Protein 1NSC (pdb70)

Organism: Influenza B virus (strain B/Beijing/1/1987) (NCBI:txid11525)

Sequence (780 aa):
EPEWTYPRLSCQGSTFQKALLISPHRFGEARGNSAPLIIREPFIACGPKECKHFALTHYAAQPGGYYNGTREDRNKLRHLISVKLGKIPTVENSIFHMAAWSGSACHDGREWTYIGVDGPDSNALIKIKYGEAYTDTYHSYANNILRTQESACNCIGGDCYLMITDGSASGISKCRFLKIREGRIIKEIFPTGRVEHTEECTCGFASNKTIECACRDNSYTAKRPFVKLNVETDTAEIRLMCTETYLDTPRPDDGSITGPCESNGDKGRGGIKGGFVHQRMASKIGRWYSRTMSKTERMGMELYVRYDGDPWTDSDALAHSGVMVSMKEPGWYSFGFEIKDKKCDVPCIGIEMVHDGGKKTWHSAATAIYCLMGSGQLLWDTVTGVDMALEPEWTYPRLSCQGSTFQKALLISPHRFGEARGNSAPLIIREPFIACGPKECKHFALTHYAAQPGGYYNGTREDRNKLRHLISVKLGKIPTVENSIFHMAAWSGSACHDGREWTYIGVDGPDSNALIKIKYGEAYTDTYHSYANNILRTQESACNCIGGDCYLMITDGSASGISKCRFLKIREGRIIKEIFPTGRVEHTEECTCGFASNKTIECACRDNSYTAKRPFVKLNVETDTAEIRLMCTETYLDTPRPDDGSITGPCESNGDKGRGGIKGGFVHQRMASKIGRWYSRTMSKTERMGMELYVRYDGDPWTDSDALAHSGVMVSMKEPGWYSFGFEIKDKKCDVPCIGIEMVHDGGKKTWHSAATAIYCLMGSGQLLWDTVTGVDMAL

Radius of gyration: 27.84 Å; Cα contacts (8 Å, |Δi|>4): 2509; chains: 2; bounding box: 74×58×83 Å

Structure (mmCIF, N/CA/C/O backbone):
data_1NSC
#
_entry.id   1NSC
#
_cell.length_a   88.900
_cell.length_b   88.900
_cell.length_c   222.800
_cell.angle_alpha   90.00
_cell.angle_beta   90.00
_cell.angle_gamma   120.00
#
_symmetry.space_group_name_H-M   'P 31 2 1'
#
loop_
_entity.id
_entity.type
_entity.pdbx_description
1 polymer NEURAMINIDASE
2 non-polymer 2-acetamido-2-deoxy-beta-D-glucopyranose
3 non-polymer 'N-acetyl-alpha-neuraminic acid'
4 non-polymer 'CALCIUM ION'
5 water water
#
loop_
_atom_site.group_PDB
_atom_site.id
_atom_site.type_symbol
_atom_site.label_atom_id
_atom_site.label_alt_id
_atom_site.label_comp_id
_atom_site.label_asym_id
_atom_site.label_entity_id
_atom_site.label_seq_id
_atom_site.pdbx_PDB_ins_code
_atom_site.Cartn_x
_atom_site.Cartn_y
_atom_site.Cartn_z
_atom_site.occupancy
_atom_site.B_iso_or_equiv
_atom_site.auth_seq_id
_atom_site.auth_comp_id
_atom_site.auth_asym_id
_atom_site.auth_atom_id
_atom_site.pdbx_PDB_model_num
ATOM 1 N N . GLU A 1 1 ? -2.500 17.323 -5.380 1.00 50.76 76 GLU A N 1
ATOM 2 C CA . GLU A 1 1 ? -1.715 18.541 -5.342 1.00 51.27 76 GLU A CA 1
ATOM 3 C C . GLU A 1 1 ? -2.438 19.437 -4.317 1.00 47.85 76 GLU A C 1
ATOM 4 O O . GLU A 1 1 ? -3.424 18.932 -3.753 1.00 48.10 76 GLU A O 1
ATOM 13 N N . PRO A 1 2 ? -2.038 20.677 -3.946 1.00 43.34 77 PRO A N 1
ATOM 14 C CA . PRO A 1 2 ? -2.613 21.407 -2.821 1.00 38.92 77 PRO A CA 1
ATOM 15 C C . PRO A 1 2 ? -4.073 21.732 -3.060 1.00 34.91 77 PRO A C 1
ATOM 16 O O . PRO A 1 2 ? -4.589 21.804 -4.190 1.00 33.10 77 PRO A O 1
ATOM 20 N N . GLU A 1 3 ? -4.755 21.873 -1.949 1.00 32.40 78 GLU A N 1
ATOM 21 C CA . GLU A 1 3 ? -6.143 22.220 -2.028 1.00 29.75 78 GLU A CA 1
ATOM 22 C C . GLU A 1 3 ? -6.260 23.690 -2.398 1.00 23.09 78 GLU A C 1
ATOM 23 O O . GLU A 1 3 ? -5.394 24.520 -2.105 1.00 19.81 78 GLU A O 1
ATOM 30 N N . TRP A 1 4 ? -7.328 24.010 -3.107 1.00 18.11 79 TRP A N 1
ATOM 31 C CA . TRP A 1 4 ? -7.608 25.404 -3.382 1.00 15.73 79 TRP A CA 1
ATOM 32 C C . TRP A 1 4 ? -7.975 26.074 -2.058 1.00 15.29 79 TRP A C 1
ATOM 33 O O . TRP A 1 4 ? -8.520 25.469 -1.138 1.00 14.86 79 TRP A O 1
ATOM 46 N N . THR A 1 5 ? -7.562 27.321 -1.924 1.00 15.42 80 THR A N 1
ATOM 47 C CA . THR A 1 5 ? -7.884 28.176 -0.798 1.00 17.00 80 THR A CA 1
ATOM 48 C C . THR A 1 5 ? -9.346 28.682 -0.843 1.00 14.55 80 THR A C 1
ATOM 49 O O . THR A 1 5 ? -9.916 28.931 -1.928 1.00 12.84 80 THR A O 1
ATOM 55 N N . TYR A 1 6 ? -9.975 28.806 0.331 1.00 12.36 81 TYR A N 1
ATOM 56 C CA . TYR A 1 6 ? -11.285 29.416 0.513 1.00 12.99 81 TYR A CA 1
ATOM 57 C C . TYR A 1 6 ? -11.168 30.395 1.690 1.00 13.47 81 TYR A C 1
ATOM 58 O O . TYR A 1 6 ? -10.302 30.164 2.546 1.00 15.26 81 TYR A O 1
ATOM 69 N N . PRO A 1 7 ? -11.956 31.460 1.866 1.00 10.85 82 PRO A N 1
ATOM 70 C CA . PRO A 1 7 ? -12.002 32.230 3.105 1.00 10.90 82 PRO A CA 1
ATOM 71 C C . PRO A 1 7 ? -12.433 31.369 4.278 1.00 14.12 82 PRO A C 1
ATOM 72 O O . PRO A 1 7 ? -13.302 30.532 4.100 1.00 14.60 82 PRO A O 1
ATOM 76 N N . ARG A 1 8 ? -11.921 31.544 5.488 1.00 13.17 83 ARG A N 1
ATOM 77 C CA . ARG A 1 8 ? -12.350 30.752 6.649 1.00 14.08 83 ARG A CA 1
ATOM 78 C C . ARG A 1 8 ? -12.859 31.751 7.684 1.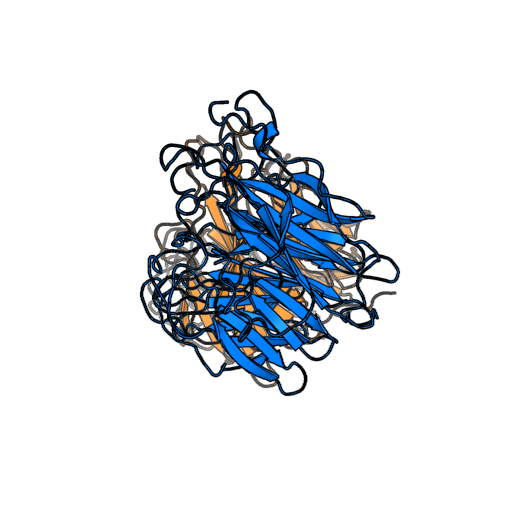00 13.57 83 ARG A C 1
ATOM 79 O O . ARG A 1 8 ? -12.810 32.972 7.453 1.00 15.56 83 ARG A O 1
ATOM 93 N N . LEU A 1 9 ? -13.420 31.294 8.814 1.00 13.62 84 LEU A N 1
ATOM 94 C CA . LEU A 1 9 ? -13.789 32.209 9.882 1.00 14.96 84 LEU A CA 1
ATOM 95 C C . LEU A 1 9 ? -12.487 32.835 10.410 1.00 11.84 84 LEU A C 1
ATOM 96 O O . LEU A 1 9 ? -11.394 32.234 10.327 1.00 12.79 84 LEU A O 1
ATOM 102 N N . SER A 1 10 ? -12.562 34.091 10.832 1.00 12.71 85 SER A N 1
ATOM 103 C CA . SER A 1 10 ? -11.394 34.788 11.362 1.00 13.99 85 SER A CA 1
ATOM 104 C C . SER A 1 10 ? -10.983 34.264 12.719 1.00 13.20 85 SER A C 1
ATOM 105 O O . SER A 1 10 ? -11.820 33.696 13.436 1.00 13.01 85 SER A O 1
ATOM 110 N N . CYS A 1 11 ? -9.709 34.415 13.093 1.00 11.94 86 CYS A N 1
ATOM 111 C CA . CYS A 1 11 ? -9.226 34.030 14.414 1.00 13.06 86 CYS A CA 1
ATOM 112 C C . CYS A 1 11 ? -9.907 34.924 15.447 1.00 15.80 86 CYS A C 1
ATOM 113 O O . CYS A 1 11 ? -10.355 36.037 15.125 1.00 15.05 86 CYS A O 1
ATOM 117 N N . GLN A 1 12 ? -10.015 34.442 16.678 1.00 16.95 87 GLN A N 1
ATOM 118 C CA . GLN A 1 12 ? -10.669 35.175 17.756 1.00 20.05 87 GLN A CA 1
ATOM 119 C C . GLN A 1 12 ? -9.860 36.439 18.041 1.00 16.41 87 GLN A C 1
ATOM 120 O O . GLN A 1 12 ? -8.635 36.407 17.935 1.00 17.25 87 GLN A O 1
ATOM 129 N N . GLY A 1 13 ? -10.489 37.534 18.396 1.00 13.23 88 GLY A N 1
ATOM 130 C CA . GLY A 1 13 ? -9.816 38.773 18.720 1.00 11.92 88 GLY A CA 1
ATOM 131 C C . GLY A 1 13 ? -10.860 39.882 18.605 1.00 12.54 88 GLY A C 1
ATOM 132 O O . GLY A 1 13 ? -11.912 39.662 17.967 1.00 14.89 88 GLY A O 1
ATOM 134 N N . SER A 1 14 ? -10.625 41.047 19.203 1.00 12.73 89 SER A N 1
ATOM 135 C CA . SER A 1 14 ? -11.560 42.135 19.090 1.00 13.13 89 SER A CA 1
ATOM 136 C C . SER A 1 14 ? -10.880 43.478 18.948 1.00 14.73 89 SER A C 1
ATOM 137 O O . SER A 1 14 ? -11.551 44.518 18.887 1.00 16.21 89 SER A O 1
ATOM 142 N N . THR A 1 15 ? -9.562 43.526 18.869 1.00 12.21 90 THR A N 1
ATOM 143 C CA . THR A 1 15 ? -8.901 44.783 18.638 1.00 10.39 90 THR A CA 1
ATOM 144 C C . THR A 1 15 ? -7.716 44.494 17.739 1.00 8.86 90 THR A C 1
ATOM 145 O O . THR A 1 15 ? -7.250 43.351 17.662 1.00 10.18 90 THR A O 1
ATOM 151 N N . PHE A 1 16 ? -7.272 45.551 17.058 1.00 11.66 91 PHE A N 1
ATOM 152 C CA . PHE A 1 16 ? -6.066 45.462 16.242 1.00 10.52 91 PHE A CA 1
ATOM 153 C C . PHE A 1 16 ? -4.914 45.950 17.107 1.00 10.62 91 PHE A C 1
ATOM 154 O O . PHE A 1 16 ? -5.145 46.719 18.066 1.00 9.91 91 PHE A O 1
ATOM 163 N N . GLN A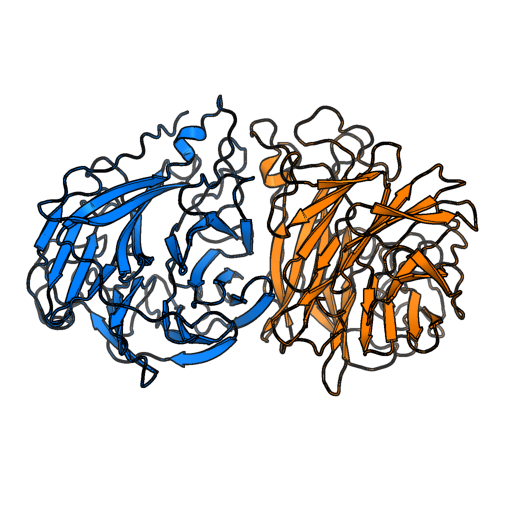 1 17 ? -3.696 45.487 16.831 1.00 7.61 92 GLN A N 1
ATOM 164 C CA . GLN A 1 17 ? -2.531 45.989 17.550 1.00 10.69 92 GLN A CA 1
ATOM 165 C C . GLN A 1 17 ? -1.402 46.181 16.541 1.00 9.08 92 GLN A C 1
ATOM 166 O O . GLN A 1 17 ? -1.444 45.586 15.447 1.00 11.80 92 GLN A O 1
ATOM 175 N N . LYS A 1 18 ? -0.403 46.986 16.904 1.00 7.77 93 LYS A N 1
ATOM 176 C CA . LYS A 1 18 ? 0.764 47.234 16.091 1.00 7.89 93 LYS A CA 1
ATOM 177 C C . LYS A 1 18 ? 1.491 45.902 15.927 1.00 9.39 93 LYS A C 1
ATOM 178 O O . LYS A 1 18 ? 1.829 45.205 16.920 1.00 6.38 93 LYS A O 1
ATOM 188 N N . ALA A 1 19 ? 1.728 45.579 14.648 1.00 7.38 94 ALA A N 1
ATOM 189 C CA . ALA A 1 19 ? 2.400 44.319 14.379 1.00 8.82 94 ALA A CA 1
ATOM 190 C C . ALA A 1 19 ? 3.839 44.468 13.925 1.00 8.47 94 ALA A C 1
ATOM 191 O O . ALA A 1 19 ? 4.765 43.974 14.596 1.00 8.45 94 ALA A O 1
ATOM 194 N N . LEU A 1 20 ? 4.071 45.220 12.865 1.00 7.43 95 LEU A N 1
ATOM 195 C CA . LEU A 1 20 ? 5.386 45.219 12.216 1.00 6.85 95 LEU A CA 1
ATOM 196 C C . LEU A 1 20 ? 5.521 46.463 11.365 1.00 5.23 95 LEU A C 1
ATOM 197 O O . LEU A 1 20 ? 4.538 46.889 10.760 1.00 7.34 95 LEU A O 1
ATOM 203 N N . LEU A 1 21 ? 6.768 46.928 11.265 1.00 5.89 96 LEU A N 1
ATOM 204 C CA . LEU A 1 21 ? 7.080 48.104 10.473 1.00 5.39 96 LEU A CA 1
ATOM 205 C C . LEU A 1 21 ? 8.152 47.634 9.504 1.00 8.47 96 LEU A C 1
ATOM 206 O O . LEU A 1 21 ? 9.155 47.073 9.996 1.00 8.92 96 LEU A O 1
ATOM 212 N N . ILE A 1 22 ? 7.990 47.824 8.189 1.00 7.09 97 ILE A N 1
ATOM 213 C CA . ILE A 1 22 ? 9.081 47.579 7.229 1.00 4.00 97 ILE A CA 1
ATOM 214 C C . ILE A 1 22 ? 9.443 49.008 6.786 1.00 6.40 97 ILE A C 1
ATOM 215 O O . ILE A 1 22 ? 8.683 49.686 6.086 1.00 6.41 97 ILE A O 1
ATOM 221 N N . SER A 1 23 ? 10.612 49.473 7.181 1.00 3.05 98 SER A N 1
ATOM 222 C CA . SER A 1 23 ? 11.025 50.842 6.894 1.00 6.96 98 SER A CA 1
ATOM 223 C C . SER A 1 23 ? 12.361 50.811 6.196 1.00 6.37 98 SER A C 1
ATOM 224 O O . SER A 1 23 ? 13.408 50.982 6.831 1.00 7.81 98 SER A O 1
ATOM 229 N N . PRO A 1 24 ? 12.406 50.573 4.891 1.00 7.25 99 PRO A N 1
ATOM 230 C CA . PRO A 1 24 ? 13.649 50.246 4.203 1.00 8.70 99 PRO A CA 1
ATOM 231 C C . PRO A 1 24 ? 14.603 51.446 4.203 1.00 8.54 99 PRO A C 1
ATOM 232 O O . PRO A 1 24 ? 15.821 51.288 4.181 1.00 9.04 99 PRO A O 1
ATOM 236 N N . HIS A 1 25 ? 14.092 52.681 4.250 1.00 7.21 100 HIS A N 1
ATOM 237 C CA . HIS A 1 25 ? 14.968 53.820 4.135 1.00 7.70 100 HIS A CA 1
ATOM 238 C C . HIS A 1 25 ? 15.624 54.182 5.477 1.00 10.72 100 HIS A C 1
ATOM 239 O O . HIS A 1 25 ? 16.410 55.126 5.527 1.00 8.44 100 HIS A O 1
ATOM 249 N N . ARG A 1 26 ? 15.390 53.372 6.557 1.00 8.47 101 ARG A N 1
ATOM 250 C CA . ARG A 1 26 ? 16.162 53.504 7.786 1.00 7.97 101 ARG A CA 1
ATOM 251 C C . ARG A 1 26 ? 17.589 53.083 7.442 1.00 9.35 101 ARG A C 1
ATOM 252 O O . ARG A 1 26 ? 18.490 53.271 8.240 1.00 8.82 101 ARG A O 1
ATOM 266 N N . PHE A 1 27 ? 17.806 52.461 6.280 1.00 8.27 102 PHE A N 1
ATOM 267 C CA . PHE A 1 27 ? 19.110 51.986 5.888 1.00 9.06 102 PHE A CA 1
ATOM 268 C C . PHE A 1 27 ? 19.603 52.676 4.635 1.00 7.91 102 PHE A C 1
ATOM 269 O O . PHE A 1 27 ? 20.578 52.215 4.031 1.00 10.35 102 PHE A O 1
ATOM 278 N N . GLY A 1 28 ? 18.941 53.740 4.202 1.00 7.93 103 GLY A N 1
ATOM 279 C CA . GLY A 1 28 ? 19.305 54.330 2.935 1.00 6.86 103 GLY A CA 1
ATOM 280 C C . GLY A 1 28 ? 20.280 55.484 3.079 1.00 11.00 103 GLY A C 1
ATOM 281 O O . GLY A 1 28 ? 20.470 56.241 2.108 1.00 11.60 103 GLY A O 1
ATOM 283 N N . GLU A 1 29 ? 20.923 55.692 4.236 1.00 10.07 104 GLU A N 1
ATOM 284 C CA . GLU A 1 29 ? 21.812 56.843 4.427 1.00 11.91 104 GLU A CA 1
ATOM 285 C C . GLU A 1 29 ? 22.961 56.828 3.434 1.00 9.22 104 GLU A C 1
ATOM 286 O O . GLU A 1 29 ? 23.522 55.775 3.114 1.00 10.17 104 GLU A O 1
ATOM 293 N N . ALA A 1 30 ? 23.375 57.980 2.943 1.00 11.43 105 ALA A N 1
ATOM 294 C CA . ALA A 1 30 ? 24.479 58.018 2.008 1.00 13.85 105 ALA A CA 1
ATOM 295 C C . ALA A 1 30 ? 25.762 57.426 2.570 1.00 13.64 105 ALA A C 1
ATOM 296 O O . ALA A 1 30 ? 26.576 56.966 1.800 1.00 14.65 105 ALA A O 1
ATOM 299 N N . ARG A 1 31 ? 25.990 57.469 3.890 1.00 16.04 106 ARG A N 1
ATOM 300 C CA . ARG A 1 31 ? 27.152 56.844 4.517 1.00 17.64 106 ARG A CA 1
ATOM 301 C C . ARG A 1 31 ? 26.932 55.359 4.909 1.00 16.56 106 ARG A C 1
ATOM 302 O O . ARG A 1 31 ? 27.807 54.716 5.507 1.00 15.94 106 ARG A O 1
ATOM 316 N N . GLY A 1 32 ? 25.729 54.828 4.678 1.00 12.51 107 GLY A N 1
ATOM 317 C CA . GLY A 1 32 ? 25.460 53.432 4.954 1.00 9.95 107 GLY A CA 1
ATOM 318 C C . GLY A 1 32 ? 25.867 52.625 3.738 1.00 11.70 107 GLY A C 1
ATOM 319 O O . GLY A 1 32 ? 26.334 53.155 2.730 1.00 8.76 107 GLY A O 1
ATOM 321 N N . ASN A 1 33 ? 25.589 51.330 3.832 1.00 10.31 108 ASN A N 1
ATOM 322 C CA . ASN A 1 33 ? 26.021 50.368 2.818 1.00 9.73 108 ASN A CA 1
ATOM 323 C C . ASN A 1 33 ? 24.871 49.555 2.225 1.00 6.63 108 ASN A C 1
ATOM 324 O O . ASN A 1 33 ? 25.078 48.414 1.818 1.00 8.06 108 ASN A O 1
ATOM 332 N N . SER A 1 34 ? 23.633 50.046 2.228 1.00 6.64 109 SER A N 1
ATOM 333 C CA . SER A 1 34 ? 22.523 49.204 1.804 1.00 7.75 109 SER A CA 1
ATOM 334 C C . SER A 1 34 ? 21.899 49.851 0.594 1.00 7.74 109 SER A C 1
ATOM 335 O O . SER A 1 34 ? 22.254 50.970 0.178 1.00 4.85 109 SER A O 1
ATOM 340 N N . ALA A 1 35 ? 21.033 49.046 -0.041 1.00 7.85 110 ALA A N 1
ATOM 341 C CA . ALA A 1 35 ? 20.346 49.516 -1.248 1.00 8.34 110 ALA A CA 1
ATOM 342 C C . ALA A 1 35 ? 18.850 49.264 -1.197 1.00 7.53 110 ALA A C 1
ATOM 343 O O . ALA A 1 35 ? 18.317 48.447 -1.961 1.00 8.10 110 ALA A O 1
ATOM 346 N N . PRO A 1 36 ? 18.088 49.897 -0.276 1.00 9.31 111 PRO A N 1
ATOM 347 C CA . PRO A 1 36 ? 16.641 49.815 -0.292 1.00 7.03 111 PRO A CA 1
ATOM 348 C C . PRO A 1 36 ? 16.115 50.340 -1.612 1.00 7.73 111 PRO A C 1
ATOM 349 O O . PRO A 1 36 ? 16.587 51.376 -2.115 1.00 8.09 111 PRO A O 1
ATOM 353 N N . LEU A 1 37 ? 15.138 49.646 -2.169 1.00 5.55 112 LEU A N 1
ATOM 354 C CA . LEU A 1 37 ? 14.559 50.121 -3.411 1.00 7.38 112 LEU A CA 1
ATOM 355 C C . LEU A 1 37 ? 13.590 51.277 -3.225 1.00 6.94 112 LEU A C 1
ATOM 356 O O . LEU A 1 37 ? 12.873 51.362 -2.218 1.00 7.90 112 LEU A O 1
ATOM 362 N N . ILE A 1 38 ? 13.515 52.163 -4.211 1.00 7.30 113 ILE A N 1
ATOM 363 C CA . ILE A 1 38 ? 12.521 53.240 -4.221 1.00 7.76 113 ILE A CA 1
ATOM 364 C C . ILE A 1 38 ? 11.217 52.659 -4.821 1.00 7.42 113 ILE A C 1
ATOM 365 O O . ILE A 1 38 ? 11.149 52.117 -5.942 1.00 7.85 113 ILE A O 1
ATOM 371 N N . ILE A 1 39 ? 10.153 52.817 -4.042 1.00 7.24 114 ILE A N 1
ATOM 372 C CA . ILE A 1 39 ? 8.864 52.161 -4.288 1.00 8.53 114 ILE A CA 1
ATOM 373 C C . ILE A 1 39 ? 7.671 53.069 -3.923 1.00 10.17 114 ILE A C 1
ATOM 374 O O . ILE A 1 39 ? 7.842 54.060 -3.209 1.00 7.64 114 ILE A O 1
ATOM 380 N N . ARG A 1 40 ? 6.472 52.736 -4.408 1.00 8.59 115 ARG A N 1
ATOM 381 C CA . ARG A 1 40 ? 5.230 53.285 -3.865 1.00 7.04 115 ARG A CA 1
ATOM 382 C C . ARG A 1 40 ? 4.216 52.186 -4.149 1.00 8.10 115 ARG A C 1
ATOM 383 O O . ARG A 1 40 ? 4.569 51.158 -4.759 1.00 7.09 115 ARG A O 1
ATOM 397 N N . GLU A 1 41 ? 2.978 52.360 -3.709 1.00 8.61 116 GLU A N 1
ATOM 398 C CA . GLU A 1 41 ? 1.901 51.365 -3.752 1.00 7.72 116 GLU A CA 1
ATOM 399 C C . GLU A 1 41 ? 2.319 49.964 -3.248 1.00 6.61 116 GLU A C 1
ATOM 400 O O . GLU A 1 41 ? 2.168 48.936 -3.939 1.00 6.92 116 GLU A O 1
ATOM 407 N N . PRO A 1 42 ? 2.893 49.837 -2.035 1.00 9.26 117 PRO A N 1
ATOM 408 C CA . PRO A 1 42 ? 3.032 48.552 -1.382 1.00 5.99 117 PRO A CA 1
ATOM 409 C C . PRO A 1 42 ? 1.722 47.847 -1.059 1.00 7.20 117 PRO A C 1
ATOM 410 O O . PRO A 1 42 ? 0.678 48.455 -0.791 1.00 7.93 117 PRO A O 1
ATOM 414 N N . PHE A 1 43 ? 1.739 46.529 -1.009 1.00 7.17 118 PHE A N 1
ATOM 415 C CA . PHE A 1 43 ? 0.565 45.808 -0.523 1.00 6.03 118 PHE A CA 1
ATOM 416 C C . PHE A 1 43 ? 1.068 44.435 -0.169 1.00 6.01 118 PHE A C 1
ATOM 417 O O . PHE A 1 43 ? 2.208 44.083 -0.529 1.00 7.27 118 PHE A O 1
ATOM 426 N N . ILE A 1 44 ? 0.291 43.665 0.594 1.00 6.80 119 ILE A N 1
ATOM 427 C CA . ILE A 1 44 ? 0.769 42.344 1.000 1.00 9.79 119 ILE A CA 1
ATOM 428 C C . ILE A 1 44 ? -0.313 41.345 0.614 1.00 8.81 119 ILE A C 1
ATOM 429 O O . ILE A 1 44 ? -1.494 41.678 0.635 1.00 11.55 119 ILE A O 1
ATOM 435 N N . ALA A 1 45 ? 0.071 40.134 0.272 1.00 8.85 120 ALA A N 1
ATOM 436 C CA . ALA A 1 45 ? -0.874 39.087 -0.034 1.00 8.30 120 ALA A CA 1
ATOM 437 C C . ALA A 1 45 ? -0.234 37.846 0.580 1.00 8.60 120 ALA A C 1
ATOM 438 O O . ALA A 1 45 ? 0.989 37.687 0.579 1.00 10.05 120 ALA A O 1
ATOM 441 N N . CYS A 1 46 ? -1.021 36.944 1.119 1.00 8.77 121 CYS A N 1
ATOM 442 C CA . CYS A 1 46 ? -0.539 35.715 1.721 1.00 10.17 121 CYS A CA 1
ATOM 443 C C . CYS A 1 46 ? -1.111 34.464 1.089 1.00 13.53 121 CYS A C 1
ATOM 444 O O . CYS A 1 46 ? -2.264 34.458 0.624 1.00 15.08 121 CYS A O 1
ATOM 448 N N . GLY A 1 47 ? -0.255 33.442 1.055 1.00 12.98 122 GLY A N 1
ATOM 449 C CA . GLY A 1 47 ? -0.618 32.103 0.672 1.00 16.49 122 GLY A CA 1
ATOM 450 C C . GLY A 1 47 ? -0.722 31.310 1.972 1.00 19.68 122 GLY A C 1
ATOM 451 O O . GLY A 1 47 ? -0.605 31.877 3.067 1.00 14.74 122 GLY A O 1
ATOM 453 N N . PRO A 1 48 ? -0.899 29.989 1.925 1.00 21.18 123 PRO A N 1
ATOM 454 C CA . PRO A 1 48 ? -1.021 29.184 3.138 1.00 23.62 123 PRO A CA 1
ATOM 455 C C . PRO A 1 48 ? 0.139 29.201 4.113 1.00 24.64 123 PRO A C 1
ATOM 456 O O . PRO A 1 48 ? -0.047 29.047 5.317 1.00 25.19 123 PRO A O 1
ATOM 460 N N . LYS A 1 49 ? 1.349 29.401 3.625 1.00 25.85 124 LYS A N 1
ATOM 461 C CA . LYS A 1 49 ? 2.523 29.376 4.485 1.00 30.34 124 LYS A CA 1
ATOM 462 C C . LYS A 1 49 ? 3.297 30.677 4.551 1.00 30.17 124 LYS A C 1
ATOM 463 O O . LYS A 1 49 ? 4.122 30.861 5.443 1.00 32.53 124 LYS A O 1
ATOM 473 N 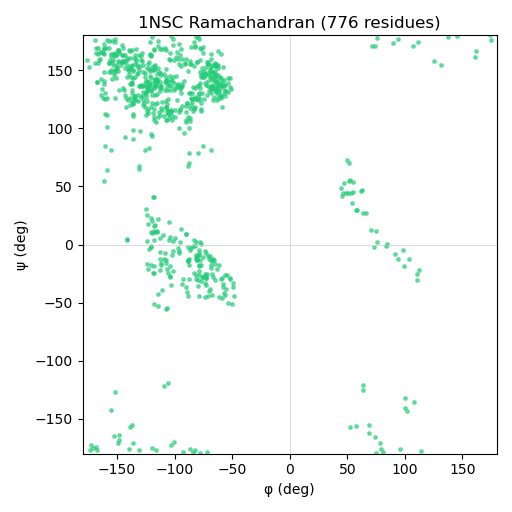N . GLU A 1 50 ? 3.121 31.585 3.609 1.00 27.33 125 GLU A N 1
ATOM 474 C CA . GLU A 1 50 ? 4.045 32.696 3.529 1.00 24.92 125 GLU A CA 1
ATOM 475 C C . GLU A 1 50 ? 3.274 33.863 2.968 1.00 17.16 125 GLU A C 1
ATOM 476 O O . GLU A 1 50 ? 2.320 33.678 2.211 1.00 14.24 125 GLU A O 1
ATOM 483 N N . CYS A 1 51 ? 3.695 35.043 3.337 1.00 12.60 126 CYS A N 1
ATOM 484 C CA . CYS A 1 51 ? 3.137 36.245 2.757 1.00 11.39 126 CYS A CA 1
ATOM 485 C C . CYS A 1 51 ? 4.240 36.920 1.941 1.00 10.21 126 CYS A C 1
ATOM 486 O O . CYS A 1 51 ? 5.440 36.840 2.270 1.00 8.11 126 CYS A O 1
ATOM 490 N N . LYS A 1 52 ? 3.858 37.594 0.863 1.00 10.31 127 LYS A N 1
ATOM 491 C CA . LYS A 1 52 ? 4.786 38.429 0.107 1.00 9.53 127 LYS A CA 1
ATOM 492 C C . LYS A 1 52 ? 4.401 39.882 0.260 1.00 9.84 127 LYS A C 1
ATOM 493 O O . LYS A 1 52 ? 3.228 40.268 0.335 1.00 9.07 127 LYS A O 1
ATOM 503 N N . HIS A 1 53 ? 5.436 40.714 0.265 1.00 8.99 128 HIS A N 1
ATOM 504 C CA . HIS A 1 53 ? 5.310 42.146 0.371 1.00 7.45 128 HIS A CA 1
ATOM 505 C C . HIS A 1 53 ? 5.622 42.676 -1.034 1.00 7.81 128 HIS A C 1
ATOM 506 O O . HIS A 1 53 ? 6.779 42.633 -1.457 1.00 8.35 128 HIS A O 1
ATOM 516 N N . PHE A 1 54 ? 4.600 43.133 -1.754 1.00 5.53 129 PHE A N 1
ATOM 517 C CA . PHE A 1 54 ? 4.738 43.649 -3.112 1.00 6.14 129 PHE A CA 1
ATOM 518 C C . PHE A 1 54 ? 4.839 45.162 -3.122 1.00 5.75 129 PHE A C 1
ATOM 519 O O . PHE A 1 54 ? 4.427 45.844 -2.160 1.00 5.85 129 PHE A O 1
ATOM 528 N N . ALA A 1 55 ? 5.368 45.703 -4.214 1.00 2.55 130 ALA A N 1
ATOM 529 C CA . ALA A 1 55 ? 5.334 47.139 -4.415 1.00 3.69 130 ALA A CA 1
ATOM 530 C C . ALA A 1 55 ? 5.699 47.430 -5.853 1.00 5.31 130 ALA A C 1
ATOM 531 O O . ALA A 1 55 ? 6.151 46.517 -6.574 1.00 8.92 130 ALA A O 1
ATOM 534 N N . LEU A 1 56 ? 5.508 48.675 -6.275 1.00 3.97 131 LEU A N 1
ATOM 535 C CA . LEU A 1 56 ? 5.915 49.141 -7.590 1.00 6.05 131 LEU A CA 1
ATOM 536 C C . LEU A 1 56 ? 7.149 50.003 -7.445 1.00 5.44 131 LEU A C 1
ATOM 537 O O . LEU A 1 56 ? 7.127 51.137 -6.943 1.00 7.54 131 LEU A O 1
ATOM 543 N N . THR A 1 57 ? 8.276 49.465 -7.890 1.00 5.70 132 THR A N 1
ATOM 544 C CA . THR A 1 57 ? 9.529 50.201 -7.785 1.00 4.82 132 THR A CA 1
ATOM 545 C C . THR A 1 57 ? 9.728 51.104 -8.987 1.00 6.13 132 THR A C 1
ATOM 546 O O . THR A 1 57 ? 9.279 50.821 -10.105 1.00 6.76 132 THR A O 1
ATOM 552 N N . HIS A 1 58 ? 10.515 52.161 -8.766 1.00 6.11 133 HIS A N 1
ATOM 553 C CA . HIS A 1 58 ? 10.994 53.041 -9.845 1.00 7.86 133 HIS A CA 1
ATOM 554 C C . HIS A 1 58 ? 12.335 52.532 -10.390 1.00 7.97 133 HIS A C 1
ATOM 555 O O . HIS A 1 58 ? 13.039 53.226 -11.150 1.00 8.65 133 HIS A O 1
ATOM 565 N N . TYR A 1 59 ? 12.749 51.317 -9.968 1.00 7.91 134 TYR A N 1
ATOM 566 C CA . TYR A 1 59 ? 13.950 50.672 -10.496 1.00 7.39 134 TYR A CA 1
ATOM 567 C C . TYR A 1 59 ? 15.176 51.542 -10.179 1.00 6.89 134 TYR A C 1
ATOM 568 O O . TYR A 1 59 ? 16.036 51.868 -11.007 1.00 9.06 134 TYR A O 1
ATOM 579 N N . ALA A 1 60 ? 15.235 51.989 -8.936 1.00 8.58 135 ALA A N 1
ATOM 580 C CA . ALA A 1 60 ? 16.300 52.853 -8.462 1.00 7.60 135 ALA A CA 1
ATOM 581 C C . ALA A 1 60 ? 16.407 52.597 -6.962 1.00 9.21 135 ALA A C 1
ATOM 582 O O . ALA A 1 60 ? 15.414 52.176 -6.358 1.00 8.92 135 ALA A O 1
ATOM 585 N N . ALA A 1 61 ? 17.577 52.831 -6.372 1.00 6.78 136 ALA A N 1
ATOM 586 C CA . ALA A 1 61 ? 17.852 52.621 -4.956 1.00 8.12 136 ALA A CA 1
ATOM 587 C C . ALA A 1 61 ? 18.308 53.901 -4.279 1.00 8.41 136 ALA A C 1
ATOM 588 O O . ALA A 1 61 ? 18.621 54.886 -4.953 1.00 9.05 136 ALA A O 1
ATOM 591 N N . GLN A 1 62 ? 18.265 53.924 -2.947 1.00 8.64 137 GLN A N 1
ATOM 592 C CA . GLN A 1 62 ? 18.754 55.027 -2.143 1.00 6.81 137 GLN A CA 1
ATOM 593 C C . GLN A 1 62 ? 19.897 54.434 -1.308 1.00 9.16 137 GLN A C 1
ATOM 594 O O . GLN A 1 62 ? 19.657 53.406 -0.658 1.00 9.64 137 GLN A O 1
ATOM 603 N N . PRO A 1 63 ? 21.113 55.000 -1.262 1.00 9.02 138 PRO A N 1
ATOM 604 C CA . PRO A 1 63 ? 21.567 56.142 -2.069 1.00 8.58 138 PRO A CA 1
ATOM 605 C C . PRO A 1 63 ? 21.729 55.808 -3.546 1.00 9.07 138 PRO A C 1
ATOM 606 O O . PRO A 1 63 ? 21.989 54.652 -3.870 1.00 10.46 138 PRO A O 1
ATOM 610 N N . GLY A 1 64 ? 21.561 56.762 -4.455 1.00 8.91 139 GLY A N 1
ATOM 611 C CA . GLY A 1 64 ? 21.665 56.451 -5.847 1.00 7.77 139 GLY A CA 1
ATOM 612 C C . GLY A 1 64 ? 21.607 57.727 -6.650 1.00 9.99 139 GLY A C 1
ATOM 613 O O . GLY A 1 64 ? 21.604 58.809 -6.068 1.00 8.66 139 GLY A O 1
ATOM 615 N N . GLY A 1 65 ? 21.533 57.633 -7.976 1.00 10.02 140 GLY A N 1
ATOM 616 C CA . GLY A 1 65 ? 21.569 58.780 -8.868 1.00 11.21 140 GLY A CA 1
ATOM 617 C C . GLY A 1 65 ? 20.318 58.915 -9.705 1.00 12.75 140 GLY A C 1
ATOM 618 O O . GLY A 1 65 ? 20.285 59.769 -10.605 1.00 13.06 140 GLY A O 1
ATOM 620 N N . TYR A 1 66 ? 19.258 58.150 -9.443 1.00 12.11 141 TYR A N 1
ATOM 621 C CA . TYR A 1 66 ? 18.087 58.208 -10.288 1.00 9.63 141 TYR A CA 1
ATOM 622 C C . TYR A 1 66 ? 16.853 58.666 -9.534 1.00 11.32 141 TYR A C 1
ATOM 623 O O . TYR A 1 66 ? 15.752 58.164 -9.742 1.00 12.81 141 TYR A O 1
ATOM 634 N N . TYR A 1 67 ? 17.002 59.659 -8.667 1.00 9.84 142 TYR A N 1
ATOM 635 C CA . TYR A 1 67 ? 15.865 60.153 -7.918 1.00 12.02 142 TYR A CA 1
ATOM 636 C C . TYR A 1 67 ? 14.911 60.951 -8.756 1.00 12.47 142 TYR A C 1
ATOM 637 O O . TYR A 1 67 ? 13.720 60.968 -8.460 1.00 11.66 142 TYR A O 1
ATOM 648 N N . ASN A 1 68 ? 15.402 61.611 -9.813 1.00 15.82 143 ASN A N 1
ATOM 649 C CA . ASN A 1 68 ? 14.529 62.444 -10.623 1.00 18.51 143 ASN A CA 1
ATOM 650 C C . ASN A 1 68 ? 13.488 61.610 -11.375 1.00 16.88 143 ASN A C 1
ATOM 651 O O . ASN A 1 68 ? 13.834 60.633 -12.048 1.00 17.55 143 ASN A O 1
ATOM 659 N N . GLY A 1 69 ? 12.210 61.906 -11.206 1.00 13.43 144 GLY A N 1
ATOM 660 C CA . GLY A 1 69 ? 11.160 61.144 -11.850 1.00 16.17 144 GLY A CA 1
ATOM 661 C C . GLY A 1 69 ? 10.567 60.105 -10.900 1.00 15.82 144 GLY A C 1
ATOM 662 O O . GLY A 1 69 ? 9.561 59.445 -11.245 1.00 14.76 144 GLY A O 1
ATOM 664 N N . THR A 1 70 ? 11.106 59.949 -9.678 1.00 12.03 145 THR A N 1
ATOM 665 C CA . THR A 1 70 ? 10.510 58.967 -8.798 1.00 13.24 145 THR A CA 1
ATOM 666 C C . THR A 1 70 ? 9.227 59.452 -8.138 1.00 13.06 145 THR A C 1
ATOM 667 O O . THR A 1 70 ? 8.588 58.717 -7.367 1.00 12.45 145 THR A O 1
ATOM 673 N N . ARG A 1 71 ? 8.778 60.667 -8.457 1.00 14.82 146 ARG A N 1
ATOM 674 C CA . ARG A 1 71 ? 7.514 61.097 -7.916 1.00 16.85 146 ARG A CA 1
ATOM 675 C C . ARG A 1 71 ? 6.496 60.987 -9.037 1.00 19.77 146 ARG A C 1
ATOM 676 O O . ARG A 1 71 ? 5.379 61.480 -8.891 1.00 25.58 146 ARG A O 1
ATOM 690 N N . GLU A 1 72 ? 6.805 60.440 -10.195 1.00 20.96 147 GLU A N 1
ATOM 691 C CA . GLU A 1 72 ? 5.815 60.245 -11.237 1.00 22.58 147 GLU A CA 1
ATOM 692 C C . GLU A 1 72 ? 5.205 58.858 -11.044 1.00 18.35 147 GLU A C 1
ATOM 693 O O . GLU A 1 72 ? 5.838 57.945 -10.516 1.00 17.06 147 GLU A O 1
ATOM 700 N N . ASP A 1 73 ? 4.006 58.642 -11.529 1.00 16.45 148 ASP A N 1
ATOM 701 C CA . ASP A 1 73 ? 3.324 57.391 -11.318 1.00 15.68 148 ASP A CA 1
ATOM 702 C C . ASP A 1 73 ? 3.540 56.405 -12.456 1.00 13.50 148 ASP A C 1
ATOM 703 O O . ASP A 1 73 ? 3.601 55.201 -12.182 1.00 11.91 148 ASP A O 1
ATOM 709 N N . ARG A 1 74 ? 3.670 56.824 -13.720 1.00 11.76 149 ARG A N 1
ATOM 710 C CA . ARG A 1 74 ? 3.769 55.872 -14.808 1.00 9.88 149 ARG A CA 1
ATOM 711 C C . ARG A 1 74 ? 4.941 56.216 -15.710 1.00 9.93 149 ARG A C 1
ATOM 712 O O . ARG A 1 74 ? 5.213 57.385 -15.950 1.00 9.01 149 ARG A O 1
ATOM 726 N N . ASN A 1 75 ? 5.717 55.211 -16.111 1.00 8.53 150 ASN A N 1
ATOM 727 C CA . ASN A 1 75 ? 6.845 55.384 -17.005 1.00 8.27 150 ASN A CA 1
ATOM 728 C C . ASN A 1 75 ? 7.273 54.016 -17.471 1.00 9.89 150 ASN A C 1
ATOM 729 O O . ASN A 1 75 ? 6.655 53.033 -17.076 1.00 11.90 150 ASN A O 1
ATOM 737 N N . LYS A 1 76 ? 8.345 53.874 -18.258 1.00 8.02 151 LYS A N 1
ATOM 738 C CA . LYS A 1 76 ? 8.722 52.608 -18.859 1.00 9.27 151 LYS A CA 1
ATOM 739 C C . LYS A 1 76 ? 9.588 51.761 -17.973 1.00 8.85 151 LYS A C 1
ATOM 740 O O . LYS A 1 76 ? 9.965 50.665 -18.377 1.00 7.68 151 LYS A O 1
ATOM 750 N N . LEU A 1 77 ? 9.985 52.268 -16.808 1.00 8.02 152 LEU A N 1
ATOM 751 C CA . LEU A 1 77 ? 10.856 51.531 -15.920 1.00 8.44 152 LEU A CA 1
ATOM 752 C C . LEU A 1 77 ? 10.150 50.917 -14.720 1.00 8.77 152 LEU A C 1
ATOM 753 O O . LEU A 1 77 ? 10.729 49.992 -14.135 1.00 9.67 152 LEU A O 1
ATOM 759 N N . ARG A 1 78 ? 8.940 51.328 -14.303 1.00 7.52 153 ARG A N 1
ATOM 760 C CA . ARG A 1 78 ? 8.375 50.777 -13.058 1.00 8.71 153 ARG A CA 1
ATOM 761 C C . ARG A 1 78 ? 8.145 49.291 -13.198 1.00 7.59 153 ARG A C 1
ATOM 762 O O . ARG A 1 78 ? 7.824 48.790 -14.289 1.00 5.11 153 ARG A O 1
ATOM 776 N N . HIS A 1 79 ? 8.417 48.558 -12.119 1.00 6.24 154 HIS A N 1
ATOM 777 C CA . HIS A 1 79 ? 8.224 47.117 -12.130 1.00 4.78 154 HIS A CA 1
ATOM 778 C C . HIS A 1 79 ? 7.550 46.687 -10.844 1.00 6.45 154 HIS A C 1
ATOM 779 O O . HIS A 1 79 ? 7.701 47.347 -9.813 1.00 7.36 154 HIS A O 1
ATOM 789 N N . LEU A 1 80 ? 6.780 45.616 -10.909 1.00 6.52 155 LEU A N 1
ATOM 790 C CA . LEU A 1 80 ? 6.200 44.974 -9.743 1.00 6.02 155 LEU A CA 1
ATOM 791 C C . LEU A 1 80 ? 7.290 44.067 -9.146 1.00 5.06 155 LEU A C 1
ATOM 792 O O . LEU A 1 80 ? 7.849 43.205 -9.837 1.00 8.79 155 LEU A O 1
ATOM 798 N N . ILE A 1 81 ? 7.597 44.236 -7.853 1.00 6.27 156 ILE A N 1
ATOM 799 C CA . ILE A 1 81 ? 8.594 43.456 -7.161 1.00 5.90 156 ILE A CA 1
ATOM 800 C C . ILE A 1 81 ? 7.955 42.894 -5.890 1.00 7.32 156 ILE A C 1
ATOM 801 O O . ILE A 1 81 ? 6.906 43.365 -5.415 1.00 6.04 156 ILE A O 1
ATOM 807 N N . SER A 1 82 ? 8.617 41.917 -5.294 1.00 5.55 157 SER A N 1
ATOM 808 C CA . SER A 1 82 ? 8.211 41.464 -3.982 1.00 7.74 157 SER A CA 1
ATOM 809 C C . SER A 1 82 ? 9.415 40.904 -3.238 1.00 7.42 157 SER A C 1
ATOM 810 O O . SER A 1 82 ? 10.462 40.574 -3.822 1.00 6.74 157 SER A O 1
ATOM 815 N N . VAL A 1 83 ? 9.219 40.757 -1.934 1.00 5.82 158 VAL A N 1
ATOM 816 C CA . VAL A 1 83 ? 10.123 40.028 -1.074 1.00 5.23 158 VAL A CA 1
ATOM 817 C C . VAL A 1 83 ? 9.214 39.268 -0.143 1.00 8.77 158 VAL A C 1
ATOM 818 O O . VAL A 1 83 ? 8.028 39.607 -0.008 1.00 7.41 158 VAL A O 1
ATOM 823 N N . LYS A 1 84 ? 9.789 38.312 0.585 1.00 7.91 159 LYS A N 1
ATOM 824 C CA . LYS A 1 84 ? 9.017 37.594 1.588 1.00 8.52 159 LYS A CA 1
ATOM 825 C C . LYS A 1 84 ? 8.702 38.610 2.681 1.00 7.31 159 LYS A C 1
ATOM 826 O O . LYS A 1 84 ? 9.574 39.428 3.040 1.00 8.29 159 LYS A O 1
ATOM 836 N N . LEU A 1 85 ? 7.486 38.620 3.188 1.00 6.65 160 LEU A N 1
ATOM 837 C CA . LEU A 1 85 ? 7.165 39.574 4.259 1.00 6.84 160 LEU A CA 1
ATOM 838 C C . LEU A 1 85 ? 8.122 39.423 5.454 1.00 8.30 160 LEU A C 1
ATOM 839 O O . LEU A 1 85 ? 8.382 38.307 5.906 1.00 6.96 160 LEU A O 1
ATOM 845 N N . GLY A 1 86 ? 8.653 40.537 5.941 1.00 9.04 161 GLY A N 1
ATOM 846 C CA . GLY A 1 86 ? 9.602 40.526 7.046 1.00 6.81 161 GLY A CA 1
ATOM 847 C C . GLY A 1 86 ? 11.024 40.751 6.506 1.00 9.29 161 GLY A C 1
ATOM 848 O O . GLY A 1 86 ? 11.953 40.960 7.330 1.00 9.05 161 GLY A O 1
ATOM 850 N N . LYS A 1 87 ? 11.247 40.660 5.179 1.00 8.83 162 LYS A N 1
ATOM 851 C CA . LYS A 1 87 ? 12.562 40.978 4.620 1.00 10.39 162 LYS A CA 1
ATOM 852 C C . LYS A 1 87 ? 12.756 42.367 4.079 1.00 18.28 162 LYS A C 1
ATOM 853 O O . LYS A 1 87 ? 11.756 42.963 3.587 1.00 22.04 162 LYS A O 1
ATOM 863 N N . ILE A 1 88 ? 14.060 42.767 4.076 1.00 16.30 163 ILE A N 1
ATOM 864 C CA . ILE A 1 88 ? 13.965 44.178 3.659 1.00 12.62 163 ILE A CA 1
ATOM 865 C C . ILE A 1 88 ? 13.943 44.397 2.123 1.00 8.17 163 ILE A C 1
ATOM 866 O O . ILE A 1 88 ? 14.809 43.776 1.526 1.00 7.69 163 ILE A O 1
ATOM 872 N N . PRO A 1 89 ? 13.029 45.077 1.361 1.00 11.01 164 PRO A N 1
ATOM 873 C CA . PRO A 1 89 ? 13.037 45.108 -0.111 1.00 11.54 164 PRO A CA 1
ATOM 874 C C . PRO A 1 89 ? 14.237 45.881 -0.670 1.00 8.80 164 PRO A C 1
ATOM 875 O O . PRO A 1 89 ? 14.154 47.071 -0.953 1.00 11.61 164 PRO A O 1
ATOM 879 N N . THR A 1 90 ? 15.420 45.288 -0.775 1.00 9.93 165 THR A N 1
ATOM 880 C CA . THR A 1 90 ? 16.584 45.927 -1.357 1.00 7.04 165 THR A CA 1
ATOM 881 C C . THR A 1 90 ? 16.729 45.372 -2.777 1.00 8.19 165 THR A C 1
ATOM 882 O O . THR A 1 90 ? 15.998 44.443 -3.199 1.00 6.42 165 THR A O 1
ATOM 888 N N . VAL A 1 91 ? 17.717 45.891 -3.512 1.00 6.14 166 VAL A N 1
ATOM 889 C CA . VAL A 1 91 ? 18.104 45.410 -4.837 1.00 6.65 166 VAL A CA 1
ATOM 890 C C . VAL A 1 91 ? 18.299 43.891 -4.840 1.00 7.95 166 VAL A C 1
ATOM 891 O O . VAL A 1 91 ? 17.704 43.200 -5.680 1.00 11.24 166 VAL A O 1
ATOM 896 N N . GLU A 1 92 ? 19.075 43.324 -3.923 1.00 9.33 167 GLU A N 1
ATOM 897 C CA . GLU A 1 92 ? 19.336 41.897 -3.901 1.00 8.38 167 GLU A CA 1
ATOM 898 C C . GLU A 1 92 ? 18.267 41.056 -3.267 1.00 6.93 167 GLU A C 1
ATOM 899 O O . GLU A 1 92 ? 18.140 39.893 -3.677 1.00 11.56 167 GLU A O 1
ATOM 906 N N . ASN A 1 93 ? 17.481 41.530 -2.286 1.00 4.99 168 ASN A N 1
ATOM 907 C CA . ASN A 1 93 ? 16.449 40.690 -1.690 1.00 5.90 168 ASN A CA 1
ATOM 908 C C . ASN A 1 93 ? 15.223 40.534 -2.590 1.00 6.72 168 ASN A C 1
ATOM 909 O O . ASN A 1 93 ? 14.532 39.528 -2.589 1.00 6.20 168 ASN A O 1
ATOM 917 N N . SER A 1 94 ? 14.946 41.507 -3.427 1.00 8.00 169 SER A N 1
ATOM 918 C CA . SER A 1 94 ? 13.738 41.527 -4.240 1.00 7.28 169 SER A CA 1
ATOM 919 C C . SER A 1 94 ? 13.819 40.667 -5.477 1.00 8.07 169 SER A C 1
ATOM 920 O O . SER A 1 94 ? 14.913 40.255 -5.887 1.00 8.52 169 SER A O 1
ATOM 925 N N . ILE A 1 95 ? 12.627 40.284 -5.947 1.00 8.56 170 ILE A N 1
ATOM 926 C CA . ILE A 1 95 ? 12.424 39.594 -7.218 1.00 11.36 170 ILE A CA 1
ATOM 927 C C . ILE A 1 95 ? 11.602 40.545 -8.088 1.00 8.80 170 ILE A C 1
ATOM 928 O O . ILE A 1 95 ? 10.599 41.086 -7.609 1.00 7.15 170 ILE A O 1
ATOM 934 N N . PHE A 1 96 ? 11.975 40.678 -9.354 1.00 6.95 171 PHE A N 1
ATOM 935 C CA . PHE A 1 96 ? 11.305 41.553 -10.302 1.00 6.09 171 PHE A CA 1
ATOM 936 C C . PHE A 1 96 ? 10.395 40.653 -11.131 1.00 7.62 171 PHE A C 1
ATOM 937 O O . PHE A 1 96 ? 10.822 39.726 -11.837 1.00 7.92 171 PHE A O 1
ATOM 946 N N . HIS A 1 97 ? 9.096 40.887 -11.014 1.00 6.15 172 HIS A N 1
ATOM 947 C CA . HIS A 1 97 ? 8.102 40.015 -11.638 1.00 6.45 172 HIS A CA 1
ATOM 948 C C . HIS A 1 97 ? 7.744 40.398 -13.052 1.00 7.88 172 HIS A C 1
ATOM 949 O O . HIS A 1 97 ? 7.582 39.511 -13.907 1.00 9.62 172 HIS A O 1
ATOM 959 N N . MET A 1 98 ? 7.547 41.695 -13.274 1.00 7.05 173 MET A N 1
ATOM 960 C CA . MET A 1 98 ? 7.118 42.164 -14.576 1.00 8.55 173 MET A CA 1
ATOM 961 C C . MET A 1 98 ? 7.099 43.664 -14.581 1.00 8.61 173 MET A C 1
ATOM 962 O O . MET A 1 98 ? 7.012 44.293 -13.504 1.00 6.54 173 MET A O 1
ATOM 968 N N . ALA A 1 99 ? 7.291 44.228 -15.795 1.00 7.76 174 ALA A N 1
ATOM 969 C CA . ALA A 1 99 ? 7.208 45.661 -16.014 1.00 7.28 174 ALA A CA 1
ATOM 970 C C . ALA A 1 99 ? 5.749 46.063 -15.759 1.00 6.49 174 ALA A C 1
ATOM 971 O O . ALA A 1 99 ? 4.817 45.431 -16.315 1.00 9.05 174 ALA A O 1
ATOM 974 N N . ALA A 1 100 ? 5.541 47.056 -14.899 1.00 7.09 175 ALA A N 1
ATOM 975 C CA . ALA A 1 100 ? 4.186 47.430 -14.480 1.00 7.44 175 ALA A CA 1
ATOM 976 C C . ALA A 1 100 ? 4.163 48.763 -13.751 1.00 8.05 175 ALA A C 1
ATOM 977 O O . ALA A 1 100 ? 5.053 49.015 -12.943 1.00 7.92 175 ALA A O 1
ATOM 980 N N . TRP A 1 101 ? 3.169 49.609 -13.988 1.00 6.93 176 TRP A N 1
ATOM 981 C CA . TRP A 1 101 ? 2.999 50.798 -13.190 1.00 6.22 176 TRP A CA 1
ATOM 982 C C . TRP A 1 101 ? 1.682 50.816 -12.402 1.00 6.79 176 TRP A C 1
ATOM 983 O O . TRP A 1 101 ? 1.330 51.842 -11.814 1.00 6.76 176 TRP A O 1
ATOM 996 N N . SER A 1 102 ? 0.977 49.674 -12.355 1.00 7.41 177 SER A N 1
ATOM 997 C CA . SER A 1 102 ? -0.175 49.427 -11.503 1.00 7.45 177 SER A CA 1
ATOM 998 C C . SER A 1 102 ? -0.185 47.906 -11.321 1.00 5.93 177 SER A C 1
ATOM 999 O O . SER A 1 102 ? 0.143 47.158 -12.263 1.00 6.52 177 SER A O 1
ATOM 1004 N N . GLY A 1 103 ? -0.524 47.387 -10.146 1.00 7.45 178 GLY A N 1
ATOM 1005 C CA . GLY A 1 103 ? -0.382 45.959 -9.910 1.00 8.15 178 GLY A CA 1
ATOM 1006 C C . GLY A 1 103 ? -1.352 45.387 -8.901 1.00 9.31 178 GLY A C 1
ATOM 1007 O O . GLY A 1 103 ? -2.148 46.078 -8.251 1.00 7.52 178 GLY A O 1
ATOM 1009 N N . SER A 1 104 ? -1.279 44.062 -8.796 1.00 8.44 179 SER A N 1
ATOM 1010 C CA . SER A 1 104 ? -2.052 43.275 -7.845 1.00 5.96 179 SER A CA 1
ATOM 1011 C C . SER A 1 104 ? -1.433 41.874 -7.874 1.00 6.85 179 SER A C 1
ATOM 1012 O O . SER A 1 104 ? -0.661 41.532 -8.781 1.00 8.72 179 SER A O 1
ATOM 1017 N N . ALA A 1 105 ? -1.735 41.028 -6.886 1.00 5.78 180 ALA A N 1
ATOM 1018 C CA . ALA A 1 105 ? -1.276 39.651 -6.829 1.00 6.91 180 ALA A CA 1
ATOM 1019 C C . ALA A 1 105 ? -2.111 38.939 -5.752 1.00 8.51 180 ALA A C 1
ATOM 1020 O O . ALA A 1 105 ? -2.690 39.577 -4.849 1.00 6.84 180 ALA A O 1
ATOM 1023 N N . CYS A 1 106 ? -2.196 37.615 -5.899 1.00 7.11 181 CYS A N 1
ATOM 1024 C CA . CYS A 1 106 ? -2.882 36.753 -4.939 1.00 7.06 181 CYS A CA 1
ATOM 1025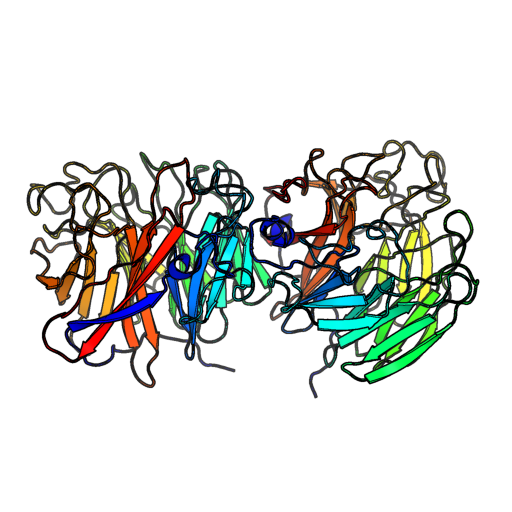 C C . CYS A 1 106 ? -2.511 35.300 -5.140 1.00 9.35 181 CYS A C 1
ATOM 1026 O O . CYS A 1 106 ? -2.051 34.875 -6.205 1.00 8.21 181 CYS A O 1
ATOM 1030 N N . HIS A 1 107 ? -2.714 34.507 -4.110 1.00 10.03 182 HIS A N 1
ATOM 1031 C CA . HIS A 1 107 ? -2.368 33.112 -4.155 1.00 7.51 182 HIS A CA 1
ATOM 1032 C C . HIS A 1 107 ? -3.675 32.357 -4.116 1.00 9.94 182 HIS A C 1
ATOM 1033 O O . HIS A 1 107 ? -4.584 32.694 -3.326 1.00 9.06 182 HIS A O 1
ATOM 1043 N N . ASP A 1 108 ? -3.781 31.340 -4.948 1.00 7.37 183 ASP A N 1
ATOM 1044 C CA . ASP A 1 108 ? -5.009 30.571 -4.951 1.00 9.20 183 ASP A CA 1
ATOM 1045 C C . ASP A 1 108 ? -4.976 29.249 -4.184 1.00 8.69 183 ASP A C 1
ATOM 1046 O O . ASP A 1 108 ? -5.932 28.473 -4.210 1.00 7.84 183 ASP A O 1
ATOM 1052 N N . GLY A 1 109 ? -3.872 28.984 -3.493 1.00 7.96 184 GLY A N 1
ATOM 1053 C CA . GLY A 1 109 ? -3.719 27.772 -2.705 1.00 14.08 184 GLY A CA 1
ATOM 1054 C C . GLY A 1 109 ? -2.684 26.893 -3.370 1.00 15.66 184 GLY A C 1
ATOM 1055 O O . GLY A 1 109 ? -1.992 26.090 -2.738 1.00 16.11 184 GLY A O 1
ATOM 1057 N N . ARG A 1 110 ? -2.545 27.089 -4.671 1.00 14.50 185 ARG A N 1
ATOM 1058 C CA . ARG A 1 110 ? -1.564 26.367 -5.442 1.00 15.44 185 ARG A CA 1
ATOM 1059 C C . ARG A 1 110 ? -0.458 27.249 -6.011 1.00 13.55 185 ARG A C 1
ATOM 1060 O O . ARG A 1 110 ? 0.697 26.856 -5.908 1.00 15.37 185 ARG A O 1
ATOM 1074 N N . GLU A 1 111 ? -0.723 28.433 -6.547 1.00 12.93 186 GLU A N 1
ATOM 1075 C CA . GLU A 1 111 ? 0.303 29.218 -7.182 1.00 10.39 186 GLU A CA 1
ATOM 1076 C C . GLU A 1 111 ? -0.068 30.677 -7.033 1.00 10.61 186 GLU A C 1
ATOM 1077 O O . GLU A 1 111 ? -1.184 31.012 -6.596 1.00 8.75 186 GLU A O 1
ATOM 1084 N N . TRP A 1 112 ? 0.926 31.540 -7.238 1.00 7.94 187 TRP A N 1
ATOM 1085 C CA . TRP A 1 112 ? 0.773 32.979 -7.270 1.00 7.17 187 TRP A CA 1
ATOM 1086 C C . TRP A 1 112 ? 0.335 33.454 -8.662 1.00 8.74 187 TRP A C 1
ATOM 1087 O O . TRP A 1 112 ? 0.894 33.006 -9.679 1.00 6.60 187 TRP A O 1
ATOM 1100 N N . THR A 1 113 ? -0.640 34.357 -8.689 1.00 6.45 188 THR A N 1
ATOM 1101 C CA . THR A 1 113 ? -1.022 35.069 -9.884 1.00 8.66 188 THR A CA 1
ATOM 1102 C C . THR A 1 113 ? -0.481 36.484 -9.689 1.00 9.63 188 THR A C 1
ATOM 1103 O O . THR A 1 113 ? -0.645 37.090 -8.609 1.00 9.75 188 THR A O 1
ATOM 1109 N N . TYR A 1 114 ? 0.188 37.025 -10.715 1.00 6.76 189 TYR A N 1
ATOM 1110 C CA . TYR A 1 114 ? 0.734 38.372 -10.613 1.00 6.89 189 TYR A CA 1
ATOM 1111 C C . TYR A 1 114 ? 0.073 39.180 -11.721 1.00 8.89 189 TYR A C 1
ATOM 1112 O O . TYR A 1 114 ? -0.047 38.682 -12.847 1.00 9.45 189 TYR A O 1
ATOM 1123 N N . ILE A 1 115 ? -0.366 40.404 -11.414 1.00 8.77 190 ILE A N 1
ATOM 1124 C CA . ILE A 1 115 ? -1.006 41.258 -12.405 1.00 10.52 190 ILE A CA 1
ATOM 1125 C C . ILE A 1 115 ? -0.260 42.576 -12.488 1.00 7.96 190 ILE A C 1
ATOM 1126 O O . ILE A 1 115 ? 0.043 43.216 -11.466 1.00 9.29 190 ILE A O 1
ATOM 1132 N N . GLY A 1 116 ? 0.039 43.032 -13.694 1.00 7.31 191 GLY A N 1
ATOM 1133 C CA . GLY A 1 116 ? 0.710 44.297 -13.833 1.00 8.52 191 GLY A CA 1
ATOM 1134 C C . GLY A 1 116 ? 0.129 45.028 -15.027 1.00 9.52 191 GLY A C 1
ATOM 1135 O O . GLY A 1 116 ? -0.311 44.405 -16.001 1.00 12.38 191 GLY A O 1
ATOM 1137 N N . VAL A 1 117 ? 0.127 46.345 -14.999 1.00 6.99 192 VAL A N 1
ATOM 1138 C CA . VAL A 1 117 ? -0.406 47.087 -16.134 1.00 8.55 192 VAL A CA 1
ATOM 1139 C C . VAL A 1 117 ? 0.708 47.930 -16.645 1.00 7.20 192 VAL A C 1
ATOM 1140 O O . VAL A 1 117 ? 1.398 48.542 -15.813 1.00 6.68 192 VAL A O 1
ATOM 1145 N N . ASP A 1 118 ? 0.947 47.958 -17.940 1.00 9.30 193 ASP A N 1
ATOM 1146 C CA . ASP A 1 118 ? 1.825 48.988 -18.478 1.00 11.33 193 ASP A CA 1
ATOM 1147 C C . ASP A 1 118 ? 1.351 49.297 -19.905 1.00 11.55 193 ASP A C 1
ATOM 1148 O O . ASP A 1 118 ? 0.284 48.847 -20.341 1.00 12.10 193 ASP A O 1
ATOM 1154 N N . GLY A 1 119 ? 2.141 50.069 -20.639 1.00 9.27 194 GLY A N 1
ATOM 1155 C CA . GLY A 1 119 ? 1.769 50.517 -21.959 1.00 7.20 194 GLY A CA 1
ATOM 1156 C C . GLY A 1 119 ? 1.530 52.012 -21.889 1.00 11.06 194 GLY A C 1
ATOM 1157 O O . GLY A 1 119 ? 1.597 52.623 -20.816 1.00 9.96 194 GLY A O 1
ATOM 1159 N N . PRO A 1 120 ? 1.282 52.663 -23.014 1.00 9.60 195 PRO A N 1
ATOM 1160 C CA . PRO A 1 120 ? 0.975 54.085 -23.065 1.00 13.40 195 PRO A CA 1
ATOM 1161 C C . PRO A 1 120 ? -0.343 54.402 -22.365 1.00 10.18 195 PRO A C 1
ATOM 1162 O O . PRO A 1 120 ? -1.253 53.561 -22.352 1.00 10.74 195 PRO A O 1
ATOM 1166 N N . ASP A 1 121 ? -0.465 55.603 -21.784 1.00 11.40 196 ASP A N 1
ATOM 1167 C CA . ASP A 1 121 ? -1.711 56.012 -21.131 1.00 10.58 196 ASP A CA 1
ATOM 1168 C C . ASP A 1 121 ? -2.998 55.793 -21.914 1.00 12.52 196 ASP A C 1
ATOM 1169 O O . ASP A 1 121 ? -3.988 55.244 -21.409 1.00 12.79 196 ASP A O 1
ATOM 1175 N N . SER A 1 122 ? -2.982 56.132 -23.195 1.00 12.84 197 SER A N 1
ATOM 1176 C CA . SER A 1 122 ? -4.181 55.973 -24.017 1.00 14.08 197 SER A CA 1
ATOM 1177 C C . SER A 1 122 ? -4.403 54.547 -24.463 1.00 12.71 197 SER A C 1
ATOM 1178 O O . SER A 1 122 ? -5.445 54.266 -25.054 1.00 13.60 197 SER A O 1
ATOM 1183 N N . ASN A 1 123 ? -3.512 53.598 -24.193 1.00 9.76 198 ASN A N 1
ATOM 1184 C CA . ASN A 1 123 ? -3.757 52.261 -24.658 1.00 11.52 198 ASN A CA 1
ATOM 1185 C C . ASN A 1 123 ? -2.940 51.270 -23.839 1.00 10.11 198 ASN A C 1
ATOM 1186 O O . ASN A 1 123 ? -2.057 50.576 -24.346 1.00 12.14 198 ASN A O 1
ATOM 1194 N N . ALA A 1 124 ? -3.240 51.198 -22.554 1.00 9.15 199 ALA A N 1
ATOM 1195 C CA . ALA A 1 124 ? -2.483 50.341 -21.661 1.00 8.10 199 ALA A CA 1
ATOM 1196 C C . ALA A 1 124 ? -2.950 48.908 -21.645 1.00 7.94 199 ALA A C 1
ATOM 1197 O O . ALA A 1 124 ? -3.920 48.570 -22.342 1.00 9.86 199 ALA A O 1
ATOM 1200 N N . LEU A 1 125 ? -2.334 48.043 -20.827 1.00 9.63 200 LEU A N 1
ATOM 1201 C CA . LEU A 1 125 ? -2.555 46.618 -20.959 1.00 10.15 200 LEU A CA 1
ATOM 1202 C C . LEU A 1 125 ? -2.372 45.894 -19.622 1.00 10.28 200 LEU A C 1
ATOM 1203 O O . LEU A 1 125 ? -1.356 46.043 -18.931 1.00 9.74 200 LEU A O 1
ATOM 1209 N N . ILE A 1 126 ? -3.404 45.130 -19.244 1.00 12.22 201 ILE A N 1
ATOM 1210 C CA . ILE A 1 126 ? -3.336 44.235 -18.077 1.00 10.67 201 ILE A CA 1
ATOM 1211 C C . ILE A 1 126 ? -2.501 43.036 -18.535 1.00 10.84 201 ILE A C 1
ATOM 1212 O O . ILE A 1 126 ? -2.796 42.475 -19.613 1.00 10.30 201 ILE A O 1
ATOM 1218 N N . LYS A 1 127 ? -1.475 42.601 -17.794 1.00 8.90 202 LYS A N 1
ATOM 1219 C CA . LYS A 1 127 ? -0.764 41.384 -18.174 1.00 8.29 202 LYS A CA 1
ATOM 1220 C C . LYS A 1 127 ? -0.839 40.501 -16.931 1.00 8.81 202 LYS A C 1
ATOM 1221 O O . LYS A 1 127 ? -0.700 40.994 -15.803 1.00 8.57 202 LYS A O 1
ATOM 1231 N N . ILE A 1 128 ? -1.034 39.202 -17.121 1.00 7.61 203 ILE A N 1
ATOM 1232 C CA . ILE A 1 128 ? -1.219 38.255 -16.025 1.00 8.42 203 ILE A CA 1
ATOM 1233 C C . ILE A 1 128 ? -0.140 37.207 -16.144 1.00 8.99 203 ILE A C 1
ATOM 1234 O O . ILE A 1 128 ? 0.122 36.696 -17.247 1.00 10.37 203 ILE A O 1
ATOM 1240 N N . LYS A 1 129 ? 0.450 36.846 -15.016 1.00 8.39 204 LYS A N 1
ATOM 1241 C CA . LYS A 1 129 ? 1.494 35.838 -14.972 1.00 8.39 204 LYS A CA 1
ATOM 1242 C C . LYS A 1 129 ? 1.008 34.817 -13.947 1.00 7.95 204 LYS A C 1
ATOM 1243 O O . LYS A 1 129 ? 0.426 35.202 -12.929 1.00 10.28 204 LYS A O 1
ATOM 1253 N N . TYR A 1 130 ? 1.158 33.529 -14.167 1.00 9.71 205 TYR A N 1
ATOM 1254 C CA . TYR A 1 130 ? 0.763 32.521 -13.179 1.00 9.39 205 TYR A CA 1
ATOM 1255 C C . TYR A 1 130 ? 2.106 31.829 -12.875 1.00 9.47 205 TYR A C 1
ATOM 1256 O O . TYR A 1 130 ? 2.693 31.173 -13.747 1.00 7.48 205 TYR A O 1
ATOM 1267 N N . GLY A 1 131 ? 2.665 31.947 -11.682 1.00 8.62 206 GLY A N 1
ATOM 1268 C CA . GLY A 1 131 ? 4.010 31.433 -11.452 1.00 8.45 206 GLY A CA 1
ATOM 1269 C C . GLY A 1 131 ? 5.036 32.182 -12.318 1.00 10.09 206 GLY A C 1
ATOM 1270 O O . GLY A 1 131 ? 5.095 33.427 -12.320 1.00 9.39 206 GLY A O 1
ATOM 1272 N N . GLU A 1 132 ? 5.806 31.414 -13.099 1.00 8.88 207 GLU A N 1
ATOM 1273 C CA . GLU A 1 132 ? 6.802 31.996 -14.003 1.00 11.85 207 GLU A CA 1
ATOM 1274 C C . GLU A 1 132 ? 6.239 32.340 -15.358 1.00 11.61 207 GLU A C 1
ATOM 1275 O O . GLU A 1 132 ? 6.889 33.056 -16.110 1.00 11.95 207 GLU A O 1
ATOM 1282 N N . ALA A 1 133 ? 5.055 31.854 -15.723 1.00 9.29 208 ALA A N 1
ATOM 1283 C CA . ALA A 1 133 ? 4.606 32.047 -17.097 1.00 9.17 208 ALA A CA 1
ATOM 1284 C C . ALA A 1 133 ? 3.661 33.206 -17.361 1.00 11.11 208 ALA A C 1
ATOM 1285 O O . ALA A 1 133 ? 2.780 33.451 -16.545 1.00 12.62 208 ALA A O 1
ATOM 1288 N N . TYR A 1 134 ? 3.861 33.958 -18.454 1.00 9.12 209 TYR A N 1
ATOM 1289 C CA . TYR A 1 134 ? 2.924 35.000 -18.838 1.00 9.26 209 TYR A CA 1
ATOM 1290 C C . TYR A 1 134 ? 1.784 34.233 -19.524 1.00 9.87 209 TYR A C 1
ATOM 1291 O O . TYR A 1 134 ? 2.050 33.425 -20.426 1.00 11.08 209 TYR A O 1
ATOM 1302 N N . THR A 1 135 ? 0.533 34.446 -19.091 1.00 8.57 210 THR A N 1
ATOM 1303 C CA . THR A 1 135 ? -0.588 33.644 -19.543 1.00 7.49 210 THR A CA 1
ATOM 1304 C C . THR A 1 135 ? -1.705 34.368 -20.274 1.00 9.18 210 THR A C 1
ATOM 1305 O O . THR A 1 135 ? -2.398 33.738 -21.088 1.00 10.34 210 THR A O 1
ATOM 1311 N N . ASP A 1 136 ? -1.872 35.679 -20.040 1.00 8.59 211 ASP A N 1
ATOM 1312 C CA . ASP A 1 136 ? -2.986 36.400 -20.656 1.00 6.44 211 ASP A CA 1
ATOM 1313 C C . ASP A 1 136 ? -2.866 37.906 -20.525 1.00 7.46 211 ASP A C 1
ATOM 1314 O O . ASP A 1 136 ? -2.024 38.417 -19.779 1.00 7.21 211 ASP A O 1
ATOM 1320 N N . THR A 1 137 ? -3.701 38.655 -21.246 1.00 7.85 212 THR A N 1
ATOM 1321 C CA . THR A 1 137 ? -3.699 40.105 -21.187 1.00 7.17 212 THR A CA 1
ATOM 1322 C C . THR A 1 137 ? -5.149 40.584 -21.371 1.00 6.06 212 THR A C 1
ATOM 1323 O O . THR A 1 137 ? -5.983 39.828 -21.888 1.00 8.09 212 THR A O 1
ATOM 1329 N N . TYR A 1 138 ? -5.462 41.826 -21.019 1.00 6.67 213 TYR A N 1
ATOM 1330 C CA . TYR A 1 138 ? -6.786 42.377 -21.187 1.00 7.72 213 TYR A CA 1
ATOM 1331 C C . TYR A 1 138 ? -6.539 43.778 -21.717 1.00 8.22 213 TYR A C 1
ATOM 1332 O O . TYR A 1 138 ? -5.636 44.484 -21.248 1.00 9.41 213 TYR A O 1
ATOM 1343 N N . HIS A 1 139 ? -7.320 44.222 -22.690 1.00 8.53 214 HIS A N 1
ATOM 1344 C CA . HIS A 1 139 ? -7.095 45.523 -23.339 1.00 8.43 214 HIS A CA 1
ATOM 1345 C C . HIS A 1 139 ? -7.833 46.682 -22.669 1.00 5.08 214 HIS A C 1
ATOM 1346 O O . HIS A 1 139 ? -8.883 46.506 -22.003 1.00 8.17 214 HIS A O 1
ATOM 1356 N N . SER A 1 140 ? -7.352 47.884 -22.932 1.00 7.35 215 SER A N 1
ATOM 1357 C CA . SER A 1 140 ? -8.009 49.127 -22.529 1.00 7.43 215 SER A CA 1
ATOM 1358 C C . SER A 1 140 ? -9.355 49.253 -23.244 1.00 12.38 215 SER A C 1
ATOM 1359 O O . SER A 1 140 ? -9.433 49.101 -24.476 1.00 11.80 215 SER A O 1
ATOM 1364 N N . TYR A 1 141 ? -10.400 49.579 -22.484 1.00 10.66 216 TYR A N 1
ATOM 1365 C CA . TYR A 1 141 ? -11.731 49.713 -23.052 1.00 13.22 216 TYR A CA 1
ATOM 1366 C C . TYR A 1 141 ? -12.254 51.135 -23.040 1.00 13.81 216 TYR A C 1
ATOM 1367 O O . TYR A 1 141 ? -13.337 51.385 -23.588 1.00 13.60 216 TYR A O 1
ATOM 1378 N N . ALA A 1 142 ? -11.580 52.027 -22.314 1.00 12.28 217 ALA A N 1
ATOM 1379 C CA . ALA A 1 142 ? -11.921 53.424 -22.298 1.00 11.62 217 ALA A CA 1
ATOM 1380 C C . ALA A 1 142 ? -10.748 54.276 -22.767 1.00 11.56 217 ALA A C 1
ATOM 1381 O O . ALA A 1 142 ? -10.906 55.485 -22.854 1.00 10.72 217 ALA A O 1
ATOM 1384 N N . ASN A 1 143 ? -9.583 53.701 -23.091 1.00 14.35 218 ASN A N 1
ATOM 1385 C CA . ASN A 1 143 ? -8.374 54.397 -23.558 1.00 17.28 218 ASN A CA 1
ATOM 1386 C C . ASN A 1 143 ? -7.917 55.578 -22.706 1.00 15.10 218 ASN A C 1
ATOM 1387 O O . ASN A 1 143 ? -7.508 56.636 -23.189 1.00 14.66 218 ASN A O 1
ATOM 1395 N N . ASN A 1 144 ? -7.944 55.351 -21.396 1.00 13.22 219 ASN A N 1
ATOM 1396 C CA . ASN A 1 144 ? -7.557 56.377 -20.444 1.00 12.44 219 ASN A CA 1
ATOM 1397 C C . ASN A 1 144 ? -7.081 55.750 -19.132 1.00 10.63 219 ASN A C 1
ATOM 1398 O O . ASN A 1 144 ? -7.799 55.638 -18.126 1.00 9.98 219 ASN A O 1
ATOM 1406 N N . ILE A 1 145 ? -5.812 55.338 -19.185 1.00 10.58 220 ILE A N 1
ATOM 1407 C CA . ILE A 1 145 ? -5.077 54.720 -18.075 1.00 11.06 220 ILE A CA 1
ATOM 1408 C C . ILE A 1 145 ? -5.821 53.563 -17.409 1.00 10.89 220 ILE A C 1
ATOM 1409 O O . ILE A 1 145 ? -6.402 53.686 -16.317 1.00 11.55 220 ILE A O 1
ATOM 1415 N N . LEU A 1 146 ? -5.858 52.469 -18.159 1.00 8.98 221 LEU A N 1
ATOM 1416 C CA . LEU A 1 146 ? -6.333 51.186 -17.639 1.00 9.14 221 LEU A CA 1
ATOM 1417 C C . LEU A 1 146 ? -5.434 50.916 -16.425 1.00 11.02 221 LEU A C 1
ATOM 1418 O O . LEU A 1 146 ? -4.212 51.164 -16.499 1.00 11.40 221 LEU A O 1
ATOM 1424 N N . ARG A 1 147 ? -6.023 50.452 -15.332 1.00 7.75 222 ARG A N 1
ATOM 1425 C CA . ARG A 1 147 ? -5.303 50.373 -14.080 1.00 7.92 222 ARG A CA 1
ATOM 1426 C C . ARG A 1 147 ? -6.004 49.414 -13.123 1.00 7.46 222 ARG A C 1
ATOM 1427 O O . ARG A 1 147 ? -7.112 48.954 -13.427 1.00 6.60 222 ARG A O 1
ATOM 1441 N N . THR A 1 148 ? -5.403 49.029 -11.994 1.00 6.82 223 THR A N 1
ATOM 1442 C CA . THR A 1 148 ? -6.019 48.046 -11.141 1.00 6.24 223 THR A CA 1
ATOM 1443 C C . THR A 1 148 ? -5.875 48.403 -9.678 1.00 6.39 223 THR A C 1
ATOM 1444 O O . THR A 1 148 ? -5.714 49.573 -9.329 1.00 8.37 223 THR A O 1
ATOM 1450 N N . GLN A 1 149 ? -5.965 47.403 -8.798 1.00 9.92 224 GLN A N 1
ATOM 1451 C CA . GLN A 1 149 ? -6.198 47.657 -7.400 1.00 7.76 224 GLN A CA 1
ATOM 1452 C C . GLN A 1 149 ? -5.121 48.221 -6.513 1.00 8.40 224 GLN A C 1
ATOM 1453 O O . GLN A 1 149 ? -5.486 48.966 -5.582 1.00 7.97 224 GLN A O 1
ATOM 1462 N N . GLU A 1 150 ? -3.859 47.852 -6.759 1.00 7.89 225 GLU A N 1
ATOM 1463 C CA . GLU A 1 150 ? -2.744 48.180 -5.880 1.00 6.01 225 GLU A CA 1
ATOM 1464 C C . GLU A 1 150 ? -2.904 47.468 -4.546 1.00 6.60 225 GLU A C 1
ATOM 1465 O O . GLU A 1 150 ? -2.453 47.937 -3.491 1.00 5.80 225 GLU A O 1
ATOM 1472 N N . SER A 1 151 ? -3.594 46.326 -4.550 1.00 6.69 226 SER A N 1
ATOM 1473 C CA . SER A 1 151 ? -3.698 45.483 -3.369 1.00 6.43 226 SER A CA 1
ATOM 1474 C C . SER A 1 151 ? -4.066 44.088 -3.832 1.00 8.99 226 SER A C 1
ATOM 1475 O O . SER A 1 151 ? -4.322 43.894 -5.031 1.00 10.04 226 SER A O 1
ATOM 1480 N N . ALA A 1 152 ? -4.129 43.129 -2.912 1.00 6.20 227 ALA A N 1
ATOM 1481 C CA . ALA A 1 152 ? -4.406 41.740 -3.264 1.00 9.44 227 ALA A CA 1
ATOM 1482 C C . ALA A 1 152 ? -5.689 41.462 -4.028 1.00 7.37 227 ALA A C 1
ATOM 1483 O O . ALA A 1 152 ? -6.735 42.065 -3.772 1.00 5.89 227 ALA A O 1
ATOM 1486 N N . CYS A 1 153 ? -5.594 40.588 -5.033 1.00 6.47 228 CYS A N 1
ATOM 1487 C CA . CYS A 1 153 ? -6.788 40.042 -5.667 1.00 7.39 228 CYS A CA 1
ATOM 1488 C C . CYS A 1 153 ? -7.278 38.954 -4.717 1.00 9.23 228 CYS A C 1
ATOM 1489 O O . CYS A 1 153 ? -6.650 38.688 -3.659 1.00 6.95 228 CYS A O 1
ATOM 1493 N N . ASN A 1 154 ? -8.402 38.314 -5.020 1.00 7.37 229 ASN A N 1
ATOM 1494 C CA . ASN A 1 154 ? -9.019 37.390 -4.080 1.00 9.18 229 ASN A CA 1
ATOM 1495 C C . ASN A 1 154 ? -9.421 36.109 -4.769 1.00 6.50 229 ASN A C 1
ATOM 1496 O O . ASN A 1 154 ? -10.174 36.139 -5.733 1.00 8.21 229 ASN A O 1
ATOM 1504 N N . CYS A 1 155 ? -8.962 34.969 -4.298 1.00 8.59 230 CYS A N 1
ATOM 1505 C CA . CYS A 1 155 ? -9.268 33.693 -4.914 1.00 8.87 230 CYS A CA 1
ATOM 1506 C C . CYS A 1 155 ? -10.117 32.799 -4.020 1.00 12.01 230 CYS A C 1
ATOM 1507 O O . CYS A 1 155 ? -9.913 32.771 -2.793 1.00 10.20 230 CYS A O 1
ATOM 1511 N N . ILE A 1 156 ? -11.067 32.042 -4.608 1.00 9.36 231 ILE A N 1
ATOM 1512 C CA . ILE A 1 156 ? -11.912 31.105 -3.876 1.00 11.12 231 ILE A CA 1
ATOM 1513 C C . ILE A 1 156 ? -12.086 29.892 -4.797 1.00 8.85 231 ILE A C 1
ATOM 1514 O O . ILE A 1 156 ? -12.476 30.047 -5.958 1.00 8.38 231 ILE A O 1
ATOM 1520 N N . GLY A 1 157 ? -11.632 28.705 -4.368 1.00 11.78 232 GLY A N 1
ATOM 1521 C CA . GLY A 1 157 ? -11.726 27.461 -5.155 1.00 11.60 232 GLY A CA 1
ATOM 1522 C C . GLY A 1 157 ? -11.047 27.528 -6.531 1.00 11.72 232 GLY A C 1
ATOM 1523 O O . GLY A 1 157 ? -11.460 26.892 -7.516 1.00 11.24 232 GLY A O 1
ATOM 1525 N N . GLY A 1 158 ? -9.993 28.334 -6.647 1.00 12.71 233 GLY A N 1
ATOM 1526 C CA . GLY A 1 158 ? -9.238 28.419 -7.876 1.00 12.95 233 GLY A CA 1
ATOM 1527 C C . GLY A 1 158 ? -9.623 29.615 -8.709 1.00 9.03 233 GLY A C 1
ATOM 1528 O O . GLY A 1 158 ? -8.855 29.983 -9.600 1.00 11.84 233 GLY A O 1
ATOM 1530 N N . ASP A 1 159 ? -10.776 30.196 -8.456 1.00 9.15 234 ASP A N 1
ATOM 1531 C CA . ASP A 1 159 ? -11.193 31.387 -9.195 1.00 11.10 234 ASP A CA 1
ATOM 1532 C C . ASP A 1 159 ? -10.720 32.670 -8.507 1.00 9.53 234 ASP A C 1
ATOM 1533 O O . ASP A 1 159 ? -11.096 32.906 -7.347 1.00 11.97 234 ASP A O 1
ATOM 1539 N N . CYS A 1 160 ? -9.896 33.482 -9.199 1.00 7.03 235 CYS A N 1
ATOM 1540 C CA . CYS A 1 160 ? -9.450 34.749 -8.649 1.00 12.29 235 CYS A CA 1
ATOM 1541 C C . CYS A 1 160 ? -10.070 35.984 -9.348 1.00 17.25 235 CYS A C 1
ATOM 1542 O O . CYS A 1 160 ? -10.118 36.171 -10.588 1.00 23.80 235 CYS A O 1
ATOM 1546 N N . TYR A 1 161 ? -10.206 36.953 -8.388 1.00 15.85 236 TYR A N 1
ATOM 1547 C CA . TYR A 1 161 ? -11.156 37.993 -8.870 1.00 8.18 236 TYR A CA 1
ATOM 1548 C C . TYR A 1 161 ? -10.537 39.361 -8.766 1.00 13.05 236 TYR A C 1
ATOM 1549 O O . TYR A 1 161 ? -9.878 39.527 -7.729 1.00 8.74 236 TYR A O 1
ATOM 1560 N N . LEU A 1 162 ? -10.654 40.234 -9.756 1.00 9.11 237 LEU A N 1
ATOM 1561 C CA . LEU A 1 162 ? -9.795 41.396 -9.759 1.00 9.41 237 LEU A CA 1
ATOM 1562 C C . LEU A 1 162 ? -10.535 42.567 -10.286 1.00 8.65 237 LEU A C 1
ATOM 1563 O O . LEU A 1 162 ? -11.195 42.415 -11.297 1.00 9.33 237 LEU A O 1
ATOM 1569 N N . MET A 1 163 ? -10.463 43.709 -9.615 1.00 7.99 238 MET A N 1
ATOM 1570 C CA . MET A 1 163 ? -11.036 44.953 -10.137 1.00 10.08 238 MET A CA 1
ATOM 1571 C C . MET A 1 163 ? -10.053 45.582 -11.109 1.00 10.14 238 MET A C 1
ATOM 1572 O O . MET A 1 163 ? -8.855 45.666 -10.772 1.00 9.35 238 MET A O 1
ATOM 1578 N N . ILE A 1 164 ? -10.550 46.041 -12.260 1.00 9.98 239 ILE A N 1
ATOM 1579 C CA . ILE A 1 164 ? -9.755 46.881 -13.153 1.00 11.74 239 ILE A CA 1
ATOM 1580 C C . ILE A 1 164 ? -10.623 48.103 -13.468 1.00 11.46 239 ILE A C 1
ATOM 1581 O O . ILE A 1 164 ? -11.832 48.067 -13.227 1.00 9.63 239 ILE A O 1
ATOM 1587 N N . THR A 1 165 ? -10.089 49.204 -13.956 1.00 8.81 240 THR A N 1
ATOM 1588 C CA . THR A 1 165 ? -10.904 50.350 -14.287 1.00 10.47 240 THR A CA 1
ATOM 1589 C C . THR A 1 165 ? -10.152 51.090 -15.370 1.00 11.03 240 THR A C 1
ATOM 1590 O O . THR A 1 165 ? -8.947 50.871 -15.565 1.00 8.68 240 THR A O 1
ATOM 1596 N N . ASP A 1 166 ? -10.854 51.983 -16.049 1.00 10.39 241 ASP A N 1
ATOM 1597 C CA . ASP A 1 166 ? -10.278 52.685 -17.184 1.00 10.04 241 ASP A CA 1
ATOM 1598 C C . ASP A 1 166 ? -11.190 53.877 -17.321 1.00 10.10 241 ASP A C 1
ATOM 1599 O O . ASP A 1 166 ? -12.411 53.735 -17.155 1.00 10.79 241 ASP A O 1
ATOM 1605 N N . GLY A 1 167 ? -10.651 55.043 -17.616 1.00 8.86 242 GLY A N 1
ATOM 1606 C CA . GLY A 1 167 ? -11.456 56.236 -17.773 1.00 13.32 242 GLY A CA 1
ATOM 1607 C C . GLY A 1 167 ? -10.756 57.386 -17.083 1.00 16.98 242 GLY A C 1
ATOM 1608 O O . GLY A 1 167 ? -9.699 57.216 -16.459 1.00 18.20 242 GLY A O 1
ATOM 1610 N N . SER A 1 168 ? -11.358 58.562 -17.165 1.00 17.73 243 SER A N 1
ATOM 1611 C CA . SER A 1 168 ? -10.771 59.775 -16.652 1.00 17.17 243 SER A CA 1
ATOM 1612 C C . SER A 1 168 ? -10.677 59.804 -15.146 1.00 15.96 243 SER A C 1
ATOM 1613 O O . SER A 1 168 ? -11.656 59.549 -14.436 1.00 16.93 243 SER A O 1
ATOM 1618 N N . ALA A 1 169 ? -9.508 60.200 -14.661 1.00 16.85 244 ALA A N 1
ATOM 1619 C CA . ALA A 1 169 ? -9.353 60.403 -13.226 1.00 17.16 244 ALA A CA 1
ATOM 1620 C C . ALA A 1 169 ? -10.241 61.554 -12.711 1.00 18.60 244 ALA A C 1
ATOM 1621 O O . ALA A 1 169 ? -10.537 61.644 -11.513 1.00 20.55 244 ALA A O 1
ATOM 1624 N N . SER A 1 170 ? -10.745 62.416 -13.612 1.00 20.76 245 SER A N 1
ATOM 1625 C CA . SER A 1 170 ? -11.592 63.556 -13.273 1.00 23.23 245 SER A CA 1
ATOM 1626 C C . SER A 1 170 ? -13.029 63.386 -13.713 1.00 20.58 245 SER A C 1
ATOM 1627 O O . SER A 1 170 ? -13.815 64.320 -13.605 1.00 22.38 245 SER A O 1
ATOM 1632 N N . GLY A 1 171 ? -13.426 62.225 -14.185 1.00 19.67 246 GLY A N 1
ATOM 1633 C CA . GLY A 1 171 ? -14.769 62.055 -14.683 1.00 18.84 246 GLY A CA 1
ATOM 1634 C C . GLY A 1 171 ? -15.198 60.612 -14.514 1.00 18.90 246 GLY A C 1
ATOM 1635 O O . GLY A 1 171 ? -15.051 60.030 -13.431 1.00 20.49 246 GLY A O 1
ATOM 1637 N N . ILE A 1 172 ? -15.651 60.006 -15.608 1.00 15.52 247 ILE A N 1
ATOM 1638 C CA . ILE A 1 172 ? -16.164 58.661 -15.573 1.00 16.18 247 ILE A CA 1
ATOM 1639 C C . ILE A 1 172 ? -15.079 57.599 -15.741 1.00 16.97 247 ILE A C 1
ATOM 1640 O O . ILE A 1 172 ? -14.202 57.703 -16.615 1.00 16.20 247 ILE A O 1
ATOM 1646 N N . SER A 1 173 ? -15.114 56.646 -14.826 1.00 14.25 248 SER A N 1
ATOM 1647 C CA . SER A 1 173 ? -14.232 55.485 -14.850 1.00 14.49 248 SER A CA 1
ATOM 1648 C C . SER A 1 173 ? -15.078 54.319 -14.358 1.00 14.28 248 SER A C 1
ATOM 1649 O O . SER A 1 173 ? -15.264 54.100 -13.149 1.00 14.34 248 SER A O 1
ATOM 1654 N N . LYS A 1 174 ? -15.689 53.606 -15.291 1.00 10.18 249 LYS A N 1
ATOM 1655 C CA . LYS A 1 174 ? -16.488 52.457 -14.926 1.00 13.12 249 LYS A CA 1
ATOM 1656 C C . LYS A 1 174 ? -15.560 51.289 -14.714 1.00 12.07 249 LYS A C 1
ATOM 1657 O O . LYS A 1 174 ? -14.814 50.952 -15.632 1.00 11.63 249 LYS A O 1
ATOM 1667 N N . CYS A 1 175 ? -15.597 50.640 -13.568 1.00 10.90 250 CYS A N 1
ATOM 1668 C CA . CYS A 1 175 ? -14.717 49.516 -13.359 1.00 9.10 250 CYS A CA 1
ATOM 1669 C C . CYS A 1 175 ? -15.373 48.272 -13.920 1.00 8.98 250 CYS A C 1
ATOM 1670 O O . CYS A 1 175 ? -16.545 48.273 -14.289 1.00 9.06 250 CYS A O 1
ATOM 1674 N N . ARG A 1 176 ? -14.627 47.186 -14.003 1.00 8.32 251 ARG A N 1
ATOM 1675 C CA . ARG A 1 176 ? -15.102 45.869 -14.413 1.00 10.18 251 ARG A CA 1
ATOM 1676 C C . ARG A 1 176 ? -14.318 44.957 -13.471 1.00 10.57 251 ARG A C 1
ATOM 1677 O O . ARG A 1 176 ? -13.303 45.370 -12.871 1.00 9.85 251 ARG A O 1
ATOM 1691 N N . PHE A 1 177 ? -14.812 43.729 -13.317 1.00 10.06 252 PHE A N 1
ATOM 1692 C CA . PHE A 1 177 ? -14.108 42.713 -12.547 1.00 7.02 252 PHE A CA 1
ATOM 1693 C C . PHE A 1 177 ? -13.747 41.579 -13.490 1.00 9.53 252 PHE A C 1
ATOM 1694 O O . PHE A 1 177 ? -14.512 41.237 -14.395 1.00 11.02 252 PHE A O 1
ATOM 1703 N N . LEU A 1 178 ? -12.553 41.019 -13.341 1.00 10.61 253 LEU A N 1
ATOM 1704 C CA . LEU A 1 178 ? -12.101 39.903 -14.160 1.00 10.17 253 LEU A CA 1
ATOM 1705 C C . LEU A 1 178 ? -12.096 38.667 -13.245 1.00 10.82 253 LEU A C 1
ATOM 1706 O O . LEU A 1 178 ? -11.761 38.787 -12.057 1.00 11.39 253 LEU A O 1
ATOM 1712 N N . LYS A 1 179 ? -12.526 37.532 -13.784 1.00 9.50 254 LYS A N 1
ATOM 1713 C CA . LYS A 1 179 ? -12.522 36.261 -13.090 1.00 10.86 254 LYS A CA 1
ATOM 1714 C C . LYS A 1 179 ? -11.393 35.508 -13.775 1.00 8.36 254 LYS A C 1
ATOM 1715 O O . LYS A 1 179 ? -11.440 35.257 -14.979 1.00 12.15 254 LYS A O 1
ATOM 1725 N N . ILE A 1 180 ? -10.349 35.129 -13.046 1.00 9.48 255 ILE A N 1
ATOM 1726 C CA . ILE A 1 180 ? -9.110 34.597 -13.590 1.00 10.58 255 ILE A CA 1
ATOM 1727 C C . ILE A 1 180 ? -8.945 33.191 -12.994 1.00 10.59 255 ILE A C 1
ATOM 1728 O O . ILE A 1 180 ? -9.101 33.004 -11.772 1.00 11.66 255 ILE A O 1
ATOM 1734 N N . ARG A 1 181 ? -8.645 32.175 -13.796 1.00 8.93 256 ARG A N 1
ATOM 1735 C CA . ARG A 1 181 ? -8.412 30.855 -13.253 1.00 7.79 256 ARG A CA 1
ATOM 1736 C C . ARG A 1 181 ? -7.121 30.366 -13.878 1.00 9.70 256 ARG A C 1
ATOM 1737 O O . ARG A 1 181 ? -6.971 30.400 -15.103 1.00 9.84 256 ARG A O 1
ATOM 1751 N N . GLU A 1 182 ? -6.155 30.006 -13.053 1.00 8.51 257 GLU A N 1
ATOM 1752 C CA . GLU A 1 182 ? -4.830 29.574 -13.496 1.00 8.97 257 GLU A CA 1
ATOM 1753 C C . GLU A 1 182 ? -4.188 30.500 -14.522 1.00 9.11 257 GLU A C 1
ATOM 1754 O O . GLU A 1 182 ? -3.510 30.122 -15.491 1.00 8.20 257 GLU A O 1
ATOM 1761 N N . GLY A 1 183 ? -4.306 31.783 -14.223 1.00 8.16 258 GLY A N 1
ATOM 1762 C CA . GLY A 1 183 ? -3.702 32.785 -15.064 1.00 9.40 258 GLY A CA 1
ATOM 1763 C C . GLY A 1 183 ? -4.500 33.210 -16.289 1.00 10.65 258 GLY A C 1
ATOM 1764 O O . GLY A 1 183 ? -4.035 34.104 -17.027 1.00 11.56 258 GLY A O 1
ATOM 1766 N N . ARG A 1 184 ? -5.682 32.654 -16.562 1.00 9.92 259 ARG A N 1
ATOM 1767 C CA . ARG A 1 184 ? -6.374 33.050 -17.785 1.00 10.35 259 ARG A CA 1
ATOM 1768 C C . ARG A 1 184 ? -7.720 33.636 -17.424 1.00 9.31 259 ARG A C 1
ATOM 1769 O O . ARG A 1 184 ? -8.364 33.172 -16.468 1.00 11.01 259 ARG A O 1
ATOM 1783 N N . ILE A 1 185 ? -8.131 34.666 -18.164 1.00 10.62 260 ILE A N 1
ATOM 1784 C CA . ILE A 1 185 ? -9.377 35.348 -17.876 1.00 9.83 260 ILE A CA 1
ATOM 1785 C C . ILE A 1 185 ? -10.487 34.465 -18.395 1.00 10.43 260 ILE A C 1
ATOM 1786 O O . ILE A 1 185 ? -10.493 34.074 -19.559 1.00 12.44 260 ILE A O 1
ATOM 1792 N N . ILE A 1 186 ? -11.374 34.075 -17.515 1.00 8.21 261 ILE A N 1
ATOM 1793 C CA . ILE A 1 186 ? -12.467 33.195 -17.925 1.00 13.37 261 ILE A CA 1
ATOM 1794 C C . ILE A 1 186 ? -13.809 33.913 -17.840 1.00 13.42 261 ILE A C 1
ATOM 1795 O O . ILE A 1 186 ? -14.833 33.328 -18.215 1.00 16.51 261 ILE A O 1
ATOM 1801 N N . LYS A 1 187 ? -13.894 35.135 -17.317 1.00 12.16 262 LYS A N 1
ATOM 1802 C CA . LYS A 1 187 ? -15.161 35.855 -17.275 1.00 13.44 262 LYS A CA 1
ATOM 1803 C C . LYS A 1 187 ? -14.890 37.319 -17.000 1.00 12.93 262 LYS A C 1
ATOM 1804 O O . LYS A 1 187 ? -13.950 37.625 -16.244 1.00 12.78 262 LYS A O 1
ATOM 1814 N N . GLU A 1 188 ? -15.664 38.202 -17.641 1.00 12.00 263 GLU A N 1
ATOM 1815 C CA . GLU A 1 188 ? -15.618 39.641 -17.390 1.00 15.46 263 GLU A CA 1
ATOM 1816 C C . GLU A 1 188 ? -16.954 39.998 -16.722 1.00 15.90 263 GLU A C 1
ATOM 1817 O O . GLU A 1 188 ? -18.029 39.556 -17.163 1.00 17.38 263 GLU A O 1
ATOM 1824 N N . ILE A 1 189 ? -16.920 40.790 -15.666 1.00 12.54 264 ILE A N 1
ATOM 1825 C CA . ILE A 1 189 ? -18.110 41.119 -14.898 1.00 11.90 264 ILE A CA 1
ATOM 1826 C C . ILE A 1 189 ? -18.312 42.616 -14.956 1.00 8.55 264 ILE A C 1
ATOM 1827 O O . ILE A 1 189 ? -17.440 43.408 -14.572 1.00 9.81 264 ILE A O 1
ATOM 1833 N N . PHE A 1 190 ? -19.468 43.012 -15.456 1.00 6.26 265 PHE A N 1
ATOM 1834 C CA . PHE A 1 190 ? -19.880 44.389 -15.651 1.00 9.32 265 PHE A CA 1
ATOM 1835 C C . PHE A 1 190 ? -20.834 44.774 -14.531 1.00 10.57 265 PHE A C 1
ATOM 1836 O O . PHE A 1 190 ? -21.960 44.230 -14.456 1.00 10.56 265 PHE A O 1
ATOM 1845 N N . PRO A 1 191 ? -20.404 45.594 -13.565 1.00 10.32 266 PRO A N 1
ATOM 1846 C CA . PRO A 1 191 ? -21.228 45.925 -12.394 1.00 9.13 266 PRO A CA 1
ATOM 1847 C C . PRO A 1 191 ? -22.436 46.767 -12.749 1.00 11.84 266 PRO A C 1
ATOM 1848 O O . PRO A 1 191 ? -22.414 47.455 -13.778 1.00 13.07 266 PRO A O 1
ATOM 1852 N N . THR A 1 192 ? -23.430 46.738 -11.842 1.00 10.63 267 THR A N 1
ATOM 1853 C CA . THR A 1 192 ? -24.657 47.532 -11.912 1.00 13.22 267 THR A CA 1
ATOM 1854 C C . THR A 1 192 ? -24.633 48.583 -10.795 1.00 13.97 267 THR A C 1
ATOM 1855 O O . THR A 1 192 ? -23.828 48.483 -9.856 1.00 13.72 267 THR A O 1
ATOM 1861 N N . GLY A 1 193 ? -25.548 49.542 -10.866 1.00 12.07 268 GLY A N 1
ATOM 1862 C CA . GLY A 1 193 ? -25.741 50.468 -9.784 1.00 12.99 268 GLY A CA 1
ATOM 1863 C C . GLY A 1 193 ? -25.078 51.814 -10.008 1.00 15.80 268 GLY A C 1
ATOM 1864 O O . GLY A 1 193 ? -25.225 52.468 -11.052 1.00 14.75 268 GLY A O 1
ATOM 1866 N N . ARG A 1 194 ? -24.357 52.270 -8.988 1.00 11.88 269 ARG A N 1
ATOM 1867 C CA . ARG A 1 194 ? -23.714 53.553 -9.048 1.00 12.83 269 ARG A CA 1
ATOM 1868 C C . ARG A 1 194 ? -22.333 53.212 -9.592 1.00 14.47 269 ARG A C 1
ATOM 1869 O O . ARG A 1 194 ? -21.429 52.841 -8.832 1.00 11.33 269 ARG A O 1
ATOM 1883 N N . VAL A 1 195 ? -22.181 53.360 -10.907 1.00 12.96 270 VAL A N 1
ATOM 1884 C CA . VAL A 1 195 ? -20.943 52.951 -11.605 1.00 15.46 270 VAL A CA 1
ATOM 1885 C C . VAL A 1 195 ? -20.113 54.099 -12.183 1.00 12.91 270 VAL A C 1
ATOM 1886 O O . VAL A 1 195 ? -19.095 53.817 -12.810 1.00 13.57 270 VAL A O 1
ATOM 1891 N N . GLU A 1 196 ? -20.475 55.369 -11.943 1.00 12.88 271 GLU A N 1
ATOM 1892 C CA . GLU A 1 196 ? -19.816 56.506 -12.591 1.00 18.95 271 GLU A CA 1
ATOM 1893 C C . GLU A 1 196 ? -18.313 56.588 -12.359 1.00 16.12 271 GLU A C 1
ATOM 1894 O O . GLU A 1 196 ? -17.573 57.046 -13.244 1.00 20.33 271 GLU A O 1
ATOM 1901 N N . HIS A 1 197 ? -17.812 56.178 -11.195 1.00 14.48 272 HIS A N 1
ATOM 1902 C CA . HIS A 1 197 ? -16.372 56.222 -10.951 1.00 14.58 272 HIS A CA 1
ATOM 1903 C C . HIS A 1 197 ? -15.988 55.287 -9.806 1.00 12.53 272 HIS A C 1
ATOM 1904 O O . HIS A 1 197 ? -16.376 55.531 -8.653 1.00 12.74 272 HIS A O 1
ATOM 1914 N N . THR A 1 198 ? -15.256 54.207 -10.106 1.00 12.19 273 THR A N 1
ATOM 1915 C CA . THR A 1 198 ? -14.758 53.313 -9.068 1.00 10.06 273 THR A CA 1
ATOM 1916 C C . THR A 1 198 ? -13.302 52.998 -9.407 1.00 12.21 273 THR A C 1
ATOM 1917 O O . THR A 1 198 ? -13.014 52.588 -10.551 1.00 10.58 273 THR A O 1
ATOM 1923 N N . GLU A 1 199 ? -12.352 53.233 -8.513 1.00 8.60 274 GLU A N 1
ATOM 1924 C CA . GLU A 1 199 ? -11.006 52.782 -8.793 1.00 12.65 274 GLU A CA 1
ATOM 1925 C C . GLU A 1 199 ? -10.334 52.349 -7.493 1.00 9.47 274 GLU A C 1
ATOM 1926 O O . GLU A 1 199 ? -10.894 52.493 -6.408 1.00 8.88 274 GLU A O 1
ATOM 1933 N N . GLU A 1 200 ? -9.153 51.747 -7.608 1.00 9.70 275 GLU A N 1
ATOM 1934 C CA . GLU A 1 200 ? -8.370 51.295 -6.468 1.00 9.43 275 GLU A CA 1
ATOM 1935 C C . GLU A 1 200 ? -9.153 50.555 -5.386 1.00 11.04 275 GLU A C 1
ATOM 1936 O O . GLU A 1 200 ? -9.020 50.802 -4.178 1.00 10.80 275 GLU A O 1
ATOM 1943 N N . CYS A 1 201 ? -9.958 49.586 -5.823 1.00 7.65 276 CYS A N 1
ATOM 1944 C CA . CYS A 1 201 ? -10.785 48.870 -4.884 1.00 7.45 276 CYS A CA 1
ATOM 1945 C C . CYS A 1 201 ? -9.927 48.030 -3.955 1.00 7.67 276 CYS A C 1
ATOM 1946 O O . CYS A 1 201 ? -8.933 47.447 -4.398 1.00 9.80 276 CYS A O 1
ATOM 1950 N N . THR A 1 202 ? -10.243 48.074 -2.656 1.00 7.12 277 THR A N 1
ATOM 1951 C CA . THR A 1 202 ? -9.606 47.160 -1.718 1.00 8.23 277 THR A CA 1
ATOM 1952 C C . THR A 1 202 ? -10.676 46.090 -1.440 1.00 9.68 277 THR A C 1
ATOM 1953 O O . THR A 1 202 ? -11.766 46.405 -0.937 1.00 8.50 277 THR A O 1
ATOM 1959 N N . CYS A 1 203 ? -10.425 44.843 -1.829 1.00 6.64 278 CYS A N 1
ATOM 1960 C CA . CYS A 1 203 ? -11.436 43.803 -1.748 1.00 9.39 278 CYS A CA 1
ATOM 1961 C C . CYS A 1 203 ? -11.094 42.648 -0.812 1.00 9.14 278 CYS A C 1
ATOM 1962 O O . CYS A 1 203 ? -9.913 42.278 -0.646 1.00 8.16 278 CYS A O 1
ATOM 1966 N N . GLY A 1 204 ? -12.139 42.038 -0.257 1.00 9.45 279 GLY A N 1
ATOM 1967 C CA . GLY A 1 204 ? -11.964 40.871 0.586 1.00 9.11 279 GLY A CA 1
ATOM 1968 C C . GLY A 1 204 ? -13.244 40.061 0.627 1.00 10.27 279 GLY A C 1
ATOM 1969 O O . GLY A 1 204 ? -14.292 40.541 0.175 1.00 9.23 279 GLY A O 1
ATOM 1971 N N . PHE A 1 205 ? -13.194 38.854 1.176 1.00 11.83 280 PHE A N 1
ATOM 1972 C CA . PHE A 1 205 ? -14.367 38.009 1.276 1.00 12.06 280 PHE A CA 1
ATOM 1973 C C . PHE A 1 205 ? -15.177 38.329 2.516 1.00 14.66 280 PHE A C 1
ATOM 1974 O O . PHE A 1 205 ? -14.647 38.287 3.635 1.00 14.64 280 PHE A O 1
ATOM 1983 N N . ALA A 1 206 ? -16.447 38.674 2.316 1.00 13.47 281 ALA A N 1
ATOM 1984 C CA . ALA A 1 206 ? -17.380 38.798 3.423 1.00 12.89 281 ALA A CA 1
ATOM 1985 C C . ALA A 1 206 ? -17.834 37.398 3.820 1.00 12.44 281 ALA A C 1
ATOM 1986 O O . ALA A 1 206 ? -18.235 37.194 4.969 1.00 12.72 281 ALA A O 1
ATOM 1989 N N . SER A 1 207 ? -17.816 36.425 2.903 1.00 11.98 282 SER A N 1
ATOM 1990 C CA . SER A 1 207 ? -18.282 35.056 3.177 1.00 11.44 282 SER A CA 1
ATOM 1991 C C . SER A 1 207 ? -17.871 34.237 1.961 1.00 13.24 282 SER A C 1
ATOM 1992 O O . SER A 1 207 ? -17.256 34.786 1.044 1.00 13.48 282 SER A O 1
ATOM 1997 N N . ASN A 1 208 ? -18.230 32.966 1.840 1.00 12.40 283 ASN A N 1
ATOM 1998 C CA . ASN A 1 208 ? -17.960 32.203 0.613 1.00 13.48 283 ASN A CA 1
ATOM 1999 C C . ASN A 1 208 ? -18.846 32.650 -0.548 1.00 15.32 283 ASN A C 1
ATOM 2000 O O . ASN A 1 208 ? -18.590 32.280 -1.688 1.00 18.98 283 ASN A O 1
ATOM 2007 N N . LYS A 1 209 ? -19.857 33.482 -0.341 1.00 13.43 284 LYS A N 1
ATOM 2008 C CA . LYS A 1 209 ? -20.726 33.892 -1.431 1.00 17.89 284 LYS A CA 1
ATOM 2009 C C . LYS A 1 209 ? -20.406 35.291 -1.967 1.00 16.85 284 LYS A C 1
ATOM 2010 O O . LYS A 1 209 ? -20.715 35.601 -3.125 1.00 15.80 284 LYS A O 1
ATOM 2020 N N . THR A 1 210 ? -19.762 36.143 -1.160 1.00 13.41 285 THR A N 1
ATOM 2021 C CA . THR A 1 210 ? -19.636 37.557 -1.489 1.00 13.13 285 THR A CA 1
ATOM 2022 C C . THR A 1 210 ? -18.235 38.137 -1.231 1.00 14.58 285 THR A C 1
ATOM 2023 O O . THR A 1 210 ? -17.631 37.958 -0.157 1.00 14.05 285 THR A O 1
ATOM 2029 N N . ILE A 1 211 ? -17.757 38.866 -2.231 1.00 10.67 286 ILE A N 1
ATOM 2030 C CA . ILE A 1 211 ? -16.563 39.659 -2.127 1.00 11.63 286 ILE A CA 1
ATOM 2031 C C . ILE A 1 211 ? -17.110 41.078 -1.979 1.00 13.33 286 ILE A C 1
ATOM 2032 O O . ILE A 1 211 ? -18.054 41.447 -2.706 1.00 11.44 286 ILE A O 1
ATOM 2038 N N . GLU A 1 212 ? -16.544 41.865 -1.059 1.00 10.60 287 GLU A N 1
ATOM 2039 C CA . GLU A 1 212 ? -16.899 43.269 -0.946 1.00 11.71 287 GLU A CA 1
ATOM 2040 C C . GLU A 1 212 ? -15.638 44.089 -1.112 1.00 10.84 287 GLU A C 1
ATOM 2041 O O . GLU A 1 212 ? -14.536 43.637 -0.756 1.00 11.05 287 GLU A O 1
ATOM 2048 N N . CYS A 1 213 ? -15.789 45.310 -1.615 1.00 11.35 288 CYS A N 1
ATOM 2049 C CA . CYS A 1 213 ? -14.672 46.192 -1.844 1.00 9.94 288 CYS A CA 1
ATOM 2050 C C . CYS A 1 213 ? -15.014 47.604 -1.412 1.00 11.75 288 CYS A C 1
ATOM 2051 O O . CYS A 1 213 ? -16.140 48.028 -1.673 1.00 10.42 288 CYS A O 1
ATOM 2055 N N . ALA A 1 214 ? -14.096 48.336 -0.773 1.00 10.20 289 ALA A N 1
ATOM 2056 C CA . ALA A 1 214 ? -14.258 49.759 -0.478 1.00 10.25 289 ALA A CA 1
ATOM 2057 C C . ALA A 1 214 ? -13.282 50.377 -1.471 1.00 9.42 289 ALA A C 1
ATOM 2058 O O . ALA A 1 214 ? -12.078 50.058 -1.448 1.00 12.02 289 ALA A O 1
ATOM 2061 N N . CYS A 1 215 ? -13.764 51.273 -2.327 1.00 6.73 290 CYS A N 1
ATOM 2062 C CA . CYS A 1 215 ? -12.987 51.798 -3.433 1.00 9.03 290 CYS A CA 1
ATOM 2063 C C . CYS A 1 215 ? -12.830 53.294 -3.332 1.00 9.21 290 CYS A C 1
ATOM 2064 O O . CYS A 1 215 ? -13.236 53.930 -2.347 1.00 11.81 290 CYS A O 1
ATOM 2068 N N . ARG A 1 216 ? -12.236 53.903 -4.330 1.00 7.38 291 ARG A N 1
ATOM 2069 C CA . ARG A 1 216 ? -11.970 55.330 -4.362 1.00 9.89 291 ARG A CA 1
ATOM 2070 C C . ARG A 1 216 ? -12.741 55.946 -5.521 1.00 12.89 291 ARG A C 1
ATOM 2071 O O . ARG A 1 216 ? -12.826 55.342 -6.608 1.00 9.64 291 ARG A O 1
ATOM 2085 N N . ASP A 1 217 ? -13.365 57.098 -5.248 1.00 12.98 292 ASP A N 1
ATOM 2086 C CA . ASP A 1 217 ? -13.975 57.895 -6.293 1.00 11.58 292 ASP A CA 1
ATOM 2087 C C . ASP A 1 217 ? -13.126 59.157 -6.290 1.00 11.74 292 ASP A C 1
ATOM 2088 O O . ASP A 1 217 ? -13.181 60.000 -5.368 1.00 11.22 292 ASP A O 1
ATOM 2094 N N . ASN A 1 218 ? -12.344 59.300 -7.375 1.00 10.23 293 ASN A N 1
ATOM 2095 C CA . ASN A 1 218 ? -11.427 60.408 -7.555 1.00 10.22 293 ASN A CA 1
ATOM 2096 C C . ASN A 1 218 ? -12.047 61.702 -8.062 1.00 14.30 293 ASN A C 1
ATOM 2097 O O . ASN A 1 218 ? -11.425 62.778 -8.084 1.00 12.15 293 ASN A O 1
ATOM 2105 N N . SER A 1 219 ? -13.298 61.577 -8.438 1.00 16.01 294 SER A N 1
ATOM 2106 C CA . SER A 1 219 ? -13.952 62.670 -9.107 1.00 19.40 294 SER A CA 1
ATOM 2107 C C . SER A 1 219 ? -15.114 63.348 -8.383 1.00 18.02 294 SER A C 1
ATOM 2108 O O . SER A 1 219 ? -15.150 64.579 -8.205 1.00 15.25 294 SER A O 1
ATOM 2113 N N . TYR A 1 220 ? -16.070 62.530 -7.955 1.00 18.31 295 TYR A N 1
ATOM 2114 C CA . TYR A 1 220 ? -17.367 63.012 -7.518 1.00 16.46 295 TYR A CA 1
ATOM 2115 C C . TYR A 1 220 ? -17.662 63.025 -6.047 1.00 16.53 295 TYR A C 1
ATOM 2116 O O . TYR A 1 220 ? -18.513 63.808 -5.632 1.00 15.74 295 TYR A O 1
ATOM 2127 N N . THR A 1 221 ? -17.032 62.201 -5.215 1.00 13.80 296 THR A N 1
ATOM 2128 C CA . THR A 1 221 ? -17.449 62.124 -3.825 1.00 14.76 296 THR A CA 1
ATOM 2129 C C . THR A 1 221 ? -16.287 61.708 -2.904 1.00 16.64 296 THR A C 1
ATOM 2130 O O . THR A 1 221 ? -15.194 61.333 -3.378 1.00 16.12 296 THR A O 1
ATOM 2136 N N . ALA A 1 222 ? -16.498 61.977 -1.615 1.00 16.79 297 ALA A N 1
ATOM 2137 C CA . ALA A 1 222 ? -15.613 61.554 -0.544 1.00 16.33 297 ALA A CA 1
ATOM 2138 C C . ALA A 1 222 ? -16.185 60.320 0.181 1.00 15.23 297 ALA A C 1
ATOM 2139 O O . ALA A 1 222 ? -15.558 59.761 1.098 1.00 14.13 297 ALA A O 1
ATOM 2142 N N . LYS A 1 223 ? -17.410 59.879 -0.169 1.00 14.91 298 LYS A N 1
ATOM 2143 C CA . LYS A 1 223 ? -17.958 58.603 0.301 1.00 13.24 298 LYS A CA 1
ATOM 2144 C C . LYS A 1 223 ? -17.263 57.542 -0.558 1.00 13.36 298 LYS A C 1
ATOM 2145 O O . LYS A 1 223 ? -16.912 57.830 -1.729 1.00 11.70 298 LYS A O 1
ATOM 2155 N N . ARG A 1 224 ? -16.963 56.354 -0.040 1.00 9.61 299 ARG A N 1
ATOM 2156 C CA . ARG A 1 224 ? -16.300 55.336 -0.886 1.00 10.34 299 ARG A CA 1
ATOM 2157 C C . ARG A 1 224 ? -17.304 54.499 -1.648 1.00 9.54 299 ARG A C 1
ATOM 2158 O O . ARG A 1 224 ? -18.272 54.029 -1.020 1.00 11.77 299 ARG A O 1
ATOM 2172 N N . PRO A 1 225 ? -17.176 54.290 -2.981 1.00 10.87 300 PRO A N 1
ATOM 2173 C CA . PRO A 1 225 ? -17.945 53.276 -3.726 1.00 11.24 300 PRO A CA 1
ATOM 2174 C C . PRO A 1 225 ? -17.735 51.911 -3.068 1.00 11.93 300 PRO A C 1
ATOM 2175 O O . PRO A 1 225 ? -16.598 51.583 -2.718 1.00 13.29 300 PRO A O 1
ATOM 2179 N N . PHE A 1 226 ? -18.764 51.132 -2.809 1.00 9.34 301 PHE A N 1
ATOM 2180 C CA . PHE A 1 226 ? -18.657 49.874 -2.081 1.00 10.07 301 PHE A CA 1
ATOM 2181 C C . PHE A 1 226 ? -19.296 48.835 -2.971 1.00 8.29 301 PHE A C 1
ATOM 2182 O O . PHE A 1 226 ? -20.494 48.892 -3.300 1.00 9.85 301 PHE A O 1
ATOM 2191 N N . VAL A 1 227 ? -18.494 47.874 -3.364 1.00 9.37 302 VAL A N 1
ATOM 2192 C CA . VAL A 1 227 ? -18.875 46.815 -4.280 1.00 8.71 302 VAL A CA 1
ATOM 2193 C C . VAL A 1 227 ? -19.359 45.576 -3.508 1.00 12.69 302 VAL A C 1
ATOM 2194 O O . VAL A 1 227 ? -18.648 45.149 -2.585 1.00 13.00 302 VAL A O 1
ATOM 2199 N N . LYS A 1 228 ? -20.445 44.923 -3.906 1.00 10.77 303 LYS A N 1
ATOM 2200 C CA . LYS A 1 228 ? -20.806 43.620 -3.373 1.00 12.88 303 LYS A CA 1
ATOM 2201 C C . LYS A 1 228 ? -20.809 42.747 -4.624 1.00 12.71 303 LYS A C 1
ATOM 2202 O O . LYS A 1 228 ? -21.551 43.029 -5.581 1.00 13.68 303 LYS A O 1
ATOM 2212 N N . LEU A 1 229 ? -19.954 41.728 -4.680 1.00 10.61 304 LEU A N 1
ATOM 2213 C CA . LEU A 1 229 ? -19.773 40.901 -5.863 1.00 12.14 304 LEU A CA 1
ATOM 2214 C C . LEU A 1 229 ? -20.203 39.520 -5.443 1.00 13.47 304 LEU A C 1
ATOM 2215 O O . LEU A 1 229 ? -19.605 38.987 -4.490 1.00 14.41 304 LEU A O 1
ATOM 2221 N N . ASN A 1 230 ? -21.214 38.950 -6.130 1.00 14.40 305 ASN A N 1
ATOM 2222 C CA . ASN A 1 230 ? -21.701 37.611 -5.816 1.00 14.85 305 ASN A CA 1
ATOM 2223 C C . ASN A 1 230 ? -20.895 36.624 -6.652 1.00 15.33 305 ASN A C 1
ATOM 2224 O O . ASN A 1 230 ? -20.975 36.600 -7.882 1.00 17.56 305 ASN A O 1
ATOM 2232 N N . VAL A 1 231 ? -20.118 35.803 -5.969 1.00 12.11 306 VAL A N 1
ATOM 2233 C CA . VAL A 1 231 ? -19.198 34.861 -6.550 1.00 14.24 306 VAL A CA 1
ATOM 2234 C C . VAL A 1 231 ? -19.952 33.683 -7.161 1.00 16.24 306 VAL A C 1
ATOM 2235 O O . VAL A 1 231 ? -19.445 33.009 -8.059 1.00 17.88 306 VAL A O 1
ATOM 2240 N N . GLU A 1 232 ? -21.159 33.377 -6.690 1.00 16.80 307 GLU A N 1
ATOM 2241 C CA . GLU A 1 232 ? -21.920 32.267 -7.240 1.00 21.09 307 GLU A CA 1
ATOM 2242 C C . GLU A 1 232 ? -22.621 32.629 -8.545 1.00 21.49 307 GLU A C 1
ATOM 2243 O O . GLU A 1 232 ? -22.796 31.780 -9.411 1.00 23.47 307 GLU A O 1
ATOM 2250 N N . THR A 1 233 ? -23.107 33.850 -8.719 1.00 22.83 308 THR A N 1
ATOM 2251 C CA . THR A 1 233 ? -23.748 34.253 -9.957 1.00 19.02 308 THR A CA 1
ATOM 2252 C C . THR A 1 233 ? -22.826 35.093 -10.833 1.00 19.23 308 THR A C 1
ATOM 2253 O O . THR A 1 233 ? -23.194 35.429 -11.969 1.00 20.25 308 THR A O 1
ATOM 2259 N N . ASP A 1 234 ? -21.654 35.511 -10.293 1.00 16.08 309 ASP A N 1
ATOM 2260 C CA . ASP A 1 234 ? -20.730 36.413 -10.967 1.00 13.86 309 ASP A CA 1
ATOM 2261 C C . ASP A 1 234 ? -21.385 37.667 -11.463 1.00 13.81 309 ASP A C 1
ATOM 2262 O O . ASP A 1 234 ? -21.369 38.062 -12.643 1.00 15.79 309 ASP A O 1
ATOM 2268 N N . THR A 1 235 ? -22.023 38.330 -10.505 1.00 13.07 310 THR A N 1
ATOM 2269 C CA . THR A 1 235 ? -22.643 39.606 -10.775 1.00 13.78 310 THR A CA 1
ATOM 2270 C C . THR A 1 235 ? -22.168 40.571 -9.693 1.00 12.03 310 THR A C 1
ATOM 2271 O O . THR A 1 235 ? -21.766 40.150 -8.606 1.00 15.03 310 THR A O 1
ATOM 2277 N N . ALA A 1 236 ? -22.142 41.850 -9.971 1.00 13.20 311 ALA A N 1
ATOM 2278 C CA . ALA A 1 236 ? -21.741 42.825 -8.971 1.00 11.99 311 ALA A CA 1
ATOM 2279 C C . ALA A 1 236 ? -22.623 44.047 -9.059 1.00 12.58 311 ALA A C 1
ATOM 2280 O O . ALA A 1 236 ? -23.064 44.453 -10.158 1.00 13.62 311 ALA A O 1
ATOM 2283 N N . GLU A 1 237 ? -22.777 44.714 -7.912 1.00 11.48 312 GLU A N 1
ATOM 2284 C CA . GLU A 1 237 ? -23.523 45.956 -7.814 1.00 9.38 312 GLU A CA 1
ATOM 2285 C C . GLU A 1 237 ? -22.715 46.921 -6.949 1.00 9.18 312 GLU A C 1
ATOM 2286 O O . GLU A 1 237 ? -22.014 46.482 -6.008 1.00 11.92 312 GLU A O 1
ATOM 2293 N N . ILE A 1 238 ? -22.733 48.201 -7.275 1.00 9.28 313 ILE A N 1
ATOM 2294 C CA . ILE A 1 238 ? -21.930 49.173 -6.550 1.00 12.35 313 ILE A CA 1
ATOM 2295 C C . ILE A 1 238 ? -22.855 50.256 -6.033 1.00 13.10 313 ILE A C 1
ATOM 2296 O O . ILE A 1 238 ? -23.732 50.679 -6.784 1.00 14.08 313 ILE A O 1
ATOM 2302 N N . ARG A 1 239 ? -22.732 50.695 -4.791 1.00 11.69 314 ARG A N 1
ATOM 2303 C CA . ARG A 1 239 ? -23.465 51.864 -4.278 1.00 11.59 314 ARG A CA 1
ATOM 2304 C C . ARG A 1 239 ? -22.500 52.540 -3.324 1.00 10.69 314 ARG A C 1
ATOM 2305 O O . ARG A 1 239 ? -21.590 51.875 -2.813 1.00 13.28 314 ARG A O 1
ATOM 2319 N N . LEU A 1 240 ? -22.647 53.830 -3.041 1.00 11.07 315 LEU A N 1
ATOM 2320 C CA . LEU A 1 240 ? -21.786 54.568 -2.119 1.00 11.29 315 LEU A CA 1
ATOM 2321 C C . LEU A 1 240 ? -22.007 54.127 -0.686 1.00 13.93 315 LEU A C 1
ATOM 2322 O O . LEU A 1 240 ? -23.132 53.798 -0.294 1.00 14.98 315 LEU A O 1
ATOM 2328 N N . MET A 1 241 ? -20.946 54.086 0.133 1.00 12.84 316 MET A N 1
ATOM 2329 C CA . MET A 1 241 ? -21.151 53.817 1.546 1.00 13.15 316 MET A CA 1
ATOM 2330 C C . MET A 1 241 ? -21.993 54.968 2.115 1.00 13.24 316 MET A C 1
ATOM 2331 O O . MET A 1 241 ? -21.711 56.137 1.837 1.00 13.97 316 MET A O 1
ATOM 2337 N N . CYS A 1 242 ? -22.991 54.655 2.932 1.00 14.81 317 CYS A N 1
ATOM 2338 C CA . CYS A 1 242 ? -23.826 55.673 3.539 1.00 14.96 317 CYS A CA 1
ATOM 2339 C C . CYS A 1 242 ? -23.303 56.240 4.851 1.00 13.74 317 CYS A C 1
ATOM 2340 O O . CYS A 1 242 ? -23.806 57.275 5.279 1.00 14.84 317 CYS A O 1
ATOM 2344 N N . THR A 1 243 ? -22.298 55.656 5.521 1.00 15.82 318 THR A N 1
ATOM 2345 C CA . THR A 1 243 ? -21.839 56.162 6.822 1.00 13.57 318 THR A CA 1
ATOM 2346 C C . THR A 1 243 ? -21.405 57.606 6.778 1.00 13.92 318 THR A C 1
ATOM 2347 O O . THR A 1 243 ? -20.771 58.097 5.819 1.00 14.32 318 THR A O 1
ATOM 2353 N N . GLU A 1 244 ? -21.740 58.318 7.859 1.00 14.83 319 GLU A N 1
ATOM 2354 C CA . GLU A 1 244 ? -21.288 59.698 8.010 1.00 16.44 319 GLU A CA 1
ATOM 2355 C C . GLU A 1 244 ? -19.794 59.819 8.219 1.00 13.39 319 GLU A C 1
ATOM 2356 O O . GLU A 1 244 ? -19.239 60.910 8.037 1.00 11.34 319 GLU A O 1
ATOM 2363 N N . THR A 1 245 ? -19.134 58.712 8.610 1.00 15.81 320 THR A N 1
ATOM 2364 C CA . THR A 1 245 ? -17.675 58.716 8.776 1.00 15.69 320 THR A CA 1
ATOM 2365 C C . THR A 1 245 ? -17.048 58.570 7.366 1.00 16.98 320 THR A C 1
ATOM 2366 O O . THR A 1 245 ? -16.643 57.471 6.984 1.00 15.88 320 THR A O 1
ATOM 2372 N N . TYR A 1 246 ? -16.954 59.619 6.526 1.00 15.90 321 TYR A N 1
ATOM 2373 C CA . TYR A 1 246 ? -16.491 59.500 5.124 1.00 16.26 321 TYR A CA 1
ATOM 2374 C C . TYR A 1 246 ? -15.048 59.036 5.125 1.00 16.03 321 TYR A C 1
ATOM 2375 O O . TYR A 1 246 ? -14.205 59.562 5.879 1.00 13.74 321 TYR A O 1
ATOM 2386 N N . LEU A 1 247 ? -14.767 58.021 4.312 1.00 12.81 322 LEU A N 1
ATOM 2387 C CA . LEU A 1 247 ? -13.445 57.438 4.407 1.00 13.22 322 LEU A CA 1
ATOM 2388 C C . LEU A 1 247 ? -12.401 57.930 3.418 1.00 14.34 322 LEU A C 1
ATOM 2389 O O . LEU A 1 247 ? -11.216 57.556 3.518 1.00 12.94 322 LEU A O 1
ATOM 2395 N N . ASP A 1 248 ? -12.792 58.778 2.457 1.00 12.74 323 ASP A N 1
ATOM 2396 C CA . ASP A 1 248 ? -11.811 59.280 1.504 1.00 12.29 323 ASP A CA 1
ATOM 2397 C C . ASP A 1 248 ? -10.997 60.471 2.037 1.00 13.38 323 ASP A C 1
ATOM 2398 O O . ASP A 1 248 ? -11.282 60.993 3.124 1.00 14.27 323 ASP A O 1
ATOM 2404 N N . THR A 1 249 ? -9.951 60.873 1.314 1.00 11.54 324 THR A N 1
ATOM 2405 C CA . THR A 1 249 ? -9.177 62.078 1.578 1.00 11.05 324 THR A CA 1
ATOM 2406 C C . THR A 1 249 ? -8.994 62.686 0.200 1.00 10.19 324 THR A C 1
ATOM 2407 O O . THR A 1 249 ? -8.409 62.012 -0.654 1.00 12.86 324 THR A O 1
ATOM 2413 N N . PRO A 1 250 ? -9.411 63.920 -0.104 1.00 12.83 325 PRO A N 1
ATOM 2414 C CA . PRO A 1 250 ? -10.029 64.833 0.853 1.00 13.15 325 PRO A CA 1
ATOM 2415 C C . PRO A 1 250 ? -11.458 64.489 1.193 1.00 14.17 325 PRO A C 1
ATOM 2416 O O . PRO A 1 250 ? -12.085 63.674 0.499 1.00 16.86 325 PRO A O 1
ATOM 2420 N N . ARG A 1 251 ? -11.971 65.069 2.266 1.00 15.21 326 ARG A N 1
ATOM 2421 C CA . ARG A 1 251 ? -13.342 64.835 2.665 1.00 12.72 326 ARG A CA 1
ATOM 2422 C C . ARG A 1 251 ? -13.850 66.089 3.384 1.00 14.25 326 ARG A C 1
ATOM 2423 O O . ARG A 1 251 ? -13.047 66.839 3.965 1.00 11.28 326 ARG A O 1
ATOM 2437 N N . PRO A 1 252 ? -15.168 66.361 3.366 1.00 14.46 327 PRO A N 1
ATOM 2438 C CA . PRO A 1 252 ? -15.816 67.318 4.268 1.00 16.57 327 PRO A CA 1
ATOM 2439 C C . PRO A 1 252 ? -15.882 66.756 5.703 1.00 17.29 327 PRO A C 1
ATOM 2440 O O . PRO A 1 252 ? -15.439 65.612 5.995 1.00 14.95 327 PRO A O 1
ATOM 2444 N N . ASP A 1 253 ? -16.474 67.526 6.626 1.00 16.90 328 ASP A N 1
ATOM 2445 C CA . ASP A 1 253 ? -16.640 67.058 8.007 1.00 19.21 328 ASP A CA 1
ATOM 2446 C C . ASP A 1 253 ? -17.633 65.919 8.045 1.00 16.82 328 ASP A C 1
ATOM 2447 O O . ASP A 1 253 ? -18.550 65.829 7.210 1.00 16.17 328 ASP A O 1
ATOM 2453 N N . ASP A 1 254 ? -17.470 65.057 9.041 1.00 16.18 329 ASP A N 1
ATOM 2454 C CA . ASP A 1 254 ? -18.315 63.891 9.171 1.00 17.18 329 ASP A CA 1
ATOM 2455 C C . ASP A 1 254 ? -19.755 64.299 9.346 1.00 19.73 329 ASP A C 1
ATOM 2456 O O . ASP A 1 254 ? -20.056 65.322 9.957 1.00 19.74 329 ASP A O 1
ATOM 2462 N N . GLY A 1 255 ? -20.634 63.572 8.693 1.00 20.88 330 GLY A N 1
ATOM 2463 C CA . GLY A 1 255 ? -22.048 63.859 8.760 1.00 23.08 330 GLY A CA 1
ATOM 2464 C C . GLY A 1 255 ? -22.482 65.088 7.987 1.00 23.10 330 GLY A C 1
ATOM 2465 O O . GLY A 1 255 ? -23.693 65.310 7.939 1.00 23.74 330 GLY A O 1
ATOM 2467 N N . SER A 1 256 ? -21.605 65.861 7.334 1.00 24.52 331 SER A N 1
ATOM 2468 C CA . SER A 1 256 ? -22.037 67.077 6.657 1.00 24.66 331 SER A CA 1
ATOM 2469 C C . SER A 1 256 ? -22.724 66.902 5.306 1.00 27.05 331 SER A C 1
ATOM 2470 O O . SER A 1 256 ? -23.285 67.876 4.785 1.00 31.11 331 SER A O 1
ATOM 2475 N N . ILE A 1 257 ? -22.676 65.728 4.653 1.00 25.12 332 ILE A N 1
ATOM 2476 C CA . ILE A 1 257 ? -23.308 65.575 3.351 1.00 25.29 332 ILE A CA 1
ATOM 2477 C C . ILE A 1 257 ? -24.738 65.203 3.663 1.00 25.23 332 ILE A C 1
ATOM 2478 O O . ILE A 1 257 ? -25.043 64.073 4.096 1.00 24.33 332 ILE A O 1
ATOM 2484 N N . THR A 1 258 ? -25.600 66.184 3.454 1.00 27.48 333 THR A N 1
ATOM 2485 C CA . THR A 1 258 ? -27.010 65.966 3.693 1.00 32.26 333 THR A CA 1
ATOM 2486 C C . THR A 1 258 ? -27.681 65.310 2.511 1.00 29.78 333 THR A C 1
ATOM 2487 O O . THR A 1 258 ? -27.241 65.429 1.369 1.00 30.26 333 THR A O 1
ATOM 2493 N N . GLY A 1 259 ? -28.757 64.608 2.797 1.00 30.31 334 GLY A N 1
ATOM 2494 C CA . GLY A 1 259 ? -29.515 63.998 1.732 1.00 29.81 334 GLY A CA 1
ATOM 2495 C C . GLY A 1 259 ? -29.398 62.498 1.883 1.00 27.65 334 GLY A C 1
ATOM 2496 O O . GLY A 1 259 ? -28.821 62.045 2.888 1.00 28.64 334 GLY A O 1
ATOM 2498 N N . PRO A 1 260 ? -29.997 61.725 0.961 1.00 26.59 335 PRO A N 1
ATOM 2499 C CA . PRO A 1 260 ? -29.948 60.267 0.917 1.00 25.54 335 PRO A CA 1
ATOM 2500 C C . PRO A 1 260 ? -28.540 59.681 0.786 1.00 22.20 335 PRO A C 1
ATOM 2501 O O . PRO A 1 260 ? -27.619 60.381 0.371 1.00 21.07 335 PRO A O 1
ATOM 2505 N N . CYS A 1 261 ? -28.370 58.392 1.062 1.00 21.76 336 CYS A N 1
ATOM 2506 C CA . CYS A 1 261 ? -27.071 57.754 1.012 1.00 20.46 336 CYS A CA 1
ATOM 2507 C C . CYS A 1 261 ? -26.336 57.986 -0.286 1.00 20.22 336 CYS A C 1
ATOM 2508 O O . CYS A 1 261 ? -25.100 58.072 -0.265 1.00 18.57 336 CYS A O 1
ATOM 2512 N N . GLU A 1 262 ? -27.066 58.183 -1.395 1.00 19.63 337 GLU A N 1
ATOM 2513 C CA . GLU A 1 262 ? -26.423 58.442 -2.665 1.00 23.74 337 GLU A CA 1
ATOM 2514 C C . GLU A 1 262 ? -25.916 59.856 -2.910 1.00 22.95 337 GLU A C 1
ATOM 2515 O O . GLU A 1 262 ? -25.253 60.050 -3.941 1.00 21.62 337 GLU A O 1
ATOM 2522 N N . SER A 1 263 ? -26.214 60.866 -2.083 1.00 20.07 338 SER A N 1
ATOM 2523 C CA . SER A 1 263 ? -25.733 62.213 -2.342 1.00 20.89 338 SER A CA 1
ATOM 2524 C C . SER A 1 263 ? -24.224 62.224 -2.314 1.00 20.48 338 SER A C 1
ATOM 2525 O O . SER A 1 263 ? -23.622 61.652 -1.397 1.00 17.88 338 SER A O 1
ATOM 2530 N N . ASN A 1 264 ? -23.655 62.804 -3.360 1.00 19.09 339 ASN A N 1
ATOM 2531 C CA . ASN A 1 264 ? -22.224 62.891 -3.523 1.00 21.18 339 ASN A CA 1
ATOM 2532 C C . ASN A 1 264 ? -21.571 63.839 -2.558 1.00 22.10 339 ASN A C 1
ATOM 2533 O O . ASN A 1 264 ? -20.502 63.553 -2.020 1.00 20.83 339 ASN A O 1
ATOM 2541 N N . GLY A 1 265 ? -22.187 64.978 -2.292 1.00 22.51 340 GLY A N 1
ATOM 2542 C CA . GLY A 1 265 ? -21.607 65.929 -1.379 1.00 21.87 340 GLY A CA 1
ATOM 2543 C C . GLY A 1 265 ? -20.427 66.679 -1.950 1.00 21.62 340 GLY A C 1
ATOM 2544 O O . GLY A 1 265 ? -20.083 66.661 -3.136 1.00 20.71 340 GLY A O 1
ATOM 2546 N N . ASP A 1 266 ? -19.779 67.280 -0.978 1.00 23.06 341 ASP A N 1
ATOM 2547 C CA . ASP A 1 266 ? -18.730 68.220 -1.246 1.00 25.29 341 ASP A CA 1
ATOM 2548 C C . ASP A 1 266 ? -17.337 67.627 -1.138 1.00 22.72 341 ASP A C 1
ATOM 2549 O O . ASP A 1 266 ? -17.185 66.595 -0.486 1.00 20.63 341 ASP A O 1
ATOM 2555 N N . LYS A 1 267 ? -16.330 68.285 -1.722 1.00 20.48 342 LYS A N 1
ATOM 2556 C CA . LYS A 1 267 ? -14.949 67.856 -1.712 1.00 23.94 342 LYS A CA 1
ATOM 2557 C C . LYS A 1 267 ? -14.750 66.425 -2.211 1.00 21.70 342 LYS A C 1
ATOM 2558 O O . LYS A 1 267 ? -13.963 65.606 -1.713 1.00 20.48 342 LYS A O 1
ATOM 2568 N N . GLY A 1 268 ? -15.448 66.156 -3.306 1.00 18.05 343 GLY A N 1
ATOM 2569 C CA . GLY A 1 268 ? -15.405 64.860 -3.933 1.00 14.85 343 GLY A CA 1
ATOM 2570 C C . GLY A 1 268 ? -14.159 64.591 -4.755 1.00 15.71 343 GLY A C 1
ATOM 2571 O O . GLY A 1 268 ? -13.690 63.426 -4.889 1.00 12.64 343 GLY A O 1
ATOM 2573 N N . ARG A 1 269 ? -13.643 65.680 -5.311 1.00 16.54 344 ARG A N 1
ATOM 2574 C CA . ARG A 1 269 ? -12.475 65.624 -6.179 1.00 17.52 344 ARG A CA 1
ATOM 2575 C C . ARG A 1 269 ? -11.198 65.255 -5.408 1.00 16.16 344 ARG A C 1
ATOM 2576 O O . ARG A 1 269 ? -10.919 65.798 -4.331 1.00 17.53 344 ARG A O 1
ATOM 2590 N N . GLY A 1 270 ? -10.429 64.323 -5.988 1.00 13.74 345 GLY A N 1
ATOM 2591 C CA . GLY A 1 270 ? -9.248 63.768 -5.348 1.00 10.99 345 GLY A CA 1
ATOM 2592 C C . GLY A 1 270 ? -9.684 62.490 -4.628 1.00 10.32 345 GLY A C 1
ATOM 2593 O O . GLY A 1 270 ? -10.878 62.098 -4.628 1.00 9.47 345 GLY A O 1
ATOM 2595 N N . GLY A 1 271 ? -8.725 61.775 -4.026 1.00 12.23 346 GLY A N 1
ATOM 2596 C CA . GLY A 1 271 ? -9.043 60.555 -3.290 1.00 11.02 346 GLY A CA 1
ATOM 2597 C C . GLY A 1 271 ? -7.770 59.854 -2.822 1.00 10.79 346 GLY A C 1
ATOM 2598 O O . GLY A 1 271 ? -6.634 60.295 -3.082 1.00 9.20 346 GLY A O 1
ATOM 2600 N N . ILE A 1 272 ? -7.960 58.739 -2.145 1.00 11.04 347 ILE A N 1
ATOM 2601 C CA . ILE A 1 272 ? -6.865 57.918 -1.671 1.00 10.88 347 ILE A CA 1
ATOM 2602 C C . ILE A 1 272 ? -7.397 56.494 -1.584 1.00 11.94 347 ILE A C 1
ATOM 2603 O O . ILE A 1 272 ? -8.594 56.289 -1.329 1.00 10.12 347 ILE A O 1
ATOM 2609 N N . LYS A 1 273 ? -6.561 55.482 -1.862 1.00 11.01 348 LYS A N 1
ATOM 2610 C CA . LYS A 1 273 ? -6.957 54.087 -1.647 1.00 9.56 348 LYS A CA 1
ATOM 2611 C C . LYS A 1 273 ? -7.122 53.844 -0.150 1.00 9.05 348 LYS A C 1
ATOM 2612 O O . LYS A 1 273 ? -6.254 54.274 0.623 1.00 10.94 348 LYS A O 1
ATOM 2622 N N . GLY A 1 274 ? -8.156 53.154 0.286 1.00 8.37 349 GLY A N 1
ATOM 2623 C CA . GLY A 1 274 ? -8.392 53.031 1.711 1.00 11.14 349 GLY A CA 1
ATOM 2624 C C . GLY A 1 274 ? -8.373 51.599 2.204 1.00 9.44 349 GLY A C 1
ATOM 2625 O O . GLY A 1 274 ? -8.683 50.649 1.464 1.00 11.62 349 GLY A O 1
ATOM 2627 N N . GLY A 1 275 ? -7.965 51.421 3.453 1.00 10.04 350 GLY A N 1
ATOM 2628 C CA . GLY A 1 275 ? -7.893 50.068 4.039 1.00 7.31 350 GLY A CA 1
ATOM 2629 C C . GLY A 1 275 ? -9.287 49.581 4.369 1.00 6.98 350 GLY A C 1
ATOM 2630 O O . GLY A 1 275 ? -10.186 50.329 4.751 1.00 6.33 350 GLY A O 1
ATOM 2632 N N . PHE A 1 276 ? -9.458 48.271 4.245 1.00 10.38 351 PHE A N 1
ATOM 2633 C CA . PHE A 1 276 ? -10.714 47.608 4.480 1.00 8.58 351 PHE A CA 1
ATOM 2634 C C . PHE A 1 276 ? -10.392 46.134 4.638 1.00 10.66 351 PHE A C 1
ATOM 2635 O O . PHE A 1 276 ? -9.672 45.588 3.778 1.00 11.52 351 PHE A O 1
ATOM 2644 N N . VAL A 1 277 ? -10.853 45.458 5.702 1.00 9.54 352 VAL A N 1
ATOM 2645 C CA . VAL A 1 277 ? -10.641 44.017 5.891 1.00 9.88 352 VAL A CA 1
ATOM 2646 C C . VAL A 1 277 ? -11.820 43.492 6.730 1.00 8.10 352 VAL A C 1
ATOM 2647 O O . VAL A 1 277 ? -12.433 44.232 7.506 1.00 10.19 352 VAL A O 1
ATOM 2652 N N . HIS A 1 278 ? -12.169 42.228 6.516 1.00 8.83 353 HIS A N 1
ATOM 2653 C CA . HIS A 1 278 ? -13.312 41.594 7.135 1.00 9.76 353 HIS A CA 1
ATOM 2654 C C . HIS A 1 278 ? -12.850 40.740 8.266 1.00 11.13 353 HIS A C 1
ATOM 2655 O O . HIS A 1 278 ? -11.787 40.118 8.163 1.00 11.07 353 HIS A O 1
ATOM 2665 N N . GLN A 1 279 ? -13.681 40.727 9.303 1.00 10.89 354 GLN A N 1
ATOM 2666 C CA . GLN A 1 279 ? -13.556 39.800 10.418 1.00 9.51 354 GLN A CA 1
ATOM 2667 C C . GLN A 1 279 ? -14.823 38.948 10.369 1.00 10.02 354 GLN A C 1
ATOM 2668 O O . GLN A 1 279 ? -15.925 39.397 10.704 1.00 13.13 354 GLN A O 1
ATOM 2677 N N . ARG A 1 280 ? -14.706 37.714 9.932 1.00 11.42 355 ARG A N 1
ATOM 2678 C CA . ARG A 1 280 ? -15.863 36.866 9.743 1.00 12.55 355 ARG A CA 1
ATOM 2679 C C . ARG A 1 280 ? -16.045 35.994 10.994 1.00 14.06 355 ARG A C 1
ATOM 2680 O O . ARG A 1 280 ? -15.177 35.176 11.362 1.00 13.11 355 ARG A O 1
ATOM 2694 N N . MET A 1 281 ? -17.129 36.200 11.718 1.00 15.05 356 MET A N 1
ATOM 2695 C CA . MET A 1 281 ? -17.381 35.406 12.908 1.00 19.94 356 MET A CA 1
ATOM 2696 C C . MET A 1 281 ? -18.518 34.518 12.534 1.00 22.07 356 MET A C 1
ATOM 2697 O O . MET A 1 281 ? -19.165 34.729 11.503 1.00 21.51 356 MET A O 1
ATOM 2703 N N . ALA A 1 282 ? -18.792 33.533 13.375 1.00 26.10 357 ALA A N 1
ATOM 2704 C CA . ALA A 1 282 ? -19.829 32.553 13.073 1.00 29.42 357 ALA A CA 1
ATOM 2705 C C . ALA A 1 282 ? -21.216 33.132 12.813 1.00 31.70 357 ALA A C 1
ATOM 2706 O O . ALA A 1 282 ? -21.909 32.726 11.872 1.00 33.92 357 ALA A O 1
ATOM 2709 N N . SER A 1 283 ? -21.587 34.125 13.624 1.00 33.77 358 SER A N 1
ATOM 2710 C CA . SER A 1 283 ? -22.882 34.769 13.517 1.00 35.85 358 SER A CA 1
ATOM 2711 C C . SER A 1 283 ? -22.838 36.199 12.984 1.00 35.77 358 SER A C 1
ATOM 2712 O O . SER A 1 283 ? -23.901 36.717 12.636 1.00 39.12 358 SER A O 1
ATOM 2717 N N . LYS A 1 284 ? -21.663 36.842 12.900 1.00 31.26 359 LYS A N 1
ATOM 2718 C CA . LYS A 1 284 ? -21.583 38.255 12.558 1.00 28.04 359 LYS A CA 1
ATOM 2719 C C . LYS A 1 284 ? -20.341 38.670 11.790 1.00 23.31 359 LYS A C 1
ATOM 2720 O O . LYS A 1 284 ? -19.371 37.910 11.782 1.00 21.29 359 LYS A O 1
ATOM 2730 N N . ILE A 1 285 ? -20.364 39.865 11.188 1.00 21.72 360 ILE A N 1
ATOM 2731 C CA . ILE A 1 285 ? -19.303 40.326 10.323 1.00 18.58 360 ILE A CA 1
ATOM 2732 C C . ILE A 1 285 ? -18.790 41.672 10.768 1.00 17.40 360 ILE A C 1
ATOM 2733 O O . ILE A 1 285 ? -19.522 42.648 10.885 1.00 17.86 360 ILE A O 1
ATOM 2739 N N . GLY A 1 286 ? -17.504 41.753 11.064 1.00 14.65 361 GLY A N 1
ATOM 2740 C CA . GLY A 1 286 ? -16.894 43.019 11.413 1.00 14.99 361 GLY A CA 1
ATOM 2741 C C . GLY A 1 286 ? -16.299 43.602 10.158 1.00 14.24 361 GLY A C 1
ATOM 2742 O O . GLY A 1 286 ? -15.677 42.858 9.401 1.00 14.63 361 GLY A O 1
ATOM 2744 N N . ARG A 1 287 ? -16.568 44.858 9.834 1.00 12.32 362 ARG A N 1
ATOM 2745 C CA . ARG A 1 287 ? -15.904 45.500 8.719 1.00 11.39 362 ARG A CA 1
ATOM 2746 C C . ARG A 1 287 ? -15.002 46.577 9.332 1.00 10.52 362 ARG A C 1
ATOM 2747 O O . ARG A 1 287 ? -15.470 47.486 10.036 1.00 10.99 362 ARG A O 1
ATOM 2761 N N . TRP A 1 288 ? -13.685 46.409 9.113 1.00 9.85 363 TRP A N 1
ATOM 2762 C CA . TRP A 1 288 ? -12.632 47.285 9.643 1.00 9.33 363 TRP A CA 1
ATOM 2763 C C . TRP A 1 288 ? -12.147 48.173 8.520 1.00 8.93 363 TRP A C 1
ATOM 2764 O O . TRP A 1 288 ? -11.922 47.696 7.401 1.00 10.76 363 TRP A O 1
ATOM 2777 N N . TYR A 1 289 ? -12.021 49.463 8.792 1.00 8.99 364 TYR A N 1
ATOM 2778 C CA . TYR A 1 289 ? -11.665 50.471 7.800 1.00 11.35 364 TYR A CA 1
ATOM 2779 C C . TYR A 1 289 ? -10.558 51.383 8.300 1.00 12.57 364 TYR A C 1
ATOM 2780 O O . TYR A 1 289 ? -10.457 51.559 9.516 1.00 15.28 364 TYR A O 1
ATOM 2791 N N . SER A 1 290 ? -9.720 51.987 7.463 1.00 12.17 365 SER A N 1
ATOM 2792 C CA . SER A 1 290 ? -8.787 53.025 7.930 1.00 14.14 365 SER A CA 1
ATOM 2793 C C . SER A 1 290 ? -8.987 54.317 7.131 1.00 13.01 365 SER A C 1
ATOM 2794 O O . SER A 1 290 ? -9.469 54.275 5.985 1.00 16.79 365 SER A O 1
ATOM 2799 N N . ARG A 1 291 ? -8.704 55.469 7.709 1.00 11.07 366 ARG A N 1
ATOM 2800 C CA . ARG A 1 291 ? -8.725 56.713 6.969 1.00 11.59 366 ARG A CA 1
ATOM 2801 C C . ARG A 1 291 ? -7.703 57.623 7.604 1.00 10.77 366 ARG A C 1
ATOM 2802 O O . ARG A 1 291 ? -7.324 57.418 8.775 1.00 11.42 366 ARG A O 1
ATOM 2816 N N . THR A 1 292 ? -7.240 58.600 6.831 1.00 8.95 367 THR A N 1
ATOM 2817 C CA . THR A 1 292 ? -6.246 59.549 7.311 1.00 10.31 367 THR A CA 1
ATOM 2818 C C . THR A 1 292 ? -6.846 60.360 8.477 1.00 12.64 367 THR A C 1
ATOM 2819 O O . THR A 1 292 ? -8.083 60.492 8.634 1.00 12.21 367 THR A O 1
ATOM 2825 N N . MET A 1 293 ? -5.947 60.840 9.341 1.00 11.73 368 MET A N 1
ATOM 2826 C CA . MET A 1 293 ? -6.375 61.693 10.412 1.00 13.23 368 MET A CA 1
ATOM 2827 C C . MET A 1 293 ? -6.715 63.049 9.816 1.00 13.33 368 MET A C 1
ATOM 2828 O O . MET A 1 293 ? -7.767 63.586 10.165 1.00 13.92 368 MET A O 1
ATOM 2834 N N . SER A 1 294 ? -5.903 63.635 8.930 1.00 11.19 369 SER A N 1
ATOM 2835 C CA . SER A 1 294 ? -6.245 64.897 8.350 1.00 13.31 369 SER A CA 1
ATOM 2836 C C . SER A 1 294 ? -7.368 64.706 7.336 1.00 14.93 369 SER A C 1
ATOM 2837 O O . SER A 1 294 ? -7.448 63.706 6.622 1.00 16.01 369 SER A O 1
ATOM 2842 N N . LYS A 1 295 ? -8.257 65.683 7.203 1.00 16.60 370 LYS A N 1
ATOM 2843 C CA . LYS A 1 295 ? -9.334 65.609 6.209 1.00 18.51 370 LYS A CA 1
ATOM 2844 C C . LYS A 1 295 ? -8.914 65.946 4.793 1.00 15.66 370 LYS A C 1
ATOM 2845 O O . LYS A 1 295 ? -9.620 65.638 3.827 1.00 14.59 370 LYS A O 1
ATOM 2855 N N . THR A 1 296 ? -7.778 66.621 4.704 1.00 13.88 371 THR A N 1
ATOM 2856 C CA . THR A 1 296 ? -7.297 67.139 3.440 1.00 16.17 371 THR A CA 1
ATOM 2857 C C . THR A 1 296 ? -5.915 66.661 3.040 1.00 16.76 371 THR A C 1
ATOM 2858 O O . THR A 1 296 ? -5.613 66.732 1.848 1.00 16.30 371 THR A O 1
ATOM 2864 N N . GLU A 1 297 ? -5.059 66.182 3.950 1.00 14.25 372 GLU A N 1
ATOM 2865 C CA . GLU A 1 297 ? -3.693 65.856 3.601 1.00 17.55 372 GLU A CA 1
ATOM 2866 C C . GLU A 1 297 ? -3.511 64.375 3.919 1.00 11.11 372 GLU A C 1
ATOM 2867 O O . GLU A 1 297 ? -4.268 63.794 4.692 1.00 12.51 372 GLU A O 1
ATOM 2874 N N . ARG A 1 298 ? -2.495 63.745 3.377 1.00 10.03 373 ARG A N 1
ATOM 2875 C CA . ARG A 1 298 ? -2.223 62.330 3.619 1.00 9.32 373 ARG A CA 1
ATOM 2876 C C . ARG A 1 298 ? -1.342 62.217 4.877 1.00 10.26 373 ARG A C 1
ATOM 2877 O O . ARG A 1 298 ? -0.140 61.883 4.839 1.00 10.69 373 ARG A O 1
ATOM 2891 N N . MET A 1 299 ? -1.929 62.567 6.037 1.00 9.63 374 MET A N 1
ATOM 2892 C CA . MET A 1 299 ? -1.223 62.573 7.307 1.00 10.41 374 MET A CA 1
ATOM 2893 C C . MET A 1 299 ? -2.048 61.819 8.331 1.00 10.51 374 MET A C 1
ATOM 2894 O O . MET A 1 299 ? -3.277 61.991 8.416 1.00 10.59 374 MET A O 1
ATOM 2900 N N . GLY A 1 300 ? -1.369 60.971 9.110 1.00 8.65 375 GLY A N 1
ATOM 2901 C CA . GLY A 1 300 ? -2.004 60.171 10.130 1.00 10.41 375 GLY A CA 1
ATOM 2902 C C . GLY A 1 300 ? -2.851 59.046 9.552 1.00 9.22 375 GLY A C 1
ATOM 2903 O O . GLY A 1 300 ? -3.101 58.996 8.345 1.00 9.27 375 GLY A O 1
ATOM 2905 N N . MET A 1 301 ? -3.332 58.128 10.398 1.00 9.00 376 MET A N 1
ATOM 2906 C CA . MET A 1 301 ? -4.211 57.032 10.000 1.00 10.57 376 MET A CA 1
ATOM 2907 C C . MET A 1 301 ? -4.896 56.477 11.257 1.00 11.40 376 MET A C 1
ATOM 2908 O O . MET A 1 301 ? -4.221 56.133 12.240 1.00 9.37 376 MET A O 1
ATOM 2914 N N . GLU A 1 302 ? -6.231 56.409 11.233 1.00 11.13 377 GLU A N 1
ATOM 2915 C CA . GLU A 1 302 ? -7.075 55.925 12.311 1.00 12.90 377 GLU A CA 1
ATOM 2916 C C . GLU A 1 302 ? -7.828 54.717 11.812 1.00 11.71 377 GLU A C 1
ATOM 2917 O O . GLU A 1 302 ? -8.143 54.634 10.616 1.00 13.60 377 GLU A O 1
ATOM 2924 N N . LEU A 1 303 ? -8.195 53.861 12.749 1.00 10.92 378 LEU A N 1
ATOM 2925 C CA . LEU A 1 303 ? -8.870 52.603 12.500 1.00 9.87 378 LEU A CA 1
ATOM 2926 C C . LEU A 1 303 ? -10.317 52.769 12.926 1.00 13.21 378 LEU A C 1
ATOM 2927 O O . LEU A 1 303 ? -10.543 53.432 13.957 1.00 13.03 378 LEU A O 1
ATOM 2933 N N . TYR A 1 304 ? -11.275 52.196 12.188 1.00 11.00 379 TYR A N 1
ATOM 2934 C CA . TYR A 1 304 ? -12.698 52.247 12.496 1.00 12.57 379 TYR A CA 1
ATOM 2935 C C . TYR A 1 304 ? -13.327 50.881 12.256 1.00 13.55 379 TYR A C 1
ATOM 2936 O O . TYR A 1 304 ? -12.801 50.100 11.452 1.00 14.54 379 TYR A O 1
ATOM 2947 N N . VAL A 1 305 ? -14.417 50.534 12.938 1.00 10.41 380 VAL A N 1
ATOM 2948 C CA . VAL A 1 305 ? -15.071 49.251 12.753 1.00 13.18 380 VAL A CA 1
ATOM 2949 C C . VAL A 1 305 ? -16.576 49.461 12.863 1.00 13.47 380 VAL A C 1
ATOM 2950 O O . VAL A 1 305 ? -17.044 50.386 13.534 1.00 14.93 380 VAL A O 1
ATOM 2955 N N . ARG A 1 306 ? -17.320 48.602 12.183 1.00 12.98 381 ARG A N 1
ATOM 2956 C CA . ARG A 1 306 ? -18.776 48.514 12.252 1.00 17.04 381 ARG A CA 1
ATOM 2957 C C . ARG A 1 306 ? -19.137 47.031 12.149 1.00 15.83 381 ARG A C 1
ATOM 2958 O O . ARG A 1 306 ? -18.631 46.343 11.243 1.00 16.06 381 ARG A O 1
ATOM 2972 N N . TYR A 1 307 ? -19.950 46.479 13.047 1.00 14.37 382 TYR A N 1
ATOM 2973 C CA . TYR A 1 307 ? -20.377 45.093 12.950 1.00 16.79 382 TYR A CA 1
ATOM 2974 C C . TYR A 1 307 ? -21.727 45.076 12.252 1.00 16.80 382 TYR A C 1
ATOM 2975 O O . TYR A 1 307 ? -22.554 45.955 12.444 1.00 17.10 382 TYR A O 1
ATOM 2986 N N . ASP A 1 308 ? -21.860 44.159 11.321 1.00 16.37 383 ASP A N 1
ATOM 2987 C CA . ASP A 1 308 ? -23.064 43.879 10.571 1.00 20.88 383 ASP A CA 1
ATOM 2988 C C . ASP A 1 308 ? -23.741 45.058 9.889 1.00 20.31 383 ASP A C 1
ATOM 2989 O O . ASP A 1 308 ? -23.082 46.036 9.545 1.00 18.16 383 ASP A O 1
ATOM 2995 N N . GLY A 1 309 ? -25.043 44.979 9.599 1.00 20.03 384 GLY A N 1
ATOM 2996 C CA . GLY A 1 309 ? -25.748 46.051 8.926 1.00 19.54 384 GLY A CA 1
ATOM 2997 C C . GLY A 1 309 ? -25.487 46.066 7.427 1.00 20.62 384 GLY A C 1
ATOM 2998 O O . GLY A 1 309 ? -24.923 45.094 6.900 1.00 19.33 384 GLY A O 1
ATOM 3000 N N . ASP A 1 310 ? -25.915 47.108 6.724 1.00 19.22 385 ASP A N 1
ATOM 3001 C CA . ASP A 1 310 ? -25.658 47.226 5.311 1.00 19.46 385 ASP A CA 1
ATOM 3002 C C . ASP A 1 310 ? -24.923 48.546 5.047 1.00 17.82 385 ASP A C 1
ATOM 3003 O O . ASP A 1 310 ? -25.488 49.650 5.124 1.00 16.55 385 ASP A O 1
ATOM 3009 N N . PRO A 1 311 ? -23.652 48.494 4.613 1.00 16.76 386 PRO A N 1
ATOM 3010 C CA . PRO A 1 311 ? -22.860 49.678 4.278 1.00 16.98 386 PRO A CA 1
ATOM 3011 C C . PRO A 1 311 ? -23.561 50.618 3.308 1.00 14.58 386 PRO A C 1
ATOM 3012 O O . PRO A 1 311 ? -23.358 51.825 3.361 1.00 12.10 386 PRO A O 1
ATOM 3016 N N . TRP A 1 312 ? -24.420 50.097 2.432 1.00 14.39 387 TRP A N 1
ATOM 3017 C CA . TRP A 1 312 ? -25.100 50.923 1.466 1.00 13.84 387 TRP A CA 1
ATOM 3018 C C . TRP A 1 312 ? -26.210 51.723 2.109 1.00 15.99 387 TRP A C 1
ATOM 3019 O O . TRP A 1 312 ? -26.489 52.820 1.622 1.00 13.39 387 TRP A O 1
ATOM 3032 N N . THR A 1 313 ? -26.831 51.255 3.200 1.00 19.35 388 THR A N 1
ATOM 3033 C CA . THR A 1 313 ? -27.969 51.977 3.780 1.00 22.30 388 THR A CA 1
ATOM 3034 C C . THR A 1 313 ? -27.751 52.621 5.145 1.00 24.19 388 THR A C 1
ATOM 3035 O O . THR A 1 313 ? -28.561 53.442 5.583 1.00 24.30 388 THR A O 1
ATOM 3041 N N . ASP A 1 314 ? -26.684 52.221 5.843 1.00 25.06 389 ASP A N 1
ATOM 3042 C CA . ASP A 1 314 ? -26.451 52.659 7.212 1.00 25.89 389 ASP A CA 1
ATOM 3043 C C . ASP A 1 314 ? -25.741 53.967 7.298 1.00 24.51 389 ASP A C 1
ATOM 3044 O O . ASP A 1 314 ? -24.614 54.098 6.824 1.00 23.54 389 ASP A O 1
ATOM 3050 N N . SER A 1 315 ? -26.395 54.923 7.919 1.00 21.61 390 SER A N 1
ATOM 3051 C CA . SER A 1 315 ? -25.859 56.262 8.044 1.00 22.22 390 SER A CA 1
ATOM 3052 C C . SER A 1 315 ? -24.987 56.462 9.280 1.00 21.03 390 SER A C 1
ATOM 3053 O O . SER A 1 315 ? -24.271 57.457 9.410 1.00 23.51 390 SER A O 1
ATOM 3058 N N . ASP A 1 316 ? -25.067 55.508 10.181 1.00 20.07 391 ASP A N 1
ATOM 3059 C CA . ASP A 1 316 ? -24.385 55.491 11.452 1.00 23.56 391 ASP A CA 1
ATOM 3060 C C . ASP A 1 316 ? -22.914 55.724 11.345 1.00 22.04 391 ASP A C 1
ATOM 3061 O O . ASP A 1 316 ? -22.256 55.319 10.390 1.00 24.19 391 ASP A O 1
ATOM 3067 N N . ALA A 1 317 ? -22.419 56.440 12.331 1.00 19.35 392 ALA A N 1
ATOM 3068 C CA . ALA A 1 317 ? -21.000 56.672 12.446 1.00 17.27 392 ALA A CA 1
ATOM 3069 C C . ALA A 1 317 ? -20.249 55.379 12.701 1.00 17.12 392 ALA A C 1
ATOM 3070 O O . ALA A 1 317 ? -20.739 54.467 13.385 1.00 16.89 392 ALA A O 1
ATOM 3073 N N . LEU A 1 318 ? -19.088 55.211 12.087 1.00 14.95 393 LEU A N 1
ATOM 3074 C CA . LEU A 1 318 ? -18.277 54.032 12.352 1.00 14.84 393 LEU A CA 1
ATOM 3075 C C . LEU A 1 318 ? -17.614 54.236 13.715 1.00 15.19 393 LEU A C 1
ATOM 3076 O O . LEU A 1 318 ? -17.353 55.369 14.110 1.00 15.03 393 LEU A O 1
ATOM 3082 N N . ALA A 1 319 ? -17.312 53.160 14.441 1.00 17.65 394 ALA A N 1
ATOM 3083 C CA . ALA A 1 319 ? -16.679 53.247 15.769 1.00 16.85 394 ALA A CA 1
ATOM 3084 C C . ALA A 1 319 ? -15.170 53.391 15.660 1.00 18.65 394 ALA A C 1
ATOM 3085 O O . ALA A 1 319 ? -14.516 52.504 15.097 1.00 13.72 394 ALA A O 1
ATOM 3088 N N . HIS A 1 320 ? -14.665 54.536 16.147 1.00 18.19 395 HIS A N 1
ATOM 3089 C CA . HIS A 1 320 ? -13.242 54.806 16.206 1.00 17.69 395 HIS A CA 1
ATOM 3090 C C . HIS A 1 320 ? -12.573 53.757 17.059 1.00 15.27 395 HIS A C 1
ATOM 3091 O O . HIS A 1 320 ? -12.931 53.539 18.218 1.00 15.30 395 HIS A O 1
ATOM 3101 N N . SER A 1 321 ? -11.535 53.169 16.455 1.00 13.75 396 SER A N 1
ATOM 3102 C CA . SER A 1 321 ? -10.802 52.081 17.053 1.00 12.03 396 SER A CA 1
ATOM 3103 C C . SER A 1 321 ? -9.313 52.256 17.249 1.00 13.02 396 SER A C 1
ATOM 3104 O O . SER A 1 321 ? -8.615 51.264 17.427 1.00 14.11 396 SER A O 1
ATOM 3109 N N . GLY A 1 322 ? -8.771 53.470 17.216 1.00 10.90 397 GLY A N 1
ATOM 3110 C CA . GLY A 1 322 ? -7.415 53.708 17.691 1.00 12.70 397 GLY A CA 1
ATOM 3111 C C . GLY A 1 322 ? -6.644 54.380 16.591 1.00 13.00 397 GLY A C 1
ATOM 3112 O O . GLY A 1 322 ? -7.078 54.347 15.428 1.00 13.94 397 GLY A O 1
ATOM 3114 N N . VAL A 1 323 ? -5.584 55.055 16.989 1.00 11.67 398 VAL A N 1
ATOM 3115 C CA . VAL A 1 323 ? -4.688 55.826 16.120 1.00 13.64 398 VAL A CA 1
ATOM 3116 C C . VAL A 1 323 ? -3.509 54.915 15.755 1.00 12.88 398 VAL A C 1
ATOM 3117 O O . VAL A 1 323 ? -2.741 54.471 16.632 1.00 14.67 398 VAL A O 1
ATOM 3122 N N . MET A 1 324 ? -3.375 54.615 14.457 1.00 10.74 399 MET A N 1
ATOM 3123 C CA . MET A 1 324 ? -2.279 53.776 14.006 1.00 9.94 399 MET A CA 1
ATOM 3124 C C . MET A 1 324 ? -1.106 54.669 13.685 1.00 11.27 399 MET A C 1
ATOM 3125 O O . MET A 1 324 ? 0.031 54.289 13.966 1.00 13.15 399 MET A O 1
ATOM 3131 N N . VAL A 1 325 ? -1.332 55.821 13.060 1.00 11.75 400 VAL A N 1
ATOM 3132 C CA . VAL A 1 325 ? -0.280 56.752 12.670 1.00 10.29 400 VAL A CA 1
ATOM 3133 C C . VAL A 1 325 ? -0.753 58.118 13.149 1.00 11.85 400 VAL A C 1
ATOM 3134 O O . VAL A 1 325 ? -1.876 58.522 12.833 1.00 10.61 400 VAL A O 1
ATOM 3139 N N . SER A 1 326 ? 0.065 58.874 13.879 1.00 12.37 401 SER A N 1
ATOM 3140 C CA . SER A 1 326 ? -0.333 60.173 14.398 1.00 14.56 401 SER A CA 1
ATOM 3141 C C . SER A 1 326 ? -0.325 61.165 13.247 1.00 13.48 401 SER A C 1
ATOM 3142 O O . SER A 1 326 ? 0.287 60.949 12.198 1.00 12.16 401 SER A O 1
ATOM 3147 N N . MET A 1 327 ? -0.853 62.340 13.510 1.00 13.57 402 MET A N 1
ATOM 3148 C CA . MET A 1 327 ? -0.941 63.332 12.491 1.00 16.78 402 MET A CA 1
ATOM 3149 C C . MET A 1 327 ? 0.391 63.885 12.068 1.00 14.68 402 MET A C 1
ATOM 3150 O O . MET A 1 327 ? 0.470 64.537 11.026 1.00 15.82 402 MET A O 1
ATOM 3156 N N . LYS A 1 328 ? 1.447 63.620 12.846 1.00 14.72 403 LYS A N 1
ATOM 3157 C CA . LYS A 1 328 ? 2.771 64.112 12.526 1.00 17.34 403 LYS A CA 1
ATOM 3158 C C . LYS A 1 328 ? 3.458 63.228 11.494 1.00 15.47 403 LYS A C 1
ATOM 3159 O O . LYS A 1 328 ? 4.482 63.611 10.939 1.00 18.82 403 LYS A O 1
ATOM 3169 N N . GLU A 1 329 ? 2.909 62.073 11.194 1.00 14.29 404 GLU A N 1
ATOM 3170 C CA . GLU A 1 329 ? 3.563 61.096 10.351 1.00 12.66 404 GLU A CA 1
ATOM 3171 C C . GLU A 1 329 ? 2.776 60.930 9.056 1.00 12.12 404 GLU A C 1
ATOM 3172 O O . GLU A 1 329 ? 1.540 61.101 9.080 1.00 12.14 404 GLU A O 1
ATOM 3179 N N . PRO A 1 330 ? 3.372 60.557 7.908 1.00 13.03 405 PRO A N 1
ATOM 3180 C CA . PRO A 1 330 ? 2.637 60.301 6.650 1.00 12.02 405 PRO A CA 1
ATOM 3181 C C . PRO A 1 330 ? 1.666 59.134 6.727 1.00 11.48 405 PRO A C 1
ATOM 3182 O O . PRO A 1 330 ? 1.963 58.113 7.341 1.00 13.66 405 PRO A O 1
ATOM 3186 N N . GLY A 1 331 ? 0.493 59.282 6.131 1.00 11.34 406 GLY A N 1
ATOM 3187 C CA . GLY A 1 331 ? -0.484 58.217 6.072 1.00 10.84 406 GLY A CA 1
ATOM 3188 C C . GLY A 1 331 ? -0.980 58.267 4.641 1.00 9.53 406 GLY A C 1
ATOM 3189 O O . GLY A 1 331 ? -1.772 59.140 4.295 1.00 8.82 406 GLY A O 1
ATOM 3191 N N . TRP A 1 332 ? -0.479 57.411 3.744 1.00 8.82 407 TRP A N 1
ATOM 3192 C CA . TRP A 1 332 ? -0.929 57.470 2.368 1.00 8.88 407 TRP A CA 1
ATOM 3193 C C . TRP A 1 332 ? -1.791 56.246 2.062 1.00 9.74 407 TRP A C 1
ATOM 3194 O O . TRP A 1 332 ? -2.802 56.027 2.757 1.00 9.79 407 TRP A O 1
ATOM 3207 N N . TYR A 1 333 ? -1.505 55.374 1.089 1.00 7.83 408 TYR A N 1
ATOM 3208 C CA . TYR A 1 333 ? -2.451 54.295 0.784 1.00 9.51 408 TYR A CA 1
ATOM 3209 C C . TYR A 1 333 ? -2.576 53.292 1.908 1.00 8.41 408 TYR A C 1
ATOM 3210 O O . TYR A 1 333 ? -1.625 53.074 2.638 1.00 9.42 408 TYR A O 1
ATOM 3221 N N . SER A 1 334 ? -3.721 52.681 2.113 1.00 10.23 409 SER A N 1
ATOM 3222 C CA . SER A 1 334 ? -3.812 51.599 3.074 1.00 8.01 409 SER A CA 1
ATOM 3223 C C . SER A 1 334 ? -4.597 50.503 2.367 1.00 8.85 409 SER A C 1
ATOM 3224 O O . SER A 1 334 ? -5.291 50.724 1.358 1.00 8.88 409 SER A O 1
ATOM 3229 N N . PHE A 1 335 ? -4.503 49.302 2.907 1.00 5.81 410 PHE A N 1
ATOM 3230 C CA . PHE A 1 335 ? -5.027 48.125 2.214 1.00 8.72 410 PHE A CA 1
ATOM 3231 C C . PHE A 1 335 ? -5.304 47.058 3.262 1.00 9.46 410 PHE A C 1
ATOM 3232 O O . PHE A 1 335 ? -4.694 47.077 4.347 1.00 10.38 410 PHE A O 1
ATOM 3241 N N . GLY A 1 336 ? -6.209 46.115 2.982 1.00 7.14 411 GLY A N 1
ATOM 3242 C CA . GLY A 1 336 ? -6.430 45.067 3.960 1.00 6.69 411 GLY A CA 1
ATOM 3243 C C . GLY A 1 336 ? -5.767 43.812 3.437 1.00 7.55 411 GLY A C 1
ATOM 3244 O O . GLY A 1 336 ? -5.489 43.730 2.231 1.00 7.94 411 GLY A O 1
ATOM 3246 N N . PHE A 1 337 ? -5.459 42.820 4.263 1.00 7.12 412 PHE A N 1
ATOM 3247 C CA . PHE A 1 337 ? -5.014 41.539 3.795 1.00 8.77 412 PHE A CA 1
ATOM 3248 C C . PHE A 1 337 ? -5.224 40.567 4.958 1.00 10.07 412 PHE A C 1
ATOM 3249 O O . PHE A 1 337 ? -5.507 41.016 6.075 1.00 11.00 412 PHE A O 1
ATOM 3258 N N . GLU A 1 338 ? -5.110 39.272 4.700 1.00 7.75 413 GLU A N 1
ATOM 3259 C CA . GLU A 1 338 ? -5.372 38.247 5.714 1.00 9.22 413 GLU A CA 1
ATOM 3260 C C . GLU A 1 338 ? -4.227 37.261 5.756 1.00 9.03 413 GLU A C 1
ATOM 3261 O O . GLU A 1 338 ? -3.717 36.849 4.701 1.00 9.68 413 GLU A O 1
ATOM 3268 N N . ILE A 1 339 ? -3.804 36.904 6.963 1.00 9.90 414 ILE A N 1
ATOM 3269 C CA . ILE A 1 339 ? -2.742 35.961 7.177 1.00 9.53 414 ILE A CA 1
ATOM 3270 C C . ILE A 1 339 ? -3.442 34.666 7.511 1.00 12.06 414 ILE A C 1
ATOM 3271 O O . ILE A 1 339 ? -4.449 34.659 8.232 1.00 11.51 414 ILE A O 1
ATOM 3277 N N . LYS A 1 340 ? -2.951 33.553 6.988 1.00 10.59 415 LYS A N 1
ATOM 3278 C CA . LYS A 1 340 ? -3.546 32.263 7.232 1.00 13.18 415 LYS A CA 1
ATOM 3279 C C . LYS A 1 340 ? -2.897 31.631 8.473 1.00 16.40 415 LYS A C 1
ATOM 3280 O O . LYS A 1 340 ? -1.708 31.251 8.466 1.00 17.29 415 LYS A O 1
ATOM 3290 N N . ASP A 1 341 ? -3.631 31.587 9.595 1.00 14.17 416 ASP A N 1
ATOM 3291 C CA . ASP A 1 341 ? -3.180 30.787 10.734 1.00 13.53 416 ASP A CA 1
ATOM 3292 C C . ASP A 1 341 ? -3.602 29.337 10.445 1.00 15.23 416 ASP A C 1
ATOM 3293 O O . ASP A 1 341 ? -4.254 29.047 9.429 1.00 13.95 416 ASP A O 1
ATOM 3299 N N . LYS A 1 342 ? -3.295 28.379 11.319 1.00 18.17 417 LYS A N 1
ATOM 3300 C CA . LYS A 1 342 ? -3.567 26.955 11.133 1.00 18.57 417 LYS A CA 1
ATOM 3301 C C . LYS A 1 342 ? -5.022 26.644 10.800 1.00 19.29 417 LYS A C 1
ATOM 3302 O O . LYS A 1 342 ? -5.338 25.977 9.805 1.00 17.87 417 LYS A O 1
ATOM 3312 N N . LYS A 1 343 ? -5.939 27.181 11.584 1.00 15.29 418 LYS A N 1
ATOM 3313 C CA . LYS A 1 343 ? -7.350 26.883 11.435 1.00 17.07 418 LYS A CA 1
ATOM 3314 C C . LYS A 1 343 ? -8.191 28.115 11.149 1.00 14.45 418 LYS A C 1
ATOM 3315 O O . LYS A 1 343 ? -9.397 27.949 10.982 1.00 16.88 418 LYS A O 1
ATOM 3325 N N . CYS A 1 344 ? -7.666 29.338 11.075 1.00 13.45 419 CYS A N 1
ATOM 3326 C CA . CYS A 1 344 ? -8.498 30.549 10.969 1.00 12.30 419 CYS A CA 1
ATOM 3327 C C . CYS A 1 344 ? -7.691 31.661 10.301 1.00 9.02 419 CYS A C 1
ATOM 3328 O O . CYS A 1 344 ? -6.449 31.528 10.196 1.00 8.55 419 CYS A O 1
ATOM 3332 N N . ASP A 1 345 ? -8.351 32.706 9.792 1.00 9.50 420 ASP A N 1
ATOM 3333 C CA . ASP A 1 345 ? -7.662 33.786 9.089 1.00 9.35 420 ASP A CA 1
ATOM 3334 C C . ASP A 1 345 ? -7.510 35.023 9.961 1.00 12.14 420 ASP A C 1
ATOM 3335 O O . ASP A 1 345 ? -8.390 35.369 10.767 1.00 13.67 420 ASP A O 1
ATOM 3341 N N . VAL A 1 346 ? -6.364 35.694 9.883 1.00 11.37 421 VAL A N 1
ATOM 3342 C CA . VAL A 1 346 ? -6.067 36.865 10.696 1.00 10.88 421 VAL A CA 1
ATOM 3343 C C . VAL A 1 346 ? -6.156 38.082 9.775 1.00 9.93 421 VAL A C 1
ATOM 3344 O O . VAL A 1 346 ? -5.365 38.204 8.829 1.00 9.49 421 VAL A O 1
ATOM 3349 N N . PRO A 1 347 ? -7.124 38.964 9.994 1.00 10.04 422 PRO A N 1
ATOM 3350 C CA . PRO A 1 347 ? -7.279 40.222 9.274 1.00 8.05 422 PRO A CA 1
ATOM 3351 C C . PRO A 1 347 ? -6.235 41.242 9.689 1.00 10.87 422 PRO A C 1
ATOM 3352 O O . PRO A 1 347 ? -5.964 41.406 10.893 1.00 11.94 422 PRO A O 1
ATOM 3356 N N . CYS A 1 348 ? -5.669 41.953 8.724 1.00 10.67 423 CYS A N 1
ATOM 3357 C CA . CYS A 1 348 ? -4.678 42.976 8.986 1.00 9.23 423 CYS A CA 1
ATOM 3358 C C . CYS A 1 348 ? -4.930 44.141 8.028 1.00 10.29 423 CYS A C 1
ATOM 3359 O O . CYS A 1 348 ? -5.568 43.987 6.976 1.00 7.92 423 CYS A O 1
ATOM 3363 N N . ILE A 1 349 ? -4.424 45.314 8.399 1.00 5.82 424 ILE A N 1
ATOM 3364 C CA . ILE A 1 349 ? -4.451 46.489 7.558 1.00 8.49 424 ILE A CA 1
ATOM 3365 C C . ILE A 1 349 ? -3.006 46.933 7.484 1.00 10.34 424 ILE A C 1
ATOM 3366 O O . ILE A 1 349 ? -2.333 46.994 8.528 1.00 12.07 424 ILE A O 1
ATOM 3372 N N . GLY A 1 350 ? -2.524 47.181 6.269 1.00 8.06 425 GLY A N 1
ATOM 3373 C CA . GLY A 1 350 ? -1.193 47.725 6.055 1.00 10.34 425 GLY A CA 1
ATOM 3374 C C . GLY A 1 350 ? -1.334 49.193 5.617 1.00 11.55 425 GLY A C 1
ATOM 3375 O O . GLY A 1 350 ? -2.350 49.587 5.018 1.00 9.83 425 GLY A O 1
ATOM 3377 N N . ILE A 1 351 ? -0.329 50.021 5.930 1.00 8.39 426 ILE A N 1
ATOM 3378 C CA . ILE A 1 351 ? -0.350 51.442 5.674 1.00 10.11 426 ILE A CA 1
ATOM 3379 C C . ILE A 1 351 ? 0.922 51.806 4.955 1.00 10.21 426 ILE A C 1
ATOM 3380 O O . ILE A 1 351 ? 2.016 51.506 5.476 1.00 9.44 426 ILE A O 1
ATOM 3386 N N . GLU A 1 352 ? 0.786 52.480 3.812 1.00 7.92 427 GLU A N 1
ATOM 3387 C CA . GLU A 1 352 ? 1.900 53.025 3.059 1.00 8.91 427 GLU A CA 1
ATOM 3388 C C . GLU A 1 352 ? 2.216 54.343 3.744 1.00 9.51 427 GLU A C 1
ATOM 3389 O O . GLU A 1 352 ? 1.328 55.187 3.931 1.00 8.28 427 GLU A O 1
ATOM 3396 N N . MET A 1 353 ? 3.470 54.569 4.146 1.00 9.01 428 MET A N 1
ATOM 3397 C CA . MET A 1 353 ? 3.844 55.804 4.826 1.00 8.52 428 MET A CA 1
ATOM 3398 C C . MET A 1 353 ? 4.905 56.409 3.914 1.00 10.49 428 MET A C 1
ATOM 3399 O O . MET A 1 353 ? 6.085 56.052 3.924 1.00 9.02 428 MET A O 1
ATOM 3405 N N . VAL A 1 354 ? 4.513 57.316 3.028 1.00 8.76 429 VAL A N 1
ATOM 3406 C CA . VAL A 1 354 ? 5.436 57.827 2.046 1.00 10.00 429 VAL A CA 1
ATOM 3407 C C . VAL A 1 354 ? 6.390 58.858 2.622 1.00 10.18 429 VAL A C 1
ATOM 3408 O O . VAL A 1 354 ? 5.959 59.682 3.430 1.00 10.94 429 VAL A O 1
ATOM 3413 N N . HIS A 1 355 ? 7.664 58.818 2.242 1.00 7.97 430 HIS A N 1
ATOM 3414 C CA . HIS A 1 355 ? 8.637 59.839 2.557 1.00 7.75 430 HIS A CA 1
ATOM 3415 C C . HIS A 1 355 ? 8.536 60.809 1.373 1.00 11.13 430 HIS A C 1
ATOM 3416 O O . HIS A 1 355 ? 8.941 60.494 0.245 1.00 9.13 430 HIS A O 1
ATOM 3426 N N . ASP A 1 356 ? 7.923 61.973 1.592 1.00 11.82 431 ASP A N 1
ATOM 3427 C CA . ASP A 1 356 ? 7.718 62.889 0.511 1.00 12.79 431 ASP A CA 1
ATOM 3428 C C . ASP A 1 356 ? 8.475 64.154 0.828 1.00 16.31 431 ASP A C 1
ATOM 3429 O O . ASP A 1 356 ? 8.197 64.851 1.820 1.00 14.68 431 ASP A O 1
ATOM 3435 N N . GLY A 1 357 ? 9.432 64.397 -0.041 1.00 15.99 432 GLY A N 1
ATOM 3436 C CA . GLY A 1 357 ? 10.235 65.597 0.037 1.00 18.59 432 GLY A CA 1
ATOM 3437 C C . GLY A 1 357 ? 10.030 66.430 -1.217 1.00 19.93 432 GLY A C 1
ATOM 3438 O O . GLY A 1 357 ? 10.821 67.326 -1.514 1.00 22.97 432 GLY A O 1
ATOM 3440 N N . GLY A 1 358 ? 8.984 66.180 -2.002 1.00 22.07 433 GLY A N 1
ATOM 3441 C CA . GLY A 1 358 ? 8.772 66.890 -3.253 1.00 23.45 433 GLY A CA 1
ATOM 3442 C C . GLY A 1 358 ? 9.628 66.303 -4.378 1.00 25.19 433 GLY A C 1
ATOM 3443 O O . GLY A 1 358 ? 10.393 65.346 -4.212 1.00 23.42 433 GLY A O 1
ATOM 3445 N N . LYS A 1 359 ? 9.530 66.917 -5.563 1.00 26.33 434 LYS A N 1
ATOM 3446 C CA . LYS A 1 359 ? 10.174 66.372 -6.744 1.00 28.42 434 LYS A CA 1
ATOM 3447 C C . LYS A 1 359 ? 11.670 66.581 -6.761 1.00 25.51 434 LYS A C 1
ATOM 3448 O O . LYS A 1 359 ? 12.339 65.990 -7.598 1.00 26.75 434 LYS A O 1
ATOM 3458 N N . LYS A 1 360 ? 12.243 67.385 -5.877 1.00 23.69 435 LYS A N 1
ATOM 3459 C CA . LYS A 1 360 ? 13.679 67.568 -5.933 1.00 26.56 435 LYS A CA 1
ATOM 3460 C C . LYS A 1 360 ? 14.479 66.498 -5.214 1.00 23.97 435 LYS A C 1
ATOM 3461 O O . LYS A 1 360 ? 15.713 66.567 -5.181 1.00 24.50 435 LYS A O 1
ATOM 3471 N N . THR A 1 361 ? 13.816 65.522 -4.580 1.00 21.94 436 THR A N 1
ATOM 3472 C CA . THR A 1 361 ? 14.566 64.437 -3.942 1.00 18.36 436 THR A CA 1
ATOM 3473 C C . THR A 1 361 ? 13.858 63.108 -4.176 1.00 15.78 436 THR A C 1
ATOM 3474 O O . THR A 1 361 ? 12.844 63.058 -4.872 1.00 15.81 436 THR A O 1
ATOM 3480 N N . TRP A 1 362 ? 14.381 62.024 -3.586 1.00 12.53 437 TRP A N 1
ATOM 3481 C CA . TRP A 1 362 ? 13.793 60.700 -3.722 1.00 9.26 437 TRP A CA 1
ATOM 3482 C C . TRP A 1 362 ? 12.409 60.664 -3.080 1.00 9.93 437 TRP A C 1
ATOM 3483 O O . TRP A 1 362 ? 12.101 61.476 -2.199 1.00 12.02 437 TRP A O 1
ATOM 3496 N N . HIS A 1 363 ? 11.570 59.732 -3.536 1.00 10.56 438 HIS A N 1
ATOM 3497 C CA . HIS A 1 363 ? 10.191 59.619 -3.110 1.00 9.17 438 HIS A CA 1
ATOM 3498 C C . HIS A 1 363 ? 9.955 58.141 -2.887 1.00 9.35 438 HIS A C 1
ATOM 3499 O O . HIS A 1 363 ? 9.928 57.402 -3.860 1.00 8.50 438 HIS A O 1
ATOM 3509 N N . SER A 1 364 ? 9.733 57.636 -1.687 1.00 8.19 439 SER A N 1
ATOM 3510 C CA . SER A 1 364 ? 9.539 56.211 -1.486 1.00 8.89 439 SER A CA 1
ATOM 3511 C C . SER A 1 364 ? 8.665 55.979 -0.247 1.00 10.87 439 SER A C 1
ATOM 3512 O O . SER A 1 364 ? 8.106 56.968 0.258 1.00 9.49 439 SER A O 1
ATOM 3517 N N . ALA A 1 365 ? 8.557 54.771 0.353 1.00 7.90 440 ALA A N 1
ATOM 3518 C CA . ALA A 1 365 ? 7.568 54.585 1.395 1.00 8.44 440 ALA A CA 1
ATOM 3519 C C . ALA A 1 365 ? 7.932 53.455 2.350 1.00 10.03 440 ALA A C 1
ATOM 3520 O O . ALA A 1 365 ? 8.632 52.495 1.964 1.00 13.82 440 ALA A O 1
ATOM 3523 N N . ALA A 1 366 ? 7.525 53.613 3.603 1.00 9.19 441 ALA A N 1
ATOM 3524 C CA . ALA A 1 366 ? 7.621 52.546 4.578 1.00 8.73 441 ALA A CA 1
ATOM 3525 C C . ALA A 1 366 ? 6.251 51.848 4.579 1.00 11.26 441 ALA A C 1
ATOM 3526 O O . ALA A 1 366 ? 5.283 52.407 4.029 1.00 9.64 441 ALA A O 1
ATOM 3529 N N . THR A 1 367 ? 6.100 50.618 5.105 1.00 8.44 442 THR A N 1
ATOM 3530 C CA . THR A 1 367 ? 4.833 49.924 5.182 1.00 10.29 442 THR A CA 1
ATOM 3531 C C . THR A 1 367 ? 4.653 49.597 6.648 1.00 12.03 442 THR A C 1
ATOM 3532 O O . THR A 1 367 ? 5.562 49.018 7.251 1.00 12.41 442 THR A O 1
ATOM 3538 N N . ALA A 1 368 ? 3.557 50.020 7.262 1.00 10.81 443 ALA A N 1
ATOM 3539 C CA . ALA A 1 368 ? 3.263 49.682 8.645 1.00 11.68 443 ALA A CA 1
ATOM 3540 C C . ALA A 1 368 ? 2.126 48.656 8.643 1.00 12.44 443 ALA A C 1
ATOM 3541 O O . ALA A 1 368 ? 1.215 48.789 7.791 1.00 10.66 443 ALA A O 1
ATOM 3544 N N . ILE A 1 369 ? 2.142 47.633 9.526 1.00 9.08 444 ILE A N 1
ATOM 3545 C CA . ILE A 1 369 ? 1.088 46.613 9.585 1.00 8.41 444 ILE A CA 1
ATOM 3546 C C . ILE A 1 369 ? 0.467 46.546 10.988 1.00 8.17 444 ILE A C 1
ATOM 3547 O O . ILE A 1 369 ? 1.195 46.524 11.998 1.00 8.88 444 ILE A O 1
ATOM 3553 N N . TYR A 1 370 ? -0.865 46.523 11.016 1.00 7.77 445 TYR A N 1
ATOM 3554 C CA . TYR A 1 370 ? -1.652 46.325 12.204 1.00 9.19 445 TYR A CA 1
ATOM 3555 C C . TYR A 1 370 ? -2.520 45.119 11.955 1.00 8.86 445 TYR A C 1
ATOM 3556 O O . TYR A 1 370 ? -3.089 45.010 10.870 1.00 10.04 445 TYR A O 1
ATOM 3567 N N . CYS A 1 371 ? -2.674 44.207 12.916 1.00 7.89 446 CYS A N 1
ATOM 3568 C CA . CYS A 1 371 ? -3.541 43.059 12.736 1.00 7.95 446 CYS A CA 1
ATOM 3569 C C . CYS A 1 371 ? -4.418 42.847 13.967 1.00 8.29 446 CYS A C 1
ATOM 3570 O O . CYS A 1 371 ? -4.080 43.315 15.065 1.00 10.22 446 CYS A O 1
ATOM 3574 N N . LEU A 1 372 ? -5.569 42.193 13.756 1.00 9.56 447 LEU A N 1
ATOM 3575 C CA . LEU A 1 372 ? -6.483 41.771 14.837 1.00 12.54 447 LEU A CA 1
ATOM 3576 C C . LEU A 1 372 ? -5.702 40.836 15.776 1.00 13.30 447 LEU A C 1
ATOM 3577 O O . LEU A 1 372 ? -5.137 39.840 15.319 1.00 14.44 447 LEU A O 1
ATOM 3583 N N . MET A 1 373 ? -5.532 41.176 17.053 1.00 11.73 448 MET A N 1
ATOM 3584 C CA . MET A 1 373 ? -4.946 40.260 18.013 1.00 12.62 448 MET A CA 1
ATOM 3585 C C . MET A 1 373 ? -5.348 40.666 19.432 1.00 9.97 448 MET A C 1
ATOM 3586 O O . MET A 1 373 ? -5.204 41.819 19.890 1.00 9.92 448 MET A O 1
ATOM 3592 N N . GLY A 1 374 ? -5.912 39.674 20.106 1.00 9.52 449 GLY A N 1
ATOM 3593 C CA . GLY A 1 374 ? -6.325 39.795 21.498 1.00 10.84 449 GLY A CA 1
ATOM 3594 C C . GLY A 1 374 ? -7.511 40.740 21.648 1.00 14.11 449 GLY A C 1
ATOM 3595 O O . GLY A 1 374 ? -8.174 41.104 20.673 1.00 16.08 449 GLY A O 1
ATOM 3597 N N . SER A 1 375 ? -7.723 41.202 22.870 1.00 14.00 450 SER A N 1
ATOM 3598 C CA . SER A 1 375 ? -8.838 42.058 23.242 1.00 15.08 450 SER A CA 1
ATOM 3599 C C . SER A 1 375 ? -8.319 43.388 23.778 1.00 14.30 450 SER A C 1
ATOM 3600 O O . SER A 1 375 ? -7.103 43.614 23.884 1.00 15.83 450 SER A O 1
ATOM 3605 N N . GLY A 1 376 ? -9.204 44.318 24.150 1.00 12.39 451 GLY A N 1
ATOM 3606 C CA . GLY A 1 376 ? -8.779 45.572 24.709 1.00 11.01 451 GLY A CA 1
ATOM 3607 C C . GLY A 1 376 ? -8.855 46.672 23.683 1.00 11.90 451 GLY A C 1
ATOM 3608 O O . GLY A 1 376 ? -9.777 46.688 22.859 1.00 15.03 451 GLY A O 1
ATOM 3610 N N . GLN A 1 377 ? -7.897 47.583 23.745 1.00 13.89 452 GLN A N 1
ATOM 3611 C CA . GLN A 1 377 ? -7.849 48.768 22.903 1.00 17.44 452 GLN A CA 1
ATOM 3612 C C . GLN A 1 377 ? -6.535 48.737 22.142 1.00 14.86 452 GLN A C 1
ATOM 3613 O O . GLN A 1 377 ? -5.586 48.151 22.664 1.00 16.87 452 GLN A O 1
ATOM 3622 N N . LEU A 1 378 ? -6.415 49.420 20.999 1.00 14.13 453 LEU A N 1
ATOM 3623 C CA . LEU A 1 378 ? -5.171 49.531 20.235 1.00 14.49 453 LEU A CA 1
ATOM 3624 C C . LEU A 1 378 ? -4.257 50.407 21.084 1.00 14.08 453 LEU A C 1
ATOM 3625 O O . LEU A 1 378 ? -4.680 51.468 21.571 1.00 14.94 453 LEU A O 1
ATOM 3631 N N . LEU A 1 379 ? -3.016 49.973 21.275 1.00 12.41 454 LEU A N 1
ATOM 3632 C CA . LEU A 1 379 ? -2.140 50.645 22.188 1.00 11.07 454 LEU A CA 1
ATOM 3633 C C . LEU A 1 379 ? -1.088 51.528 21.605 1.00 12.14 454 LEU A C 1
ATOM 3634 O O . LEU A 1 379 ? -0.826 52.519 22.273 1.00 18.09 454 LEU A O 1
ATOM 3640 N N . TRP A 1 380 ? -0.427 51.315 20.459 1.00 9.07 455 TRP A N 1
ATOM 3641 C CA . TRP A 1 380 ? 0.687 52.167 20.083 1.00 7.26 455 TRP A CA 1
ATOM 3642 C C . TRP A 1 380 ? 0.628 52.456 18.594 1.00 9.61 455 TRP A C 1
ATOM 3643 O O . TRP A 1 380 ? 0.086 51.681 17.786 1.00 10.09 455 TRP A O 1
ATOM 3656 N N . ASP A 1 381 ? 1.152 53.626 18.275 1.00 10.34 456 ASP A N 1
ATOM 3657 C CA . ASP A 1 381 ? 1.204 54.137 16.918 1.00 8.91 456 ASP A CA 1
ATOM 3658 C C . ASP A 1 381 ? 2.564 53.824 16.288 1.00 9.06 456 ASP A C 1
ATOM 3659 O O . ASP A 1 381 ? 3.503 53.295 16.927 1.00 8.17 456 ASP A O 1
ATOM 3665 N N . THR A 1 382 ? 2.666 54.116 15.000 1.00 9.16 457 THR A N 1
ATOM 3666 C CA . THR A 1 382 ? 3.849 53.846 14.201 1.00 9.04 457 THR A CA 1
ATOM 3667 C C . THR A 1 382 ? 4.493 55.112 13.619 1.00 7.27 457 THR A C 1
ATOM 3668 O O . THR A 1 382 ? 3.787 56.020 13.136 1.00 8.25 457 THR A O 1
ATOM 3674 N N . VAL A 1 383 ? 5.843 55.208 13.721 1.00 7.86 458 VAL A N 1
ATOM 3675 C CA . VAL A 1 383 ? 6.588 56.312 13.151 1.00 8.15 458 VAL A CA 1
ATOM 3676 C C . VAL A 1 383 ? 7.560 55.703 12.142 1.00 9.06 458 VAL A C 1
ATOM 3677 O O . VAL A 1 383 ? 7.940 54.558 12.365 1.00 9.91 458 VAL A O 1
ATOM 3682 N N . THR A 1 384 ? 8.027 56.357 11.073 1.00 7.90 459 THR A N 1
ATOM 3683 C CA . THR A 1 384 ? 8.940 55.682 10.172 1.00 9.17 459 THR A CA 1
ATOM 3684 C C . THR A 1 384 ? 10.375 55.697 10.691 1.00 9.34 459 THR A C 1
ATOM 3685 O O . THR A 1 384 ? 11.179 54.842 10.294 1.00 9.62 459 THR A O 1
ATOM 3691 N N . GLY A 1 385 ? 10.684 56.721 11.506 1.00 7.47 460 GLY A N 1
ATOM 3692 C CA . GLY A 1 385 ? 12.004 56.979 12.025 1.00 8.29 460 GLY A CA 1
ATOM 3693 C C . GLY A 1 385 ? 12.956 57.473 10.946 1.00 7.60 460 GLY A C 1
ATOM 3694 O O . GLY A 1 385 ? 14.159 57.528 11.211 1.00 9.35 460 GLY A O 1
ATOM 3696 N N . VAL A 1 386 ? 12.493 57.871 9.747 1.00 6.51 461 VAL A N 1
ATOM 3697 C CA . VAL A 1 386 ? 13.440 58.218 8.702 1.00 8.00 461 VAL A CA 1
ATOM 3698 C C . VAL A 1 386 ? 13.661 59.735 8.632 1.00 8.47 461 VAL A C 1
ATOM 3699 O O . VAL A 1 386 ? 12.681 60.487 8.648 1.00 9.35 461 VAL A O 1
ATOM 3704 N N . ASP A 1 387 ? 14.927 60.154 8.502 1.00 9.72 462 ASP A N 1
ATOM 3705 C CA . ASP A 1 387 ? 15.293 61.512 8.199 1.00 13.68 462 ASP A CA 1
ATOM 3706 C C . ASP A 1 387 ? 15.729 61.534 6.730 1.00 10.96 462 ASP A C 1
ATOM 3707 O O . ASP A 1 387 ? 16.745 60.980 6.306 1.00 10.54 462 ASP A O 1
ATOM 3713 N N . MET A 1 388 ? 14.925 62.207 5.916 1.00 13.06 463 MET A N 1
ATOM 3714 C CA . MET A 1 388 ? 15.169 62.268 4.481 1.00 11.36 463 MET A CA 1
ATOM 3715 C C . MET A 1 388 ? 16.420 63.041 4.148 1.00 11.48 463 MET A C 1
ATOM 3716 O O . MET A 1 388 ? 16.872 62.931 3.011 1.00 11.57 463 MET A O 1
ATOM 3722 N N . ALA A 1 389 ? 17.038 63.823 5.032 1.00 11.95 464 ALA A N 1
ATOM 3723 C CA . ALA A 1 389 ? 18.256 64.505 4.655 1.00 11.77 464 ALA A CA 1
ATOM 3724 C C . ALA A 1 389 ? 19.461 63.572 4.650 1.00 13.15 464 ALA A C 1
ATOM 3725 O O . ALA A 1 389 ? 20.440 63.905 3.986 1.00 14.34 464 ALA A O 1
ATOM 3728 N N . LEU A 1 390 ? 19.434 62.388 5.293 1.00 12.55 465 LEU A N 1
ATOM 3729 C CA . LEU A 1 390 ? 20.629 61.562 5.432 1.00 12.69 465 LEU A CA 1
ATOM 3730 C C . LEU A 1 390 ? 20.972 60.698 4.230 1.00 13.40 465 LEU A C 1
ATOM 3731 O O . LEU A 1 390 ? 20.085 60.419 3.420 1.00 11.99 465 LEU A O 1
ATOM 3738 N N . GLU B 1 1 ? 11.624 8.973 -11.651 1.00 55.36 76 GLU B N 1
ATOM 3739 C CA . GLU B 1 1 ? 12.374 10.195 -11.458 1.00 53.73 76 GLU B CA 1
ATOM 3740 C C . GLU B 1 1 ? 11.422 11.243 -12.054 1.00 50.11 76 GLU B C 1
ATOM 3741 O O . GLU B 1 1 ? 10.297 10.861 -12.422 1.00 49.83 76 GLU B O 1
ATOM 3750 N N . PRO B 1 2 ? 11.734 12.548 -12.156 1.00 46.50 77 PRO B N 1
ATOM 3751 C CA . PRO B 1 2 ? 11.043 13.468 -13.063 1.00 41.25 77 PRO B CA 1
ATOM 3752 C C . PRO B 1 2 ? 11.172 12.930 -14.477 1.00 35.77 77 PRO B C 1
ATOM 3753 O O . PRO B 1 2 ? 12.092 12.159 -14.810 1.00 34.33 77 PRO B O 1
ATOM 3757 N N . GLU B 1 3 ? 10.225 13.258 -15.317 1.00 30.32 78 GLU B N 1
ATOM 3758 C CA . GLU B 1 3 ? 10.380 12.765 -16.637 1.00 30.53 78 GLU B CA 1
ATOM 3759 C C . GLU B 1 3 ? 10.989 13.832 -17.528 1.00 25.36 78 GLU B C 1
ATOM 3760 O O . GLU B 1 3 ? 11.190 14.991 -17.156 1.00 18.00 78 GLU B O 1
ATOM 3767 N N . TRP B 1 4 ? 11.441 13.351 -18.671 1.00 22.91 79 TRP B N 1
ATOM 3768 C CA . TRP B 1 4 ? 12.145 14.194 -19.595 1.00 20.87 79 TRP B CA 1
ATOM 3769 C C . TRP B 1 4 ? 11.187 15.194 -20.193 1.00 21.47 79 TRP B C 1
ATOM 3770 O O . TRP B 1 4 ? 10.009 14.918 -20.373 1.00 19.42 79 TRP B O 1
ATOM 3783 N N . THR B 1 5 ? 11.707 16.377 -20.462 1.00 20.04 80 THR B N 1
ATOM 3784 C CA . THR B 1 5 ? 11.026 17.426 -21.200 1.00 20.97 80 THR B CA 1
ATOM 3785 C C . THR B 1 5 ? 10.917 17.100 -22.708 1.00 21.52 80 THR B C 1
ATOM 3786 O O . THR B 1 5 ? 11.847 16.489 -23.288 1.00 17.47 80 THR B O 1
ATOM 3792 N N . TYR B 1 6 ? 9.787 17.544 -23.306 1.00 18.65 81 TYR B N 1
ATOM 3793 C CA . TYR B 1 6 ? 9.493 17.504 -24.745 1.00 18.52 81 TYR B CA 1
ATOM 3794 C C . TYR B 1 6 ? 8.892 18.855 -25.099 1.00 15.28 81 TYR B C 1
ATOM 3795 O O . TYR B 1 6 ? 8.252 19.493 -24.239 1.00 16.27 81 TYR B O 1
ATOM 3806 N N . PRO B 1 7 ? 9.047 19.403 -26.302 1.00 13.93 82 PRO B N 1
ATOM 3807 C CA . PRO B 1 7 ? 8.331 20.613 -26.698 1.00 12.96 82 PRO B CA 1
ATOM 3808 C C . PRO B 1 7 ? 6.837 20.274 -26.720 1.00 12.03 82 PRO B C 1
ATOM 3809 O O . PRO B 1 7 ? 6.450 19.202 -27.180 1.00 14.33 82 PRO B O 1
ATOM 3813 N N . ARG B 1 8 ? 5.994 21.167 -26.237 1.00 13.33 83 ARG B N 1
ATOM 3814 C CA . ARG B 1 8 ? 4.551 21.000 -26.250 1.00 12.72 83 ARG B CA 1
ATOM 3815 C C . ARG B 1 8 ? 3.964 22.067 -27.172 1.00 14.70 83 ARG B C 1
ATOM 3816 O O . ARG B 1 8 ? 4.687 22.909 -27.751 1.00 14.79 83 ARG B O 1
ATOM 3830 N N . LEU B 1 9 ? 2.654 22.045 -27.417 1.00 13.82 84 LEU B N 1
ATOM 3831 C CA . LEU B 1 9 ? 2.027 23.125 -28.151 1.00 14.01 84 LEU B CA 1
ATOM 3832 C C . LEU B 1 9 ? 2.153 24.422 -27.343 1.00 14.12 84 LEU B C 1
ATOM 3833 O O . LEU B 1 9 ? 2.193 24.455 -26.094 1.00 14.64 84 LEU B O 1
ATOM 3839 N N . SER B 1 10 ? 2.293 25.519 -28.071 1.00 13.59 85 SER B N 1
ATOM 3840 C CA . SER B 1 10 ? 2.474 26.808 -27.437 1.00 10.90 85 SER B CA 1
ATOM 3841 C C . SER B 1 10 ? 1.163 27.231 -26.787 1.00 11.98 85 SER B C 1
ATOM 3842 O O . SER B 1 10 ? 0.074 26.774 -27.196 1.00 11.53 85 SER B O 1
ATOM 3847 N N . CYS B 1 11 ? 1.217 28.087 -25.771 1.00 8.74 86 CYS B N 1
ATOM 3848 C CA . CYS B 1 11 ? 0.026 28.644 -25.154 1.00 10.14 86 CYS B CA 1
ATOM 3849 C C . CYS B 1 11 ? -0.650 29.556 -26.173 1.00 10.81 86 CYS B C 1
ATOM 3850 O O . CYS B 1 11 ? -0.005 30.063 -27.096 1.00 9.85 86 CYS B O 1
ATOM 3854 N N . GLN B 1 12 ? -1.954 29.745 -26.031 1.00 13.01 87 GLN B N 1
ATOM 3855 C CA . GLN B 1 12 ? -2.725 30.546 -26.962 1.00 16.42 87 GLN B CA 1
ATOM 3856 C C . GLN B 1 12 ? -2.324 32.019 -26.907 1.00 14.28 87 GLN B C 1
ATOM 3857 O O . GLN B 1 12 ? -2.040 32.531 -25.809 1.00 15.53 87 GLN B O 1
ATOM 3866 N N . GLY B 1 13 ? -2.285 32.703 -28.054 1.00 11.29 88 GLY B N 1
ATOM 3867 C CA . GLY B 1 13 ? -1.962 34.120 -28.097 1.00 12.28 88 GLY B CA 1
ATOM 3868 C C . GLY B 1 13 ? -1.556 34.484 -29.503 1.00 13.05 88 GLY B C 1
ATOM 3869 O O . GLY B 1 13 ? -1.318 33.568 -30.321 1.00 15.16 88 GLY B O 1
ATOM 3871 N N . SER B 1 14 ? -1.488 35.768 -29.838 1.00 11.95 89 SER B N 1
ATOM 3872 C CA . SER B 1 14 ? -1.111 36.132 -31.192 1.00 14.27 89 SER B CA 1
ATOM 3873 C C . SER B 1 14 ? -0.215 37.358 -31.290 1.00 12.27 89 SER B C 1
ATOM 3874 O O . SER B 1 14 ? 0.031 37.877 -32.368 1.00 13.31 89 SER B O 1
ATOM 3879 N N . THR B 1 15 ? 0.235 37.946 -30.181 1.00 9.86 90 THR B N 1
ATOM 3880 C CA . THR B 1 15 ? 1.135 39.084 -30.271 1.00 8.35 90 THR B CA 1
ATOM 3881 C C . THR B 1 15 ? 2.076 38.929 -29.080 1.00 5.69 90 THR B C 1
ATOM 3882 O O . THR B 1 15 ? 1.794 38.185 -28.125 1.00 8.98 90 THR B O 1
ATOM 3888 N N . PHE B 1 16 ? 3.227 39.561 -29.195 1.00 8.08 91 PHE B N 1
ATOM 3889 C CA . PHE B 1 16 ? 4.164 39.616 -28.087 1.00 8.04 91 PHE B CA 1
ATOM 3890 C C . PHE B 1 16 ? 3.895 40.889 -27.315 1.00 7.83 91 PHE B C 1
ATOM 3891 O O . PHE B 1 16 ? 3.297 41.806 -27.881 1.00 8.79 91 PHE B O 1
ATOM 3900 N N . GLN B 1 17 ? 4.321 40.981 -26.065 1.00 6.59 92 GLN B N 1
ATOM 3901 C CA . GLN B 1 17 ? 4.162 42.179 -25.287 1.00 6.49 92 GLN B CA 1
ATOM 3902 C C . GLN B 1 17 ? 5.349 42.224 -24.348 1.00 6.67 92 GLN B C 1
ATOM 3903 O O . GLN B 1 17 ? 5.973 41.188 -24.066 1.00 6.88 92 GLN B O 1
ATOM 3912 N N . LYS B 1 18 ? 5.643 43.453 -23.906 1.00 7.02 93 LYS B N 1
ATOM 3913 C CA . LYS B 1 18 ? 6.745 43.731 -22.984 1.00 6.77 93 LYS B CA 1
ATOM 3914 C C . LYS B 1 18 ? 6.482 43.022 -21.668 1.00 7.93 93 LYS B C 1
ATOM 3915 O O . LYS B 1 18 ? 5.464 43.256 -20.987 1.00 9.58 93 LYS B O 1
ATOM 3925 N N . ALA B 1 19 ? 7.466 42.209 -21.285 1.00 8.63 94 ALA B N 1
ATOM 3926 C CA . ALA B 1 19 ? 7.331 41.420 -20.095 1.00 6.92 94 ALA B CA 1
ATOM 3927 C C . ALA B 1 19 ? 8.157 41.901 -18.930 1.00 9.49 94 ALA B C 1
ATOM 3928 O O . ALA B 1 19 ? 7.579 42.188 -17.865 1.00 5.56 94 ALA B O 1
ATOM 3931 N N . LEU B 1 20 ? 9.467 42.052 -19.150 1.00 9.15 95 LEU B N 1
ATOM 3932 C CA . LEU B 1 20 ? 10.386 42.261 -18.052 1.00 10.05 95 LEU B CA 1
ATOM 3933 C C . LEU B 1 20 ? 11.672 42.840 -18.532 1.00 8.93 95 LEU B C 1
ATOM 3934 O O . LEU B 1 20 ? 12.182 42.422 -19.555 1.00 7.81 95 LEU B O 1
ATOM 3940 N N . LEU B 1 21 ? 12.195 43.804 -17.784 1.00 9.10 96 LEU B N 1
ATOM 3941 C CA . LEU B 1 21 ? 13.526 44.328 -18.039 1.00 8.43 96 LEU B CA 1
ATOM 3942 C C . LEU B 1 21 ? 14.413 43.983 -16.822 1.00 10.36 96 LEU B C 1
ATOM 3943 O O . LEU B 1 21 ? 13.988 44.283 -15.685 1.00 8.37 96 LEU B O 1
ATOM 3949 N N . ILE B 1 22 ? 15.588 43.399 -17.041 1.00 7.96 97 ILE B N 1
ATOM 3950 C CA . ILE B 1 22 ? 16.629 43.241 -16.007 1.00 7.56 97 ILE B CA 1
ATOM 3951 C C . ILE B 1 22 ? 17.716 44.242 -16.384 1.00 6.70 97 ILE B C 1
ATOM 3952 O O . ILE B 1 22 ? 18.461 44.072 -17.374 1.00 4.53 97 ILE B O 1
ATOM 3958 N N . SER B 1 23 ? 17.803 45.325 -15.614 1.00 6.31 98 SER B N 1
ATOM 3959 C CA . SER B 1 23 ? 18.765 46.382 -15.922 1.00 9.43 98 SER B CA 1
ATOM 3960 C C . SER B 1 23 ? 19.693 46.592 -14.734 1.00 8.35 98 SER B C 1
ATOM 3961 O O . SER B 1 23 ? 19.459 47.501 -13.938 1.00 7.28 98 SER B O 1
ATOM 3966 N N . PRO B 1 24 ? 20.753 45.796 -14.567 1.00 9.12 99 PRO B N 1
ATOM 3967 C CA . PRO B 1 24 ? 21.545 45.714 -13.338 1.00 9.18 99 PRO B CA 1
ATOM 3968 C C . PRO B 1 24 ? 22.261 47.017 -13.048 1.00 11.13 99 PRO B C 1
ATOM 3969 O O . PRO B 1 24 ? 22.538 47.415 -11.907 1.00 9.43 99 PRO B O 1
ATOM 3973 N N . HIS B 1 25 ? 22.601 47.714 -14.136 1.00 7.56 100 HIS B N 1
ATOM 3974 C CA . HIS B 1 25 ? 23.396 48.901 -13.972 1.00 9.06 100 HIS B CA 1
ATOM 3975 C C . HIS B 1 25 ? 22.540 50.106 -13.581 1.00 9.50 100 HIS B C 1
ATOM 3976 O O . HIS B 1 25 ? 23.100 51.180 -13.378 1.00 11.21 100 HIS B O 1
ATOM 3986 N N . ARG B 1 26 ? 21.207 49.973 -13.394 1.00 5.67 101 ARG B N 1
ATOM 3987 C CA . ARG B 1 26 ? 20.411 51.030 -12.758 1.00 5.83 101 ARG B CA 1
ATOM 3988 C C . ARG B 1 26 ? 20.867 51.172 -11.289 1.00 8.43 101 ARG B C 1
ATOM 3989 O O . ARG B 1 26 ? 20.471 52.126 -10.618 1.00 9.21 101 ARG B O 1
ATOM 4003 N N . PHE B 1 27 ? 21.653 50.191 -10.771 1.00 4.51 102 PHE B N 1
ATOM 4004 C CA . PHE B 1 27 ? 22.125 50.189 -9.388 1.00 9.27 102 PHE B CA 1
ATOM 4005 C C . PHE B 1 27 ? 23.646 50.273 -9.292 1.00 9.63 102 PHE B C 1
ATOM 4006 O O . PHE B 1 27 ? 24.213 50.027 -8.211 1.00 11.18 102 PHE B O 1
ATOM 4015 N N . GLY B 1 28 ? 24.334 50.675 -10.371 1.00 9.34 103 GLY B N 1
ATOM 4016 C CA . GLY B 1 28 ? 25.801 50.653 -10.366 1.00 9.81 103 GLY B CA 1
ATOM 4017 C C . GLY B 1 28 ? 26.512 52.008 -10.217 1.00 7.46 103 GLY B C 1
ATOM 4018 O O . GLY B 1 28 ? 27.722 52.148 -10.499 1.00 9.12 103 GLY B O 1
ATOM 4020 N N . GLU B 1 29 ? 25.803 53.017 -9.713 1.00 10.05 104 GLU B N 1
ATOM 4021 C CA . GLU B 1 29 ? 26.332 54.369 -9.554 1.00 9.80 104 GLU B CA 1
ATOM 4022 C C . GLU B 1 29 ? 27.461 54.337 -8.540 1.00 11.76 104 GLU B C 1
ATOM 4023 O O . GLU B 1 29 ? 27.459 53.559 -7.576 1.00 12.79 104 GLU B O 1
ATOM 4030 N N . ALA B 1 30 ? 28.481 55.138 -8.743 1.00 12.42 105 ALA B N 1
ATOM 4031 C CA . ALA B 1 30 ? 29.575 55.238 -7.800 1.00 12.78 105 ALA B CA 1
ATOM 4032 C C . ALA B 1 30 ? 29.119 55.607 -6.393 1.00 15.04 105 ALA B C 1
ATOM 4033 O O . ALA B 1 30 ? 29.772 55.275 -5.416 1.00 16.01 105 ALA B O 1
ATOM 4036 N N . ARG B 1 31 ? 27.991 56.296 -6.248 1.00 15.82 106 ARG B N 1
ATOM 4037 C CA . ARG B 1 31 ? 27.513 56.651 -4.934 1.00 18.08 106 ARG B CA 1
ATOM 4038 C C . ARG B 1 31 ? 26.495 55.665 -4.380 1.00 14.45 106 ARG B C 1
ATOM 4039 O O . ARG B 1 31 ? 25.943 55.895 -3.314 1.00 15.06 106 ARG B O 1
ATOM 4053 N N . GLY B 1 32 ? 26.186 54.600 -5.109 1.00 12.19 107 GLY B N 1
ATOM 4054 C CA . GLY B 1 32 ? 25.232 53.599 -4.654 1.00 6.78 107 GLY B CA 1
ATOM 4055 C C . GLY B 1 32 ? 26.013 52.515 -3.952 1.00 8.45 107 GLY B C 1
ATOM 4056 O O . GLY B 1 32 ? 27.252 52.541 -3.880 1.00 8.73 107 GLY B O 1
ATOM 4058 N N . ASN B 1 33 ? 25.296 51.519 -3.502 1.00 6.13 108 ASN B N 1
ATOM 4059 C CA . ASN B 1 33 ? 25.900 50.482 -2.675 1.00 8.06 108 ASN B CA 1
ATOM 4060 C C . ASN B 1 33 ? 25.751 49.113 -3.328 1.00 8.72 108 ASN B C 1
ATOM 4061 O O . ASN B 1 33 ? 25.690 48.075 -2.662 1.00 10.59 108 ASN B O 1
ATOM 4069 N N . SER B 1 34 ? 25.558 49.022 -4.645 1.00 5.11 109 SER B N 1
ATOM 4070 C CA . SER B 1 34 ? 25.370 47.708 -5.214 1.00 7.19 109 SER B CA 1
ATOM 4071 C C . SER B 1 34 ? 26.539 47.204 -6.017 1.00 7.60 109 SER B C 1
ATOM 4072 O O . SER B 1 34 ? 27.451 47.984 -6.289 1.00 6.93 109 SER B O 1
ATOM 4077 N N . ALA B 1 35 ? 26.535 45.903 -6.358 1.00 4.69 110 ALA B N 1
ATOM 4078 C CA . ALA B 1 35 ? 27.589 45.335 -7.161 1.00 5.47 110 ALA B CA 1
ATOM 4079 C C . ALA B 1 35 ? 27.063 44.502 -8.336 1.00 4.40 110 ALA B C 1
ATOM 4080 O O . ALA B 1 35 ? 27.178 43.275 -8.385 1.00 5.59 110 ALA B O 1
ATOM 4083 N N . PRO B 1 36 ? 26.410 45.130 -9.351 1.00 6.51 111 PRO B N 1
ATOM 4084 C CA . PRO B 1 36 ? 25.993 44.418 -10.558 1.00 6.84 111 PRO B CA 1
ATOM 4085 C C . PRO B 1 36 ? 27.255 43.899 -11.258 1.00 5.99 111 PRO B C 1
ATOM 4086 O O . PRO B 1 36 ? 28.258 44.625 -11.386 1.00 9.56 111 PRO B O 1
ATOM 4090 N N . LEU B 1 37 ? 27.222 42.661 -11.749 1.00 6.07 112 LEU B N 1
ATOM 4091 C CA . LEU B 1 37 ? 28.343 42.125 -12.536 1.00 5.39 112 LEU B CA 1
ATOM 4092 C C . LEU B 1 37 ? 28.404 42.682 -13.973 1.00 7.16 112 LEU B C 1
ATOM 4093 O O . LEU B 1 37 ? 27.389 42.985 -14.611 1.00 5.27 112 LEU B O 1
ATOM 4099 N N . ILE B 1 38 ? 29.612 42.885 -14.501 1.00 5.35 113 ILE B N 1
ATOM 4100 C CA . ILE B 1 38 ? 29.845 43.314 -15.859 1.00 8.64 113 ILE B CA 1
ATOM 4101 C C . ILE B 1 38 ? 29.793 42.044 -16.698 1.00 7.43 113 ILE B C 1
ATOM 4102 O O . ILE B 1 38 ? 30.536 41.071 -16.515 1.00 5.84 113 ILE B O 1
ATOM 4108 N N . ILE B 1 39 ? 28.816 42.055 -17.587 1.00 7.71 114 ILE B N 1
ATOM 4109 C CA . ILE B 1 39 ? 28.482 40.921 -18.448 1.00 5.66 114 ILE B CA 1
ATOM 4110 C C . ILE B 1 39 ? 28.274 41.322 -19.916 1.00 8.66 114 ILE B C 1
ATOM 4111 O O . ILE B 1 39 ? 28.145 42.512 -20.237 1.00 9.64 114 ILE B O 1
ATOM 4117 N N . ARG B 1 40 ? 28.216 40.315 -20.782 1.00 8.49 115 ARG B N 1
ATOM 4118 C CA . ARG B 1 40 ? 27.677 40.413 -22.136 1.00 7.88 115 ARG B CA 1
ATOM 4119 C C . ARG B 1 40 ? 27.219 38.975 -22.468 1.00 6.13 115 ARG B C 1
ATOM 4120 O O . ARG B 1 40 ? 27.429 38.049 -21.672 1.00 8.01 115 ARG B O 1
ATOM 4134 N N . GLU B 1 41 ? 26.581 38.777 -23.621 1.00 5.80 116 GLU B N 1
ATOM 4135 C CA . GLU B 1 41 ? 25.981 37.548 -24.094 1.00 7.93 116 GLU B CA 1
ATOM 4136 C C . GLU B 1 41 ? 25.038 36.922 -23.064 1.00 8.75 116 GLU B C 1
ATOM 4137 O O . GLU B 1 41 ? 25.208 35.769 -22.658 1.00 10.62 116 GLU B O 1
ATOM 4144 N N . PRO B 1 42 ? 24.030 37.651 -22.554 1.00 10.55 117 PRO B N 1
ATOM 4145 C CA . PRO B 1 42 ? 22.995 37.075 -21.715 1.00 8.64 117 PRO B CA 1
ATOM 4146 C C . PRO B 1 42 ? 22.089 36.149 -22.525 1.00 9.79 117 PRO B C 1
ATOM 4147 O O . PRO B 1 42 ? 21.847 36.378 -23.724 1.00 8.86 117 PRO B O 1
ATOM 4151 N N . PHE B 1 43 ? 21.567 35.125 -21.860 1.00 7.38 118 PHE B N 1
ATOM 4152 C CA . PHE B 1 43 ? 20.514 34.336 -22.460 1.00 9.34 118 PHE B CA 1
ATOM 4153 C C . PHE B 1 43 ? 19.747 33.705 -21.298 1.00 10.07 118 PHE B C 1
ATOM 4154 O O . PHE B 1 43 ? 20.203 33.694 -20.136 1.00 6.61 118 PHE B O 1
ATOM 4163 N N . ILE B 1 44 ? 18.552 33.222 -21.615 1.00 7.45 119 ILE B N 1
ATOM 4164 C CA . ILE B 1 44 ? 17.670 32.620 -20.624 1.00 7.51 119 ILE B CA 1
ATOM 4165 C C . ILE B 1 44 ? 17.317 31.217 -21.089 1.00 9.30 119 ILE B C 1
ATOM 4166 O O . ILE B 1 44 ? 17.157 30.942 -22.292 1.00 10.52 119 ILE B O 1
ATOM 4172 N N . ALA B 1 45 ? 17.263 30.272 -20.155 1.00 9.39 120 ALA B N 1
ATOM 4173 C CA . ALA B 1 45 ? 16.833 28.914 -20.456 1.00 8.72 120 ALA B CA 1
ATOM 4174 C C . ALA B 1 45 ? 15.926 28.524 -19.283 1.00 11.19 120 ALA B C 1
ATOM 4175 O O . ALA B 1 45 ? 16.166 28.951 -18.131 1.00 12.44 120 ALA B O 1
ATOM 4178 N N . CYS B 1 46 ? 14.871 27.752 -19.533 1.00 7.86 121 CYS B N 1
ATOM 4179 C CA . CYS B 1 46 ? 13.952 27.398 -18.456 1.00 7.92 121 CYS B CA 1
ATOM 4180 C C . CYS B 1 46 ? 13.777 25.904 -18.343 1.00 10.31 121 CYS B C 1
ATOM 4181 O O . CYS B 1 46 ? 13.891 25.154 -19.323 1.00 8.09 121 CYS B O 1
ATOM 4185 N N . GLY B 1 47 ? 13.638 25.464 -17.097 1.00 11.18 122 GLY B N 1
ATOM 4186 C CA . GLY B 1 47 ? 13.249 24.113 -16.825 1.00 12.69 122 GLY B CA 1
ATOM 4187 C C . GLY B 1 47 ? 11.754 24.126 -16.485 1.00 16.35 122 GLY B C 1
ATOM 4188 O O . GLY B 1 47 ? 11.102 25.158 -16.609 1.00 16.11 122 GLY B O 1
ATOM 4190 N N . PRO B 1 48 ? 11.156 23.039 -15.995 1.00 17.88 123 PRO B N 1
ATOM 4191 C CA . PRO B 1 48 ? 9.720 22.921 -15.716 1.00 19.06 123 PRO B CA 1
ATOM 4192 C C . PRO B 1 48 ? 9.207 23.972 -14.719 1.00 20.48 123 PRO B C 1
ATOM 4193 O O . PRO B 1 48 ? 8.110 24.498 -14.846 1.00 22.19 123 PRO B O 1
ATOM 4197 N N . LYS B 1 49 ? 9.995 24.336 -13.717 1.00 23.04 124 LYS B N 1
ATOM 4198 C CA . LYS B 1 49 ? 9.545 25.202 -12.635 1.00 27.85 124 LYS B CA 1
ATOM 4199 C C . LYS B 1 49 ? 10.229 26.561 -12.630 1.00 28.08 124 LYS B C 1
ATOM 4200 O O . LYS B 1 49 ? 9.701 27.493 -12.022 1.00 31.80 124 LYS B O 1
ATOM 4210 N N . GLU B 1 50 ? 11.405 26.758 -13.218 1.00 24.80 125 GLU B N 1
ATOM 4211 C CA . GLU B 1 50 ? 12.062 28.058 -13.110 1.00 23.45 125 GLU B CA 1
ATOM 4212 C C . GLU B 1 50 ? 12.910 28.288 -14.340 1.00 19.35 125 GLU B C 1
ATOM 4213 O O . GLU B 1 50 ? 13.303 27.359 -15.054 1.00 16.90 125 GLU B O 1
ATOM 4220 N N . CYS B 1 51 ? 13.251 29.544 -14.506 1.00 15.93 126 CYS B N 1
ATOM 4221 C CA . CYS B 1 51 ? 14.096 29.991 -15.583 1.00 10.88 126 CYS B CA 1
ATOM 4222 C C . CYS B 1 51 ? 15.365 30.524 -14.944 1.00 10.36 126 CYS B C 1
ATOM 4223 O O . CYS B 1 51 ? 15.309 31.041 -13.816 1.00 8.88 126 CYS B O 1
ATOM 4227 N N . LYS B 1 52 ? 16.515 30.374 -15.609 1.00 7.37 127 LYS B N 1
ATOM 4228 C CA . LYS B 1 52 ? 17.756 30.979 -15.140 1.00 5.37 127 LYS B CA 1
ATOM 4229 C C . LYS B 1 52 ? 18.201 31.970 -16.208 1.00 7.70 127 LYS B C 1
ATOM 4230 O O . LYS B 1 52 ? 18.013 31.764 -17.412 1.00 8.13 127 LYS B O 1
ATOM 4240 N N . HIS B 1 53 ? 18.737 33.083 -15.757 1.00 6.33 128 HIS B N 1
ATOM 4241 C CA . HIS B 1 53 ? 19.232 34.108 -16.633 1.00 6.46 128 HIS B CA 1
ATOM 4242 C C . HIS B 1 53 ? 20.750 33.927 -16.573 1.00 5.47 128 HIS B C 1
ATOM 4243 O O . HIS B 1 53 ? 21.384 34.107 -15.522 1.00 6.92 128 HIS B O 1
ATOM 4253 N N . PHE B 1 54 ? 21.345 33.534 -17.693 1.00 4.53 129 PHE B N 1
ATOM 4254 C CA . PHE B 1 54 ? 22.784 33.302 -17.821 1.00 5.51 129 PHE B CA 1
ATOM 4255 C C . PHE B 1 54 ? 23.474 34.479 -18.482 1.00 7.64 129 PHE B C 1
ATOM 4256 O O . PHE B 1 54 ? 22.828 35.300 -19.154 1.00 7.10 129 PHE B O 1
ATOM 4265 N N . ALA B 1 55 ? 24.781 34.602 -18.281 1.00 8.37 130 ALA B N 1
ATOM 4266 C CA . ALA B 1 55 ? 25.581 35.596 -18.999 1.00 7.80 130 ALA B CA 1
ATOM 4267 C C . ALA B 1 55 ? 27.060 35.252 -18.848 1.00 8.21 130 ALA B C 1
ATOM 4268 O O . ALA B 1 55 ? 27.437 34.377 -18.036 1.00 6.71 130 ALA B O 1
ATOM 4271 N N . LEU B 1 56 ? 27.914 35.866 -19.672 1.00 5.94 131 LEU B N 1
ATOM 4272 C CA . LEU B 1 56 ? 29.338 35.638 -19.509 1.00 9.48 131 LEU B CA 1
ATOM 4273 C C . LEU B 1 56 ? 29.895 36.855 -18.810 1.00 9.04 131 LEU B C 1
ATOM 4274 O O . LEU B 1 56 ? 29.927 37.968 -19.367 1.00 10.83 131 LEU B O 1
ATOM 4280 N N . THR B 1 57 ? 30.312 36.710 -17.564 1.00 6.69 132 THR B N 1
ATOM 4281 C CA . THR B 1 57 ? 30.837 37.850 -16.864 1.00 6.54 132 THR B CA 1
ATOM 4282 C C . THR B 1 57 ? 32.320 38.033 -17.155 1.00 6.62 132 THR B C 1
ATOM 4283 O O . THR B 1 57 ? 33.051 37.086 -17.458 1.00 5.45 132 THR B O 1
ATOM 4289 N N . HIS B 1 58 ? 32.771 39.276 -16.996 1.00 8.69 133 HIS B N 1
ATOM 4290 C CA . HIS B 1 58 ? 34.182 39.606 -17.013 1.00 7.64 133 HIS B CA 1
ATOM 4291 C C . HIS B 1 58 ? 34.781 39.535 -15.593 1.00 9.03 133 HIS B C 1
ATOM 4292 O O . HIS B 1 58 ? 35.941 39.940 -15.385 1.00 9.98 133 HIS B O 1
ATOM 4302 N N . TYR B 1 59 ? 34.018 39.024 -14.608 1.00 8.43 134 TYR B N 1
ATOM 4303 C CA . TYR B 1 59 ? 34.499 38.789 -13.238 1.00 8.90 134 TYR B CA 1
ATOM 4304 C C . TYR B 1 59 ? 34.894 40.122 -12.595 1.00 8.53 134 TYR B C 1
ATOM 4305 O O . TYR B 1 59 ? 36.000 40.326 -12.053 1.00 8.88 134 TYR B O 1
ATOM 4316 N N . ALA B 1 60 ? 33.979 41.083 -12.759 1.00 8.88 135 ALA B N 1
ATOM 4317 C CA . ALA B 1 60 ? 34.196 42.445 -12.324 1.00 9.08 135 ALA B CA 1
ATOM 4318 C C . ALA B 1 60 ? 32.820 43.044 -12.107 1.00 8.55 135 ALA B C 1
ATOM 4319 O O . ALA B 1 60 ? 31.851 42.586 -12.745 1.00 7.66 135 ALA B O 1
ATOM 4322 N N . ALA B 1 61 ? 32.736 43.998 -11.171 1.00 6.79 136 ALA B N 1
ATOM 4323 C CA . ALA B 1 61 ? 31.481 44.681 -10.876 1.00 7.37 136 ALA B CA 1
ATOM 4324 C C . ALA B 1 61 ? 31.534 46.188 -11.154 1.00 8.62 136 ALA B C 1
ATOM 4325 O O . ALA B 1 61 ? 32.612 46.766 -11.409 1.00 12.48 136 ALA B O 1
ATOM 4328 N N . GLN B 1 62 ? 30.393 46.870 -11.161 1.00 9.83 137 GLN B N 1
ATOM 4329 C CA . GLN B 1 62 ? 30.366 48.324 -11.297 1.00 10.30 137 GLN B CA 1
ATOM 4330 C C . GLN B 1 62 ? 29.686 48.805 -10.012 1.00 8.77 137 GLN B C 1
ATOM 4331 O O . GLN B 1 62 ? 28.591 48.320 -9.743 1.00 11.62 137 GLN B O 1
ATOM 4340 N N . PRO B 1 63 ? 30.206 49.760 -9.221 1.00 10.59 138 PRO B N 1
ATOM 4341 C CA . PRO B 1 63 ? 31.498 50.411 -9.439 1.00 9.75 138 PRO B CA 1
ATOM 4342 C C . PRO B 1 63 ? 32.677 49.493 -9.132 1.00 9.17 138 PRO B C 1
ATOM 4343 O O . PRO B 1 63 ? 32.521 48.535 -8.348 1.00 7.44 138 PRO B O 1
ATOM 4347 N N . GLY B 1 64 ? 33.822 49.709 -9.779 1.00 7.26 139 GLY B N 1
ATOM 4348 C CA . GLY B 1 64 ? 34.949 48.836 -9.525 1.00 9.75 139 GLY B CA 1
ATOM 4349 C C . GLY B 1 64 ? 36.189 49.353 -10.231 1.00 8.87 139 GLY B C 1
ATOM 4350 O O . GLY B 1 64 ? 36.142 50.408 -10.873 1.00 7.94 139 GLY B O 1
ATOM 4352 N N . GLY B 1 65 ? 37.301 48.628 -10.158 1.00 9.46 140 GLY B N 1
ATOM 4353 C CA . GLY B 1 65 ? 38.550 49.088 -10.692 1.00 7.67 140 GLY B CA 1
ATOM 4354 C C . GLY B 1 65 ? 38.994 48.208 -11.815 1.00 9.12 140 GLY B C 1
ATOM 4355 O O . GLY B 1 65 ? 40.128 48.412 -12.249 1.00 7.97 140 GLY B O 1
ATOM 4357 N N . TYR B 1 66 ? 38.190 47.303 -12.364 1.00 8.61 141 TYR B N 1
ATOM 4358 C CA . TYR B 1 66 ? 38.671 46.398 -13.407 1.00 10.68 141 TYR B CA 1
ATOM 4359 C C . TYR B 1 66 ? 37.904 46.584 -14.722 1.00 10.81 141 TYR B C 1
ATOM 4360 O O . TYR B 1 66 ? 37.548 45.627 -15.424 1.00 14.02 141 TYR B O 1
ATOM 4371 N N . TYR B 1 67 ? 37.621 47.825 -15.095 1.00 11.97 142 TYR B N 1
ATOM 4372 C CA . TYR B 1 67 ? 36.891 48.098 -16.337 1.00 13.31 142 TYR B CA 1
ATOM 4373 C C . TYR B 1 67 ? 37.758 47.862 -17.561 1.00 16.11 142 TYR B C 1
ATOM 4374 O O . TYR B 1 67 ? 37.207 47.566 -18.625 1.00 14.52 142 TYR B O 1
ATOM 4385 N N . ASN B 1 68 ? 39.091 47.981 -17.495 1.00 15.13 143 ASN B N 1
ATOM 4386 C CA . ASN B 1 68 ? 39.897 47.763 -18.689 1.00 22.38 143 ASN B CA 1
ATOM 4387 C C . ASN B 1 68 ? 39.806 46.310 -19.111 1.00 22.64 143 ASN B C 1
ATOM 4388 O O . ASN B 1 68 ? 39.854 45.398 -18.277 1.00 23.78 143 ASN B O 1
ATOM 4396 N N . GLY B 1 69 ? 39.613 46.073 -20.405 1.00 19.67 144 GLY B N 1
ATOM 4397 C CA . GLY B 1 69 ? 39.508 44.726 -20.917 1.00 18.94 144 GLY B CA 1
ATOM 4398 C C . GLY B 1 69 ? 38.054 44.261 -20.948 1.00 18.36 144 GLY B C 1
ATOM 4399 O O . GLY B 1 69 ? 37.774 43.224 -21.569 1.00 16.93 144 GLY B O 1
ATOM 4401 N N . THR B 1 70 ? 37.057 44.970 -20.388 1.00 15.96 145 THR B N 1
ATOM 4402 C CA . THR B 1 70 ? 35.698 44.449 -20.434 1.00 16.68 145 THR B CA 1
ATOM 4403 C C . THR B 1 70 ? 35.035 44.623 -21.797 1.00 18.08 145 THR B C 1
ATOM 4404 O O . THR B 1 70 ? 33.884 44.253 -21.962 1.00 17.08 145 THR B O 1
ATOM 4410 N N . ARG B 1 71 ? 35.699 45.194 -22.802 1.00 20.40 146 ARG B N 1
ATOM 4411 C CA . ARG B 1 71 ? 35.121 45.234 -24.114 1.00 22.14 146 ARG B CA 1
ATOM 4412 C C . ARG B 1 71 ? 35.779 44.146 -24.943 1.00 23.63 146 ARG B C 1
ATOM 4413 O O . ARG B 1 71 ? 35.467 44.089 -26.125 1.00 29.56 146 ARG B O 1
ATOM 4427 N N . GLU B 1 72 ? 36.686 43.308 -24.422 1.00 23.32 147 GLU B N 1
ATOM 4428 C CA . GLU B 1 72 ? 37.260 42.207 -25.194 1.00 25.49 147 GLU B CA 1
ATOM 4429 C C . GLU B 1 72 ? 36.302 41.039 -25.029 1.00 22.68 147 GLU B C 1
ATOM 4430 O O . GLU B 1 72 ? 35.618 40.937 -23.995 1.00 19.15 147 GLU B O 1
ATOM 4437 N N . ASP B 1 73 ? 36.377 40.118 -25.986 1.00 15.31 148 ASP B N 1
ATOM 4438 C CA . ASP B 1 73 ? 35.503 38.963 -25.948 1.00 17.46 148 ASP B CA 1
ATOM 4439 C C . ASP B 1 73 ? 36.089 37.754 -25.256 1.00 16.04 148 ASP B C 1
ATOM 4440 O O . ASP B 1 73 ? 35.336 36.991 -24.646 1.00 14.97 148 ASP B O 1
ATOM 4446 N N . ARG B 1 74 ? 37.393 37.517 -25.245 1.00 11.45 149 ARG B N 1
ATOM 4447 C CA . ARG B 1 74 ? 37.877 36.275 -24.670 1.00 10.94 149 ARG B CA 1
ATOM 4448 C C . ARG B 1 74 ? 39.097 36.568 -23.827 1.00 10.53 149 ARG B C 1
ATOM 4449 O O . ARG B 1 74 ? 39.915 37.414 -24.193 1.00 13.30 149 ARG B O 1
ATOM 4463 N N . ASN B 1 75 ? 39.203 35.925 -22.678 1.00 11.80 150 ASN B N 1
ATOM 4464 C CA . ASN B 1 75 ? 40.331 36.078 -21.773 1.00 11.73 150 ASN B CA 1
ATOM 4465 C C . ASN B 1 75 ? 40.200 34.983 -20.717 1.00 10.55 150 ASN B C 1
ATOM 4466 O O . ASN B 1 75 ? 39.212 34.230 -20.730 1.00 12.87 150 ASN B O 1
ATOM 4474 N N . LYS B 1 76 ? 41.208 34.899 -19.831 1.00 10.10 151 LYS B N 1
ATOM 4475 C CA . LYS B 1 76 ? 41.309 33.892 -18.767 1.00 9.97 151 LYS B CA 1
ATOM 4476 C C . LYS B 1 76 ? 40.377 34.042 -17.584 1.00 9.75 151 LYS B C 1
ATOM 4477 O O . LYS B 1 76 ? 40.390 33.190 -16.694 1.00 12.78 151 LYS B O 1
ATOM 4487 N N . LEU B 1 77 ? 39.647 35.145 -17.530 1.00 7.43 152 LEU B N 1
ATOM 4488 C CA . LEU B 1 77 ? 38.786 35.505 -16.415 1.00 8.84 152 LEU B CA 1
ATOM 4489 C C . LEU B 1 77 ? 37.320 35.301 -16.665 1.00 8.54 152 LEU B C 1
ATOM 4490 O O . LEU B 1 77 ? 36.578 35.102 -15.689 1.00 9.82 152 LEU B O 1
ATOM 4496 N N . ARG B 1 78 ? 36.867 35.376 -17.925 1.00 7.74 153 ARG B N 1
ATOM 4497 C CA . ARG B 1 78 ? 35.437 35.276 -18.206 1.00 8.70 153 ARG B CA 1
ATOM 4498 C C . ARG B 1 78 ? 34.838 33.976 -17.709 1.00 7.65 153 ARG B C 1
ATOM 4499 O O . ARG B 1 78 ? 35.427 32.875 -17.801 1.00 6.59 153 ARG B O 1
ATOM 4513 N N . HIS B 1 79 ? 33.682 34.139 -17.075 1.00 8.98 154 HIS B N 1
ATOM 4514 C CA . HIS B 1 79 ? 32.952 33.001 -16.499 1.00 9.49 154 HIS B CA 1
ATOM 4515 C C . HIS B 1 79 ? 31.475 32.998 -16.878 1.00 8.20 154 HIS B C 1
ATOM 4516 O O . HIS B 1 79 ? 30.871 34.045 -17.072 1.00 6.94 154 HIS B O 1
ATOM 4526 N N . LEU B 1 80 ? 30.904 31.794 -17.017 1.00 7.69 155 LEU B N 1
ATOM 4527 C CA . LEU B 1 80 ? 29.462 31.597 -17.216 1.00 7.50 155 LEU B CA 1
ATOM 4528 C C . LEU B 1 80 ? 28.809 31.655 -15.838 1.00 5.94 155 LEU B C 1
ATOM 4529 O O . LEU B 1 80 ? 29.150 30.843 -14.949 1.00 8.14 155 LEU B O 1
ATOM 4535 N N . ILE B 1 81 ? 27.924 32.621 -15.630 1.00 6.31 156 ILE B N 1
ATOM 4536 C CA . ILE B 1 81 ? 27.235 32.765 -14.355 1.00 5.53 156 ILE B CA 1
ATOM 4537 C C . ILE B 1 81 ? 25.730 32.678 -14.540 1.00 7.48 156 ILE B C 1
ATOM 4538 O O . ILE B 1 81 ? 25.267 32.819 -15.675 1.00 6.28 156 ILE B O 1
ATOM 4544 N N . SER B 1 82 ? 24.936 32.453 -13.483 1.00 7.62 157 SER B N 1
ATOM 4545 C CA . SER B 1 82 ? 23.483 32.620 -13.589 1.00 6.67 157 SER B CA 1
ATOM 4546 C C . SER B 1 82 ? 22.905 33.156 -12.290 1.00 8.08 157 SER B C 1
ATOM 4547 O O . SER B 1 82 ? 23.557 33.065 -11.214 1.00 6.87 157 SER B O 1
ATOM 4552 N N . VAL B 1 83 ? 21.679 33.651 -12.451 1.00 7.28 158 VAL B N 1
ATOM 4553 C CA . VAL B 1 83 ? 20.767 33.986 -11.374 1.00 6.67 158 VAL B CA 1
ATOM 4554 C C . VAL B 1 83 ? 19.421 33.391 -11.751 1.00 7.22 158 VAL B C 1
ATOM 4555 O O . VAL B 1 83 ? 19.147 33.059 -12.925 1.00 6.14 158 VAL B O 1
ATOM 4560 N N . LYS B 1 84 ? 18.537 33.190 -10.782 1.00 8.75 159 LYS B N 1
ATOM 4561 C CA . LYS B 1 84 ? 17.156 32.859 -11.103 1.00 10.61 159 LYS B CA 1
ATOM 4562 C C . LYS B 1 84 ? 16.582 34.057 -11.872 1.00 10.04 159 LYS B C 1
ATOM 4563 O O . LYS B 1 84 ? 16.812 35.199 -11.430 1.00 7.74 159 LYS B O 1
ATOM 4573 N N . LEU B 1 85 ? 15.856 33.880 -12.999 1.00 8.95 160 LEU B N 1
ATOM 4574 C CA . LEU B 1 85 ? 15.283 35.000 -13.743 1.00 8.79 160 LEU B CA 1
ATOM 4575 C C . LEU B 1 85 ? 14.385 35.856 -12.832 1.00 7.64 160 LEU B C 1
ATOM 4576 O O . LEU B 1 85 ? 13.499 35.340 -12.130 1.00 9.27 160 LEU B O 1
ATOM 4582 N N . GLY B 1 86 ? 14.631 37.164 -12.798 1.00 5.51 161 GLY B N 1
ATOM 4583 C CA . GLY B 1 86 ? 13.877 38.018 -11.897 1.00 7.01 161 GLY B CA 1
ATOM 4584 C C . GLY B 1 86 ? 14.780 38.580 -10.801 1.00 8.38 161 GLY B C 1
ATOM 4585 O O . GLY B 1 86 ? 14.465 39.599 -10.178 1.00 8.99 161 GLY B O 1
ATOM 4587 N N . LYS B 1 87 ? 15.892 37.903 -10.568 1.00 7.49 162 LYS B N 1
ATOM 4588 C CA . LYS B 1 87 ? 16.904 38.431 -9.671 1.00 6.44 162 LYS B CA 1
ATOM 4589 C C . LYS B 1 87 ? 17.892 39.318 -10.434 1.00 7.70 162 LYS B C 1
ATOM 4590 O O . LYS B 1 87 ? 18.154 39.079 -11.628 1.00 10.49 162 LYS B O 1
ATOM 4600 N N . ILE B 1 88 ? 18.454 40.341 -9.775 1.00 4.40 163 ILE B N 1
ATOM 4601 C CA . ILE B 1 88 ? 19.502 41.198 -10.339 1.00 7.44 163 ILE B CA 1
ATOM 4602 C C . ILE B 1 88 ? 20.839 40.468 -10.225 1.00 7.60 163 ILE B C 1
ATOM 4603 O O . ILE B 1 88 ? 21.166 40.027 -9.100 1.00 6.26 163 ILE B O 1
ATOM 4609 N N . PRO B 1 89 ? 21.610 40.254 -11.336 1.00 9.08 164 PRO B N 1
ATOM 4610 C CA . PRO B 1 89 ? 22.829 39.438 -11.322 1.00 9.87 164 PRO B CA 1
ATOM 4611 C C . PRO B 1 89 ? 23.968 40.206 -10.655 1.00 11.09 164 PRO B C 1
ATOM 4612 O O . PRO B 1 89 ? 24.735 40.901 -11.329 1.00 12.27 164 PRO B O 1
ATOM 4616 N N . THR B 1 90 ? 24.080 40.172 -9.331 1.00 10.39 165 THR B N 1
ATOM 4617 C CA . THR B 1 90 ? 25.141 40.893 -8.625 1.00 7.43 165 THR B CA 1
ATOM 4618 C C . THR B 1 90 ? 26.180 39.874 -8.230 1.00 9.17 165 THR B C 1
ATOM 4619 O O . THR B 1 90 ? 25.963 38.663 -8.374 1.00 8.22 165 THR B O 1
ATOM 4625 N N . VAL B 1 91 ? 27.246 40.362 -7.580 1.00 4.59 166 VAL B N 1
ATOM 4626 C CA . VAL B 1 91 ? 28.304 39.508 -7.059 1.00 9.05 166 VAL B CA 1
ATOM 4627 C C . VAL B 1 91 ? 27.730 38.452 -6.112 1.00 9.09 166 VAL B C 1
ATOM 4628 O O . VAL B 1 91 ? 28.105 37.285 -6.218 1.00 11.45 166 VAL B O 1
ATOM 4633 N N . GLU B 1 92 ? 26.814 38.793 -5.207 1.00 8.49 167 GLU B N 1
ATOM 4634 C CA . GLU B 1 92 ? 26.302 37.811 -4.244 1.00 9.16 167 GLU B CA 1
ATOM 4635 C C . GLU B 1 92 ? 25.120 36.995 -4.732 1.00 7.58 167 GLU B C 1
ATOM 4636 O O . GLU B 1 92 ? 24.953 35.834 -4.342 1.00 9.00 167 GLU B O 1
ATOM 4643 N N . ASN B 1 93 ? 24.287 37.548 -5.620 1.00 7.18 168 ASN B N 1
ATOM 4644 C CA . ASN B 1 93 ? 23.175 36.786 -6.192 1.00 7.58 168 ASN B CA 1
ATOM 4645 C C . ASN B 1 93 ? 23.612 35.731 -7.214 1.00 9.11 168 ASN B C 1
ATOM 4646 O O . ASN B 1 93 ? 22.995 34.659 -7.305 1.00 9.66 168 ASN B O 1
ATOM 4654 N N . SER B 1 94 ? 24.722 35.936 -7.924 1.00 8.81 169 SER B N 1
ATOM 4655 C CA . SER B 1 94 ? 25.112 35.025 -8.988 1.00 7.71 169 SER B CA 1
ATOM 4656 C C . SER B 1 94 ? 25.809 33.756 -8.538 1.00 9.80 169 SER B C 1
ATOM 4657 O O . SER B 1 94 ? 26.233 33.649 -7.376 1.00 9.76 169 SER B O 1
ATOM 4662 N N . ILE B 1 95 ? 25.734 32.737 -9.397 1.00 6.62 170 ILE B N 1
ATOM 4663 C CA . ILE B 1 95 ? 26.400 31.449 -9.206 1.00 8.90 170 ILE B CA 1
ATOM 4664 C C . ILE B 1 95 ? 27.419 31.456 -10.322 1.00 6.13 170 ILE B C 1
ATOM 4665 O O . ILE B 1 95 ? 27.034 31.695 -11.471 1.00 5.47 170 ILE B O 1
ATOM 4671 N N . PHE B 1 96 ? 28.641 31.078 -10.035 1.00 5.84 171 PHE B N 1
ATOM 4672 C CA . PHE B 1 96 ? 29.689 30.964 -11.044 1.00 7.89 171 PHE B CA 1
ATOM 4673 C C . PHE B 1 96 ? 29.788 29.488 -11.395 1.00 8.03 171 PHE B C 1
ATOM 4674 O O . PHE B 1 96 ? 30.206 28.651 -10.579 1.00 11.25 171 PHE B O 1
ATOM 4683 N N . HIS B 1 97 ? 29.343 29.159 -12.606 1.00 8.02 172 HIS B N 1
ATOM 4684 C CA . HIS B 1 97 ? 29.341 27.789 -13.081 1.00 6.97 172 HIS B CA 1
ATOM 4685 C C . HIS B 1 97 ? 30.649 27.202 -13.573 1.00 10.35 172 HIS B C 1
ATOM 4686 O O . HIS B 1 97 ? 30.949 26.040 -13.230 1.00 8.25 172 HIS B O 1
ATOM 4696 N N . MET B 1 98 ? 31.417 27.959 -14.382 1.00 9.79 173 MET B N 1
ATOM 4697 C CA . MET B 1 98 ? 32.670 27.463 -14.975 1.00 9.58 173 MET B CA 1
ATOM 4698 C C . MET B 1 98 ? 33.331 28.589 -15.741 1.00 9.45 173 MET B C 1
ATOM 4699 O O . MET B 1 98 ? 32.680 29.612 -16.042 1.00 5.81 173 MET B O 1
ATOM 4705 N N . ALA B 1 99 ? 34.642 28.437 -15.946 1.00 7.53 174 ALA B N 1
ATOM 4706 C CA . ALA B 1 99 ? 35.417 29.409 -16.705 1.00 10.08 174 ALA B CA 1
ATOM 4707 C C . ALA B 1 99 ? 34.988 29.221 -18.147 1.00 6.43 174 ALA B C 1
ATOM 4708 O O . ALA B 1 99 ? 34.932 28.067 -18.593 1.00 9.44 174 ALA B O 1
ATOM 4711 N N . ALA B 1 100 ? 34.608 30.299 -18.845 1.00 5.41 175 ALA B N 1
ATOM 4712 C CA . ALA B 1 100 ? 34.103 30.183 -20.215 1.00 8.09 175 ALA B CA 1
ATOM 4713 C C . ALA B 1 100 ? 34.041 31.559 -20.850 1.00 7.39 175 ALA B C 1
ATOM 4714 O O . ALA B 1 100 ? 33.731 32.555 -20.164 1.00 6.79 175 ALA B O 1
ATOM 4717 N N . TRP B 1 101 ? 34.421 31.657 -22.127 1.00 5.85 176 TRP B N 1
ATOM 4718 C CA . TRP B 1 101 ? 34.204 32.909 -22.861 1.00 6.66 176 TRP B CA 1
ATOM 4719 C C . TRP B 1 101 ? 33.217 32.709 -24.012 1.00 5.48 176 TRP B C 1
ATOM 4720 O O . TRP B 1 101 ? 33.052 33.601 -24.834 1.00 7.16 176 TRP B O 1
ATOM 4733 N N . SER B 1 102 ? 32.540 31.555 -24.072 1.00 6.49 177 SER B N 1
ATOM 4734 C CA . SER B 1 102 ? 31.396 31.308 -24.943 1.00 7.37 177 SER B CA 1
ATOM 4735 C C . SER B 1 102 ? 30.526 30.273 -24.220 1.00 7.17 177 SER B C 1
ATOM 4736 O O . SER B 1 102 ? 31.057 29.354 -23.567 1.00 9.54 177 SER B O 1
ATOM 4741 N N . GLY B 1 103 ? 29.201 30.372 -24.322 1.00 6.65 178 GLY B N 1
ATOM 4742 C CA . GLY B 1 103 ? 28.342 29.505 -23.520 1.00 8.99 178 GLY B CA 1
ATOM 4743 C C . GLY B 1 103 ? 26.984 29.108 -24.104 1.00 9.51 178 GLY B C 1
ATOM 4744 O O . GLY B 1 103 ? 26.487 29.638 -25.112 1.00 7.51 178 GLY B O 1
ATOM 4746 N N . SER B 1 104 ? 26.413 28.113 -23.409 1.00 7.30 179 SER B N 1
ATOM 4747 C CA . SER B 1 104 ? 25.060 27.652 -23.626 1.00 8.40 179 SER B CA 1
ATOM 4748 C C . SER B 1 104 ? 24.643 26.842 -22.383 1.00 8.40 179 SER B C 1
ATOM 4749 O O . SER B 1 104 ? 25.474 26.482 -21.540 1.00 8.57 179 SER B O 1
ATOM 4754 N N . ALA B 1 105 ? 23.352 26.564 -22.188 1.00 6.53 180 ALA B N 1
ATOM 4755 C CA . ALA B 1 105 ? 22.869 25.720 -21.101 1.00 7.20 180 ALA B CA 1
ATOM 4756 C C . ALA B 1 105 ? 21.415 25.349 -21.433 1.00 7.86 180 ALA B C 1
ATOM 4757 O O . ALA B 1 105 ? 20.763 25.951 -22.300 1.00 6.36 180 ALA B O 1
ATOM 4760 N N . CYS B 1 106 ? 20.918 24.294 -20.849 1.00 6.34 181 CYS B N 1
ATOM 4761 C CA . CYS B 1 106 ? 19.547 23.888 -21.070 1.00 8.50 181 CYS B CA 1
ATOM 4762 C C . CYS B 1 106 ? 19.231 22.824 -20.050 1.00 8.42 181 CYS B C 1
ATOM 4763 O O . CYS B 1 106 ? 20.125 22.207 -19.457 1.00 10.86 181 CYS B O 1
ATOM 4767 N N . HIS B 1 107 ? 17.932 22.713 -19.785 1.00 7.57 182 HIS B N 1
ATOM 4768 C CA . HIS B 1 107 ? 17.407 21.747 -18.816 1.00 8.96 182 HIS B CA 1
ATOM 4769 C C . HIS B 1 107 ? 16.709 20.626 -19.586 1.00 8.43 182 HIS B C 1
ATOM 4770 O O . HIS B 1 107 ? 16.014 20.875 -20.593 1.00 12.25 182 HIS B O 1
ATOM 4780 N N . ASP B 1 108 ? 16.890 19.396 -19.146 1.00 8.66 183 ASP B N 1
ATOM 4781 C CA . ASP B 1 108 ? 16.317 18.267 -19.887 1.00 9.69 183 ASP B CA 1
ATOM 4782 C C . ASP B 1 108 ? 15.070 17.678 -19.197 1.00 10.46 183 ASP B C 1
ATOM 4783 O O . ASP B 1 108 ? 14.483 16.668 -19.610 1.00 16.11 183 ASP B O 1
ATOM 4789 N N . GLY B 1 109 ? 14.647 18.315 -18.107 1.00 11.46 184 GLY B N 1
ATOM 4790 C CA . GLY B 1 109 ? 13.519 17.809 -17.351 1.00 13.99 184 GLY B CA 1
ATOM 4791 C C . GLY B 1 109 ? 13.966 17.271 -16.001 1.00 13.50 184 GLY B C 1
ATOM 4792 O O . GLY B 1 109 ? 13.224 17.332 -15.014 1.00 13.26 184 GLY B O 1
ATOM 4794 N N . ARG B 1 110 ? 15.189 16.755 -15.937 1.00 13.12 185 ARG B N 1
ATOM 4795 C CA . ARG B 1 110 ? 15.765 16.262 -14.707 1.00 12.48 185 ARG B CA 1
ATOM 4796 C C . ARG B 1 110 ? 16.906 17.114 -14.175 1.00 14.09 185 ARG B C 1
ATOM 4797 O O . ARG B 1 110 ? 16.969 17.272 -12.962 1.00 11.33 185 ARG B O 1
ATOM 4811 N N . GLU B 1 111 ? 17.811 17.659 -15.007 1.00 12.12 186 GLU B N 1
ATOM 4812 C CA . GLU B 1 111 ? 18.971 18.421 -14.552 1.00 11.34 186 GLU B CA 1
ATOM 4813 C C . GLU B 1 111 ? 19.415 19.414 -15.616 1.00 7.71 186 GLU B C 1
ATOM 4814 O O . GLU B 1 111 ? 18.966 19.339 -16.770 1.00 9.44 186 GLU B O 1
ATOM 4821 N N . TRP B 1 112 ? 20.147 20.428 -15.148 1.00 5.53 187 TRP B N 1
ATOM 4822 C CA . TRP B 1 112 ? 20.798 21.437 -15.942 1.00 7.30 187 TRP B CA 1
ATOM 4823 C C . TRP B 1 112 ? 22.101 20.939 -16.563 1.00 7.91 187 TRP B C 1
ATOM 4824 O O . TRP B 1 112 ? 22.919 20.285 -15.916 1.00 9.65 187 TRP B O 1
ATOM 4837 N N . THR B 1 113 ? 22.231 21.173 -17.863 1.00 6.97 188 THR B N 1
ATOM 4838 C CA . THR B 1 113 ? 23.477 20.947 -18.571 1.00 6.52 188 THR B CA 1
ATOM 4839 C C . THR B 1 113 ? 24.058 22.352 -18.828 1.00 7.95 188 THR B C 1
ATOM 4840 O O . THR B 1 113 ? 2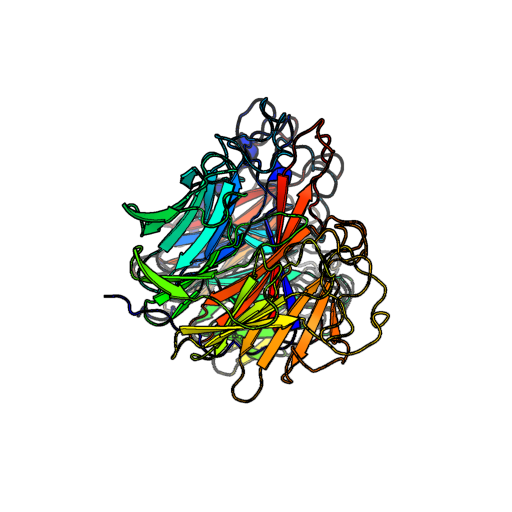3.380 23.245 -19.360 1.00 7.05 188 THR B O 1
ATOM 4846 N N . TYR B 1 114 ? 25.284 22.614 -18.416 1.00 6.81 189 TYR B N 1
ATOM 4847 C CA . TYR B 1 114 ? 25.953 23.882 -18.664 1.00 4.61 189 TYR B CA 1
ATOM 4848 C C . TYR B 1 114 ? 27.109 23.639 -19.621 1.00 6.87 189 TYR B C 1
ATOM 4849 O O . TYR B 1 114 ? 27.898 22.680 -19.472 1.00 8.16 189 TYR B O 1
ATOM 4860 N N . ILE B 1 115 ? 27.313 24.550 -20.561 1.00 7.77 190 ILE B N 1
ATOM 4861 C CA . ILE B 1 115 ? 28.299 24.350 -21.601 1.00 8.78 190 ILE B CA 1
ATOM 4862 C C . ILE B 1 115 ? 29.175 25.597 -21.610 1.00 10.35 190 ILE B C 1
ATOM 4863 O O . ILE B 1 115 ? 28.610 26.695 -21.736 1.00 10.17 190 ILE B O 1
ATOM 4869 N N . GLY B 1 116 ? 30.503 25.498 -21.534 1.00 10.40 191 GLY B N 1
ATOM 4870 C CA . GLY B 1 116 ? 31.349 26.689 -21.643 1.00 8.34 191 GLY B CA 1
ATOM 4871 C C . GLY B 1 116 ? 32.596 26.394 -22.491 1.00 11.82 191 GLY B C 1
ATOM 4872 O O . GLY B 1 116 ? 33.096 25.266 -22.484 1.00 13.99 191 GLY B O 1
ATOM 4874 N N . VAL B 1 117 ? 33.095 27.364 -23.242 1.00 10.61 192 VAL B N 1
ATOM 4875 C CA . VAL B 1 117 ? 34.276 27.170 -24.063 1.00 11.26 192 VAL B CA 1
ATOM 4876 C C . VAL B 1 117 ? 35.353 28.029 -23.455 1.00 12.52 192 VAL B C 1
ATOM 4877 O O . VAL B 1 117 ? 35.060 29.198 -23.136 1.00 11.64 192 VAL B O 1
ATOM 4882 N N . ASP B 1 118 ? 36.545 27.479 -23.249 1.00 9.49 193 ASP B N 1
ATOM 4883 C CA . ASP B 1 118 ? 37.661 28.363 -23.004 1.00 11.51 193 ASP B CA 1
ATOM 4884 C C . ASP B 1 118 ? 38.939 27.721 -23.557 1.00 11.56 193 ASP B C 1
ATOM 4885 O O . ASP B 1 118 ? 38.891 26.765 -24.328 1.00 10.54 193 ASP B O 1
ATOM 4891 N N . GLY B 1 119 ? 40.102 28.241 -23.231 1.00 14.03 194 GLY B N 1
ATOM 4892 C CA . GLY B 1 119 ? 41.323 27.761 -23.855 1.00 11.75 194 GLY B CA 1
ATOM 4893 C C . GLY B 1 119 ? 41.846 28.811 -24.845 1.00 13.02 194 GLY B C 1
ATOM 4894 O O . GLY B 1 119 ? 41.202 29.861 -25.090 1.00 7.87 194 GLY B O 1
ATOM 4896 N N . PRO B 1 120 ? 43.057 28.615 -25.370 1.00 12.79 195 PRO B N 1
ATOM 4897 C CA . PRO B 1 120 ? 43.646 29.515 -26.343 1.00 12.40 195 PRO B CA 1
ATOM 4898 C C . PRO B 1 120 ? 42.847 29.507 -27.626 1.00 11.88 195 PRO B C 1
ATOM 4899 O O . PRO B 1 120 ? 42.215 28.498 -27.961 1.00 12.06 195 PRO B O 1
ATOM 4903 N N . ASP B 1 121 ? 42.907 30.600 -28.368 1.00 9.79 196 ASP B N 1
ATOM 4904 C CA . ASP B 1 121 ? 42.154 30.734 -29.614 1.00 12.08 196 ASP B CA 1
ATOM 4905 C C . ASP B 1 121 ? 42.405 29.643 -30.600 1.00 11.25 196 ASP B C 1
ATOM 4906 O O . ASP B 1 121 ? 41.473 29.181 -31.268 1.00 14.50 196 ASP B O 1
ATOM 4912 N N . SER B 1 122 ? 43.652 29.189 -30.688 1.00 11.70 197 SER B N 1
ATOM 4913 C CA . SER B 1 122 ? 43.981 28.183 -31.676 1.00 14.59 197 SER B CA 1
ATOM 4914 C C . SER B 1 122 ? 43.656 26.773 -31.241 1.00 14.98 197 SER B C 1
ATOM 4915 O O . SER B 1 122 ? 43.801 25.813 -32.004 1.00 15.26 197 SER B O 1
ATOM 4920 N N . ASN B 1 123 ? 43.140 26.613 -30.025 1.00 13.22 198 ASN B N 1
ATOM 4921 C CA . ASN B 1 123 ? 42.992 25.282 -29.461 1.00 15.53 198 ASN B CA 1
ATOM 4922 C C . ASN B 1 123 ? 41.992 25.336 -28.320 1.00 14.80 198 ASN B C 1
ATOM 4923 O O . ASN B 1 123 ? 42.332 24.972 -27.183 1.00 15.30 198 ASN B O 1
ATOM 4931 N N . ALA B 1 124 ? 40.796 25.831 -28.563 1.00 11.63 199 ALA B N 1
ATOM 4932 C CA . ALA B 1 124 ? 39.850 25.972 -27.484 1.00 10.68 199 ALA B CA 1
ATOM 4933 C C . ALA B 1 124 ? 39.136 24.655 -27.249 1.00 11.03 199 ALA B C 1
ATOM 4934 O O . ALA B 1 124 ? 39.385 23.642 -27.927 1.00 10.55 199 ALA B O 1
ATOM 4937 N N . LEU B 1 125 ? 38.334 24.655 -26.206 1.00 9.92 200 LEU B N 1
ATOM 4938 C CA . LEU B 1 125 ? 37.740 23.452 -25.664 1.00 10.29 200 LEU B CA 1
ATOM 4939 C C . LEU B 1 125 ? 36.303 23.669 -25.182 1.00 9.84 200 LEU B C 1
ATOM 4940 O O . LEU B 1 125 ? 36.093 24.591 -24.397 1.00 9.51 200 LEU B O 1
ATOM 4946 N N . ILE B 1 126 ? 35.351 22.854 -25.674 1.00 7.72 201 ILE B N 1
ATOM 4947 C CA . ILE B 1 126 ? 33.969 22.828 -25.184 1.00 9.93 201 ILE B CA 1
ATOM 4948 C C . ILE B 1 126 ? 34.012 22.014 -23.890 1.00 11.12 201 ILE B C 1
ATOM 4949 O O . ILE B 1 126 ? 34.528 20.904 -23.935 1.00 8.55 201 ILE B O 1
ATOM 4955 N N . LYS B 1 127 ? 33.472 22.463 -22.761 1.00 8.69 202 LYS B N 1
ATOM 4956 C CA . LYS B 1 127 ? 33.442 21.717 -21.510 1.00 7.78 202 LYS B CA 1
ATOM 4957 C C . LYS B 1 127 ? 31.974 21.607 -21.112 1.00 8.43 202 LYS B C 1
ATOM 4958 O O . LYS B 1 127 ? 31.225 22.599 -21.211 1.00 7.19 202 LYS B O 1
ATOM 4968 N N . ILE B 1 128 ? 31.536 20.425 -20.680 1.00 9.45 203 ILE B N 1
ATOM 4969 C CA . ILE B 1 128 ? 30.136 20.196 -20.360 1.00 9.23 203 ILE B CA 1
ATOM 4970 C C . ILE B 1 128 ? 30.060 19.810 -18.903 1.00 9.33 203 ILE B C 1
ATOM 4971 O O . ILE B 1 128 ? 30.894 19.017 -18.426 1.00 9.15 203 ILE B O 1
ATOM 4977 N N . LYS B 1 129 ? 29.049 20.343 -18.230 1.00 10.45 204 LYS B N 1
ATOM 4978 C CA . LYS B 1 129 ? 28.793 20.082 -16.830 1.00 10.24 204 LYS B CA 1
ATOM 4979 C C . LYS B 1 129 ? 27.320 19.645 -16.710 1.00 10.24 204 LYS B C 1
ATOM 4980 O O . LYS B 1 129 ? 26.425 20.205 -17.371 1.00 12.76 204 LYS B O 1
ATOM 4990 N N . TYR B 1 130 ? 27.059 18.615 -15.916 1.00 7.71 205 TYR B N 1
ATOM 4991 C CA . TYR B 1 130 ? 25.704 18.156 -15.680 1.00 8.82 205 TYR B CA 1
ATOM 4992 C C . TYR B 1 130 ? 25.526 18.350 -14.184 1.00 7.25 205 TYR B C 1
ATOM 4993 O O . TYR B 1 130 ? 26.188 17.704 -13.358 1.00 7.26 205 TYR B O 1
ATOM 5004 N N . GLY B 1 131 ? 24.700 19.330 -13.855 1.00 8.99 206 GLY B N 1
ATOM 5005 C CA . GLY B 1 131 ? 24.542 19.726 -12.464 1.00 10.90 206 GLY B CA 1
ATOM 5006 C C . GLY B 1 131 ? 25.858 20.269 -11.947 1.00 10.55 206 GLY B C 1
ATOM 5007 O O . GLY B 1 131 ? 26.436 21.209 -12.518 1.00 11.99 206 GLY B O 1
ATOM 5009 N N . GLU B 1 132 ? 26.375 19.623 -10.906 1.00 10.59 207 GLU B N 1
ATOM 5010 C CA . GLU B 1 132 ? 27.649 19.994 -10.326 1.00 11.79 207 GLU B CA 1
ATOM 5011 C C . GLU B 1 132 ? 28.840 19.312 -10.983 1.00 12.70 207 GLU B C 1
ATOM 5012 O O . GLU B 1 132 ? 29.986 19.771 -10.843 1.00 13.99 207 GLU B O 1
ATOM 5019 N N . ALA B 1 133 ? 28.638 18.230 -11.723 1.00 10.97 208 ALA B N 1
ATOM 5020 C CA . ALA B 1 133 ? 29.757 17.433 -12.143 1.00 8.74 208 ALA B CA 1
ATOM 5021 C C . ALA B 1 133 ? 30.249 17.849 -13.517 1.00 8.09 208 ALA B C 1
ATOM 5022 O O . ALA B 1 133 ? 29.407 18.119 -14.372 1.00 8.14 208 ALA B O 1
ATOM 5025 N N . TYR B 1 134 ? 31.567 17.925 -13.747 1.00 9.71 209 TYR B N 1
ATOM 5026 C CA . TYR B 1 134 ? 32.135 18.179 -15.072 1.00 9.44 209 TYR B CA 1
ATOM 5027 C C . TYR B 1 134 ? 32.176 16.784 -15.702 1.00 12.79 209 TYR B C 1
ATOM 5028 O O . TYR B 1 134 ? 32.677 15.819 -15.086 1.00 12.17 209 TYR B O 1
ATOM 5039 N N . THR B 1 135 ? 31.555 16.637 -16.885 1.00 11.72 210 THR B N 1
ATOM 5040 C CA . THR B 1 135 ? 31.356 15.342 -17.492 1.00 10.75 210 THR B CA 1
ATOM 5041 C C . THR B 1 135 ? 32.003 15.070 -18.820 1.00 11.24 210 THR B C 1
ATOM 5042 O O . THR B 1 135 ? 32.193 13.886 -19.100 1.00 11.58 210 THR B O 1
ATOM 5048 N N . ASP B 1 136 ? 32.309 16.067 -19.647 1.00 10.62 211 ASP B N 1
ATOM 5049 C CA . ASP B 1 136 ? 32.901 15.743 -20.937 1.00 12.00 211 ASP B CA 1
ATOM 5050 C C . ASP B 1 136 ? 33.479 16.987 -21.599 1.00 8.90 211 ASP B C 1
ATOM 5051 O O . ASP B 1 136 ? 33.213 18.112 -21.163 1.00 11.43 211 ASP B O 1
ATOM 5057 N N . THR B 1 137 ? 34.335 16.818 -22.616 1.00 10.27 212 THR B N 1
ATOM 5058 C CA . THR B 1 137 ? 34.856 17.943 -23.380 1.00 9.47 212 THR B CA 1
ATOM 5059 C C . THR B 1 137 ? 34.844 17.578 -24.874 1.00 11.46 212 THR B C 1
ATOM 5060 O O . THR B 1 137 ? 34.650 16.407 -25.230 1.00 10.35 212 THR B O 1
ATOM 5066 N N . TYR B 1 138 ? 35.049 18.565 -25.758 1.00 11.06 213 TYR B N 1
ATOM 5067 C CA . TYR B 1 138 ? 35.108 18.359 -27.179 1.00 9.97 213 TYR B CA 1
ATOM 5068 C C . TYR B 1 138 ? 36.152 19.372 -27.645 1.00 12.39 213 TYR B C 1
ATOM 5069 O O . TYR B 1 138 ? 36.182 20.557 -27.230 1.00 8.63 213 TYR B O 1
ATOM 5080 N N . HIS B 1 139 ? 37.041 18.889 -28.514 1.00 11.59 214 HIS B N 1
ATOM 5081 C CA . HIS B 1 139 ? 38.187 19.691 -28.963 1.00 14.73 214 HIS B CA 1
ATOM 5082 C C . HIS B 1 139 ? 38.013 20.549 -30.208 1.00 12.51 214 HIS B C 1
ATOM 5083 O O . HIS B 1 139 ? 37.153 20.246 -31.033 1.00 15.22 214 HIS B O 1
ATOM 5093 N N . SER B 1 140 ? 38.802 21.610 -30.342 1.00 12.50 215 SER B N 1
ATOM 5094 C CA . SER B 1 140 ? 38.807 22.405 -31.572 1.00 11.70 215 SER B CA 1
ATOM 5095 C C . SER B 1 140 ? 39.135 21.546 -32.817 1.00 12.53 215 SER B C 1
ATOM 5096 O O . SER B 1 140 ? 40.125 20.811 -32.792 1.00 11.83 215 SER B O 1
ATOM 5101 N N . TYR B 1 141 ? 38.345 21.618 -33.901 1.00 10.97 216 TYR B N 1
ATOM 5102 C CA . TYR B 1 141 ? 38.558 20.827 -35.131 1.00 12.49 216 TYR B CA 1
ATOM 5103 C C . TYR B 1 141 ? 39.082 21.702 -36.276 1.00 14.24 216 TYR B C 1
ATOM 5104 O O . TYR B 1 141 ? 39.471 21.154 -37.307 1.00 14.53 216 TYR B O 1
ATOM 5115 N N . ALA B 1 142 ? 38.996 23.032 -36.197 1.00 11.89 217 ALA B N 1
ATOM 5116 C CA . ALA B 1 142 ? 39.549 23.870 -37.230 1.00 12.37 217 ALA B CA 1
ATOM 5117 C C . ALA B 1 142 ? 40.550 24.867 -36.625 1.00 13.45 217 ALA B C 1
ATOM 5118 O O . ALA B 1 142 ? 41.095 25.735 -37.322 1.00 13.20 217 ALA B O 1
ATOM 5121 N N . ASN B 1 143 ? 40.809 24.799 -35.308 1.00 13.14 218 ASN B N 1
ATOM 5122 C CA . ASN B 1 143 ? 41.800 25.590 -34.614 1.00 12.38 218 ASN B CA 1
ATOM 5123 C C . ASN B 1 143 ? 41.677 27.073 -34.789 1.00 12.93 218 ASN B C 1
ATOM 5124 O O . ASN B 1 143 ? 42.658 27.791 -34.973 1.00 11.99 218 ASN B O 1
ATOM 5132 N N . ASN B 1 144 ? 40.479 27.620 -34.681 1.00 11.27 219 ASN B N 1
ATOM 5133 C CA . ASN B 1 144 ? 40.330 29.036 -34.816 1.00 12.82 219 ASN B CA 1
ATOM 5134 C C . ASN B 1 144 ? 39.008 29.415 -34.184 1.00 10.16 219 ASN B C 1
ATOM 5135 O O . ASN B 1 144 ? 37.963 29.544 -34.794 1.00 9.74 219 ASN B O 1
ATOM 5143 N N . ILE B 1 145 ? 39.154 29.580 -32.891 1.00 9.67 220 ILE B N 1
ATOM 5144 C CA . ILE B 1 145 ? 38.113 29.982 -31.952 1.00 9.52 220 ILE B CA 1
ATOM 5145 C C . ILE B 1 145 ? 36.842 29.153 -32.024 1.00 7.79 220 ILE B C 1
ATOM 5146 O O . ILE B 1 145 ? 35.778 29.564 -32.527 1.00 9.01 220 ILE B O 1
ATOM 5152 N N . LEU B 1 146 ? 37.029 27.905 -31.554 1.00 8.31 221 LEU B N 1
ATOM 5153 C CA . LEU B 1 146 ? 35.916 26.995 -31.284 1.00 6.86 221 LEU B CA 1
ATOM 5154 C C . LEU B 1 146 ? 34.962 27.794 -30.384 1.00 6.39 221 LEU B C 1
ATOM 5155 O O . LEU B 1 146 ? 35.400 28.453 -29.425 1.00 10.55 221 LEU B O 1
ATOM 5161 N N . ARG B 1 147 ? 33.667 27.739 -30.668 1.00 7.73 222 ARG B N 1
ATOM 5162 C CA . ARG B 1 147 ? 32.717 28.613 -29.981 1.00 7.14 222 ARG B CA 1
ATOM 5163 C C . ARG B 1 147 ? 31.324 28.033 -30.108 1.00 6.11 222 ARG B C 1
ATOM 5164 O O . ARG B 1 147 ? 31.113 27.083 -30.899 1.00 9.72 222 ARG B O 1
ATOM 5178 N N . THR B 1 148 ? 30.340 28.552 -29.365 1.00 10.08 223 THR B N 1
ATOM 5179 C CA . THR B 1 148 ? 29.020 27.973 -29.405 1.00 6.16 223 THR B CA 1
ATOM 5180 C C . THR B 1 148 ? 27.902 29.033 -29.462 1.00 9.42 223 THR B C 1
ATOM 5181 O O . THR B 1 148 ? 28.086 30.152 -29.938 1.00 7.93 223 THR B O 1
ATOM 5187 N N . GLN B 1 149 ? 26.695 28.687 -29.015 1.00 5.60 224 GLN B N 1
ATOM 5188 C CA . GLN B 1 149 ? 25.522 29.459 -29.301 1.00 7.83 224 GLN B CA 1
ATOM 5189 C C . GLN B 1 149 ? 25.316 30.818 -28.697 1.00 6.41 224 GLN B C 1
ATOM 5190 O O . GLN B 1 149 ? 24.762 31.684 -29.387 1.00 7.65 224 GLN B O 1
ATOM 5199 N N . GLU B 1 150 ? 25.708 31.002 -27.436 1.00 7.52 225 GLU B N 1
ATOM 5200 C CA . GLU B 1 150 ? 25.328 32.155 -26.609 1.00 6.37 225 GLU B CA 1
ATOM 5201 C C . GLU B 1 150 ? 23.820 32.169 -26.373 1.00 6.68 225 GLU B C 1
ATOM 5202 O O . GLU B 1 150 ? 23.170 33.219 -26.232 1.00 11.92 225 GLU B O 1
ATOM 5209 N N . SER B 1 151 ? 23.199 30.975 -26.401 1.00 8.32 226 SER B N 1
ATOM 5210 C CA . SER B 1 151 ? 21.763 30.848 -26.099 1.00 9.58 226 SER B CA 1
ATOM 5211 C C . SER B 1 151 ? 21.486 29.394 -25.757 1.00 9.24 226 SER B C 1
ATOM 5212 O O . SER B 1 151 ? 22.357 28.541 -25.890 1.00 7.48 226 SER B O 1
ATOM 5217 N N . ALA B 1 152 ? 20.286 29.107 -25.306 1.00 8.14 227 ALA B N 1
ATOM 5218 C CA . ALA B 1 152 ? 19.928 27.793 -24.823 1.00 7.31 227 ALA B CA 1
ATOM 5219 C C . ALA B 1 152 ? 20.083 26.676 -25.836 1.00 7.83 227 ALA B C 1
ATOM 5220 O O . ALA B 1 152 ? 19.793 26.863 -27.030 1.00 8.29 227 ALA B O 1
ATOM 5223 N N . CYS B 1 153 ? 20.639 25.570 -25.327 1.00 5.28 228 CYS B N 1
ATOM 5224 C CA . CYS B 1 153 ? 20.564 24.329 -26.072 1.00 6.96 228 CYS B CA 1
ATOM 5225 C C . CYS B 1 153 ? 19.177 23.714 -25.915 1.00 8.73 228 CYS B C 1
ATOM 5226 O O . CYS B 1 153 ? 18.291 24.283 -25.234 1.00 6.08 228 CYS B O 1
ATOM 5230 N N . ASN B 1 154 ? 18.907 22.547 -26.525 1.00 8.71 229 ASN B N 1
ATOM 5231 C CA . ASN B 1 154 ? 17.531 22.057 -26.645 1.00 8.81 229 ASN B CA 1
ATOM 5232 C C . ASN B 1 154 ? 17.473 20.583 -26.423 1.00 8.84 229 ASN B C 1
ATOM 5233 O O . ASN B 1 154 ? 18.162 19.821 -27.102 1.00 10.48 229 ASN B O 1
ATOM 5241 N N . CYS B 1 155 ? 16.657 20.168 -25.473 1.00 8.53 230 CYS B N 1
ATOM 5242 C CA . CYS B 1 155 ? 16.571 18.771 -25.080 1.00 9.05 230 CYS B CA 1
ATOM 5243 C C . CYS B 1 155 ? 15.191 18.202 -25.391 1.00 10.09 230 CYS B C 1
ATOM 5244 O O . CYS B 1 155 ? 14.168 18.895 -25.223 1.00 9.90 230 CYS B O 1
ATOM 5248 N N . ILE B 1 156 ? 15.181 16.962 -25.876 1.00 9.85 231 ILE B N 1
ATOM 5249 C CA . ILE B 1 156 ? 13.968 16.211 -26.130 1.00 10.73 231 ILE B CA 1
ATOM 5250 C C . ILE B 1 156 ? 14.194 14.773 -25.672 1.00 10.31 231 ILE B C 1
ATOM 5251 O O . ILE B 1 156 ? 15.187 14.134 -26.021 1.00 11.69 231 ILE B O 1
ATOM 5257 N N . GLY B 1 157 ? 13.384 14.290 -24.724 1.00 11.47 232 GLY B N 1
ATOM 5258 C CA . GLY B 1 157 ? 13.488 12.910 -24.251 1.00 14.09 232 GLY B CA 1
ATOM 5259 C C . GLY B 1 157 ? 14.863 12.579 -23.685 1.00 13.22 232 GLY B C 1
ATOM 5260 O O . GLY B 1 157 ? 15.361 11.449 -23.739 1.00 14.02 232 GLY B O 1
ATOM 5262 N N . GLY B 1 158 ? 15.534 13.590 -23.134 1.00 15.00 233 GLY B N 1
ATOM 5263 C CA . GLY B 1 158 ? 16.854 13.374 -22.550 1.00 13.85 233 GLY B CA 1
ATOM 5264 C C . GLY B 1 158 ? 18.022 13.637 -23.473 1.00 11.90 233 GLY B C 1
ATOM 5265 O O . GLY B 1 158 ? 19.147 13.656 -22.980 1.00 13.18 233 GLY B O 1
ATOM 5267 N N . ASP B 1 159 ? 17.793 13.785 -24.771 1.00 11.14 234 ASP B N 1
ATOM 5268 C CA . ASP B 1 159 ? 18.880 14.109 -25.677 1.00 9.92 234 ASP B CA 1
ATOM 5269 C C . ASP B 1 159 ? 18.891 15.592 -25.932 1.00 9.58 234 ASP B C 1
ATOM 5270 O O . ASP B 1 159 ? 17.882 16.148 -26.352 1.00 10.33 234 ASP B O 1
ATOM 5276 N N . CYS B 1 160 ? 20.018 16.247 -25.673 1.00 9.10 235 CYS B N 1
ATOM 5277 C CA . CYS B 1 160 ? 20.188 17.685 -25.823 1.00 10.33 235 CYS B CA 1
ATOM 5278 C C . CYS B 1 160 ? 21.047 17.988 -27.038 1.00 9.31 235 CYS B C 1
ATOM 5279 O O . CYS B 1 160 ? 22.070 17.334 -27.244 1.00 12.20 235 CYS B O 1
ATOM 5283 N N . TYR B 1 161 ? 20.701 18.961 -27.874 1.00 8.97 236 TYR B N 1
ATOM 5284 C CA . TYR B 1 161 ? 21.440 19.272 -29.089 1.00 7.88 236 TYR B CA 1
ATOM 5285 C C . TYR B 1 161 ? 22.018 20.657 -28.950 1.00 9.41 236 TYR B C 1
ATOM 5286 O O . TYR B 1 161 ? 21.354 21.578 -28.434 1.00 9.54 236 TYR B O 1
ATOM 5297 N N . LEU B 1 162 ? 23.241 20.786 -29.437 1.00 8.67 237 LEU B N 1
ATOM 5298 C CA . LEU B 1 162 ? 24.025 22.007 -29.315 1.00 10.38 237 LEU B CA 1
ATOM 5299 C C . LEU B 1 162 ? 24.803 22.372 -30.582 1.00 9.49 237 LEU B C 1
ATOM 5300 O O . LEU B 1 162 ? 25.556 21.539 -31.068 1.00 12.06 237 LEU B O 1
ATOM 5306 N N . MET B 1 163 ? 24.680 23.567 -31.133 1.00 10.32 238 MET B N 1
ATOM 5307 C CA . MET B 1 163 ? 25.549 23.983 -32.233 1.00 8.74 238 MET B CA 1
ATOM 5308 C C . MET B 1 163 ? 26.903 24.400 -31.659 1.00 9.70 238 MET B C 1
ATOM 5309 O O . MET B 1 163 ? 26.963 25.104 -30.625 1.00 5.97 238 MET B O 1
ATOM 5315 N N . ILE B 1 164 ? 27.978 23.966 -32.337 1.00 6.77 239 ILE B N 1
ATOM 5316 C CA . ILE B 1 164 ? 29.329 24.491 -32.087 1.00 6.53 239 ILE B CA 1
ATOM 5317 C C . ILE B 1 164 ? 29.886 24.881 -33.465 1.00 7.80 239 ILE B C 1
ATOM 5318 O O . ILE B 1 164 ? 29.400 24.398 -34.501 1.00 8.44 239 ILE B O 1
ATOM 5324 N N . THR B 1 165 ? 30.877 25.741 -33.525 1.00 8.36 240 THR B N 1
ATOM 5325 C CA . THR B 1 165 ? 31.517 26.075 -34.773 1.00 8.25 240 THR B CA 1
ATOM 5326 C C . THR B 1 165 ? 32.966 26.421 -34.482 1.00 8.87 240 THR B C 1
ATOM 5327 O O . THR B 1 165 ? 33.366 26.664 -33.331 1.00 9.46 240 THR B O 1
ATOM 5333 N N . ASP B 1 166 ? 33.740 26.492 -35.555 1.00 8.15 241 ASP B N 1
ATOM 5334 C CA . ASP B 1 166 ? 35.171 26.705 -35.461 1.00 11.50 241 ASP B CA 1
ATOM 5335 C C . ASP B 1 166 ? 35.620 27.139 -36.853 1.00 12.32 241 ASP B C 1
ATOM 5336 O O . ASP B 1 166 ? 35.144 26.622 -37.879 1.00 12.35 241 ASP B O 1
ATOM 5342 N N . GLY B 1 167 ? 36.425 28.185 -36.914 1.00 13.00 242 GLY B N 1
ATOM 5343 C CA . GLY B 1 167 ? 36.911 28.668 -38.185 1.00 12.22 242 GLY B CA 1
ATOM 5344 C C . GLY B 1 167 ? 37.028 30.170 -38.143 1.00 11.64 242 GLY B C 1
ATOM 5345 O O . GLY B 1 167 ? 36.634 30.839 -37.163 1.00 11.59 242 GLY B O 1
ATOM 5347 N N . SER B 1 168 ? 37.478 30.708 -39.270 1.00 13.20 243 SER B N 1
ATOM 5348 C CA . SER B 1 168 ? 37.707 32.122 -39.366 1.00 12.22 243 SER B CA 1
ATOM 5349 C C . SER B 1 168 ? 36.428 32.949 -39.267 1.00 11.80 243 SER B C 1
ATOM 5350 O O . SER B 1 168 ? 35.425 32.677 -39.943 1.00 13.16 243 SER B O 1
ATOM 5355 N N . ALA B 1 169 ? 36.485 34.020 -38.451 1.00 10.74 244 ALA B N 1
ATOM 5356 C CA . ALA B 1 169 ? 35.383 34.958 -38.376 1.00 9.85 244 ALA B CA 1
ATOM 5357 C C . ALA B 1 169 ? 35.177 35.636 -39.747 1.00 12.62 244 ALA B C 1
ATOM 5358 O O . ALA B 1 169 ? 34.077 36.127 -40.041 1.00 11.11 244 ALA B O 1
ATOM 5361 N N . SER B 1 170 ? 36.161 35.667 -40.647 1.00 9.65 245 SER B N 1
ATOM 5362 C CA . SER B 1 170 ? 35.989 36.338 -41.921 1.00 13.21 245 SER B CA 1
ATOM 5363 C C . SER B 1 170 ? 36.277 35.386 -43.070 1.00 12.24 245 SER B C 1
ATOM 5364 O O . SER B 1 170 ? 36.735 35.761 -44.161 1.00 12.48 245 SER B O 1
ATOM 5369 N N . GLY B 1 171 ? 35.990 34.109 -42.823 1.00 11.27 246 GLY B N 1
ATOM 5370 C CA . GLY B 1 171 ? 36.178 33.037 -43.783 1.00 12.16 246 GLY B CA 1
ATOM 5371 C C . GLY B 1 171 ? 35.249 31.858 -43.478 1.00 11.55 246 GLY B C 1
ATOM 5372 O O . GLY B 1 171 ? 34.085 32.034 -43.073 1.00 11.96 246 GLY B O 1
ATOM 5374 N N . ILE B 1 172 ? 35.758 30.655 -43.677 1.00 11.74 247 ILE B N 1
ATOM 5375 C CA . ILE B 1 172 ? 35.000 29.432 -43.479 1.00 12.96 247 ILE B CA 1
ATOM 5376 C C . ILE B 1 172 ? 34.872 29.068 -41.984 1.00 12.31 247 ILE B C 1
ATOM 5377 O O . ILE B 1 172 ? 35.876 29.028 -41.266 1.00 14.02 247 ILE B O 1
ATOM 5383 N N . SER B 1 173 ? 33.661 28.880 -41.457 1.00 12.97 248 SER B N 1
ATOM 5384 C CA . SER B 1 173 ? 33.427 28.375 -40.111 1.00 11.16 248 SER B CA 1
ATOM 5385 C C . SER B 1 173 ? 32.302 27.356 -40.278 1.00 10.59 248 SER B C 1
ATOM 5386 O O . SER B 1 173 ? 31.107 27.720 -40.250 1.00 10.95 248 SER B O 1
ATOM 5391 N N . LYS B 1 174 ? 32.643 26.080 -40.506 1.00 12.64 249 LYS B N 1
ATOM 5392 C CA . LYS B 1 174 ? 31.612 25.069 -40.718 1.00 14.73 249 LYS B CA 1
ATOM 5393 C C . LYS B 1 174 ? 31.189 24.535 -39.366 1.00 11.24 249 LYS B C 1
ATOM 5394 O O . LYS B 1 174 ? 32.033 24.005 -38.640 1.00 11.26 249 LYS B O 1
ATOM 5404 N N . CYS B 1 175 ? 29.938 24.723 -38.990 1.00 10.28 250 CYS B N 1
ATOM 5405 C CA . CYS B 1 175 ? 29.464 24.242 -37.699 1.00 10.50 250 CYS B CA 1
ATOM 5406 C C . CYS B 1 175 ? 29.195 22.740 -37.671 1.00 11.68 250 CYS B C 1
ATOM 5407 O O . CYS B 1 175 ? 29.163 22.044 -38.695 1.00 10.35 250 CYS B O 1
ATOM 5411 N N . ARG B 1 176 ? 29.002 22.190 -36.483 1.00 10.59 251 ARG B N 1
ATOM 5412 C CA . ARG B 1 176 ? 28.598 20.814 -36.286 1.00 12.00 251 ARG B CA 1
ATOM 5413 C C . ARG B 1 176 ? 27.578 20.934 -35.145 1.00 10.07 251 ARG B C 1
ATOM 5414 O O . ARG B 1 176 ? 27.484 21.980 -34.466 1.00 10.65 251 ARG B O 1
ATOM 5428 N N . PHE B 1 177 ? 26.830 19.876 -34.920 1.00 9.18 252 PHE B N 1
ATOM 5429 C CA . PHE B 1 177 ? 25.942 19.805 -33.781 1.00 8.80 252 PHE B CA 1
ATOM 5430 C C . PHE B 1 177 ? 26.411 18.668 -32.908 1.00 9.86 252 PHE B C 1
ATOM 5431 O O . PHE B 1 177 ? 26.911 17.650 -33.409 1.00 12.79 252 PHE B O 1
ATOM 5440 N N . LEU B 1 178 ? 26.351 18.821 -31.602 1.00 7.52 253 LEU B N 1
ATOM 5441 C CA . LEU B 1 178 ? 26.650 17.707 -30.698 1.00 9.85 253 LEU B CA 1
ATOM 5442 C C . LEU B 1 178 ? 25.328 17.258 -30.090 1.00 10.94 253 LEU B C 1
ATOM 5443 O O . LEU B 1 178 ? 24.422 18.081 -29.909 1.00 13.36 253 LEU B O 1
ATOM 5449 N N . LYS B 1 179 ? 25.177 15.948 -29.868 1.00 10.35 254 LYS B N 1
ATOM 5450 C CA . LYS B 1 179 ? 24.035 15.347 -29.235 1.00 9.40 254 LYS B CA 1
ATOM 5451 C C . LYS B 1 179 ? 24.624 14.878 -27.910 1.00 10.14 254 LYS B C 1
ATOM 5452 O O . LYS B 1 179 ? 25.603 14.112 -27.872 1.00 10.08 254 LYS B O 1
ATOM 5462 N N . ILE B 1 180 ? 24.027 15.350 -26.807 1.00 9.36 255 ILE B N 1
ATOM 5463 C CA . ILE B 1 180 ? 24.544 15.239 -25.444 1.00 11.61 255 ILE B CA 1
ATOM 5464 C C . ILE B 1 180 ? 23.491 14.584 -24.574 1.00 11.55 255 ILE B C 1
ATOM 5465 O O . ILE B 1 180 ? 22.333 14.994 -24.630 1.00 13.45 255 ILE B O 1
ATOM 5471 N N . ARG B 1 181 ? 23.799 13.565 -23.779 1.00 10.99 256 ARG B N 1
ATOM 5472 C CA . ARG B 1 181 ? 22.788 12.949 -22.941 1.00 13.29 256 ARG B CA 1
ATOM 5473 C C . ARG B 1 181 ? 23.465 12.777 -21.591 1.00 11.19 256 ARG B C 1
ATOM 5474 O O . ARG B 1 181 ? 24.599 12.317 -21.490 1.00 10.02 256 ARG B O 1
ATOM 5488 N N . GLU B 1 182 ? 22.807 13.271 -20.558 1.00 12.22 257 GLU B N 1
ATOM 5489 C CA . GLU B 1 182 ? 23.326 13.337 -19.196 1.00 10.24 257 GLU B CA 1
ATOM 5490 C C . GLU B 1 182 ? 24.754 13.860 -19.129 1.00 11.05 257 GLU B C 1
ATOM 5491 O O . GLU B 1 182 ? 25.593 13.315 -18.409 1.00 10.81 257 GLU B O 1
ATOM 5498 N N . GLY B 1 183 ? 25.044 14.926 -19.887 1.00 8.40 258 GLY B N 1
ATOM 5499 C CA . GLY B 1 183 ? 26.351 15.573 -19.838 1.00 9.19 258 GLY B CA 1
ATOM 5500 C C . GLY B 1 183 ? 27.408 14.926 -20.716 1.00 6.92 258 GLY B C 1
ATOM 5501 O O . GLY B 1 183 ? 28.530 15.442 -20.737 1.00 9.83 258 GLY B O 1
ATOM 5503 N N . ARG B 1 184 ? 27.157 13.866 -21.477 1.00 8.36 259 ARG B N 1
ATOM 5504 C CA . ARG B 1 184 ? 28.210 13.228 -22.283 1.00 10.00 259 ARG B CA 1
ATOM 5505 C C . ARG B 1 184 ? 27.784 13.242 -23.748 1.00 10.78 259 ARG B C 1
ATOM 5506 O O . ARG B 1 184 ? 26.588 13.109 -24.057 1.00 11.95 259 ARG B O 1
ATOM 5520 N N . ILE B 1 185 ? 28.729 13.503 -24.648 1.00 12.05 260 ILE B N 1
ATOM 5521 C CA . ILE B 1 185 ? 28.509 13.634 -26.090 1.00 11.75 260 ILE B CA 1
ATOM 5522 C C . ILE B 1 185 ? 28.346 12.215 -26.645 1.00 11.89 260 ILE B C 1
ATOM 5523 O O . ILE B 1 185 ? 29.237 11.376 -26.541 1.00 13.11 260 ILE B O 1
ATOM 5529 N N . ILE B 1 186 ? 27.180 11.926 -27.176 1.00 11.50 261 ILE B N 1
ATOM 5530 C CA . ILE B 1 186 ? 26.945 10.611 -27.687 1.00 14.83 261 ILE B CA 1
ATOM 5531 C C . ILE B 1 186 ? 26.930 10.634 -29.199 1.00 17.85 261 ILE B C 1
ATOM 5532 O O . ILE B 1 186 ? 26.975 9.552 -29.798 1.00 21.32 261 ILE B O 1
ATOM 5538 N N . LYS B 1 187 ? 26.855 11.792 -29.862 1.00 18.32 262 LYS B N 1
ATOM 5539 C CA . LYS B 1 187 ? 26.936 11.834 -31.303 1.00 18.94 262 LYS B CA 1
ATOM 5540 C C . LYS B 1 187 ? 27.390 13.204 -31.806 1.00 16.09 262 LYS B C 1
ATOM 5541 O O . LYS B 1 187 ? 27.120 14.223 -31.156 1.00 15.46 262 LYS B O 1
ATOM 5551 N N . GLU B 1 188 ? 28.106 13.187 -32.936 1.00 14.11 263 GLU B N 1
ATOM 5552 C CA . GLU B 1 188 ? 28.486 14.394 -33.682 1.00 16.58 263 GLU B CA 1
ATOM 5553 C C . GLU B 1 188 ? 27.636 14.367 -34.948 1.00 17.03 263 GLU B C 1
ATOM 5554 O O . GLU B 1 188 ? 27.570 13.323 -35.602 1.00 18.68 263 GLU B O 1
ATOM 5561 N N . ILE B 1 189 ? 26.996 15.462 -35.341 1.00 13.38 264 ILE B N 1
ATOM 5562 C CA . ILE B 1 189 ? 26.145 15.581 -36.548 1.00 15.17 264 ILE B CA 1
ATOM 5563 C C . ILE B 1 189 ? 26.847 16.588 -37.482 1.00 13.27 264 ILE B C 1
ATOM 5564 O O . ILE B 1 189 ? 27.160 17.715 -37.067 1.00 12.16 264 ILE B O 1
ATOM 5570 N N . PHE B 1 190 ? 27.200 16.225 -38.714 1.00 14.57 265 PHE B N 1
ATOM 5571 C CA . PHE B 1 190 ? 27.914 17.120 -39.596 1.00 13.16 265 PHE B CA 1
ATOM 5572 C C . PHE B 1 190 ? 26.855 17.549 -40.590 1.00 11.66 265 PHE B C 1
ATOM 5573 O O . PHE B 1 190 ? 26.367 16.699 -41.347 1.00 13.10 265 PHE B O 1
ATOM 5582 N N . PRO B 1 191 ? 26.432 18.802 -40.607 1.00 9.92 266 PRO B N 1
ATOM 5583 C CA . PRO B 1 191 ? 25.413 19.317 -41.510 1.00 10.42 266 PRO B CA 1
ATOM 5584 C C . PRO B 1 191 ? 25.804 19.230 -42.970 1.00 12.96 266 PRO B C 1
ATOM 5585 O O . PRO B 1 191 ? 26.985 19.316 -43.317 1.00 15.51 266 PRO B O 1
ATOM 5589 N N . THR B 1 192 ? 24.798 19.179 -43.816 1.00 14.98 267 THR B N 1
ATOM 5590 C CA . THR B 1 192 ? 24.975 19.200 -45.242 1.00 16.53 267 THR B CA 1
ATOM 5591 C C . THR B 1 192 ? 24.408 20.529 -45.803 1.00 15.83 267 THR B C 1
ATOM 5592 O O . THR B 1 192 ? 23.710 21.269 -45.090 1.00 14.56 267 THR B O 1
ATOM 5598 N N . GLY B 1 193 ? 24.649 20.911 -47.068 1.00 12.03 268 GLY B N 1
ATOM 5599 C CA . GLY B 1 193 ? 23.978 22.064 -47.613 1.00 11.47 268 GLY B CA 1
ATOM 5600 C C . GLY B 1 193 ? 24.893 23.249 -47.789 1.00 13.06 268 GLY B C 1
ATOM 5601 O O . GLY B 1 193 ? 26.015 23.139 -48.283 1.00 14.49 268 GLY B O 1
ATOM 5603 N N . ARG B 1 194 ? 24.422 24.415 -47.401 1.00 9.78 269 ARG B N 1
ATOM 5604 C CA . ARG B 1 194 ? 25.143 25.649 -47.563 1.00 9.14 269 ARG B CA 1
ATOM 5605 C C . ARG B 1 194 ? 25.776 25.732 -46.177 1.00 13.07 269 ARG B C 1
ATOM 5606 O O . ARG B 1 194 ? 25.204 26.240 -45.189 1.00 13.70 269 ARG B O 1
ATOM 5620 N N . VAL B 1 195 ? 27.047 25.331 -46.183 1.00 11.53 270 VAL B N 1
ATOM 5621 C CA . VAL B 1 195 ? 27.795 25.116 -44.962 1.00 11.68 270 VAL B CA 1
ATOM 5622 C C . VAL B 1 195 ? 29.034 26.000 -44.747 1.00 13.14 270 VAL B C 1
ATOM 5623 O O . VAL B 1 195 ? 29.722 25.869 -43.720 1.00 14.10 270 VAL B O 1
ATOM 5628 N N . GLU B 1 196 ? 29.346 26.972 -45.613 1.00 11.18 271 GLU B N 1
ATOM 5629 C CA . GLU B 1 196 ? 30.609 27.683 -45.461 1.00 11.69 271 GLU B CA 1
ATOM 5630 C C . GLU B 1 196 ? 30.796 28.580 -44.239 1.00 11.24 271 GLU B C 1
ATOM 5631 O O . GLU B 1 196 ? 31.928 28.810 -43.820 1.00 12.48 271 GLU B O 1
ATOM 5638 N N . HIS B 1 197 ? 29.750 29.129 -43.609 1.00 11.41 272 HIS B N 1
ATOM 5639 C CA . HIS B 1 197 ? 29.917 29.898 -42.405 1.00 9.64 272 HIS B CA 1
ATOM 5640 C C . HIS B 1 197 ? 28.576 29.935 -41.663 1.00 10.81 272 HIS B C 1
ATOM 5641 O O . HIS B 1 197 ? 27.601 30.537 -42.126 1.00 11.70 272 HIS B O 1
ATOM 5651 N N . THR B 1 198 ? 28.532 29.269 -40.503 1.00 7.62 273 THR B N 1
ATOM 5652 C CA . THR B 1 198 ? 27.352 29.246 -39.659 1.00 9.56 273 THR B CA 1
ATOM 5653 C C . THR B 1 198 ? 27.873 29.422 -38.239 1.00 8.44 273 THR B C 1
ATOM 5654 O O . THR B 1 198 ? 28.699 28.629 -37.810 1.00 8.43 273 THR B O 1
ATOM 5660 N N . GLU B 1 199 ? 27.450 30.406 -37.483 1.00 7.57 274 GLU B N 1
ATOM 5661 C CA . GLU B 1 199 ? 27.819 30.564 -36.067 1.00 10.10 274 GLU B CA 1
ATOM 5662 C C . GLU B 1 199 ? 26.655 31.145 -35.238 1.00 5.72 274 GLU B C 1
ATOM 5663 O O . GLU B 1 199 ? 25.659 31.641 -35.799 1.00 9.85 274 GLU B O 1
ATOM 5670 N N . GLU B 1 200 ? 26.796 31.114 -33.909 1.00 6.21 275 GLU B N 1
ATOM 5671 C CA . GLU B 1 200 ? 25.813 31.687 -32.994 1.00 5.28 275 GLU B CA 1
ATOM 5672 C C . GLU B 1 200 ? 24.332 31.358 -33.309 1.00 4.86 275 GLU B C 1
ATOM 5673 O O . GLU B 1 200 ? 23.432 32.207 -33.262 1.00 5.23 275 GLU B O 1
ATOM 5680 N N . CYS B 1 201 ? 24.064 30.094 -33.674 1.00 5.83 276 CYS B N 1
ATOM 5681 C CA . CYS B 1 201 ? 22.686 29.658 -33.953 1.00 5.74 276 CYS B CA 1
ATOM 5682 C C . CYS B 1 201 ? 21.800 29.845 -32.739 1.00 7.58 276 CYS B C 1
ATOM 5683 O O . CYS B 1 201 ? 22.222 29.669 -31.587 1.00 9.62 276 CYS B O 1
ATOM 5687 N N . THR B 1 202 ? 20.607 30.372 -33.009 1.00 8.66 277 THR B N 1
ATOM 5688 C CA . THR B 1 202 ? 19.537 30.463 -32.015 1.00 7.97 277 THR B CA 1
ATOM 5689 C C . THR B 1 202 ? 18.586 29.362 -32.488 1.00 8.31 277 THR B C 1
ATOM 5690 O O . THR B 1 202 ? 18.109 29.397 -33.626 1.00 8.05 277 THR B O 1
ATOM 5696 N N . CYS B 1 203 ? 18.418 28.324 -31.660 1.00 8.30 278 CYS B N 1
ATOM 5697 C CA . CYS B 1 203 ? 17.691 27.119 -32.057 1.00 8.20 278 CYS B CA 1
ATOM 5698 C C . CYS B 1 203 ? 16.488 26.811 -31.166 1.00 11.08 278 CYS B C 1
ATOM 5699 O O . CYS B 1 203 ? 16.496 27.124 -29.958 1.00 10.91 278 CYS B O 1
ATOM 5703 N N . GLY B 1 204 ? 15.457 26.191 -31.723 1.00 10.16 279 GLY B N 1
ATOM 5704 C CA . GLY B 1 204 ? 14.278 25.799 -30.940 1.00 9.71 279 GLY B CA 1
ATOM 5705 C C . GLY B 1 204 ? 13.581 24.672 -31.669 1.00 11.12 279 GLY B C 1
ATOM 5706 O O . GLY B 1 204 ? 13.957 24.281 -32.799 1.00 6.56 279 GLY B O 1
ATOM 5708 N N . PHE B 1 205 ? 12.551 24.145 -31.035 1.00 8.23 280 PHE B N 1
ATOM 5709 C CA . PHE B 1 205 ? 11.815 23.034 -31.613 1.00 11.39 280 PHE B CA 1
ATOM 5710 C C . PHE B 1 205 ? 10.679 23.468 -32.503 1.00 11.49 280 PHE B C 1
ATOM 5711 O O . PHE B 1 205 ? 9.810 24.239 -32.074 1.00 10.47 280 PHE B O 1
ATOM 5720 N N . ALA B 1 206 ? 10.698 23.044 -33.755 1.00 12.02 281 ALA B N 1
ATOM 5721 C CA . ALA B 1 206 ? 9.570 23.293 -34.637 1.00 12.97 281 ALA B CA 1
ATOM 5722 C C . ALA B 1 206 ? 8.488 22.224 -34.415 1.00 13.88 281 ALA B C 1
ATOM 5723 O O . ALA B 1 206 ? 7.314 22.487 -34.657 1.00 13.73 281 ALA B O 1
ATOM 5726 N N . SER B 1 207 ? 8.847 21.036 -33.920 1.00 14.41 282 SER B N 1
ATOM 5727 C CA . SER B 1 207 ? 7.949 19.923 -33.637 1.00 14.29 282 SER B CA 1
ATOM 5728 C C . SER B 1 207 ? 8.801 18.953 -32.823 1.00 13.40 282 SER B C 1
ATOM 5729 O O . SER B 1 207 ? 9.961 19.244 -32.511 1.00 14.11 282 SER B O 1
ATOM 5734 N N . ASN B 1 208 ? 8.266 17.763 -32.520 1.00 14.55 283 ASN B N 1
ATOM 5735 C CA . ASN B 1 208 ? 9.045 16.718 -31.862 1.00 16.70 283 ASN B CA 1
ATOM 5736 C C . ASN B 1 208 ? 10.054 16.072 -32.809 1.00 14.68 283 ASN B C 1
ATOM 5737 O O . ASN B 1 208 ? 10.908 15.296 -32.382 1.00 16.67 283 ASN B O 1
ATOM 5744 N N . LYS B 1 209 ? 10.023 16.435 -34.095 1.00 12.79 284 LYS B N 1
ATOM 5745 C CA . LYS B 1 209 ? 10.902 15.810 -35.042 1.00 16.86 284 LYS B CA 1
ATOM 5746 C C . LYS B 1 209 ? 11.937 16.806 -35.550 1.00 13.12 284 LYS B C 1
ATOM 5747 O O . LYS B 1 209 ? 12.972 16.367 -36.062 1.00 13.23 284 LYS B O 1
ATOM 5757 N N . THR B 1 210 ? 11.785 18.121 -35.419 1.00 12.16 285 THR B N 1
ATOM 5758 C CA . THR B 1 210 ? 12.713 19.024 -36.057 1.00 12.63 285 THR B CA 1
ATOM 5759 C C . THR B 1 210 ? 13.180 20.135 -35.154 1.00 10.77 285 THR B C 1
ATOM 5760 O O . THR B 1 210 ? 12.307 20.775 -34.569 1.00 12.89 285 THR B O 1
ATOM 5766 N N . ILE B 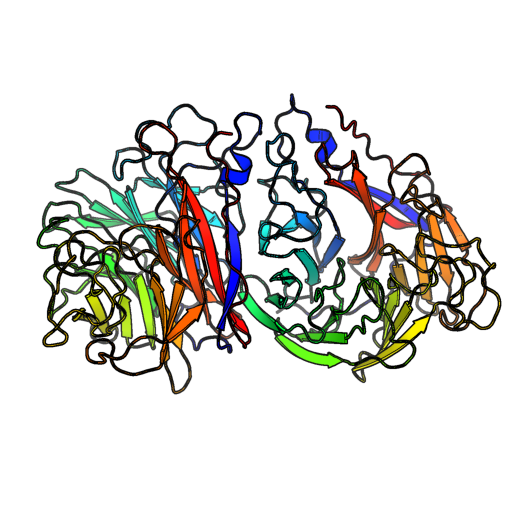1 211 ? 14.494 20.333 -35.016 1.00 10.08 286 ILE B N 1
ATOM 5767 C CA . ILE B 1 211 ? 15.023 21.547 -34.401 1.00 10.06 286 ILE B CA 1
ATOM 5768 C C . ILE B 1 211 ? 15.339 22.498 -35.560 1.00 10.86 286 ILE B C 1
ATOM 5769 O O . ILE B 1 211 ? 15.908 22.061 -36.570 1.00 12.72 286 ILE B O 1
ATOM 5775 N N . GLU B 1 212 ? 14.959 23.770 -35.482 1.00 8.92 287 GLU B N 1
ATOM 5776 C CA . GLU B 1 212 ? 15.343 24.734 -36.505 1.00 9.43 287 GLU B CA 1
ATOM 5777 C C . GLU B 1 212 ? 16.192 25.820 -35.877 1.00 11.07 287 GLU B C 1
ATOM 5778 O O . GLU B 1 212 ? 15.995 26.135 -34.697 1.00 9.50 287 GLU B O 1
ATOM 5785 N N . CYS B 1 213 ? 17.119 26.449 -36.603 1.00 8.92 288 CYS B N 1
ATOM 5786 C CA . CYS B 1 213 ? 17.976 27.470 -36.029 1.00 9.57 288 CYS B CA 1
ATOM 5787 C C . CYS B 1 213 ? 18.162 28.636 -36.994 1.00 8.19 288 CYS B C 1
ATOM 5788 O O . CYS B 1 213 ? 18.333 28.391 -38.197 1.00 9.55 288 CYS B O 1
ATOM 5792 N N . ALA B 1 214 ? 18.116 29.870 -36.511 1.00 6.82 289 ALA B N 1
ATOM 5793 C CA . ALA B 1 214 ? 18.440 31.031 -37.354 1.00 6.10 289 ALA B CA 1
ATOM 5794 C C . ALA B 1 214 ? 19.810 31.459 -36.816 1.00 8.83 289 ALA B C 1
ATOM 5795 O O . ALA B 1 214 ? 19.970 31.750 -35.619 1.00 9.89 289 ALA B O 1
ATOM 5798 N N . CYS B 1 215 ? 20.814 31.455 -37.712 1.00 6.76 290 CYS B N 1
ATOM 5799 C CA . CYS B 1 215 ? 22.192 31.669 -37.334 1.00 8.30 290 CYS B CA 1
ATOM 5800 C C . CYS B 1 215 ? 22.779 32.928 -37.934 1.00 9.99 290 CYS B C 1
ATOM 5801 O O . CYS B 1 215 ? 22.079 33.725 -38.571 1.00 7.20 290 CYS B O 1
ATOM 5805 N N . ARG B 1 216 ? 24.071 33.171 -37.680 1.00 8.90 291 ARG B N 1
ATOM 5806 C CA . ARG B 1 216 ? 24.797 34.347 -38.130 1.00 9.03 291 ARG B CA 1
ATOM 5807 C C . ARG B 1 216 ? 25.837 33.914 -39.162 1.00 8.26 291 ARG B C 1
ATOM 5808 O O . ARG B 1 216 ? 26.515 32.908 -38.917 1.00 7.45 291 ARG B O 1
ATOM 5822 N N . ASP B 1 217 ? 26.008 34.623 -40.268 1.00 7.10 292 ASP B N 1
ATOM 5823 C CA . ASP B 1 217 ? 27.118 34.373 -41.184 1.00 8.53 292 ASP B CA 1
ATOM 5824 C C . ASP B 1 217 ? 27.930 35.668 -41.004 1.00 8.01 292 ASP B C 1
ATOM 5825 O O . ASP B 1 217 ? 27.507 36.773 -41.386 1.00 7.38 292 ASP B O 1
ATOM 5831 N N . ASN B 1 218 ? 29.126 35.557 -40.400 1.00 8.79 293 ASN B N 1
ATOM 5832 C CA . ASN B 1 218 ? 29.905 36.743 -40.115 1.00 7.87 293 ASN B CA 1
ATOM 5833 C C . ASN B 1 218 ? 30.775 37.169 -41.297 1.00 9.22 293 ASN B C 1
ATOM 5834 O O . ASN B 1 218 ? 31.437 38.201 -41.266 1.00 7.32 293 ASN B O 1
ATOM 5842 N N . SER B 1 219 ? 30.757 36.398 -42.365 1.00 10.30 294 SER B N 1
ATOM 5843 C CA . SER B 1 219 ? 31.661 36.609 -43.479 1.00 12.62 294 SER B CA 1
ATOM 5844 C C . SER B 1 219 ? 31.018 36.935 -44.826 1.00 13.20 294 SER B C 1
ATOM 5845 O O . SER B 1 219 ? 31.388 37.908 -45.457 1.00 13.00 294 SER B O 1
ATOM 5850 N N . TYR B 1 220 ? 30.058 36.143 -45.284 1.00 11.30 295 TYR B N 1
ATOM 5851 C CA . TYR B 1 220 ? 29.581 36.186 -46.646 1.00 12.79 295 TYR B CA 1
ATOM 5852 C C . TYR B 1 220 ? 28.234 36.785 -46.968 1.00 13.72 295 TYR B C 1
ATOM 5853 O O . TYR B 1 220 ? 27.952 37.106 -48.134 1.00 15.72 295 TYR B O 1
ATOM 5864 N N . THR B 1 221 ? 27.333 36.877 -45.982 1.00 12.07 296 THR B N 1
ATOM 5865 C CA . THR B 1 221 ? 25.987 37.321 -46.293 1.00 10.96 296 THR B CA 1
ATOM 5866 C C . THR B 1 221 ? 25.298 37.923 -45.075 1.00 8.93 296 THR B C 1
ATOM 5867 O O . THR B 1 221 ? 25.751 37.760 -43.933 1.00 7.70 296 THR B O 1
ATOM 5873 N N . ALA B 1 222 ? 24.284 38.722 -45.378 1.00 6.79 297 ALA B N 1
ATOM 5874 C CA . ALA B 1 222 ? 23.378 39.302 -44.403 1.00 8.44 297 ALA B CA 1
ATOM 5875 C C . ALA B 1 222 ? 22.082 38.488 -44.272 1.00 9.05 297 ALA B C 1
ATOM 5876 O O . ALA B 1 222 ? 21.215 38.843 -43.453 1.00 10.07 297 ALA B O 1
ATOM 5879 N N . LYS B 1 223 ? 21.921 37.417 -45.093 1.00 8.47 298 LYS B N 1
ATOM 5880 C CA . LYS B 1 223 ? 20.859 36.442 -44.963 1.00 7.64 298 LYS B CA 1
ATOM 5881 C C . LYS B 1 223 ? 21.277 35.545 -43.810 1.00 10.85 298 LYS B C 1
ATOM 5882 O O . LYS B 1 223 ? 22.474 35.390 -43.561 1.00 10.73 298 LYS B O 1
ATOM 5892 N N . ARG B 1 224 ? 20.370 35.055 -42.978 1.00 8.95 299 ARG B N 1
ATOM 5893 C CA . ARG B 1 224 ? 20.763 34.117 -41.925 1.00 10.35 299 ARG B CA 1
ATOM 5894 C C . ARG B 1 224 ? 20.813 32.671 -42.423 1.00 11.14 299 ARG B C 1
ATOM 5895 O O . ARG B 1 224 ? 19.835 32.202 -43.062 1.00 12.23 299 ARG B O 1
ATOM 5909 N N . PRO B 1 225 ? 21.915 31.901 -42.165 1.00 11.52 300 PRO B N 1
ATOM 5910 C CA . PRO B 1 225 ? 21.925 30.463 -42.299 1.00 10.85 300 PRO B CA 1
ATOM 5911 C C . PRO B 1 225 ? 20.764 29.917 -41.481 1.00 11.95 300 PRO B C 1
ATOM 5912 O O . PRO B 1 225 ? 20.583 30.333 -40.328 1.00 12.29 300 PRO B O 1
ATOM 5916 N N . PHE B 1 226 ? 19.971 29.032 -42.080 1.00 10.05 301 PHE B N 1
ATOM 5917 C CA . PHE B 1 226 ? 18.845 28.467 -41.386 1.00 11.18 301 PHE B CA 1
ATOM 5918 C C . PHE B 1 226 ? 19.033 26.941 -41.424 1.00 11.54 301 PHE B C 1
ATOM 5919 O O . PHE B 1 226 ? 19.074 26.296 -42.487 1.00 6.66 301 PHE B O 1
ATOM 5928 N N . VAL B 1 227 ? 19.183 26.368 -40.233 1.00 10.36 302 VAL B N 1
ATOM 5929 C CA . VAL B 1 227 ? 19.377 24.940 -40.031 1.00 11.20 302 VAL B CA 1
ATOM 5930 C C . VAL B 1 227 ? 18.031 24.222 -39.820 1.00 11.99 302 VAL B C 1
ATOM 5931 O O . VAL B 1 227 ? 17.135 24.748 -39.135 1.00 10.83 302 VAL B O 1
ATOM 5936 N N . LYS B 1 228 ? 17.901 23.027 -40.404 1.00 11.63 303 LYS B N 1
ATOM 5937 C CA . LYS B 1 228 ? 16.794 22.136 -40.114 1.00 10.54 303 LYS B CA 1
ATOM 5938 C C . LYS B 1 228 ? 17.481 20.839 -39.701 1.00 9.63 303 LYS B C 1
ATOM 5939 O O . LYS B 1 228 ? 18.194 20.174 -40.464 1.00 10.50 303 LYS B O 1
ATOM 5949 N N . LEU B 1 229 ? 17.363 20.507 -38.431 1.00 12.28 304 LEU B N 1
ATOM 5950 C CA . LEU B 1 229 ? 17.945 19.291 -37.869 1.00 13.35 304 LEU B CA 1
ATOM 5951 C C . LEU B 1 229 ? 16.835 18.286 -37.567 1.00 14.89 304 LEU B C 1
ATOM 5952 O O . LEU B 1 229 ? 15.934 18.512 -36.741 1.00 11.68 304 LEU B O 1
ATOM 5958 N N . ASN B 1 230 ? 16.911 17.141 -38.236 1.00 15.46 305 ASN B N 1
ATOM 5959 C CA . ASN B 1 230 ? 15.955 16.083 -38.014 1.00 15.12 305 ASN B CA 1
ATOM 5960 C C . ASN B 1 230 ? 16.427 15.278 -36.795 1.00 15.00 305 ASN B C 1
ATOM 5961 O O . ASN B 1 230 ? 17.442 14.579 -36.849 1.00 12.75 305 ASN B O 1
ATOM 5969 N N . VAL B 1 231 ? 15.654 15.313 -35.729 1.00 12.46 306 VAL B N 1
ATOM 5970 C CA . VAL B 1 231 ? 15.965 14.664 -34.476 1.00 18.78 306 VAL B CA 1
ATOM 5971 C C . VAL B 1 231 ? 15.817 13.156 -34.516 1.00 21.21 306 VAL B C 1
ATOM 5972 O O . VAL B 1 231 ? 16.451 12.435 -33.745 1.00 19.99 306 VAL B O 1
ATOM 5977 N N . GLU B 1 232 ? 14.955 12.659 -35.392 1.00 23.06 307 GLU B N 1
ATOM 5978 C CA . GLU B 1 232 ? 14.787 11.220 -35.516 1.00 25.32 307 GLU B CA 1
ATOM 5979 C C . GLU B 1 232 ? 15.953 10.552 -36.221 1.00 21.74 307 GLU B C 1
ATOM 5980 O O . GLU B 1 232 ? 16.260 9.398 -35.913 1.00 22.10 307 GLU B O 1
ATOM 5987 N N . THR B 1 233 ? 16.576 11.238 -37.188 1.00 19.32 308 THR B N 1
ATOM 5988 C CA . THR B 1 233 ? 17.693 10.656 -37.943 1.00 18.51 308 THR B CA 1
ATOM 5989 C C . THR B 1 233 ? 19.066 11.228 -37.635 1.00 16.54 308 THR B C 1
ATOM 5990 O O . THR B 1 233 ? 20.062 10.744 -38.171 1.00 15.18 308 THR B O 1
ATOM 5996 N N . ASP B 1 234 ? 19.083 12.297 -36.833 1.00 16.07 309 ASP B N 1
ATOM 5997 C CA . ASP B 1 234 ? 20.291 13.004 -36.441 1.00 16.64 309 ASP B CA 1
ATOM 5998 C C . ASP B 1 234 ? 21.100 13.453 -37.632 1.00 16.63 309 ASP B C 1
ATOM 5999 O O . ASP B 1 234 ? 22.288 13.182 -37.819 1.00 18.29 309 ASP B O 1
ATOM 6005 N N . THR B 1 235 ? 20.387 14.169 -38.493 1.00 16.29 310 THR B N 1
ATOM 6006 C CA . THR B 1 235 ? 21.012 14.725 -39.677 1.00 14.29 310 THR B CA 1
ATOM 6007 C C . THR B 1 235 ? 20.605 16.183 -39.716 1.00 13.30 310 THR B C 1
ATOM 6008 O O . THR B 1 235 ? 19.488 16.513 -39.271 1.00 11.99 310 THR B O 1
ATOM 6014 N N . ALA B 1 236 ? 21.438 17.062 -40.278 1.00 10.08 311 ALA B N 1
ATOM 6015 C CA . ALA B 1 236 ? 21.118 18.477 -40.379 1.00 11.07 311 ALA B CA 1
ATOM 6016 C C . ALA B 1 236 ? 21.394 19.002 -41.801 1.00 11.77 311 ALA B C 1
ATOM 6017 O O . ALA B 1 236 ? 22.313 18.524 -42.472 1.00 9.15 311 ALA B O 1
ATOM 6020 N N . GLU B 1 237 ? 20.628 19.957 -42.322 1.00 13.89 312 GLU B N 1
ATOM 6021 C CA . GLU B 1 237 ? 20.889 20.579 -43.600 1.00 11.72 312 GLU B CA 1
ATOM 6022 C C . GLU B 1 237 ? 20.709 22.060 -43.332 1.00 10.31 312 GLU B C 1
ATOM 6023 O O . GLU B 1 237 ? 19.868 22.481 -42.512 1.00 12.40 312 GLU B O 1
ATOM 6030 N N . ILE B 1 238 ? 21.539 22.840 -44.001 1.00 7.55 313 ILE B N 1
ATOM 6031 C CA . ILE B 1 238 ? 21.549 24.264 -43.822 1.00 9.69 313 ILE B CA 1
ATOM 6032 C C . ILE B 1 238 ? 21.352 24.898 -45.189 1.00 9.28 313 ILE B C 1
ATOM 6033 O O . ILE B 1 238 ? 21.939 24.466 -46.180 1.00 9.07 313 ILE B O 1
ATOM 6039 N N . ARG B 1 239 ? 20.515 25.916 -45.287 1.00 11.32 314 ARG B N 1
ATOM 6040 C CA . ARG B 1 239 ? 20.448 26.767 -46.484 1.00 11.63 314 ARG B CA 1
ATOM 6041 C C . ARG B 1 239 ? 20.134 28.151 -45.953 1.00 11.79 314 ARG B C 1
ATOM 6042 O O . ARG B 1 239 ? 19.615 28.304 -44.837 1.00 11.04 314 ARG B O 1
ATOM 6056 N N . LEU B 1 240 ? 20.450 29.189 -46.726 1.00 12.25 315 LEU B N 1
ATOM 6057 C CA . LEU B 1 240 ? 20.139 30.572 -46.336 1.00 10.84 315 LEU B CA 1
ATOM 6058 C C . LEU B 1 240 ? 18.647 30.859 -46.309 1.00 12.14 315 LEU B C 1
ATOM 6059 O O . LEU B 1 240 ? 17.888 30.273 -47.076 1.00 11.58 315 LEU B O 1
ATOM 6065 N N . MET B 1 241 ? 18.185 31.743 -45.427 1.00 10.25 316 MET B N 1
ATOM 6066 C CA . MET B 1 241 ? 16.799 32.137 -45.440 1.00 11.76 316 MET B CA 1
ATOM 6067 C C . MET B 1 241 ? 16.604 32.954 -46.718 1.00 11.26 316 MET B C 1
ATOM 6068 O O . MET B 1 241 ? 17.436 33.848 -47.046 1.00 9.69 316 MET B O 1
ATOM 6074 N N . CYS B 1 242 ? 15.506 32.693 -47.436 1.00 12.66 317 CYS B N 1
ATOM 6075 C CA . CYS B 1 242 ? 15.226 33.417 -48.683 1.00 12.96 317 CYS B CA 1
ATOM 6076 C C . CYS B 1 242 ? 14.448 34.722 -48.515 1.00 14.81 317 CYS B C 1
ATOM 6077 O O . CYS B 1 242 ? 14.376 35.513 -49.475 1.00 13.77 317 CYS B O 1
ATOM 6081 N N . THR B 1 243 ? 13.832 34.996 -47.343 1.00 13.64 318 THR B N 1
ATOM 6082 C CA . THR B 1 243 ? 13.031 36.199 -47.167 1.00 12.47 318 THR B CA 1
ATOM 6083 C C . THR B 1 243 ? 13.768 37.474 -47.527 1.00 10.37 318 THR B C 1
ATOM 6084 O O . THR B 1 243 ? 14.958 37.680 -47.178 1.00 12.69 318 THR B O 1
ATOM 6090 N N . GLU B 1 244 ? 13.021 38.368 -48.195 1.00 12.23 319 GLU B N 1
ATOM 6091 C CA . GLU B 1 244 ? 13.615 39.639 -48.517 1.00 12.74 319 GLU B CA 1
ATOM 6092 C C . GLU B 1 244 ? 13.832 40.486 -47.267 1.00 12.21 319 GLU B C 1
ATOM 6093 O O . GLU B 1 244 ? 14.578 41.455 -47.346 1.00 10.02 319 GLU B O 1
ATOM 6100 N N . THR B 1 245 ? 13.308 40.118 -46.081 1.00 11.44 320 THR B N 1
ATOM 6101 C CA . THR B 1 245 ? 13.516 40.883 -44.846 1.00 9.15 320 THR B CA 1
ATOM 6102 C C . THR B 1 245 ? 14.822 40.388 -44.205 1.00 11.41 320 THR B C 1
ATOM 6103 O O . THR B 1 245 ? 14.797 39.584 -43.266 1.00 9.17 320 THR B O 1
ATOM 6109 N N . TYR B 1 246 ? 15.996 40.817 -44.685 1.00 7.85 321 TYR B N 1
ATOM 6110 C CA . TYR B 1 246 ? 17.260 40.251 -44.225 1.00 8.82 321 TYR B CA 1
ATOM 6111 C C . TYR B 1 246 ? 17.418 40.491 -42.723 1.00 9.70 321 TYR B C 1
ATOM 6112 O O . TYR B 1 246 ? 17.138 41.604 -42.249 1.00 8.82 321 TYR B O 1
ATOM 6123 N N . LEU B 1 247 ? 17.764 39.439 -41.954 1.00 10.85 322 LEU B N 1
ATOM 6124 C CA . LEU B 1 247 ? 17.766 39.602 -40.498 1.00 10.12 322 LEU B CA 1
ATOM 6125 C C . LEU B 1 247 ? 19.092 39.937 -39.851 1.00 10.25 322 LEU B C 1
ATOM 6126 O O . LEU B 1 247 ? 19.159 40.190 -38.637 1.00 9.61 322 LEU B O 1
ATOM 6132 N N . ASP B 1 248 ? 20.180 39.913 -40.609 1.00 8.80 323 ASP B N 1
ATOM 6133 C CA . ASP B 1 248 ? 21.468 40.228 -40.000 1.00 8.67 323 ASP B CA 1
ATOM 6134 C C . ASP B 1 248 ? 21.711 41.735 -39.895 1.00 10.87 323 ASP B C 1
ATOM 6135 O O . ASP B 1 248 ? 20.969 42.571 -40.438 1.00 11.73 323 ASP B O 1
ATOM 6141 N N . THR B 1 249 ? 22.763 42.107 -39.164 1.00 12.15 324 THR B N 1
ATOM 6142 C CA . THR B 1 249 ? 23.252 43.479 -39.097 1.00 11.74 324 THR B CA 1
ATOM 6143 C C . THR B 1 249 ? 24.773 43.371 -39.203 1.00 11.01 324 THR B C 1
ATOM 6144 O O . THR B 1 249 ? 25.408 42.710 -38.364 1.00 9.80 324 THR B O 1
ATOM 6150 N N . PRO B 1 250 ? 25.437 43.976 -40.190 1.00 11.60 325 PRO B N 1
ATOM 6151 C CA . PRO B 1 250 ? 24.840 44.869 -41.169 1.00 11.09 325 PRO B CA 1
ATOM 6152 C C . PRO B 1 250 ? 24.086 44.121 -42.259 1.00 11.22 325 PRO B C 1
ATOM 6153 O O . PRO B 1 250 ? 24.114 42.880 -42.322 1.00 9.68 325 PRO B O 1
ATOM 6157 N N . ARG B 1 251 ? 23.332 44.892 -43.046 1.00 11.20 326 ARG B N 1
ATOM 6158 C CA . ARG B 1 251 ? 22.550 44.294 -44.135 1.00 13.03 326 ARG B CA 1
ATOM 6159 C C . ARG B 1 251 ? 22.258 45.355 -45.193 1.00 12.57 326 ARG B C 1
ATOM 6160 O O . ARG B 1 251 ? 22.281 46.551 -44.870 1.00 10.45 326 ARG B O 1
ATOM 6174 N N . PRO B 1 252 ? 21.994 44.994 -46.463 1.00 15.12 327 PRO B N 1
ATOM 6175 C CA . PRO B 1 252 ? 21.483 45.947 -47.446 1.00 16.18 327 PRO B CA 1
ATOM 6176 C C . PRO B 1 252 ? 19.977 46.146 -47.249 1.00 17.14 327 PRO B C 1
ATOM 6177 O O . PRO B 1 252 ? 19.310 45.500 -46.394 1.00 16.23 327 PRO B O 1
ATOM 6181 N N . ASP B 1 253 ? 19.430 47.032 -48.082 1.00 14.63 328 ASP B N 1
ATOM 6182 C CA . ASP B 1 253 ? 17.980 47.257 -48.092 1.00 14.45 328 ASP B CA 1
ATOM 6183 C C . ASP B 1 253 ? 17.204 46.010 -48.395 1.00 13.39 328 ASP B C 1
ATOM 6184 O O . ASP B 1 253 ? 17.605 45.173 -49.214 1.00 13.51 328 ASP B O 1
ATOM 6190 N N . ASP B 1 254 ? 16.092 45.858 -47.706 1.00 14.45 329 ASP B N 1
ATOM 6191 C CA . ASP B 1 254 ? 15.254 44.711 -47.956 1.00 14.92 329 ASP B CA 1
ATOM 6192 C C . ASP B 1 254 ? 14.927 44.508 -49.419 1.00 16.02 329 ASP B C 1
ATOM 6193 O O . ASP B 1 254 ? 14.757 45.473 -50.177 1.00 14.71 329 ASP B O 1
ATOM 6199 N N . GLY B 1 255 ? 15.073 43.245 -49.809 1.00 12.65 330 GLY B N 1
ATOM 6200 C CA . GLY B 1 255 ? 14.704 42.819 -51.148 1.00 17.65 330 GLY B CA 1
ATOM 6201 C C . GLY B 1 255 ? 15.700 43.238 -52.213 1.00 18.12 330 GLY B C 1
ATOM 6202 O O . GLY B 1 255 ? 15.466 42.923 -53.382 1.00 18.53 330 GLY B O 1
ATOM 6204 N N . SER B 1 256 ? 16.817 43.896 -51.866 1.00 16.40 331 SER B N 1
ATOM 6205 C CA . SER B 1 256 ? 17.765 44.313 -52.871 1.00 18.05 331 SER B CA 1
ATOM 6206 C C . SER B 1 256 ? 18.697 43.198 -53.358 1.00 18.51 331 SER B C 1
ATOM 6207 O O . SER B 1 256 ? 19.438 43.378 -54.341 1.00 18.39 331 SER B O 1
ATOM 6212 N N . ILE B 1 257 ? 18.710 42.028 -52.700 1.00 17.14 332 ILE B N 1
ATOM 6213 C CA . ILE B 1 257 ? 19.587 40.980 -53.173 1.00 19.87 332 ILE B CA 1
ATOM 6214 C C . ILE B 1 257 ? 18.861 40.179 -5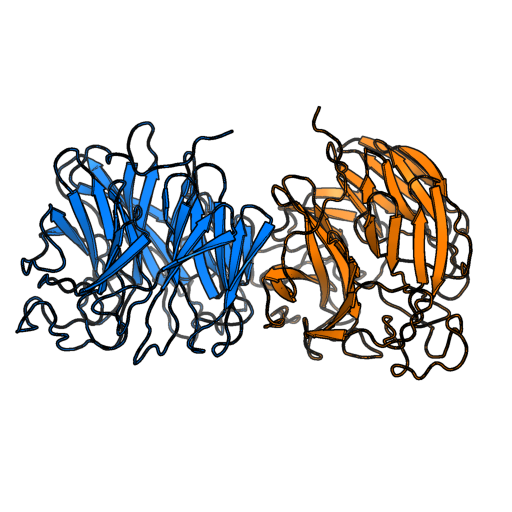4.253 1.00 19.89 332 ILE B C 1
ATOM 6215 O O . ILE B 1 257 ? 17.896 39.436 -54.054 1.00 20.49 332 ILE B O 1
ATOM 6221 N N . THR B 1 258 ? 19.382 40.418 -55.437 1.00 22.57 333 THR B N 1
ATOM 6222 C CA . THR B 1 258 ? 18.980 39.820 -56.706 1.00 23.93 333 THR B CA 1
ATOM 6223 C C . THR B 1 258 ? 19.375 38.347 -56.857 1.00 21.60 333 THR B C 1
ATOM 6224 O O . THR B 1 258 ? 20.298 37.878 -56.192 1.00 24.37 333 THR B O 1
ATOM 6230 N N . GLY B 1 259 ? 18.706 37.586 -57.712 1.00 19.39 334 GLY B N 1
ATOM 6231 C CA . GLY B 1 259 ? 19.134 36.232 -57.998 1.00 18.18 334 GLY B CA 1
ATOM 6232 C C . GLY B 1 259 ? 18.396 35.228 -57.153 1.00 15.14 334 GLY B C 1
ATOM 6233 O O . GLY B 1 259 ? 17.475 35.622 -56.434 1.00 17.22 334 GLY B O 1
ATOM 6235 N N . PRO B 1 260 ? 18.724 33.936 -57.226 1.00 14.06 335 PRO B N 1
ATOM 6236 C CA . PRO B 1 260 ? 18.081 32.880 -56.464 1.00 12.30 335 PRO B CA 1
ATOM 6237 C C . PRO B 1 260 ? 18.258 33.041 -54.947 1.00 13.20 335 PRO B C 1
ATOM 6238 O O . PRO B 1 260 ? 19.114 33.818 -54.458 1.00 13.62 335 PRO B O 1
ATOM 6242 N N . CYS B 1 261 ? 17.459 32.278 -54.176 1.00 12.43 336 CYS B N 1
ATOM 6243 C CA . CYS B 1 261 ? 17.461 32.297 -52.711 1.00 14.81 336 CYS B CA 1
ATOM 6244 C C . CYS B 1 261 ? 18.834 32.175 -52.066 1.00 14.35 336 CYS B C 1
ATOM 6245 O O . CYS B 1 261 ? 19.135 32.873 -51.085 1.00 11.30 336 CYS B O 1
ATOM 6249 N N . GLU B 1 262 ? 19.698 31.366 -52.698 1.00 14.98 337 GLU B N 1
ATOM 6250 C CA . GLU B 1 262 ? 21.007 31.102 -52.159 1.00 17.19 337 GLU B CA 1
ATOM 6251 C C . GLU B 1 262 ? 21.988 32.231 -52.411 1.00 16.57 337 GLU B C 1
ATOM 6252 O O . GLU B 1 262 ? 23.102 32.147 -51.856 1.00 15.66 337 GLU B O 1
ATOM 6259 N N . SER B 1 263 ? 21.657 33.271 -53.194 1.00 14.43 338 SER B N 1
ATOM 6260 C CA . SER B 1 263 ? 22.616 34.353 -53.470 1.00 13.67 338 SER B CA 1
ATOM 6261 C C . SER B 1 263 ? 23.019 35.048 -52.180 1.00 13.22 338 SER B C 1
ATOM 6262 O O . SER B 1 263 ? 22.167 35.362 -51.336 1.00 11.53 338 SER B O 1
ATOM 6267 N N . ASN B 1 264 ? 24.331 35.240 -52.027 1.00 12.81 339 ASN B N 1
ATOM 6268 C CA . ASN B 1 264 ? 24.909 35.881 -50.845 1.00 13.15 339 ASN B CA 1
ATOM 6269 C C . ASN B 1 264 ? 24.567 37.349 -50.718 1.00 13.97 339 ASN B C 1
ATOM 6270 O O . ASN B 1 264 ? 24.223 37.839 -49.638 1.00 15.84 339 ASN B O 1
ATOM 6278 N N . GLY B 1 265 ? 24.629 38.115 -51.793 1.00 15.04 340 GLY B N 1
ATOM 6279 C CA . GLY B 1 265 ? 24.369 39.550 -51.681 1.00 14.13 340 GLY B CA 1
ATOM 6280 C C . GLY B 1 265 ? 25.532 40.307 -51.039 1.00 16.54 340 GLY B C 1
ATOM 6281 O O . GLY B 1 265 ? 26.579 39.782 -50.683 1.00 13.93 340 GLY B O 1
ATOM 6283 N N . ASP B 1 266 ? 25.295 41.581 -50.923 1.00 15.51 341 ASP B N 1
ATOM 6284 C CA . ASP B 1 266 ? 26.250 42.570 -50.502 1.00 20.57 341 ASP B CA 1
ATOM 6285 C C . ASP B 1 266 ? 26.147 42.825 -49.006 1.00 17.71 341 ASP B C 1
ATOM 6286 O O . ASP B 1 266 ? 25.219 42.341 -48.358 1.00 14.54 341 ASP B O 1
ATOM 6292 N N . LYS B 1 267 ? 27.105 43.540 -48.398 1.00 14.03 342 LYS B N 1
ATOM 6293 C CA . LYS B 1 267 ? 27.167 43.867 -46.991 1.00 13.92 342 LYS B CA 1
ATOM 6294 C C . LYS B 1 267 ? 27.078 42.635 -46.082 1.00 13.67 342 LYS B C 1
ATOM 6295 O O . LYS B 1 267 ? 26.580 42.654 -44.948 1.00 13.46 342 LYS B O 1
ATOM 6305 N N . GLY B 1 268 ? 27.666 41.537 -46.548 1.00 14.92 343 GLY B N 1
ATOM 6306 C CA . GLY B 1 268 ? 27.669 40.316 -45.786 1.00 14.02 343 GLY B CA 1
ATOM 6307 C C . GLY B 1 268 ? 28.695 40.262 -44.661 1.00 13.24 343 GLY B C 1
ATOM 6308 O O . GLY B 1 268 ? 28.504 39.450 -43.723 1.00 12.07 343 GLY B O 1
ATOM 6310 N N . ARG B 1 269 ? 29.787 41.037 -44.698 1.00 14.76 344 ARG B N 1
ATOM 6311 C CA . ARG B 1 269 ? 30.786 40.965 -43.650 1.00 13.02 344 ARG B CA 1
ATOM 6312 C C . ARG B 1 269 ? 30.233 41.565 -42.357 1.00 13.18 344 ARG B C 1
ATOM 6313 O O . ARG B 1 269 ? 29.508 42.569 -42.369 1.00 13.63 344 ARG B O 1
ATOM 6327 N N . GLY B 1 270 ? 30.545 40.940 -41.221 1.00 12.36 345 GLY B N 1
ATOM 6328 C CA . GLY B 1 270 ? 29.954 41.356 -39.967 1.00 11.48 345 GLY B CA 1
ATOM 6329 C C . GLY B 1 270 ? 28.657 40.580 -39.735 1.00 12.50 345 GLY B C 1
ATOM 6330 O O . GLY B 1 270 ? 28.157 39.800 -40.586 1.00 10.52 345 GLY B O 1
ATOM 6332 N N . GLY B 1 271 ? 28.099 40.778 -38.553 1.00 11.80 346 GLY B N 1
ATOM 6333 C CA . GLY B 1 271 ? 26.911 40.041 -38.181 1.00 8.10 346 GLY B CA 1
ATOM 6334 C C . GLY B 1 271 ? 26.493 40.315 -36.750 1.00 9.39 346 GLY B C 1
ATOM 6335 O O . GLY B 1 271 ? 27.161 41.034 -35.979 1.00 9.55 346 GLY B O 1
ATOM 6337 N N . ILE B 1 272 ? 25.363 39.725 -36.393 1.00 7.09 347 ILE B N 1
ATOM 6338 C CA . ILE B 1 272 ? 24.892 39.802 -35.016 1.00 8.59 347 ILE B CA 1
ATOM 6339 C C . ILE B 1 272 ? 24.056 38.556 -34.728 1.00 7.91 347 ILE B C 1
ATOM 6340 O O . ILE B 1 272 ? 23.450 37.954 -35.648 1.00 10.45 347 ILE B O 1
ATOM 6346 N N . LYS B 1 273 ? 24.066 38.089 -33.462 1.00 6.81 348 LYS B N 1
ATOM 6347 C CA . LYS B 1 273 ? 23.227 36.940 -33.113 1.00 8.22 348 LYS B CA 1
ATOM 6348 C C . LYS B 1 273 ? 21.773 37.425 -33.125 1.00 8.74 348 LYS B C 1
ATOM 6349 O O . LYS B 1 273 ? 21.496 38.527 -32.630 1.00 6.53 348 LYS B O 1
ATOM 6359 N N . GLY B 1 274 ? 20.879 36.636 -33.705 1.00 7.35 349 GLY B N 1
ATOM 6360 C CA . GLY B 1 274 ? 19.488 37.035 -33.859 1.00 10.04 349 GLY B CA 1
ATOM 6361 C C . GLY B 1 274 ? 18.474 36.191 -33.123 1.00 8.50 349 GLY B C 1
ATOM 6362 O O . GLY B 1 274 ? 18.632 34.973 -33.019 1.00 9.38 349 GLY B O 1
ATOM 6364 N N . GLY B 1 275 ? 17.437 36.868 -32.598 1.00 8.75 350 GLY B N 1
ATOM 6365 C CA . GLY B 1 275 ? 16.309 36.214 -31.936 1.00 7.38 350 GLY B CA 1
ATOM 6366 C C . GLY B 1 275 ? 15.460 35.429 -32.924 1.00 8.93 350 GLY B C 1
ATOM 6367 O O . GLY B 1 275 ? 15.215 35.849 -34.066 1.00 7.79 350 GLY B O 1
ATOM 6369 N N . PHE B 1 276 ? 14.980 34.287 -32.471 1.00 6.19 351 PHE B N 1
ATOM 6370 C CA . PHE B 1 276 ? 14.145 33.405 -33.268 1.00 9.20 351 PHE B CA 1
ATOM 6371 C C . PHE B 1 276 ? 13.444 32.510 -32.257 1.00 9.51 351 PHE B C 1
ATOM 6372 O O . PHE B 1 276 ? 14.147 31.964 -31.364 1.00 8.42 351 PHE B O 1
ATOM 6381 N N . VAL B 1 277 ? 12.109 32.366 -32.346 1.00 8.26 352 VAL B N 1
ATOM 6382 C CA . VAL B 1 277 ? 11.427 31.388 -31.504 1.00 5.41 352 VAL B CA 1
ATOM 6383 C C . VAL B 1 277 ? 10.170 30.885 -32.230 1.00 7.03 352 VAL B C 1
ATOM 6384 O O . VAL B 1 277 ? 9.590 31.584 -33.056 1.00 6.99 352 VAL B O 1
ATOM 6389 N N . HIS B 1 278 ? 9.738 29.682 -31.905 1.00 8.76 353 HIS B N 1
ATOM 6390 C CA . HIS B 1 278 ? 8.592 29.056 -32.563 1.00 8.18 353 HIS B CA 1
ATOM 6391 C C . HIS B 1 278 ? 7.308 29.188 -31.753 1.00 11.46 353 HIS B C 1
ATOM 6392 O O . HIS B 1 278 ? 7.357 29.150 -30.520 1.00 10.22 353 HIS B O 1
ATOM 6402 N N . GLN B 1 279 ? 6.193 29.332 -32.454 1.00 8.30 354 GLN B N 1
ATOM 6403 C CA . GLN B 1 279 ? 4.911 29.260 -31.825 1.00 7.54 354 GLN B CA 1
ATOM 6404 C C . GLN B 1 279 ? 4.293 28.055 -32.530 1.00 10.43 354 GLN B C 1
ATOM 6405 O O . GLN B 1 279 ? 3.961 28.108 -33.725 1.00 10.63 354 GLN B O 1
ATOM 6414 N N . ARG B 1 280 ? 4.182 26.943 -31.817 1.00 9.47 355 ARG B N 1
ATOM 6415 C CA . ARG B 1 280 ? 3.665 25.713 -32.354 1.00 10.54 355 ARG B CA 1
ATOM 6416 C C . ARG B 1 280 ? 2.168 25.626 -32.078 1.00 11.89 355 ARG B C 1
ATOM 6417 O O . ARG B 1 280 ? 1.687 25.618 -30.929 1.00 12.42 355 ARG B O 1
ATOM 6431 N N . MET B 1 281 ? 1.414 25.558 -33.153 1.00 16.74 356 MET B N 1
ATOM 6432 C CA . MET B 1 281 ? -0.031 25.397 -33.066 1.00 19.94 356 MET B CA 1
ATOM 6433 C C . MET B 1 281 ? -0.349 24.037 -33.672 1.00 21.62 356 MET B C 1
ATOM 6434 O O . MET B 1 281 ? 0.506 23.367 -34.265 1.00 20.23 356 MET B O 1
ATOM 6440 N N . ALA B 1 282 ? -1.604 23.608 -33.525 1.00 24.76 357 ALA B N 1
ATOM 6441 C CA . ALA B 1 282 ? -2.028 22.300 -34.002 1.00 26.02 357 ALA B CA 1
ATOM 6442 C C . ALA B 1 282 ? -1.866 22.156 -35.498 1.00 28.52 357 ALA B C 1
ATOM 6443 O O . ALA B 1 282 ? -1.278 21.172 -35.961 1.00 30.45 357 ALA B O 1
ATOM 6446 N N . SER B 1 283 ? -2.273 23.158 -36.265 1.00 30.14 358 SER B N 1
ATOM 6447 C CA . SER B 1 283 ? -2.133 23.037 -37.708 1.00 34.20 358 SER B CA 1
ATOM 6448 C C . SER B 1 283 ? -1.265 24.094 -38.404 1.00 32.61 358 SER B C 1
ATOM 6449 O O . SER B 1 283 ? -1.228 24.126 -39.640 1.00 32.53 358 SER B O 1
ATOM 6454 N N . LYS B 1 284 ? -0.522 24.909 -37.639 1.00 28.88 359 LYS B N 1
ATOM 6455 C CA . LYS B 1 284 ? 0.178 26.055 -38.170 1.00 24.31 359 LYS B CA 1
ATOM 6456 C C . LYS B 1 284 ? 1.418 26.240 -37.317 1.00 21.17 359 LYS B C 1
ATOM 6457 O O . LYS B 1 284 ? 1.397 25.869 -36.133 1.00 18.98 359 LYS B O 1
ATOM 6467 N N . ILE B 1 285 ? 2.502 26.757 -37.886 1.00 19.86 360 ILE B N 1
ATOM 6468 C CA . ILE B 1 285 ? 3.666 27.119 -37.096 1.00 17.79 360 ILE B CA 1
ATOM 6469 C C . ILE B 1 285 ? 4.004 28.580 -37.356 1.00 16.09 360 ILE B C 1
ATOM 6470 O O . ILE B 1 285 ? 4.024 29.043 -38.486 1.00 13.12 360 ILE B O 1
ATOM 6476 N N . GLY B 1 286 ? 4.176 29.362 -36.300 1.00 12.68 361 GLY B N 1
ATOM 6477 C CA . GLY B 1 286 ? 4.643 30.717 -36.389 1.00 11.10 361 GLY B CA 1
ATOM 6478 C C . GLY B 1 286 ? 6.126 30.733 -36.037 1.00 12.35 361 GLY B C 1
ATOM 6479 O O . GLY B 1 286 ? 6.588 30.017 -35.126 1.00 11.16 361 GLY B O 1
ATOM 6481 N N . ARG B 1 287 ? 6.855 31.440 -36.892 1.00 10.88 362 ARG B N 1
ATOM 6482 C CA . ARG B 1 287 ? 8.266 31.694 -36.688 1.00 9.35 362 ARG B CA 1
ATOM 6483 C C . ARG B 1 287 ? 8.415 33.169 -36.389 1.00 8.88 362 ARG B C 1
ATOM 6484 O O . ARG B 1 287 ? 8.088 34.056 -37.194 1.00 12.50 362 ARG B O 1
ATOM 6498 N N . TRP B 1 288 ? 8.862 33.453 -35.176 1.00 8.85 363 TRP B N 1
ATOM 6499 C CA . TRP B 1 288 ? 9.012 34.814 -34.723 1.00 8.73 363 TRP B CA 1
ATOM 6500 C C . TRP B 1 288 ? 10.512 35.157 -34.745 1.00 10.18 363 TRP B C 1
ATOM 6501 O O . TRP B 1 288 ? 11.346 34.364 -34.298 1.00 10.73 363 TRP B O 1
ATOM 6514 N N . TYR B 1 289 ? 10.878 36.360 -35.226 1.00 10.07 364 TYR B N 1
ATOM 6515 C CA . TYR B 1 289 ? 12.252 36.776 -35.450 1.00 9.14 364 TYR B CA 1
ATOM 6516 C C . TYR B 1 289 ? 12.449 38.197 -34.995 1.00 10.48 364 TYR B C 1
ATOM 6517 O O . TYR B 1 289 ? 11.488 38.991 -35.060 1.00 10.01 364 TYR B O 1
ATOM 6528 N N . SER B 1 290 ? 13.677 38.571 -34.573 1.00 12.22 365 SER B N 1
ATOM 6529 C CA . SER B 1 290 ? 13.955 39.972 -34.255 1.00 11.38 365 SER B CA 1
ATOM 6530 C C . SER B 1 290 ? 15.159 40.448 -35.055 1.00 10.61 365 SER B C 1
ATOM 6531 O O . SER B 1 290 ? 16.029 39.633 -35.392 1.00 11.32 365 SER B O 1
ATOM 6536 N N . ARG B 1 291 ? 15.186 41.717 -35.430 1.00 9.98 366 ARG B N 1
ATOM 6537 C CA . ARG B 1 291 ? 16.361 42.273 -36.085 1.00 10.97 366 ARG B CA 1
ATOM 6538 C C . ARG B 1 291 ? 16.512 43.717 -35.645 1.00 7.40 366 ARG B C 1
ATOM 6539 O O . ARG B 1 291 ? 15.522 44.322 -35.191 1.00 8.24 366 ARG B O 1
ATOM 6553 N N . THR B 1 292 ? 17.724 44.287 -35.733 1.00 9.99 367 THR B N 1
ATOM 6554 C CA . THR B 1 292 ? 17.930 45.667 -35.321 1.00 10.10 367 THR B CA 1
ATOM 6555 C C . THR B 1 292 ? 17.131 46.642 -36.198 1.00 10.42 367 THR B C 1
ATOM 6556 O O . THR B 1 292 ? 16.797 46.338 -37.352 1.00 10.02 367 THR B O 1
ATOM 6562 N N . MET B 1 293 ? 16.798 47.807 -35.671 1.00 11.15 368 MET B N 1
ATOM 6563 C CA . MET B 1 293 ? 16.096 48.814 -36.457 1.00 13.19 368 MET B CA 1
ATOM 6564 C C . MET B 1 293 ? 17.069 49.384 -37.496 1.00 13.52 368 MET B C 1
ATOM 6565 O O . MET B 1 293 ? 16.714 49.549 -38.671 1.00 13.28 368 MET B O 1
ATOM 6571 N N . SER B 1 294 ? 18.308 49.686 -37.075 1.00 12.33 369 SER B N 1
ATOM 6572 C CA . SER B 1 294 ? 19.354 50.189 -37.958 1.00 11.96 369 SER B CA 1
ATOM 6573 C C . SER B 1 294 ? 19.890 49.071 -38.848 1.00 13.30 369 SER B C 1
ATOM 6574 O O . SER B 1 294 ? 20.066 47.917 -38.418 1.00 13.87 369 SER B O 1
ATOM 6579 N N . LYS B 1 295 ? 20.144 49.373 -40.129 1.00 12.09 370 LYS B N 1
ATOM 6580 C CA . LYS B 1 295 ? 20.684 48.360 -41.036 1.00 11.40 370 LYS B CA 1
ATOM 6581 C C . LYS B 1 295 ? 22.161 48.187 -40.813 1.00 11.77 370 LYS B C 1
ATOM 6582 O O . LYS B 1 295 ? 22.745 47.207 -41.293 1.00 12.08 370 LYS B O 1
ATOM 6592 N N . THR B 1 296 ? 22.824 49.128 -40.171 1.00 12.55 371 THR B N 1
ATOM 6593 C CA . THR B 1 296 ? 24.257 48.976 -40.023 1.00 14.48 371 THR B CA 1
ATOM 6594 C C . THR B 1 296 ? 24.768 49.010 -38.604 1.00 14.91 371 THR B C 1
ATOM 6595 O O . THR B 1 296 ? 25.914 48.613 -38.352 1.00 16.20 371 THR B O 1
ATOM 6601 N N . GLU B 1 297 ? 23.965 49.496 -37.664 1.00 15.03 372 GLU B N 1
ATOM 6602 C CA . GLU B 1 297 ? 24.412 49.615 -36.279 1.00 16.10 372 GLU B CA 1
ATOM 6603 C C . GLU B 1 297 ? 23.563 48.829 -35.306 1.00 11.99 372 GLU B C 1
ATOM 6604 O O . GLU B 1 297 ? 22.418 48.491 -35.623 1.00 10.77 372 GLU B O 1
ATOM 6611 N N . ARG B 1 298 ? 24.070 48.582 -34.093 1.00 9.57 373 ARG B N 1
ATOM 6612 C CA . ARG B 1 298 ? 23.338 47.785 -33.101 1.00 10.40 373 ARG B CA 1
ATOM 6613 C C . ARG B 1 298 ? 22.425 48.692 -32.305 1.00 8.33 373 ARG B C 1
ATOM 6614 O O . ARG B 1 298 ? 22.621 48.967 -31.120 1.00 10.08 373 ARG B O 1
ATOM 6628 N N . MET B 1 299 ? 21.386 49.178 -32.969 1.00 7.44 374 MET B N 1
ATOM 6629 C CA . MET B 1 299 ? 20.466 50.176 -32.415 1.00 8.69 374 MET B CA 1
ATOM 6630 C C . MET B 1 299 ? 19.069 49.739 -32.802 1.00 10.13 374 MET B C 1
ATOM 6631 O O . MET B 1 299 ? 18.801 49.454 -33.989 1.00 9.08 374 MET B O 1
ATOM 6637 N N . GLY B 1 300 ? 18.193 49.722 -31.786 1.00 10.11 375 GLY B N 1
ATOM 6638 C CA . GLY B 1 300 ? 16.796 49.364 -31.917 1.00 8.23 375 GLY B CA 1
ATOM 6639 C C . GLY B 1 300 ? 16.590 47.882 -32.099 1.00 8.20 375 GLY B C 1
ATOM 6640 O O . GLY B 1 300 ? 17.544 47.126 -32.318 1.00 7.35 375 GLY B O 1
ATOM 6642 N N . MET B 1 301 ? 15.342 47.413 -32.051 1.00 8.17 376 MET B N 1
ATOM 6643 C CA . MET B 1 301 ? 15.038 46.002 -32.235 1.00 7.24 376 MET B CA 1
ATOM 6644 C C . MET B 1 301 ? 13.558 45.879 -32.598 1.00 9.77 376 MET B C 1
ATOM 6645 O O . MET B 1 301 ? 12.693 46.391 -31.866 1.00 9.79 376 MET B O 1
ATOM 6651 N N . GLU B 1 302 ? 13.240 45.227 -33.720 1.00 10.52 377 GLU B N 1
ATOM 6652 C CA . GLU B 1 302 ? 11.848 45.009 -34.032 1.00 14.14 377 GLU B CA 1
ATOM 6653 C C . GLU B 1 302 ? 11.628 43.550 -34.337 1.00 13.54 377 GLU B C 1
ATOM 6654 O O . GLU B 1 302 ? 12.569 42.771 -34.560 1.00 12.21 377 GLU B O 1
ATOM 6661 N N . LEU B 1 303 ? 10.346 43.238 -34.161 1.00 12.61 378 LEU B N 1
ATOM 6662 C CA . LEU B 1 303 ? 9.819 41.889 -34.204 1.00 13.34 378 LEU B CA 1
ATOM 6663 C C . LEU B 1 303 ? 9.099 41.630 -35.520 1.00 11.41 378 LEU B C 1
ATOM 6664 O O . LEU B 1 303 ? 8.465 42.540 -36.060 1.00 10.95 378 LEU B O 1
ATOM 6670 N N . TYR B 1 304 ? 9.257 40.423 -36.042 1.00 11.61 379 TYR B N 1
ATOM 6671 C CA . TYR B 1 304 ? 8.640 40.006 -37.286 1.00 12.00 379 TYR B CA 1
ATOM 6672 C C . TYR B 1 304 ? 8.100 38.611 -37.084 1.00 13.80 379 TYR B C 1
ATOM 6673 O O . TYR B 1 304 ? 8.600 37.808 -36.274 1.00 13.93 379 TYR B O 1
ATOM 6684 N N . VAL B 1 305 ? 7.076 38.279 -37.882 1.00 12.91 380 VAL B N 1
ATOM 6685 C CA . VAL B 1 305 ? 6.552 36.926 -37.852 1.00 12.12 380 VAL B CA 1
ATOM 6686 C C . VAL B 1 305 ? 6.179 36.463 -39.260 1.00 10.74 380 VAL B C 1
ATOM 6687 O O . VAL B 1 305 ? 5.944 37.265 -40.184 1.00 10.51 380 VAL B O 1
ATOM 6692 N N . ARG B 1 306 ? 6.215 35.140 -39.392 1.00 11.02 381 ARG B N 1
ATOM 6693 C CA . ARG B 1 306 ? 5.676 34.490 -40.557 1.00 14.09 381 ARG B CA 1
ATOM 6694 C C . ARG B 1 306 ? 5.144 33.140 -40.132 1.00 12.03 381 ARG B C 1
ATOM 6695 O O . ARG B 1 306 ? 5.780 32.403 -39.380 1.00 15.65 381 ARG B O 1
ATOM 6709 N N . TYR B 1 307 ? 3.931 32.822 -40.580 1.00 14.07 382 TYR B N 1
ATOM 6710 C CA . TYR B 1 307 ? 3.348 31.525 -40.336 1.00 13.80 382 TYR B CA 1
ATOM 6711 C C . TYR B 1 307 ? 3.499 30.638 -41.565 1.00 16.35 382 TYR B C 1
ATOM 6712 O O . TYR B 1 307 ? 3.316 31.083 -42.711 1.00 15.91 382 TYR B O 1
ATOM 6723 N N . ASP B 1 308 ? 3.911 29.403 -41.275 1.00 13.63 383 ASP B N 1
ATOM 6724 C CA . ASP B 1 308 ? 4.119 28.317 -42.220 1.00 17.07 383 ASP B CA 1
ATOM 6725 C C . ASP B 1 308 ? 5.111 28.664 -43.319 1.00 16.93 383 ASP B C 1
ATOM 6726 O O . ASP B 1 308 ? 6.008 29.494 -43.122 1.00 16.28 383 ASP B O 1
ATOM 6732 N N . GLY B 1 309 ? 5.026 27.983 -44.473 1.00 19.26 384 GLY B N 1
ATOM 6733 C CA . GLY B 1 309 ? 5.962 28.200 -45.570 1.00 16.73 384 GLY B CA 1
ATOM 6734 C C . GLY B 1 309 ? 7.278 27.471 -45.318 1.00 17.44 384 GLY B C 1
ATOM 6735 O O . GLY B 1 309 ? 7.432 26.715 -44.339 1.00 17.31 384 GLY B O 1
ATOM 6737 N N . ASP B 1 310 ? 8.229 27.669 -46.214 1.00 16.39 385 ASP B N 1
ATOM 6738 C CA . ASP B 1 310 ? 9.529 27.060 -46.044 1.00 17.17 385 ASP B CA 1
ATOM 6739 C C . ASP B 1 310 ? 10.447 28.257 -46.081 1.00 15.10 385 ASP B C 1
ATOM 6740 O O . ASP B 1 310 ? 10.610 28.901 -47.122 1.00 15.66 385 ASP B O 1
ATOM 6746 N N . PRO B 1 311 ? 11.127 28.553 -44.960 1.00 14.80 386 PRO B N 1
ATOM 6747 C CA . PRO B 1 311 ? 12.159 29.595 -44.886 1.00 14.91 386 PRO B CA 1
ATOM 6748 C C . PRO B 1 311 ? 13.233 29.557 -45.966 1.00 13.40 386 PRO B C 1
ATOM 6749 O O . PRO B 1 311 ? 13.752 30.601 -46.378 1.00 13.98 386 PRO B O 1
ATOM 6753 N N . TRP B 1 312 ? 13.588 28.361 -46.431 1.00 12.54 387 TRP B N 1
ATOM 6754 C CA . TRP B 1 312 ? 14.633 28.242 -47.443 1.00 13.03 387 TRP B CA 1
ATOM 6755 C C . TRP B 1 312 ? 14.162 28.739 -48.802 1.00 14.24 387 TRP B C 1
ATOM 6756 O O . TRP B 1 312 ? 15.012 29.162 -49.591 1.00 15.77 387 TRP B O 1
ATOM 6769 N N . THR B 1 313 ? 12.858 28.738 -49.112 1.00 14.31 388 THR B N 1
ATOM 6770 C CA . THR B 1 313 ? 12.382 29.117 -50.435 1.00 19.05 388 THR B CA 1
ATOM 6771 C C . THR B 1 313 ? 11.428 30.294 -50.520 1.00 19.95 388 THR B C 1
ATOM 6772 O O . THR B 1 313 ? 11.185 30.826 -51.609 1.00 20.29 388 THR B O 1
ATOM 6778 N N . ASP B 1 314 ? 10.819 30.674 -49.407 1.00 20.16 389 ASP B N 1
ATOM 6779 C CA . ASP B 1 314 ? 9.916 31.808 -49.451 1.00 21.78 389 ASP B CA 1
ATOM 6780 C C . ASP B 1 314 ? 10.685 33.110 -49.501 1.00 19.59 389 ASP B C 1
ATOM 6781 O O . ASP B 1 314 ? 11.377 33.489 -48.541 1.00 15.83 389 ASP B O 1
ATOM 6787 N N . SER B 1 315 ? 10.571 33.845 -50.611 1.00 17.55 390 SER B N 1
ATOM 6788 C CA . SER B 1 315 ? 11.177 35.168 -50.695 1.00 20.34 390 SER B CA 1
ATOM 6789 C C . SER B 1 315 ? 10.350 36.255 -50.033 1.00 18.81 390 SER B C 1
ATOM 6790 O O . SER B 1 315 ? 10.839 37.380 -49.867 1.00 19.62 390 SER B O 1
ATOM 6795 N N . ASP B 1 316 ? 9.084 35.960 -49.705 1.00 19.58 391 ASP B N 1
ATOM 6796 C CA . ASP B 1 316 ? 8.185 36.957 -49.126 1.00 21.59 391 ASP B CA 1
ATOM 6797 C C . ASP B 1 316 ? 8.695 37.667 -47.888 1.00 18.20 391 ASP B C 1
ATOM 6798 O O . ASP B 1 316 ? 9.352 37.042 -47.048 1.00 17.91 391 ASP B O 1
ATOM 6804 N N . ALA B 1 317 ? 8.384 38.949 -47.784 1.00 15.48 392 ALA B N 1
ATOM 6805 C CA . ALA B 1 317 ? 8.734 39.733 -46.615 1.00 14.72 392 ALA B CA 1
ATOM 6806 C C . ALA B 1 317 ? 8.043 39.160 -45.396 1.00 15.46 392 ALA B C 1
ATOM 6807 O O . ALA B 1 317 ? 6.976 38.546 -45.502 1.00 14.81 392 ALA B O 1
ATOM 6810 N N . LEU B 1 318 ? 8.719 39.248 -44.258 1.00 14.04 393 LEU B N 1
ATOM 6811 C CA . LEU B 1 318 ? 8.125 38.835 -42.989 1.00 14.00 393 LEU B CA 1
ATOM 6812 C C . LEU B 1 318 ? 7.182 39.964 -42.536 1.00 11.91 393 LEU B C 1
ATOM 6813 O O . LEU B 1 318 ? 7.306 41.130 -42.935 1.00 13.52 393 LEU B O 1
ATOM 6819 N N . ALA B 1 319 ? 6.210 39.683 -41.670 1.00 12.62 394 ALA B N 1
ATOM 6820 C CA . ALA B 1 319 ? 5.268 40.714 -41.243 1.00 12.66 394 ALA B CA 1
ATOM 6821 C C . ALA B 1 319 ? 5.814 41.433 -40.018 1.00 13.15 394 ALA B C 1
ATOM 6822 O O . ALA B 1 319 ? 6.149 40.795 -39.014 1.00 12.86 394 ALA B O 1
ATOM 6825 N N . HIS B 1 320 ? 5.972 42.741 -40.129 1.00 11.54 395 HIS B N 1
ATOM 6826 C CA . HIS B 1 320 ? 6.421 43.541 -39.012 1.00 13.01 395 HIS B CA 1
ATOM 6827 C C . HIS B 1 320 ? 5.440 43.400 -37.846 1.00 13.05 395 HIS B C 1
ATOM 6828 O O . HIS B 1 320 ? 4.223 43.593 -38.011 1.00 13.20 395 HIS B O 1
ATOM 6838 N N . SER B 1 321 ? 5.917 43.042 -36.665 1.00 13.68 396 SER B N 1
ATOM 6839 C CA . SER B 1 321 ? 5.043 42.915 -35.518 1.00 14.39 396 SER B CA 1
ATOM 6840 C C . SER B 1 321 ? 5.326 43.796 -34.307 1.00 15.39 396 SER B C 1
ATOM 6841 O O . SER B 1 321 ? 4.937 43.439 -33.189 1.00 17.02 396 SER B O 1
ATOM 6846 N N . GLY B 1 322 ? 6.056 44.895 -34.441 1.00 13.68 397 GLY B N 1
ATOM 6847 C CA . GLY B 1 322 ? 6.155 45.842 -33.339 1.00 14.47 397 GLY B CA 1
ATOM 6848 C C . GLY B 1 322 ? 7.611 46.215 -33.094 1.00 14.05 397 GLY B C 1
ATOM 6849 O O . GLY B 1 322 ? 8.508 45.459 -33.506 1.00 15.08 397 GLY B O 1
ATOM 6851 N N . VAL B 1 323 ? 7.811 47.399 -32.519 1.00 10.87 398 VAL B N 1
ATOM 6852 C CA . VAL B 1 323 ? 9.102 47.951 -32.134 1.00 12.96 398 VAL B CA 1
ATOM 6853 C C . VAL B 1 323 ? 9.283 47.595 -30.661 1.00 12.90 398 VAL B C 1
ATOM 6854 O O . VAL B 1 323 ? 8.540 48.051 -29.783 1.00 12.81 398 VAL B O 1
ATOM 6859 N N . MET B 1 324 ? 10.285 46.792 -30.382 1.00 9.71 399 MET B N 1
ATOM 6860 C CA . MET B 1 324 ? 10.572 46.391 -29.019 1.00 8.89 399 MET B CA 1
ATOM 6861 C C . MET B 1 324 ? 11.546 47.402 -28.410 1.00 8.82 399 MET B C 1
ATOM 6862 O O . MET B 1 324 ? 11.459 47.705 -27.214 1.00 8.72 399 MET B O 1
ATOM 6868 N N . VAL B 1 325 ? 12.507 47.928 -29.179 1.00 7.81 400 VAL B N 1
ATOM 6869 C CA . VAL B 1 325 ? 13.512 48.856 -28.679 1.00 8.82 400 VAL B CA 1
ATOM 6870 C C . VAL B 1 325 ? 13.590 49.961 -29.743 1.00 8.83 400 VAL B C 1
ATOM 6871 O O . VAL B 1 325 ? 13.742 49.631 -30.935 1.00 8.48 400 VAL B O 1
ATOM 6876 N N . SER B 1 326 ? 13.440 51.241 -29.394 1.00 7.14 401 SER B N 1
ATOM 6877 C CA . SER B 1 326 ? 13.521 52.298 -30.374 1.00 10.75 401 SER B CA 1
ATOM 6878 C C . SER B 1 326 ? 14.946 52.461 -30.921 1.00 11.60 401 SER B C 1
ATOM 6879 O O . SER B 1 326 ? 15.925 52.011 -30.313 1.00 10.58 401 SER B O 1
ATOM 6884 N N . MET B 1 327 ? 15.094 53.160 -32.046 1.00 13.22 402 MET B N 1
ATOM 6885 C CA . MET B 1 327 ? 16.383 53.462 -32.666 1.00 17.12 402 MET B CA 1
ATOM 6886 C C . MET B 1 327 ? 17.423 54.150 -31.751 1.00 15.84 402 MET B C 1
ATOM 6887 O O . MET B 1 327 ? 18.627 54.117 -31.943 1.00 16.39 402 MET B O 1
ATOM 6893 N N . LYS B 1 328 ? 16.879 54.835 -30.771 1.00 13.58 403 LYS B N 1
ATOM 6894 C CA . LYS B 1 328 ? 17.531 55.595 -29.720 1.00 18.65 403 LYS B CA 1
ATOM 6895 C C . LYS B 1 328 ? 18.289 54.741 -28.705 1.00 14.06 403 LYS B C 1
ATOM 6896 O O . LYS B 1 328 ? 19.102 55.204 -27.897 1.00 14.60 403 LYS B O 1
ATOM 6906 N N . GLU B 1 329 ? 17.936 53.480 -28.656 1.00 13.34 404 GLU B N 1
ATOM 6907 C CA . GLU B 1 329 ? 18.431 52.590 -27.627 1.00 11.50 404 GLU B CA 1
ATOM 6908 C C . GLU B 1 329 ? 19.270 51.460 -28.222 1.00 12.02 404 GLU B C 1
ATOM 6909 O O . GLU B 1 329 ? 19.026 51.086 -29.388 1.00 13.50 404 GLU B O 1
ATOM 6916 N N . PRO B 1 330 ? 20.218 50.840 -27.472 1.00 11.26 405 PRO B N 1
ATOM 6917 C CA . PRO B 1 330 ? 20.999 49.685 -27.940 1.00 9.89 405 PRO B CA 1
ATOM 6918 C C . PRO B 1 330 ? 20.181 48.430 -28.202 1.00 10.22 405 PRO B C 1
ATOM 6919 O O . PRO B 1 330 ? 19.386 48.005 -27.368 1.00 10.31 405 PRO B O 1
ATOM 6923 N N . GLY B 1 331 ? 20.411 47.780 -29.340 1.00 9.99 406 GLY B N 1
ATOM 6924 C CA . GLY B 1 331 ? 19.770 46.542 -29.644 1.00 7.25 406 GLY B CA 1
ATOM 6925 C C . GLY B 1 331 ? 20.931 45.641 -30.060 1.00 10.77 406 GLY B C 1
ATOM 6926 O O . GLY B 1 331 ? 21.415 45.731 -31.193 1.00 9.28 406 GLY B O 1
ATOM 6928 N N . TRP B 1 332 ? 21.457 44.802 -29.174 1.00 7.64 407 TRP B N 1
ATOM 6929 C CA . TRP B 1 332 ? 22.597 43.996 -29.568 1.00 10.26 407 TRP B CA 1
ATOM 6930 C C . TRP B 1 332 ? 22.148 42.554 -29.777 1.00 8.91 407 TRP B C 1
ATOM 6931 O O . TRP B 1 332 ? 21.292 42.322 -30.643 1.00 9.23 407 TRP B O 1
ATOM 6944 N N . TYR B 1 333 ? 22.636 41.527 -29.067 1.00 6.14 408 TYR B N 1
ATOM 6945 C CA . TYR B 1 333 ? 22.271 40.162 -29.368 1.00 6.07 408 TYR B CA 1
ATOM 6946 C C . TYR B 1 333 ? 20.821 39.900 -28.964 1.00 7.87 408 TYR B C 1
ATOM 6947 O O . TYR B 1 333 ? 20.285 40.565 -28.063 1.00 5.36 408 TYR B O 1
ATOM 6958 N N . SER B 1 334 ? 20.132 39.027 -29.695 1.00 9.33 409 SER B N 1
ATOM 6959 C CA . SER B 1 334 ? 18.812 38.646 -29.232 1.00 10.09 409 SER B CA 1
ATOM 6960 C C . SER B 1 334 ? 18.708 37.134 -29.383 1.00 10.85 409 SER B C 1
ATOM 6961 O O . SER B 1 334 ? 19.466 36.477 -30.132 1.00 7.57 409 SER B O 1
ATOM 6966 N N . PHE B 1 335 ? 17.763 36.557 -28.654 1.00 8.49 410 PHE B N 1
ATOM 6967 C CA . PHE B 1 335 ? 17.671 35.109 -28.531 1.00 9.57 410 PHE B CA 1
ATOM 6968 C C . PHE B 1 335 ? 16.235 34.686 -28.217 1.00 7.74 410 PHE B C 1
ATOM 6969 O O . PHE B 1 335 ? 15.432 35.470 -27.700 1.00 10.02 410 PHE B O 1
ATOM 6978 N N . GLY B 1 336 ? 15.881 33.458 -28.529 1.00 9.21 411 GLY B N 1
ATOM 6979 C CA . GLY B 1 336 ? 14.579 32.952 -28.173 1.00 7.30 411 GLY B CA 1
ATOM 6980 C C . GLY B 1 336 ? 14.716 32.012 -26.970 1.00 9.45 411 GLY B C 1
ATOM 6981 O O . GLY B 1 336 ? 15.819 31.493 -26.709 1.00 8.85 411 GLY B O 1
ATOM 6983 N N . PHE B 1 337 ? 13.607 31.810 -26.246 1.00 5.92 412 PHE B N 1
ATOM 6984 C CA . PHE B 1 337 ? 13.551 30.818 -25.187 1.00 9.22 412 PHE B CA 1
ATOM 6985 C C . PHE B 1 337 ? 12.065 30.589 -24.905 1.00 7.42 412 PHE B C 1
ATOM 6986 O O . PHE B 1 337 ? 11.199 31.324 -25.385 1.00 8.84 412 PHE B O 1
ATOM 6995 N N . GLU B 1 338 ? 11.734 29.531 -24.196 1.00 6.22 413 GLU B N 1
ATOM 6996 C CA . GLU B 1 338 ? 10.336 29.243 -23.926 1.00 7.58 413 GLU B CA 1
ATOM 6997 C C . GLU B 1 338 ? 10.183 29.025 -22.439 1.00 9.02 413 GLU B C 1
ATOM 6998 O O . GLU B 1 338 ? 11.023 28.371 -21.817 1.00 11.30 413 GLU B O 1
ATOM 7005 N N . ILE B 1 339 ? 9.139 29.574 -21.862 1.00 8.74 414 ILE B N 1
ATOM 7006 C CA . ILE B 1 339 ? 8.798 29.361 -20.452 1.00 8.19 414 ILE B CA 1
ATOM 7007 C C . ILE B 1 339 ? 7.746 28.252 -20.387 1.00 12.25 414 ILE B C 1
ATOM 7008 O O . ILE B 1 339 ? 6.809 28.231 -21.187 1.00 7.38 414 ILE B O 1
ATOM 7014 N N . LYS B 1 340 ? 7.837 27.319 -19.457 1.00 9.62 415 LYS B N 1
ATOM 7015 C CA . LYS B 1 340 ? 6.901 26.221 -19.380 1.00 10.41 415 LYS B CA 1
ATOM 7016 C C . LYS B 1 340 ? 5.684 26.604 -18.516 1.00 11.70 415 LYS B C 1
ATOM 7017 O O . LYS B 1 340 ? 5.821 26.786 -17.303 1.00 13.30 415 LYS B O 1
ATOM 7027 N N . ASP B 1 341 ? 4.495 26.786 -19.093 1.00 11.31 416 ASP B N 1
ATOM 7028 C CA . ASP B 1 341 ? 3.311 26.958 -18.269 1.00 10.99 416 ASP B CA 1
ATOM 7029 C C . ASP B 1 341 ? 2.853 25.540 -17.884 1.00 13.27 416 ASP B C 1
ATOM 7030 O O . ASP B 1 341 ? 3.501 24.521 -18.223 1.00 12.68 416 ASP B O 1
ATOM 7036 N N . LYS B 1 342 ? 1.734 25.360 -17.178 1.00 13.35 417 LYS B N 1
ATOM 7037 C CA . LYS B 1 342 ? 1.265 24.052 -16.734 1.00 14.96 417 LYS B CA 1
ATOM 7038 C C . LYS B 1 342 ? 1.037 23.096 -17.870 1.00 13.06 417 LYS B C 1
ATOM 7039 O O . LYS B 1 342 ? 1.499 21.972 -17.814 1.00 12.23 417 LYS B O 1
ATOM 7049 N N . LYS B 1 343 ? 0.385 23.520 -18.942 1.00 13.90 418 LYS B N 1
ATOM 7050 C CA . LYS B 1 343 ? 0.075 22.607 -20.024 1.00 14.63 418 LYS B CA 1
ATOM 7051 C C . LYS B 1 343 ? 0.614 23.010 -21.384 1.00 12.76 418 LYS B C 1
ATOM 7052 O O . LYS B 1 343 ? 0.484 22.256 -22.349 1.00 12.37 418 LYS B O 1
ATOM 7062 N N . CYS B 1 344 ? 1.236 24.173 -21.466 1.00 11.37 419 CYS B N 1
ATOM 7063 C CA . CYS B 1 344 ? 1.682 24.670 -22.751 1.00 10.34 419 CYS B CA 1
ATOM 7064 C C . CYS B 1 344 ? 2.943 25.504 -22.598 1.00 10.20 419 CYS B C 1
ATOM 7065 O O . CYS B 1 344 ? 3.311 25.869 -21.471 1.00 9.62 419 CYS B O 1
ATOM 7069 N N . ASP B 1 345 ? 3.608 25.777 -23.721 1.00 8.40 420 ASP B N 1
ATOM 7070 C CA . ASP B 1 345 ? 4.861 26.498 -23.686 1.00 5.85 420 ASP B CA 1
ATOM 7071 C C . ASP B 1 345 ? 4.642 27.917 -24.166 1.00 8.25 420 ASP B C 1
ATOM 7072 O O . ASP B 1 345 ? 3.880 28.149 -25.123 1.00 9.28 420 ASP B O 1
ATOM 7078 N N . VAL B 1 346 ? 5.284 28.890 -23.509 1.00 6.68 421 VAL B N 1
ATOM 7079 C CA . VAL B 1 346 ? 5.195 30.309 -23.834 1.00 5.84 421 VAL B CA 1
ATOM 7080 C C . VAL B 1 346 ? 6.472 30.760 -24.574 1.00 8.25 421 VAL B C 1
ATOM 7081 O O . VAL B 1 346 ? 7.564 30.761 -23.978 1.00 8.21 421 VAL B O 1
ATOM 7086 N N . PRO B 1 347 ? 6.399 31.166 -25.856 1.00 9.76 422 PRO B N 1
ATOM 7087 C CA . PRO B 1 347 ? 7.567 31.625 -26.602 1.00 8.71 422 PRO B CA 1
ATOM 7088 C C . PRO B 1 347 ? 7.924 33.057 -26.218 1.00 11.78 422 PRO B C 1
ATOM 7089 O O . PRO B 1 347 ? 7.025 33.924 -26.092 1.00 8.46 422 PRO B O 1
ATOM 7093 N N . CYS B 1 348 ? 9.217 33.292 -25.994 1.00 7.47 423 CYS B N 1
ATOM 7094 C CA . CYS B 1 348 ? 9.730 34.613 -25.696 1.00 8.58 423 CYS B CA 1
ATOM 7095 C C . CYS B 1 348 ? 10.985 34.970 -26.499 1.00 8.31 423 CYS B C 1
ATOM 7096 O O . CYS B 1 348 ? 11.652 34.078 -27.024 1.00 7.44 423 CYS B O 1
ATOM 7100 N N . ILE B 1 349 ? 11.283 36.266 -26.655 1.00 7.45 424 ILE B N 1
ATOM 7101 C CA . ILE B 1 349 ? 12.537 36.750 -27.231 1.00 7.97 424 ILE B CA 1
ATOM 7102 C C . ILE B 1 349 ? 13.141 37.668 -26.170 1.00 7.16 424 ILE B C 1
ATOM 7103 O O . ILE B 1 349 ? 12.457 38.482 -25.527 1.00 8.49 424 ILE B O 1
A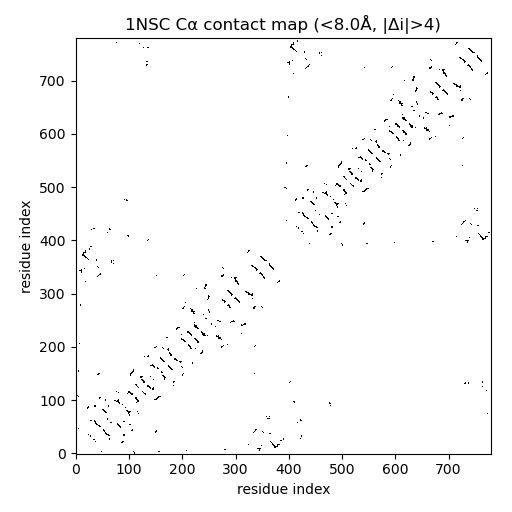TOM 7109 N N . GLY B 1 350 ? 14.427 37.515 -25.944 1.00 7.63 425 GLY B N 1
ATOM 7110 C CA . GLY B 1 350 ? 15.158 38.326 -25.003 1.00 8.80 425 GLY B CA 1
ATOM 7111 C C . GLY B 1 350 ? 16.120 39.181 -25.800 1.00 8.35 425 GLY B C 1
ATOM 7112 O O . GLY B 1 350 ? 16.575 38.742 -26.862 1.00 8.59 425 GLY B O 1
ATOM 7114 N N . ILE B 1 351 ? 16.427 40.404 -25.360 1.00 9.91 426 ILE B N 1
ATOM 7115 C CA . ILE B 1 351 ? 17.294 41.304 -26.093 1.00 8.08 426 ILE B CA 1
ATOM 7116 C C . ILE B 1 351 ? 18.412 41.803 -25.181 1.00 10.38 426 ILE B C 1
ATOM 7117 O O . ILE B 1 351 ? 18.143 42.338 -24.098 1.00 10.76 426 ILE B O 1
ATOM 7123 N N . GLU B 1 352 ? 19.658 41.594 -25.598 1.00 4.93 427 GLU B N 1
ATOM 7124 C CA . GLU B 1 352 ? 20.813 42.179 -24.952 1.00 8.73 427 GLU B CA 1
ATOM 7125 C C . GLU B 1 352 ? 20.876 43.671 -25.331 1.00 9.36 427 GLU B C 1
ATOM 7126 O O . GLU B 1 352 ? 20.936 44.059 -26.523 1.00 7.58 427 GLU B O 1
ATOM 7133 N N . MET B 1 353 ? 20.919 44.566 -24.343 1.00 7.91 428 MET B N 1
ATOM 7134 C CA . MET B 1 353 ? 20.936 46.002 -24.600 1.00 6.94 428 MET B CA 1
ATOM 7135 C C . MET B 1 353 ? 22.229 46.469 -23.985 1.00 6.48 428 MET B C 1
ATOM 7136 O O . MET B 1 353 ? 22.343 46.710 -22.783 1.00 8.86 428 MET B O 1
ATOM 7142 N N . VAL B 1 354 ? 23.273 46.532 -24.795 1.00 8.23 429 VAL B N 1
ATOM 7143 C CA . VAL B 1 354 ? 24.611 46.845 -24.298 1.00 6.63 429 VAL B CA 1
ATOM 7144 C C . VAL B 1 354 ? 24.806 48.333 -24.100 1.00 8.86 429 VAL B C 1
ATOM 7145 O O . VAL B 1 354 ? 24.442 49.151 -24.947 1.00 10.12 429 VAL B O 1
ATOM 7150 N N . HIS B 1 355 ? 25.429 48.612 -22.946 1.00 9.99 430 HIS B N 1
ATOM 7151 C CA . HIS B 1 355 ? 25.867 49.932 -22.517 1.00 12.00 430 HIS B CA 1
ATOM 7152 C C . HIS B 1 355 ? 27.262 50.081 -23.116 1.00 13.91 430 HIS B C 1
ATOM 7153 O O . HIS B 1 355 ? 28.237 49.520 -22.598 1.00 13.82 430 HIS B O 1
ATOM 7163 N N . ASP B 1 356 ? 27.400 50.797 -24.222 1.00 13.49 431 ASP B N 1
ATOM 7164 C CA . ASP B 1 356 ? 28.720 50.903 -24.811 1.00 16.13 431 ASP B CA 1
ATOM 7165 C C . ASP B 1 356 ? 29.206 52.335 -24.716 1.00 17.00 431 ASP B C 1
ATOM 7166 O O . ASP B 1 356 ? 28.616 53.257 -25.274 1.00 16.38 431 ASP B O 1
ATOM 7172 N N . GLY B 1 357 ? 30.246 52.558 -23.936 1.00 19.25 432 GLY B N 1
ATOM 7173 C CA . GLY B 1 357 ? 30.860 53.865 -23.867 1.00 20.70 432 GLY B CA 1
ATOM 7174 C C . GLY B 1 357 ? 32.259 53.726 -24.447 1.00 23.56 432 GLY B C 1
ATOM 7175 O O . GLY B 1 357 ? 33.156 54.527 -24.168 1.00 24.50 432 GLY B O 1
ATOM 7177 N N . GLY B 1 358 ? 32.514 52.711 -25.264 1.00 23.09 433 GLY B N 1
ATOM 7178 C CA . GLY B 1 358 ? 33.847 52.458 -25.768 1.00 25.04 433 GLY B CA 1
ATOM 7179 C C . GLY B 1 358 ? 34.755 51.817 -24.710 1.00 28.50 433 GLY B C 1
ATOM 7180 O O . GLY B 1 358 ? 34.470 51.646 -23.511 1.00 25.28 433 GLY B O 1
ATOM 7182 N N . LYS B 1 359 ? 35.946 51.573 -25.246 1.00 31.05 434 LYS B N 1
ATOM 7183 C CA . LYS B 1 359 ? 37.048 50.876 -24.586 1.00 34.98 434 LYS B CA 1
ATOM 7184 C C . LYS B 1 359 ? 37.596 51.537 -23.309 1.00 34.12 434 LYS B C 1
ATOM 7185 O O . LYS B 1 359 ? 38.232 50.908 -22.457 1.00 35.33 434 LYS B O 1
ATOM 7195 N N . LYS B 1 360 ? 37.272 52.816 -23.169 1.00 30.41 435 LYS B N 1
ATOM 7196 C CA . LYS B 1 360 ? 37.694 53.651 -22.065 1.00 30.34 435 LYS B CA 1
ATOM 7197 C C . LYS B 1 360 ? 36.872 53.498 -20.794 1.00 26.86 435 LYS B C 1
ATOM 7198 O O . LYS B 1 360 ? 37.273 54.049 -19.775 1.00 24.27 435 LYS B O 1
ATOM 7208 N N . THR B 1 361 ? 35.704 52.851 -20.789 1.00 22.55 436 THR B N 1
ATOM 7209 C CA . THR B 1 361 ? 34.910 52.740 -19.572 1.00 19.17 436 THR B CA 1
ATOM 7210 C C . THR B 1 361 ? 34.398 51.300 -19.478 1.00 17.57 436 THR B C 1
ATOM 7211 O O . THR B 1 361 ? 34.791 50.440 -20.282 1.00 18.88 436 THR B O 1
ATOM 7217 N N . TRP B 1 362 ? 33.488 51.002 -18.552 1.00 14.79 437 TRP B N 1
ATOM 7218 C CA . TRP B 1 362 ? 32.950 49.658 -18.413 1.00 13.84 437 TRP B CA 1
ATOM 7219 C C . TRP B 1 362 ? 32.031 49.347 -19.615 1.00 13.21 437 TRP B C 1
ATOM 7220 O O . TRP B 1 362 ? 31.538 50.254 -20.295 1.00 13.66 437 TRP B O 1
ATOM 7233 N N . HIS B 1 363 ? 31.812 48.077 -19.925 1.00 10.78 438 HIS B N 1
ATOM 7234 C CA . HIS B 1 363 ? 31.004 47.669 -21.074 1.00 10.96 438 HIS B CA 1
ATOM 7235 C C . HIS B 1 363 ? 30.117 46.543 -20.573 1.00 10.47 438 HIS B C 1
ATOM 7236 O O . HIS B 1 363 ? 30.627 45.466 -20.224 1.00 12.50 438 HIS B O 1
ATOM 7246 N N . SER B 1 364 ? 28.814 46.719 -20.448 1.00 8.80 439 SER B N 1
ATOM 7247 C CA . SER B 1 364 ? 28.004 45.626 -19.938 1.00 9.13 439 SER B CA 1
ATOM 7248 C C . SER B 1 364 ? 26.612 45.679 -20.576 1.00 7.36 439 SER B C 1
ATOM 7249 O O . SER B 1 364 ? 26.450 46.409 -21.569 1.00 8.99 439 SER B O 1
ATOM 7254 N N . ALA B 1 365 ? 25.593 44.989 -20.046 1.00 7.33 440 ALA B N 1
ATOM 7255 C CA . ALA B 1 365 ? 24.343 44.889 -20.775 1.00 7.90 440 ALA B CA 1
ATOM 7256 C C . ALA B 1 365 ? 23.155 44.717 -19.875 1.00 9.56 440 ALA B C 1
ATOM 7257 O O . ALA B 1 365 ? 23.283 44.121 -18.792 1.00 10.19 440 ALA B O 1
ATOM 7260 N N . ALA B 1 366 ? 21.996 45.209 -20.316 1.00 9.57 441 ALA B N 1
ATOM 7261 C CA . ALA B 1 366 ? 20.715 44.920 -19.657 1.00 6.65 441 ALA B CA 1
ATOM 7262 C C . ALA B 1 366 ? 20.053 43.893 -20.572 1.00 8.26 441 ALA B C 1
ATOM 7263 O O . ALA B 1 366 ? 20.529 43.685 -21.702 1.00 7.97 441 ALA B O 1
ATOM 7266 N N . THR B 1 367 ? 19.022 43.195 -20.100 1.00 8.05 442 THR B N 1
ATOM 7267 C CA . THR B 1 367 ? 18.338 42.143 -20.836 1.00 3.75 442 THR B CA 1
ATOM 7268 C C . THR B 1 367 ? 16.856 42.489 -20.800 1.00 7.80 442 THR B C 1
ATOM 7269 O O . THR B 1 367 ? 16.274 42.639 -19.708 1.00 7.16 442 THR B O 1
ATOM 7275 N N . ALA B 1 368 ? 16.240 42.676 -21.979 1.00 8.24 443 ALA B N 1
ATOM 7276 C CA . ALA B 1 368 ? 14.808 42.977 -22.066 1.00 8.35 443 ALA B CA 1
ATOM 7277 C C . ALA B 1 368 ? 14.066 41.724 -22.505 1.00 8.91 443 ALA B C 1
ATOM 7278 O O . ALA B 1 368 ? 14.654 40.936 -23.248 1.00 8.18 443 ALA B O 1
ATOM 7281 N N . ILE B 1 369 ? 12.839 41.432 -22.055 1.00 7.47 444 ILE B N 1
ATOM 7282 C CA . ILE B 1 369 ? 12.150 40.195 -22.431 1.00 6.19 444 ILE B CA 1
ATOM 7283 C C . ILE B 1 369 ? 10.767 40.532 -22.969 1.00 7.61 444 ILE B C 1
ATOM 7284 O O . ILE B 1 369 ? 10.052 41.305 -22.352 1.00 8.39 444 ILE B O 1
ATOM 7290 N N . TYR B 1 370 ? 10.395 39.981 -24.127 1.00 6.49 445 TYR B N 1
ATOM 7291 C CA . TYR B 1 370 ? 9.077 40.129 -24.714 1.00 7.04 445 TYR B CA 1
ATOM 7292 C C . TYR B 1 370 ? 8.570 38.708 -24.894 1.00 7.87 445 TYR B C 1
ATOM 7293 O O . TYR B 1 370 ? 9.344 37.864 -25.365 1.00 9.24 445 TYR B O 1
ATOM 7304 N N . CYS B 1 371 ? 7.329 38.409 -24.496 1.00 6.96 446 CYS B N 1
ATOM 7305 C CA . CYS B 1 371 ? 6.726 37.094 -24.664 1.00 8.93 446 CYS B CA 1
ATOM 7306 C C . CYS B 1 371 ? 5.377 37.181 -25.366 1.00 8.34 446 CYS B C 1
ATOM 7307 O O . CYS B 1 371 ? 4.700 38.215 -25.331 1.00 7.84 446 CYS B O 1
ATOM 7311 N N . LEU B 1 372 ? 5.019 36.082 -26.029 1.00 7.32 447 LEU B N 1
ATOM 7312 C CA . LEU B 1 372 ? 3.702 35.921 -26.623 1.00 9.27 447 LEU B CA 1
ATOM 7313 C C . LEU B 1 372 ? 2.704 36.026 -25.473 1.00 11.61 447 LEU B C 1
ATOM 7314 O O . LEU B 1 372 ? 2.847 35.280 -24.500 1.00 12.56 447 LEU B O 1
ATOM 7320 N N . MET B 1 373 ? 1.703 36.882 -25.600 1.00 9.40 448 MET B N 1
ATOM 7321 C CA . MET B 1 373 ? 0.838 37.230 -24.484 1.00 10.80 448 MET B CA 1
ATOM 7322 C C . MET B 1 373 ? -0.480 37.792 -25.003 1.00 9.72 448 MET B C 1
ATOM 7323 O O . MET B 1 373 ? -0.505 38.949 -25.395 1.00 8.43 448 MET B O 1
ATOM 7329 N N . GLY B 1 374 ? -1.585 37.064 -25.048 1.00 7.56 449 GLY B N 1
ATOM 7330 C CA . GLY B 1 374 ? -2.876 37.631 -25.435 1.00 9.27 449 GLY B CA 1
ATOM 7331 C C . GLY B 1 374 ? -2.926 38.002 -26.898 1.00 11.67 449 GLY B C 1
ATOM 7332 O O . GLY B 1 374 ? -2.148 37.462 -27.700 1.00 12.26 449 GLY B O 1
ATOM 7334 N N . SER B 1 375 ? -3.787 38.951 -27.247 1.00 10.40 450 SER B N 1
ATOM 7335 C CA . SER B 1 375 ? -3.970 39.258 -28.643 1.00 13.09 450 SER B CA 1
ATOM 7336 C C . SER B 1 375 ? -3.896 40.753 -28.907 1.00 12.46 450 SER B C 1
ATOM 7337 O O . SER B 1 375 ? -3.622 41.534 -27.989 1.00 12.69 450 SER B O 1
ATOM 7342 N N . GLY B 1 376 ? -4.108 41.218 -30.138 1.00 12.28 451 GLY B N 1
ATOM 7343 C CA . GLY B 1 376 ? -4.039 42.643 -30.419 1.00 12.33 451 GLY B CA 1
ATOM 7344 C C . GLY B 1 376 ? -2.685 42.901 -31.031 1.00 12.02 451 GLY B C 1
ATOM 7345 O O . GLY B 1 376 ? -2.190 42.093 -31.833 1.00 13.02 451 GLY B O 1
ATOM 7347 N N . GLN B 1 377 ? -2.064 44.000 -30.672 1.00 10.23 452 GLN B N 1
ATOM 7348 C CA . GLN B 1 377 ? -0.750 44.320 -31.183 1.00 12.24 452 GLN B CA 1
ATOM 7349 C C . GLN B 1 377 ? 0.232 44.705 -30.083 1.00 9.43 452 GLN B C 1
ATOM 7350 O O . GLN B 1 377 ? -0.198 45.041 -28.980 1.00 9.50 452 GLN B O 1
ATOM 7359 N N . LEU B 1 378 ? 1.534 44.695 -30.354 1.00 7.86 453 LEU B N 1
ATOM 7360 C CA . LEU B 1 378 ? 2.565 44.967 -29.360 1.00 8.36 453 LEU B CA 1
ATOM 7361 C C . LEU B 1 378 ? 2.455 46.423 -28.978 1.00 7.64 453 LEU B C 1
ATOM 7362 O O . LEU B 1 378 ? 2.343 47.260 -29.866 1.00 9.84 453 LEU B O 1
ATOM 7368 N N . LEU B 1 379 ? 2.422 46.754 -27.691 1.00 8.33 454 LEU B N 1
ATOM 7369 C CA . LEU B 1 379 ? 2.160 48.107 -27.267 1.00 9.82 454 LEU B CA 1
ATOM 7370 C C . LEU B 1 379 ? 3.307 48.961 -26.768 1.00 11.40 454 LEU B C 1
ATOM 7371 O O . LEU B 1 379 ? 3.194 50.195 -26.856 1.00 12.04 454 LEU B O 1
ATOM 7377 N N . TRP B 1 380 ? 4.407 48.454 -26.213 1.00 12.10 455 TRP B N 1
ATOM 7378 C CA . TRP B 1 380 ? 5.383 49.376 -25.655 1.00 11.13 455 TRP B CA 1
ATOM 7379 C C . TRP B 1 380 ? 6.779 48.836 -25.831 1.00 12.34 455 TRP B C 1
ATOM 7380 O O . TRP B 1 380 ? 7.001 47.618 -25.934 1.00 11.65 455 TRP B O 1
ATOM 7393 N N . ASP B 1 381 ? 7.679 49.801 -25.854 1.00 11.27 456 ASP B N 1
ATOM 7394 C CA . ASP B 1 381 ? 9.093 49.561 -26.074 1.00 10.11 456 ASP B CA 1
ATOM 7395 C C . ASP B 1 381 ? 9.854 49.608 -24.735 1.00 8.45 456 ASP B C 1
ATOM 7396 O O . ASP B 1 381 ? 9.311 49.939 -23.663 1.00 7.77 456 ASP B O 1
ATOM 7402 N N . THR B 1 382 ? 11.119 49.230 -24.769 1.00 8.64 457 THR B N 1
ATOM 7403 C CA . THR B 1 382 ? 11.962 49.151 -23.580 1.00 9.91 457 THR B CA 1
ATOM 7404 C C . THR B 1 382 ? 13.137 50.136 -23.614 1.00 10.64 457 THR B C 1
ATOM 7405 O O . THR B 1 382 ? 13.800 50.314 -24.657 1.00 11.43 457 THR B O 1
ATOM 7411 N N . VAL B 1 383 ? 13.452 50.793 -22.500 1.00 9.01 458 VAL B N 1
ATOM 7412 C CA . VAL B 1 383 ? 14.671 51.621 -22.428 1.00 8.91 458 VAL B CA 1
ATOM 7413 C C . VAL B 1 383 ? 15.472 51.061 -21.256 1.00 11.24 458 VAL B C 1
ATOM 7414 O O . VAL B 1 383 ? 14.860 50.481 -20.341 1.00 13.15 458 VAL B O 1
ATOM 7419 N N . THR B 1 384 ? 16.801 51.218 -21.191 1.00 11.16 459 THR B N 1
ATOM 7420 C CA . THR B 1 384 ? 17.546 50.656 -20.068 1.00 12.36 459 THR B CA 1
ATOM 7421 C C . THR B 1 384 ? 17.430 51.554 -18.837 1.00 10.91 459 THR B C 1
ATOM 7422 O O . THR B 1 384 ? 17.630 51.111 -17.706 1.00 12.18 459 THR B O 1
ATOM 7428 N N . GLY B 1 385 ? 17.281 52.857 -19.098 1.00 10.24 460 GLY B N 1
ATOM 7429 C CA . GLY B 1 385 ? 17.228 53.911 -18.081 1.00 10.20 460 GLY B CA 1
ATOM 7430 C C . GLY B 1 385 ? 18.618 54.197 -17.503 1.00 6.40 460 GLY B C 1
ATOM 7431 O O . GLY B 1 385 ? 18.704 54.896 -16.495 1.00 11.32 460 GLY B O 1
ATOM 7433 N N . VAL B 1 386 ? 19.718 53.699 -18.066 1.00 10.92 461 VAL B N 1
ATOM 7434 C CA . VAL B 1 386 ? 21.044 53.860 -17.466 1.00 10.26 461 VAL B CA 1
ATOM 7435 C C . VAL B 1 386 ? 21.800 55.067 -18.031 1.00 13.34 461 VAL B C 1
ATOM 7436 O O . VAL B 1 386 ? 21.797 55.314 -19.254 1.00 12.58 461 VAL B O 1
ATOM 7441 N N . ASP B 1 387 ? 22.417 55.832 -17.135 1.00 9.54 462 ASP B N 1
ATOM 7442 C CA . ASP B 1 387 ? 23.290 56.916 -17.544 1.00 10.80 462 ASP B CA 1
ATOM 7443 C C . ASP B 1 387 ? 24.667 56.348 -17.219 1.00 10.34 462 ASP B C 1
ATOM 7444 O O . ASP B 1 387 ? 25.004 56.131 -16.048 1.00 11.24 462 ASP B O 1
ATOM 7450 N N . MET B 1 388 ? 25.502 56.163 -18.246 1.00 12.12 463 MET B N 1
ATOM 7451 C CA . MET B 1 388 ? 26.801 55.551 -18.067 1.00 9.82 463 MET B CA 1
ATOM 7452 C C . MET B 1 388 ? 27.820 56.392 -17.325 1.00 13.87 463 MET B C 1
ATOM 7453 O O . MET B 1 388 ? 28.897 55.906 -16.969 1.00 13.46 463 MET B O 1
ATOM 7459 N N . ALA B 1 389 ? 27.546 57.676 -17.121 1.00 13.95 464 ALA B N 1
ATOM 7460 C CA . ALA B 1 389 ? 28.464 58.503 -16.382 1.00 15.44 464 ALA B CA 1
ATOM 7461 C C . ALA B 1 389 ? 28.376 58.377 -14.853 1.00 15.39 464 ALA B C 1
ATOM 7462 O O . ALA B 1 389 ? 29.289 58.863 -14.166 1.00 15.11 464 ALA B O 1
ATOM 7465 N N . LEU B 1 390 ? 27.333 57.756 -14.294 1.00 12.51 465 LEU B N 1
ATOM 7466 C CA . LEU B 1 390 ? 27.134 57.778 -12.841 1.00 12.77 465 LEU B CA 1
ATOM 7467 C C . LEU B 1 390 ? 27.925 56.697 -12.152 1.00 12.05 465 LEU B C 1
ATOM 7468 O O . LEU B 1 390 ? 28.226 55.698 -12.793 1.00 12.30 465 LEU B O 1
#

CATH classification: 2.120.10.10

InterPro domains:
  IPR001860 Glycoside hydrolase, family 34 [MF_04071] (3-465)
  IPR001860 Glycoside hydrolase, family 34 [PF00064] (67-461)
  IPR033654 Sialidase, Influenza viruses A/B [cd15483] (78-465)
  IPR036278 Sialidase superfamily [SSF50939] (77-464)

Solvent-accessible surface area: 27137 Å² total; per-residue (Å²): 166,78,150,45,30,108,17,78,98,15,20,176,21,63,8,0,30,74,48,72,58,5,8,2,7,134,98,0,51,75,196,20,131,42,11,0,1,0,2,19,13,1,1,0,3,20,6,64,193,62,14,29,3,0,2,1,0,8,0,0,6,5,10,0,23,24,44,137,36,4,105,104,73,73,42,63,24,5,0,0,0,2,8,119,32,45,98,51,4,26,1,51,60,0,56,1,9,0,2,1,10,2,0,0,0,5,29,1,5,71,60,22,1,13,0,0,0,6,1,41,62,68,54,0,2,0,0,0,11,11,8,49,2,5,8,28,12,24,83,16,58,46,83,54,33,0,26,0,1,13,2,14,4,23,6,15,13,0,28,2,5,0,0,0,0,1,6,40,45,65,15,100,0,106,5,48,2,0,27,1,80,44,0,72,37,92,93,82,5,123,22,92,30,26,36,65,0,0,10,20,0,1,15,8,14,18,47,83,103,28,1,6,0,0,0,26,0,21,14,67,0,0,8,3,0,0,0,49,0,32,20,122,79,15,75,5,57,1,102,5,5,13,7,66,4,5,2,1,5,35,5,10,83,60,40,61,20,126,54,87,37,128,27,46,42,92,94,7,160,23,4,4,2,2,2,4,5,0,3,13,59,96,109,78,28,0,17,4,2,1,20,2,51,11,89,80,111,60,56,0,1,24,0,14,14,76,76,53,53,44,14,38,92,38,72,68,46,14,53,95,25,16,55,0,0,28,88,176,31,26,0,28,15,2,1,8,10,36,58,47,67,166,172,27,1,30,0,0,0,0,0,0,0,2,10,60,41,28,157,194,39,7,6,0,1,0,1,0,5,0,7,7,82,47,89,54,140,21,142,180,48,2,79,8,40,31,82,49,96,92,167,88,146,39,30,108,16,76,102,15,8,171,17,61,8,0,4,5,0,3,0,0,0,2,3,14,3,0,5,78,142,11,53,16,35,0,5,0,2,21,12,2,0,0,4,22,6,66,180,56,2,33,3,0,2,1,0,14,111,10,20,6,56,41,73,173,52,130,32,5,106,84,75,78,41,198,106,6,36,0,0,1,5,94,14,1,31,0,3,0,71,141,41,15,103,69,11,8,31,1,15,2,0,0,0,4,27,1,6,75,59,18,1,12,0,0,0,36,32,89,61,65,88,2,44,0,36,1,15,40,9,154,55,138,22,48,60,27,124,16,59,50,76,56,32,0,29,0,1,14,1,15,4,23,7,16,17,0,27,2,6,0,0,0,0,1,5,38,52,74,14,107,0,104,5,52,2,0,25,1,76,84,0,128,37,92,87,76,4,119,17,81,33,20,27,65,0,0,10,20,0,1,16,8,13,14,48,83,92,31,1,5,0,0,0,27,0,23,5,70,0,0,9,4,0,0,0,49,0,38,22,117,83,17,78,4,54,0,96,3,5,11,7,67,2,5,3,0,4,33,4,8,84,58,39,62,25,120,55,86,38,123,27,58,37,96,85,7,176,26,4,4,2,2,2,4,6,0,4,13,56,91,114,96,29,0,17,3,3,1,21,2,43,14,84,79,104,56,75,0,2,20,0,15,14,66,67,60,48,45,14,37,92,35,67,80,49,13,54,96,26,14,57,0,0,35,99,189,32,24,0,26,16,1,1,9,10,35,3,40,12,114,167,19,1,1,0,0,0,0,0,0,0,3,11,60,31,26,177,164,22,6,6,0,0,0,1,0,1,0,0,5,2,10,56,52,132,21,35,38,23,1,34,7,23,28,70,48,95,64

Foldseek 3Di:
DWFWDAAAFFDDFDAWAFDDWQQQCVQQDPPHDFWQFFWFLWEWEDEQPFIKIKTWTQQATHPGDPQFPSVPQADQRIFIKIATPPDHRGPVRIDTQGGASAWEWYDGRDWIKIWGWHDDQQKIKIWIATHNRTADIDIADARGHWHFASYYWDYHRQWTKTKIWGDDLAWFIFIWMFTAGRGHTDDIEGAAEPGRAWHNWFWDDQHRFWIKTFTARQHFALFTWIKTAGPVVRYIYTATFQEQQRAWAQHDHRPPQDDASRGRDPPRHGTAAWEWWWRGHPVKIKIKIKHAPDNHFQFWIWIWIDIDDDRRHDHHHTHTADTAGDRVFGFGHKHWYWYNDPRHIKIKMKTWGWDDPDSVGHIHTMITMMIRDHYDGHDDYDHSPDDRVD/DFFWDFAAFFDDFDAKAFDDWQQLCVQQDPPHDFWQFFWDLWEWEDEQPFIKIKTWTQQGTHPGDPQFPQVPQADQRIFIKIATPVDRRGPVRIDTQGHASAWEWYDGRPWIKIWGWHDDQQKIKIWIATHNRTADIDIAPARGHWHFASYYWDYHRQWTKTKIWGDDLAWFIFIWIFIAGSGHTPDIEREAEPGRAWHNWFWDDQHSFWIKTFTAGQHFALFTWIKIAGPVVRYIYTATFQEQARAWAQHDHRPPDDDASRGRDPPRHGTAAWEWKWRGDPVKIKIKIKHAPDNHFQFWIWIFIDMDDDRSHDHHHTHTADTAGHRPFGFGHKHWYWYHDPRHIKIKMKTWGWDDPDSPGHIHTMIIMMIRDHYDGYDDYDHSPDDRVD

B-factor: mean 14.54, std 9.09, range [2.55, 70.44]

Nearest PDB structures (foldseek):
  1a4g-assembly1_A  TM=1.002E+00  e=4.253E-74  Influenza B virus (STRAIN B/BEIJING/1/87)
  4cpl-assembly1_A  TM=1.002E+00  e=1.660E-71  Influenza B virus (B/Brisbane/60/2008)
  4cpo-assembly1_A  TM=1.001E+00  e=3.894E-71  Influenza B virus
  3k38-assembly1_B  TM=1.002E+00  e=1.538E-70  Influenza B virus (B/Perth/211/2001)
  3k37-assembly2_B  TM=1.002E+00  e=2.469E-70  Influenza B virus (B/Perth/211/2001)

Secondary structure (DSSP, 8-state):
-PPPP---PBPS-SSEEEEEEE-GGGG--TTS---BEEEEEEEEEE-SS-EEEEEEEEEEESSSS--TTTT-S--SS-EEEEEETTS--BTTT-EEEEE-SEEEEEE-SS-EEEEEEES-GGG-EEEEEETTEEEEEEE-SSSS--EE-SS--EEETTEEEEEEEEE-TTS-EEEEEEEEETTEEEEEE--EES-SB-EEEEEEESSSSEEEEEEE-SSS-SSPEEEEEETTTTEEEEEE---SS--SSS---TT---SSTT---S--SS-----EEEEE-SS-EEEEEEE-SSSSSSEEEEEEEEESS-TTT--PPPEEEEEEEEEEEE---EEEEEEE-SSSEEEEEEEEEEE---TTS--EEEEEEEEE-SSS-----------TT-/-PPPP---PBPSBSSEEEEEEE-GGGG--TTS---BEEEEEEEEEE-SS-EEEEEEEEEEESSSS--TTTT-S--SS-EEEEEEBTB--BTTT-EEEEE-SEEEEEE-SS-EEEEEEES-GGG-EEEEEETTEEEEEEE-SSSS--EE-SS--EEETTEEEEEEE-B-TTS-B--EEEEEETTEEEEEE--EES-SB-EEEEEEESSSSEEEEEEE-SSS-SSPEEEEEETTTTEEEEEE---SS--SSS--STT---SSTT---SS-SS-----EEEEE-SS-EEEEEEE-SSSSSSEEEEEEEEESS-TTT--SPPEEEEEEEEEEEE---EEEEEEE-SSSEEEEEEEEEEEE--TTS-EEEEEEEEEE-BSS-----------TT-